Protein AF-A0A954Y742-F1 (afdb_monomer)

Solvent-accessible surface area (backbone atoms only — not comparable to full-atom values): 63182 Å² total; per-residue (Å²): 136,89,83,88,86,85,89,80,87,85,87,87,79,86,75,78,74,72,74,75,70,85,75,74,71,63,58,64,46,78,49,61,57,99,31,33,37,41,36,37,37,70,45,54,60,68,48,77,44,38,39,24,32,87,78,77,72,64,39,36,16,54,69,84,41,76,42,81,88,34,20,72,94,55,35,46,29,39,37,40,39,30,80,57,22,61,17,47,31,38,40,36,40,38,65,54,99,81,61,98,82,48,72,55,23,37,37,37,38,37,58,26,24,27,46,31,36,42,39,38,48,73,53,44,44,36,24,32,40,37,37,51,35,43,33,47,28,37,39,32,42,21,28,30,49,18,37,39,38,66,49,59,39,48,31,34,44,30,26,57,46,64,68,12,32,41,33,45,69,53,44,79,47,33,25,30,36,36,45,32,40,48,72,61,47,87,44,60,59,46,50,49,43,33,40,38,25,73,32,44,52,93,64,55,56,78,69,33,50,37,34,31,33,45,77,32,39,87,37,24,43,59,40,86,87,14,39,57,22,46,55,32,37,37,35,41,37,46,33,36,55,30,42,37,38,38,35,57,34,59,69,33,46,61,89,58,85,84,77,78,71,74,33,53,48,60,28,38,39,36,36,44,28,68,88,81,42,74,18,33,41,36,44,40,42,61,47,79,25,36,33,28,44,34,40,35,34,86,82,62,24,32,36,34,42,27,55,54,72,38,48,46,37,34,39,30,51,29,62,39,80,44,65,37,51,58,43,92,89,76,34,17,16,13,77,71,52,43,16,35,61,46,73,40,59,53,42,93,61,72,74,8,60,37,85,91,43,30,44,72,72,51,59,64,68,65,49,78,55,73,44,57,37,46,53,31,81,36,78,65,98,57,71,43,75,44,44,36,45,22,38,31,39,40,35,81,44,19,20,34,36,40,36,40,40,34,32,67,57,35,42,69,33,88,79,68,46,67,36,42,49,64,28,18,36,66,44,75,48,41,24,30,81,84,70,46,74,32,62,31,48,76,40,90,60,64,42,75,36,56,48,99,87,67,50,62,42,29,34,34,38,37,31,47,31,25,48,78,40,52,36,33,39,37,41,30,38,71,39,68,54,7,30,41,54,36,34,38,42,41,37,68,45,65,44,48,44,29,66,43,52,43,67,31,55,91,32,19,27,48,84,51,46,81,76,36,31,12,42,53,60,53,33,35,32,41,34,33,47,37,64,82,50,47,54,53,46,54,76,49,47,54,44,63,30,65,49,84,60,38,56,85,74,53,42,72,80,62,38,77,52,45,29,64,42,56,76,40,39,36,35,35,21,27,58,81,43,44,80,45,95,60,71,80,49,57,57,17,32,39,33,25,74,34,66,95,44,46,75,44,70,33,34,24,66,38,55,38,63,90,65,17,35,41,29,37,43,70,58,48,97,49,53,58,52,66,67,27,31,32,40,28,35,54,48,65,62,94,83,76,46,39,28,40,38,39,30,22,41,71,83,42,80,66,50,50,32,14,43,70,87,52,95,60,42,24,44,33,68,46,52,72,77,69,63,54,79,42,71,77,27,31,35,25,32,24,28,34,27,36,30,57,33,89,73,69,47,76,25,59,41,55,68,22,66,62,33,67,32,28,30,43,79,68,52,34,61,53,24,42,22,58,79,84,56,92,61,61,24,61,30,67,92,30,32,63,36,48,92,91,40,77,79,40,48,52,62,50,44,17,50,48,49,48,38,33,34,31,23,35,25,24,28,51,11,44,34,40,35,31,39,48,66,81,75,78,76,56,78,40,93,87,71,36,45,80,28,39,68,44,57,12,34,62,78,68,88,83,60,82,83,46,82,8,43,35,67,42,56,34,76,47,54,69,50,31,80,83,84,34,29,86,74,65,38,78,47,33,82,43,44,32,38,56,45,25,25,36,62,26,48,34,55,40,83,62,82,80,80,71,57,85,31,32,49,47,74,34,35,37,43,74,48,75,73,38,80,70,44,68,26,33,62,95,42,69,87,49,68,74,81,56,69,79,84,54,89,89,56,79,84,71,89,76,89,53,69,42,73,44,71,40,59,59,61,78,84,65,94,80,84,81,83,88,88,85,84,94,85,85,85,78,86,80,75,81,82,52,79,34,35,75,75,31,48,31,34,37,80,95,48,54,55,64,28,18,38,28,44,43,58,55,98,84,71,51,66,32,43,34,38,25,34,53,87,76,38,30,42,36,29,23,44,60,35,84,70,41,51,40,70,28,43,79,56,20,47,33,33,50,78,56,80,48,29,29,40,20,50,36,70,91,78,63,30,32,40,33,31,28,54,52,41,33,29,40,27,62,70,74,62,66,67,54,65,46,76,35,68,61,43,81,73,41,63,68,79,77,77,70,47,53,47,28,25,11,41,24,58,37,76,89,79,44,31,39,37,42,19,27,42,58,22,50,43,40,36,32,24,21,68,34,89,96,35,60,64,53,38,78,75,49,76,25,45,34,25,40,96,86,69,46,80,52,41,32,32,11,10,25,30,68,41,49,92,60,29,28,40,33,19,20,56,91,36,44,34,35,34,33,24,33,55,79,70,10,46,51,71,44,83,47,34,76,49,99,47,37,24,20,10,31,30,58,41,69,63,46,48,62,98,40,26,27,42,33,34,22,23,33,64,50,32,35,32,43,28,25,30,45,61,84,65,36,66,70,46,86,95,59,82,85,70,82,88,84,80,92,77,82,84,83,76,93,80,83,80,89,83,89,84,83,88,79,88,136

Structure (mmCIF, N/CA/C/O backbone):
data_AF-A0A954Y742-F1
#
_entry.id   AF-A0A954Y742-F1
#
loop_
_atom_site.group_PDB
_atom_site.id
_atom_site.type_symbol
_atom_site.label_atom_id
_atom_site.label_alt_id
_atom_site.label_comp_id
_atom_site.label_asym_id
_atom_site.label_entity_id
_atom_site.label_seq_id
_atom_site.pdbx_PDB_ins_code
_atom_site.Cartn_x
_atom_site.Cartn_y
_atom_site.Cartn_z
_atom_site.occupancy
_atom_site.B_iso_or_equiv
_atom_site.auth_seq_id
_atom_site.auth_comp_id
_atom_site.auth_asym_id
_atom_site.auth_atom_id
_atom_site.pdbx_PDB_model_num
ATOM 1 N N . MET A 1 1 ? 56.656 -51.797 -68.158 1.00 36.25 1 MET A N 1
ATOM 2 C CA . MET A 1 1 ? 57.609 -52.518 -69.026 1.00 36.25 1 MET A CA 1
ATOM 3 C C . MET A 1 1 ? 58.350 -51.485 -69.846 1.00 36.25 1 MET A C 1
ATOM 5 O O . MET A 1 1 ? 57.714 -50.601 -70.400 1.00 36.25 1 MET A O 1
ATOM 9 N N . ASP A 1 2 ? 59.673 -51.580 -69.785 1.00 36.31 2 ASP A N 1
ATOM 10 C CA . ASP A 1 2 ? 60.693 -50.651 -70.268 1.00 36.31 2 ASP A CA 1
ATOM 11 C C . ASP A 1 2 ? 60.679 -50.323 -71.766 1.00 36.31 2 ASP A C 1
ATOM 13 O O . ASP A 1 2 ? 60.267 -51.140 -72.586 1.00 36.31 2 ASP A O 1
ATOM 17 N N . ALA A 1 3 ? 61.329 -49.190 -72.066 1.00 37.84 3 ALA A N 1
ATOM 18 C CA . ALA A 1 3 ? 62.446 -49.031 -73.020 1.00 37.84 3 ALA A CA 1
ATOM 19 C C . ALA A 1 3 ? 62.192 -47.902 -74.035 1.00 37.84 3 ALA A C 1
ATOM 21 O O . ALA A 1 3 ? 61.256 -47.948 -74.820 1.00 37.84 3 ALA A O 1
ATOM 22 N N . LYS A 1 4 ? 62.896 -46.768 -73.925 1.00 37.91 4 LYS A N 1
ATOM 23 C CA . LYS A 1 4 ? 64.282 -46.493 -74.370 1.00 37.91 4 LYS A CA 1
ATOM 24 C C . LYS A 1 4 ? 64.467 -46.426 -75.896 1.00 37.91 4 LYS A C 1
ATOM 26 O O . LYS A 1 4 ? 64.320 -47.414 -76.598 1.00 37.91 4 LYS A O 1
ATOM 31 N N . MET A 1 5 ? 65.051 -45.286 -76.272 1.00 35.81 5 MET A N 1
ATOM 32 C CA . MET A 1 5 ? 66.155 -45.107 -77.226 1.00 35.81 5 MET A CA 1
ATOM 33 C C . MET A 1 5 ? 65.870 -44.845 -78.714 1.00 35.81 5 MET A C 1
ATOM 35 O O . MET A 1 5 ? 65.602 -45.731 -79.511 1.00 35.81 5 MET A O 1
ATOM 39 N N . GLU A 1 6 ? 66.188 -43.589 -79.038 1.00 38.59 6 GLU A N 1
ATOM 40 C CA . GLU A 1 6 ? 67.230 -43.151 -79.977 1.00 38.59 6 GLU A CA 1
ATOM 41 C C . GLU A 1 6 ? 66.893 -42.800 -81.431 1.00 38.59 6 GLU A C 1
ATOM 43 O O . GLU A 1 6 ? 66.374 -43.561 -82.241 1.00 38.59 6 GLU A O 1
ATOM 48 N N . MET A 1 7 ? 67.328 -41.573 -81.725 1.00 41.25 7 MET A N 1
ATOM 49 C CA . MET A 1 7 ? 67.304 -40.825 -82.967 1.00 41.25 7 MET A CA 1
ATOM 50 C C . MET A 1 7 ? 68.055 -41.488 -84.127 1.00 41.25 7 MET A C 1
ATOM 52 O O . MET A 1 7 ? 69.200 -41.908 -83.970 1.00 41.25 7 MET A O 1
ATOM 56 N N . LYS A 1 8 ? 67.516 -41.313 -85.344 1.00 38.91 8 LYS A N 1
ATOM 57 C CA . LYS A 1 8 ? 68.305 -41.052 -86.563 1.00 38.91 8 LYS A CA 1
ATOM 58 C C . LYS A 1 8 ? 67.616 -40.019 -87.481 1.00 38.91 8 LYS A C 1
ATOM 60 O O . LYS A 1 8 ? 66.556 -40.270 -88.035 1.00 38.91 8 LYS A O 1
ATOM 65 N N . ARG A 1 9 ? 68.286 -38.861 -87.610 1.00 41.81 9 ARG A N 1
ATOM 66 C CA . ARG A 1 9 ? 68.373 -37.878 -88.729 1.00 41.81 9 ARG A CA 1
ATOM 67 C C . ARG A 1 9 ? 68.053 -38.477 -90.126 1.00 41.81 9 ARG A C 1
ATOM 69 O O . ARG A 1 9 ? 68.442 -39.611 -90.358 1.00 41.81 9 ARG A O 1
ATOM 76 N N . GLN A 1 10 ? 67.507 -37.802 -91.152 1.00 39.53 10 GLN A N 1
ATOM 77 C CA . GLN A 1 10 ? 67.310 -36.378 -91.481 1.00 39.53 10 GLN A CA 1
ATOM 78 C C . GLN A 1 10 ? 66.534 -36.262 -92.831 1.00 39.53 10 GLN A C 1
ATOM 80 O O . GLN A 1 10 ? 66.590 -37.185 -93.638 1.00 39.53 10 GLN A O 1
ATOM 85 N N . TYR A 1 11 ? 65.981 -35.068 -93.096 1.00 39.25 11 TYR A N 1
ATOM 86 C CA . TYR A 1 11 ? 65.515 -34.480 -94.375 1.00 39.25 11 TYR A CA 1
ATOM 87 C C . TYR A 1 11 ? 64.070 -34.703 -94.873 1.00 39.25 11 TYR A C 1
ATOM 89 O O . TYR A 1 11 ? 63.781 -35.541 -95.717 1.00 39.25 11 TYR A O 1
ATOM 97 N N . ALA A 1 12 ? 63.233 -33.750 -94.444 1.00 42.88 12 ALA A N 1
ATOM 98 C CA . ALA A 1 12 ? 62.536 -32.785 -95.304 1.00 42.88 12 ALA A CA 1
ATOM 99 C C . ALA A 1 12 ? 61.368 -33.272 -96.182 1.00 42.88 12 ALA A C 1
ATOM 101 O O . ALA A 1 12 ? 61.459 -33.330 -97.404 1.00 42.88 12 ALA A O 1
ATOM 102 N N . THR A 1 13 ? 60.202 -33.374 -95.546 1.00 45.41 13 THR A N 1
ATOM 103 C CA . THR A 1 13 ? 58.928 -32.929 -96.130 1.00 45.41 13 THR A CA 1
ATOM 104 C C . THR A 1 13 ? 58.384 -31.813 -95.248 1.00 45.41 13 THR A C 1
ATOM 106 O O . THR A 1 13 ? 58.044 -32.029 -94.088 1.00 45.41 13 THR A O 1
ATOM 109 N N . ARG A 1 14 ? 58.386 -30.594 -95.791 1.00 44.66 14 ARG A N 1
ATOM 110 C CA . ARG A 1 14 ? 57.839 -29.382 -95.180 1.00 44.66 14 ARG A CA 1
ATOM 111 C C . ARG A 1 14 ? 56.316 -29.538 -95.106 1.00 44.66 14 ARG A C 1
ATOM 113 O O . ARG A 1 14 ? 55.631 -29.264 -96.082 1.00 44.66 14 ARG A O 1
ATOM 120 N N . LEU A 1 15 ? 55.801 -30.014 -93.975 1.00 45.12 15 LEU A N 1
ATOM 121 C CA . LEU A 1 15 ? 54.431 -29.716 -93.561 1.00 45.12 15 LEU A CA 1
ATOM 122 C C . LEU A 1 15 ? 54.449 -28.257 -93.105 1.00 45.12 15 LEU A C 1
ATOM 124 O O . LEU A 1 15 ? 54.962 -27.942 -92.034 1.00 45.12 15 LEU A O 1
ATOM 128 N N . SER A 1 16 ? 53.986 -27.356 -93.968 1.00 47.69 16 SER A N 1
ATOM 129 C CA . SER A 1 16 ? 53.565 -26.027 -93.543 1.00 47.69 16 SER A CA 1
ATOM 130 C C . SER A 1 16 ? 52.325 -26.209 -92.675 1.00 47.69 16 SER A C 1
ATOM 132 O O . SER A 1 16 ? 51.217 -26.350 -93.184 1.00 47.69 16 SER A O 1
ATOM 134 N N . VAL A 1 17 ? 52.524 -26.267 -91.363 1.00 52.78 17 VAL A N 1
ATOM 135 C CA . VAL A 1 17 ? 51.524 -25.722 -90.452 1.00 52.78 17 VAL A CA 1
ATOM 136 C C . VAL A 1 17 ? 51.646 -24.221 -90.664 1.00 52.78 17 VAL A C 1
ATOM 138 O O . VAL A 1 17 ? 52.678 -23.644 -90.319 1.00 52.78 17 VAL A O 1
ATOM 141 N N . GLU A 1 18 ? 50.684 -23.615 -91.356 1.00 42.62 18 GLU A N 1
ATOM 142 C CA . GLU A 1 18 ? 50.533 -22.171 -91.221 1.00 42.62 18 GLU A CA 1
ATOM 143 C C . GLU A 1 18 ? 50.268 -21.932 -89.732 1.00 42.62 18 GLU A C 1
ATOM 145 O O . GLU A 1 18 ? 49.374 -22.586 -89.179 1.00 42.62 18 GLU A O 1
ATOM 150 N N . PRO A 1 19 ? 51.062 -21.096 -89.036 1.00 50.94 19 PRO A N 1
ATOM 151 C CA . PRO A 1 19 ? 50.549 -20.527 -87.809 1.00 50.94 19 PRO A CA 1
ATOM 152 C C . PRO A 1 19 ? 49.225 -19.888 -88.215 1.00 50.94 19 PRO A C 1
ATOM 154 O O . PRO A 1 19 ? 49.193 -19.136 -89.192 1.00 50.94 19 PRO A O 1
ATOM 157 N N . LEU A 1 20 ? 48.139 -20.238 -87.525 1.00 51.38 20 LEU A N 1
ATOM 158 C CA . LEU A 1 20 ? 46.982 -19.353 -87.515 1.00 51.38 20 LEU A CA 1
ATOM 159 C C . LEU A 1 20 ? 47.546 -17.944 -87.304 1.00 51.38 20 LEU A C 1
ATOM 161 O O . LEU A 1 20 ? 48.404 -17.766 -86.436 1.00 51.38 20 LEU A O 1
ATOM 165 N N . GLU A 1 21 ? 47.155 -17.012 -88.170 1.00 43.91 21 GLU A N 1
ATOM 166 C CA . GLU A 1 21 ? 47.396 -15.585 -87.976 1.00 43.91 21 GLU A CA 1
ATOM 167 C C . GLU A 1 21 ? 47.219 -15.240 -86.496 1.00 43.91 21 GLU A C 1
ATOM 169 O O . GLU A 1 21 ? 46.316 -15.800 -85.863 1.00 43.91 21 GLU A O 1
ATOM 174 N N . ASP A 1 22 ? 48.111 -14.406 -85.937 1.00 38.97 22 ASP A N 1
ATOM 175 C CA . ASP A 1 22 ? 47.954 -13.915 -84.567 1.00 38.97 22 ASP A CA 1
ATOM 176 C C . ASP A 1 22 ? 46.506 -13.459 -84.442 1.00 38.97 22 ASP A C 1
ATOM 178 O O . ASP A 1 22 ? 46.085 -12.489 -85.079 1.00 38.97 22 ASP A O 1
ATOM 182 N N . ARG A 1 23 ? 45.713 -14.216 -83.679 1.00 39.44 23 ARG A N 1
ATOM 183 C CA . ARG A 1 23 ? 44.402 -13.747 -83.279 1.00 39.44 23 ARG A CA 1
ATOM 184 C C . ARG A 1 23 ? 44.722 -12.633 -82.309 1.00 39.44 23 ARG A C 1
ATOM 186 O O . ARG A 1 23 ? 44.974 -12.898 -81.138 1.00 39.44 23 ARG A O 1
ATOM 193 N N . HIS A 1 24 ? 44.786 -11.413 -82.830 1.00 40.44 24 HIS A N 1
ATOM 194 C CA . HIS A 1 24 ? 44.538 -10.231 -82.034 1.00 40.44 24 HIS A CA 1
ATOM 195 C C . HIS A 1 24 ? 43.210 -10.510 -81.331 1.00 40.44 24 HIS A C 1
ATOM 197 O O . HIS A 1 24 ? 42.152 -10.489 -81.962 1.00 40.44 24 HIS A O 1
ATOM 203 N N . MET A 1 25 ? 43.286 -10.901 -80.060 1.00 46.19 25 MET A N 1
ATOM 204 C CA . MET A 1 25 ? 42.155 -10.741 -79.166 1.00 46.19 25 MET A CA 1
ATOM 205 C C . MET A 1 25 ? 41.786 -9.268 -79.282 1.00 46.19 25 MET A C 1
ATOM 207 O O . MET A 1 25 ? 42.658 -8.400 -79.213 1.00 46.19 25 MET A O 1
ATOM 211 N N . LEU A 1 26 ? 40.529 -9.006 -79.624 1.00 55.56 26 LEU A N 1
ATOM 212 C CA . LEU A 1 26 ? 40.010 -7.653 -79.558 1.00 55.56 26 LEU A CA 1
ATOM 213 C C . LEU A 1 26 ? 40.180 -7.215 -78.098 1.00 55.56 26 LEU A C 1
ATOM 215 O O . LEU A 1 26 ? 39.845 -7.995 -77.205 1.00 55.56 26 LEU A O 1
ATOM 219 N N . ALA A 1 27 ? 40.750 -6.026 -77.886 1.00 72.88 27 ALA A N 1
ATOM 220 C CA . ALA A 1 27 ? 40.949 -5.453 -76.552 1.00 72.88 27 ALA A CA 1
ATOM 221 C C . ALA A 1 27 ? 39.634 -5.468 -75.755 1.00 72.88 27 ALA A C 1
ATOM 223 O O . ALA A 1 27 ? 39.618 -5.849 -74.594 1.00 72.88 27 ALA A O 1
ATOM 224 N N . ILE A 1 28 ? 38.518 -5.230 -76.458 1.00 85.19 28 ILE A N 1
ATOM 225 C CA . ILE A 1 28 ? 37.151 -5.313 -75.947 1.00 85.19 28 ILE A CA 1
ATOM 226 C C . ILE A 1 28 ? 36.379 -6.429 -76.657 1.00 85.19 28 ILE A C 1
ATOM 228 O O . ILE A 1 28 ? 36.361 -6.505 -77.892 1.00 85.19 28 ILE A O 1
ATOM 232 N N . THR A 1 29 ? 35.693 -7.274 -75.889 1.00 87.81 29 THR A N 1
ATOM 233 C CA . THR A 1 29 ? 34.741 -8.269 -76.409 1.00 87.81 29 THR A CA 1
ATOM 234 C C . THR A 1 29 ? 33.357 -8.064 -75.809 1.00 87.81 29 THR A C 1
ATOM 236 O O . THR A 1 29 ? 33.240 -7.592 -74.686 1.00 87.81 29 THR A O 1
ATOM 239 N N . SER A 1 30 ? 32.304 -8.405 -76.555 1.00 90.00 30 SER A N 1
ATOM 240 C CA . SER A 1 30 ? 30.921 -8.327 -76.083 1.00 90.00 30 SER A CA 1
ATOM 241 C C . SER A 1 30 ? 30.135 -9.590 -76.439 1.00 90.00 30 SER A C 1
ATOM 243 O O . SER A 1 30 ? 30.306 -10.175 -77.515 1.00 90.00 30 SER A O 1
ATOM 245 N N . ALA A 1 31 ? 29.275 -10.034 -75.525 1.00 91.62 31 ALA A N 1
ATOM 246 C CA . ALA A 1 31 ? 28.424 -11.206 -75.696 1.00 91.62 31 ALA A CA 1
ATOM 247 C C . ALA A 1 31 ? 27.054 -10.980 -75.051 1.00 91.62 31 ALA A C 1
ATOM 249 O O . ALA A 1 31 ? 26.963 -10.472 -73.941 1.00 91.62 31 ALA A O 1
ATOM 250 N N . PHE A 1 32 ? 25.988 -11.405 -75.730 1.00 94.12 32 PHE A N 1
ATOM 251 C CA . PHE A 1 32 ? 24.625 -11.320 -75.210 1.00 94.12 32 PHE A CA 1
ATOM 252 C C . PHE A 1 32 ? 24.009 -12.709 -75.056 1.00 94.12 32 PHE A C 1
ATOM 254 O O . PHE A 1 32 ? 23.917 -13.474 -76.024 1.00 94.12 32 PHE A O 1
ATOM 261 N N . ALA A 1 33 ? 23.581 -13.047 -73.841 1.00 94.06 33 ALA A N 1
ATOM 262 C CA . ALA A 1 33 ? 22.939 -14.321 -73.542 1.00 94.06 33 ALA A CA 1
ATOM 263 C C . ALA A 1 33 ? 21.939 -14.185 -72.390 1.00 94.06 33 ALA A C 1
ATOM 265 O O . ALA A 1 33 ? 22.241 -13.607 -71.355 1.00 94.06 33 ALA A O 1
ATOM 266 N N . ALA A 1 34 ? 20.747 -14.770 -72.559 1.00 91.19 34 ALA A N 1
ATOM 267 C CA . ALA A 1 34 ? 19.710 -14.837 -71.522 1.00 91.19 34 ALA A CA 1
ATOM 268 C C . ALA A 1 34 ? 19.354 -13.479 -70.873 1.00 91.19 34 ALA A C 1
ATOM 270 O O . ALA A 1 34 ? 19.041 -13.433 -69.689 1.00 91.19 34 ALA A O 1
ATOM 271 N N . GLY A 1 35 ? 19.386 -12.393 -71.654 1.00 88.88 35 GLY A N 1
ATOM 272 C CA . GLY A 1 35 ? 19.089 -11.040 -71.175 1.00 88.88 35 GLY A CA 1
ATOM 273 C C . GLY A 1 35 ? 20.273 -10.307 -70.542 1.00 88.88 35 GLY A C 1
ATOM 274 O O . GLY A 1 35 ? 20.119 -9.160 -70.143 1.00 88.88 35 GLY A O 1
ATOM 275 N N . VAL A 1 36 ? 21.456 -10.918 -70.480 1.00 92.88 36 VAL A N 1
ATOM 276 C CA . VAL A 1 36 ? 22.672 -10.282 -69.961 1.00 92.88 36 VAL A CA 1
ATOM 277 C C . VAL A 1 36 ? 23.609 -9.943 -71.116 1.00 92.88 36 VAL A C 1
ATOM 279 O O . VAL A 1 36 ? 23.953 -10.822 -71.914 1.00 92.88 36 VAL A O 1
ATOM 282 N N . LEU A 1 37 ? 24.008 -8.675 -71.212 1.00 92.81 37 LEU A N 1
ATOM 283 C CA . LEU A 1 37 ? 25.104 -8.213 -72.059 1.00 92.81 37 LEU A CA 1
ATOM 284 C C . LEU A 1 37 ? 26.383 -8.180 -71.220 1.00 92.81 37 LEU A C 1
ATOM 286 O O . LEU A 1 37 ? 26.486 -7.373 -70.307 1.00 92.81 37 LEU A O 1
ATOM 290 N N . THR A 1 38 ? 27.359 -9.023 -71.535 1.00 92.81 38 THR A N 1
ATOM 291 C CA . THR A 1 38 ? 28.685 -8.987 -70.906 1.00 92.81 38 THR A CA 1
ATOM 292 C C . THR A 1 38 ? 29.676 -8.325 -71.854 1.00 92.81 38 THR A C 1
ATOM 294 O O . THR A 1 38 ? 29.776 -8.728 -73.016 1.00 92.81 38 THR A O 1
ATOM 297 N N . VAL A 1 39 ? 30.396 -7.320 -71.364 1.00 91.38 39 VAL A N 1
ATOM 298 C CA . VAL A 1 39 ? 31.491 -6.632 -72.049 1.00 91.38 39 VAL A CA 1
ATOM 299 C C . VAL A 1 39 ? 32.764 -6.858 -71.240 1.00 91.38 39 VAL A C 1
ATOM 301 O O . VAL A 1 39 ? 32.796 -6.570 -70.051 1.00 91.38 39 VAL A O 1
ATOM 304 N N . GLU A 1 40 ? 33.808 -7.391 -71.866 1.00 88.69 40 GLU A N 1
ATOM 305 C CA . GLU A 1 40 ? 35.073 -7.695 -71.188 1.00 88.69 40 GLU A CA 1
ATOM 306 C C . GLU A 1 40 ? 36.217 -6.911 -71.834 1.00 88.69 40 GLU A C 1
ATOM 308 O O . GLU A 1 40 ? 36.399 -7.010 -73.058 1.00 88.69 40 GLU A O 1
ATOM 313 N N . SER A 1 41 ? 37.003 -6.201 -71.016 1.00 86.25 41 SER A N 1
ATOM 314 C CA . SER A 1 41 ? 38.371 -5.802 -71.374 1.00 86.25 41 SER A CA 1
ATOM 315 C C . SER A 1 41 ? 39.364 -6.856 -70.873 1.00 86.25 41 SER A C 1
ATOM 317 O O . SER A 1 41 ? 39.206 -7.427 -69.789 1.00 86.25 41 SER A O 1
ATOM 319 N N . ASN A 1 42 ? 40.362 -7.187 -71.698 1.00 76.81 42 ASN A N 1
ATOM 320 C CA . ASN A 1 42 ? 41.307 -8.280 -71.433 1.00 76.81 42 ASN A CA 1
ATOM 321 C C . ASN A 1 42 ? 42.787 -7.886 -71.515 1.00 76.81 42 ASN A C 1
ATOM 323 O O . ASN A 1 42 ? 43.653 -8.771 -71.462 1.00 76.81 42 ASN A O 1
ATOM 327 N N . ASP A 1 43 ? 43.090 -6.596 -71.641 1.00 78.88 43 ASP A N 1
ATOM 328 C CA . ASP A 1 43 ? 44.460 -6.097 -71.658 1.00 78.88 43 ASP A CA 1
ATOM 329 C C . ASP A 1 43 ? 44.692 -5.018 -70.586 1.00 78.88 43 ASP A C 1
ATOM 331 O O . ASP A 1 43 ? 43.843 -4.789 -69.740 1.00 78.88 43 ASP A O 1
ATOM 335 N N . ALA A 1 44 ? 45.907 -4.466 -70.528 1.00 80.00 44 ALA A N 1
ATOM 336 C CA . ALA A 1 44 ? 46.299 -3.446 -69.548 1.00 80.00 44 ALA A CA 1
ATOM 337 C C . ALA A 1 44 ? 46.500 -2.059 -70.180 1.00 80.00 44 ALA A C 1
ATOM 339 O O . ALA A 1 44 ? 47.224 -1.223 -69.629 1.00 80.00 44 ALA A O 1
ATOM 340 N N . ALA A 1 45 ? 45.976 -1.853 -71.389 1.00 83.56 45 ALA A N 1
ATOM 341 C CA . ALA A 1 45 ? 45.951 -0.553 -72.038 1.00 83.56 45 ALA A CA 1
ATOM 342 C C . ALA A 1 45 ? 44.825 0.311 -71.460 1.00 83.56 45 ALA A C 1
ATOM 344 O O . ALA A 1 45 ? 44.020 -0.152 -70.675 1.00 83.56 45 ALA A O 1
ATOM 345 N N . ILE A 1 46 ? 44.834 1.591 -71.835 1.00 86.50 46 ILE A N 1
ATOM 346 C CA . ILE A 1 46 ? 43.714 2.499 -71.586 1.00 86.50 46 ILE A CA 1
ATOM 347 C C . ILE A 1 46 ? 42.660 2.237 -72.659 1.00 86.50 46 ILE A C 1
ATOM 349 O O . ILE A 1 46 ? 42.938 2.459 -73.847 1.00 86.50 46 ILE A O 1
ATOM 353 N N . ASP A 1 47 ? 41.471 1.844 -72.234 1.00 86.69 47 ASP A N 1
ATOM 354 C CA . ASP A 1 47 ? 40.312 1.601 -73.074 1.00 86.69 47 ASP A CA 1
ATOM 355 C C . ASP A 1 47 ? 39.255 2.701 -72.931 1.00 86.69 47 ASP A C 1
ATOM 357 O O . ASP A 1 47 ? 39.070 3.320 -71.886 1.00 86.69 47 ASP A O 1
ATOM 361 N N . VAL A 1 48 ? 38.529 2.948 -74.022 1.00 88.81 48 VAL A N 1
ATOM 362 C CA . VAL A 1 48 ? 37.310 3.764 -74.013 1.00 88.81 48 VAL A CA 1
ATOM 363 C C . VAL A 1 48 ? 36.184 2.895 -74.550 1.00 88.81 48 VAL A C 1
ATOM 365 O O . VAL A 1 48 ? 36.250 2.424 -75.691 1.00 88.81 48 VAL A O 1
ATOM 368 N N . VAL A 1 49 ? 35.175 2.661 -73.719 1.00 88.75 49 VAL A N 1
ATOM 369 C CA . VAL A 1 49 ? 34.025 1.806 -73.995 1.00 88.75 49 VAL A CA 1
ATOM 370 C C . VAL A 1 49 ? 32.758 2.645 -73.939 1.00 88.75 49 VAL A C 1
ATOM 372 O O . VAL A 1 49 ? 32.451 3.264 -72.929 1.00 88.75 49 VAL A O 1
ATOM 375 N N . THR A 1 50 ? 31.998 2.668 -75.025 1.00 88.56 50 THR A N 1
ATOM 376 C CA . THR A 1 50 ? 30.676 3.295 -75.079 1.00 88.56 50 THR A CA 1
ATOM 377 C C . THR A 1 50 ? 29.640 2.233 -75.410 1.00 88.56 50 THR A C 1
ATOM 379 O O . THR A 1 50 ? 29.789 1.527 -76.410 1.00 88.56 50 THR A O 1
ATOM 382 N N . ILE A 1 51 ? 28.614 2.119 -74.570 1.00 87.88 51 ILE A N 1
ATOM 383 C CA . ILE A 1 51 ? 27.461 1.236 -74.751 1.00 87.88 51 ILE A CA 1
ATOM 384 C C . ILE A 1 51 ? 26.237 2.128 -74.984 1.00 87.88 51 ILE A C 1
ATOM 386 O O . ILE A 1 51 ? 25.820 2.830 -74.066 1.00 87.88 51 ILE A O 1
ATOM 390 N N . ASP A 1 52 ? 25.708 2.141 -76.208 1.00 83.19 52 ASP A N 1
ATOM 391 C CA . ASP A 1 52 ? 24.687 3.110 -76.655 1.00 83.19 52 ASP A CA 1
ATOM 392 C C . ASP A 1 52 ? 23.847 2.548 -77.826 1.00 83.19 52 ASP A C 1
ATOM 394 O O . ASP A 1 52 ? 24.232 1.555 -78.440 1.00 83.19 52 ASP A O 1
ATOM 398 N N . ASP A 1 53 ? 22.700 3.159 -78.136 1.00 78.56 53 ASP A N 1
ATOM 399 C CA . ASP A 1 53 ? 21.962 3.023 -79.407 1.00 78.56 53 ASP A CA 1
ATOM 400 C C . ASP A 1 53 ? 22.389 4.137 -80.384 1.00 78.56 53 ASP A C 1
ATOM 402 O O . ASP A 1 53 ? 21.607 5.013 -80.782 1.00 78.56 53 ASP A O 1
ATOM 406 N N . VAL A 1 54 ? 23.654 4.108 -80.814 1.00 72.12 54 VAL A N 1
ATOM 407 C CA . VAL A 1 54 ? 24.237 5.155 -81.679 1.00 72.12 54 VAL A CA 1
ATOM 408 C C . VAL A 1 54 ? 23.475 5.278 -83.008 1.00 72.12 54 VAL A C 1
ATOM 410 O O . VAL A 1 54 ? 23.448 6.339 -83.645 1.00 72.12 54 VAL A O 1
ATOM 413 N N . ASN A 1 55 ? 22.849 4.185 -83.450 1.00 68.44 55 ASN A N 1
ATOM 414 C CA . ASN A 1 55 ? 22.157 4.088 -84.729 1.00 68.44 55 ASN A CA 1
ATOM 415 C C . ASN A 1 55 ? 20.641 4.349 -84.649 1.00 68.44 55 ASN A C 1
ATOM 417 O O . ASN A 1 55 ? 19.986 4.349 -85.702 1.00 68.44 55 ASN A O 1
ATOM 421 N N . ALA A 1 56 ? 20.087 4.587 -83.452 1.00 69.31 56 ALA A N 1
ATOM 422 C CA . ALA A 1 56 ? 18.645 4.661 -83.185 1.00 69.31 56 ALA A CA 1
ATOM 423 C C . ALA A 1 56 ? 17.870 3.471 -83.795 1.00 69.31 56 ALA A C 1
ATOM 425 O O . ALA A 1 56 ? 16.767 3.627 -84.340 1.00 69.31 56 ALA A O 1
ATOM 426 N N . ASN A 1 57 ? 18.496 2.292 -83.807 1.00 70.44 57 ASN A N 1
ATOM 427 C CA . ASN A 1 57 ? 17.980 1.062 -84.406 1.00 70.44 57 ASN A CA 1
ATOM 428 C C . ASN A 1 57 ? 17.420 0.094 -83.343 1.00 70.44 57 ASN A C 1
ATOM 430 O O . ASN A 1 57 ? 16.959 -0.993 -83.713 1.00 70.44 57 ASN A O 1
ATOM 434 N N . ASN A 1 58 ? 17.395 0.511 -82.068 1.00 74.94 58 ASN A N 1
ATOM 435 C CA . ASN A 1 58 ? 17.009 -0.277 -80.897 1.00 74.94 58 ASN A CA 1
ATOM 436 C C . ASN A 1 58 ? 17.890 -1.524 -80.683 1.00 74.94 58 ASN A C 1
ATOM 438 O O . ASN A 1 58 ? 17.445 -2.516 -80.103 1.00 74.94 58 ASN A O 1
ATOM 442 N N . ILE A 1 59 ? 19.122 -1.506 -81.192 1.00 81.75 59 ILE A N 1
ATOM 443 C CA . ILE A 1 59 ? 20.154 -2.518 -80.958 1.00 81.75 59 ILE A CA 1
ATOM 444 C C . ILE A 1 59 ? 21.248 -1.849 -80.129 1.00 81.75 59 ILE A C 1
ATOM 446 O O . ILE A 1 59 ? 21.604 -0.704 -80.368 1.00 81.75 59 ILE A O 1
ATOM 450 N N . ILE A 1 60 ? 21.764 -2.565 -79.133 1.00 84.94 60 ILE A N 1
ATOM 451 C CA . ILE A 1 60 ? 22.861 -2.063 -78.310 1.00 84.94 60 ILE A CA 1
ATOM 452 C C . ILE A 1 60 ? 24.162 -2.182 -79.109 1.00 84.94 60 ILE A C 1
ATOM 454 O O . ILE A 1 60 ? 24.563 -3.288 -79.492 1.00 84.94 60 ILE A O 1
ATOM 458 N N . ASP A 1 61 ? 24.834 -1.057 -79.326 1.00 86.62 61 ASP A N 1
ATOM 459 C CA . ASP A 1 61 ? 26.184 -0.971 -79.869 1.00 86.62 61 ASP A CA 1
ATOM 460 C C . ASP A 1 61 ? 27.217 -0.964 -78.727 1.00 86.62 61 ASP A C 1
ATOM 462 O O . ASP A 1 61 ? 27.043 -0.275 -77.726 1.00 86.62 61 ASP A O 1
ATOM 466 N N . VAL A 1 62 ? 28.339 -1.673 -78.894 1.00 88.69 62 VAL A N 1
ATOM 467 C CA . VAL A 1 62 ? 29.541 -1.508 -78.051 1.00 88.69 62 VAL A CA 1
ATOM 468 C C . VAL A 1 62 ? 30.643 -0.909 -78.916 1.00 88.69 62 VAL A C 1
ATOM 470 O O . VAL A 1 62 ? 31.050 -1.510 -79.912 1.00 88.69 62 VAL A O 1
ATOM 473 N N . ASN A 1 63 ? 31.111 0.293 -78.577 1.00 87.94 63 ASN A N 1
ATOM 474 C CA . ASN A 1 63 ? 32.069 1.070 -79.376 1.00 87.94 63 ASN A CA 1
ATOM 475 C C . ASN A 1 63 ? 31.634 1.268 -80.843 1.00 87.94 63 ASN A C 1
ATOM 477 O O . ASN A 1 63 ? 32.459 1.269 -81.761 1.00 87.94 63 ASN A O 1
ATOM 481 N N . GLY A 1 64 ? 30.324 1.434 -81.064 1.00 84.00 64 GLY A N 1
ATOM 482 C CA . GLY A 1 64 ? 29.717 1.617 -82.388 1.00 84.00 64 GLY A CA 1
ATOM 483 C C . GLY A 1 64 ? 29.567 0.331 -83.213 1.00 84.00 64 GLY A C 1
ATOM 484 O O . GLY A 1 64 ? 29.427 0.413 -84.436 1.00 84.00 64 GLY A O 1
ATOM 485 N N . VAL A 1 65 ? 29.659 -0.844 -82.577 1.00 86.81 65 VAL A N 1
ATOM 486 C CA . VAL A 1 65 ? 29.425 -2.154 -83.200 1.00 86.81 65 VAL A CA 1
ATOM 487 C C . VAL A 1 65 ? 28.192 -2.823 -82.586 1.00 86.81 65 VAL A C 1
ATOM 489 O O . VAL A 1 65 ? 28.233 -3.204 -81.416 1.00 86.81 65 VAL A O 1
ATOM 492 N N . ASP A 1 66 ? 27.155 -3.038 -83.403 1.00 87.44 66 ASP A N 1
ATOM 493 C CA . ASP A 1 66 ? 25.919 -3.743 -83.028 1.00 87.44 66 ASP A CA 1
ATOM 494 C C . ASP A 1 66 ? 26.223 -5.107 -82.370 1.00 87.44 66 ASP A C 1
ATOM 496 O O . ASP A 1 66 ? 26.865 -5.984 -82.971 1.00 87.44 66 ASP A O 1
ATOM 500 N N . VAL A 1 67 ? 25.688 -5.347 -81.171 1.00 88.50 67 VAL A N 1
ATOM 501 C CA . VAL A 1 67 ? 25.765 -6.653 -80.504 1.00 88.50 67 VAL A CA 1
ATOM 502 C C . VAL A 1 67 ? 24.564 -7.510 -80.900 1.00 88.50 67 VAL A C 1
ATOM 504 O O . VAL A 1 67 ? 23.407 -7.206 -80.614 1.00 88.50 67 VAL A O 1
ATOM 507 N N . ALA A 1 68 ? 24.831 -8.633 -81.570 1.00 86.31 68 ALA A N 1
ATOM 508 C CA . ALA A 1 68 ? 23.786 -9.481 -82.137 1.00 86.31 68 ALA A CA 1
ATOM 509 C C . ALA A 1 68 ? 22.778 -9.975 -81.078 1.00 86.31 68 ALA A C 1
ATOM 511 O O . ALA A 1 68 ? 23.100 -10.803 -80.227 1.00 86.31 68 ALA A O 1
ATOM 512 N N . GLY A 1 69 ? 21.528 -9.520 -81.202 1.00 83.25 69 GLY A N 1
ATOM 513 C CA . GLY A 1 69 ? 20.414 -9.919 -80.338 1.00 83.25 69 GLY A CA 1
ATOM 514 C C . GLY A 1 69 ? 20.257 -9.092 -79.060 1.00 83.25 69 GLY A C 1
ATOM 515 O O . GLY A 1 69 ? 19.244 -9.273 -78.390 1.00 83.25 69 GLY A O 1
ATOM 516 N N . ALA A 1 70 ? 21.196 -8.192 -78.751 1.00 85.94 70 ALA A N 1
ATOM 517 C CA . ALA A 1 70 ? 21.091 -7.265 -77.631 1.00 85.94 70 ALA A CA 1
ATOM 518 C C . ALA A 1 70 ? 20.268 -6.041 -78.057 1.00 85.94 70 ALA A C 1
ATOM 520 O O . ALA A 1 70 ? 20.716 -5.224 -78.854 1.00 85.94 70 ALA A O 1
ATOM 521 N N . THR A 1 71 ? 19.052 -5.927 -77.540 1.00 84.00 71 THR A N 1
ATOM 522 C CA . THR A 1 71 ? 18.194 -4.736 -77.669 1.00 84.00 71 THR A CA 1
ATOM 523 C C . THR A 1 71 ? 17.875 -4.258 -76.262 1.00 84.00 71 THR A C 1
ATOM 525 O O . THR A 1 71 ? 17.714 -5.119 -75.396 1.00 84.00 71 THR A O 1
ATOM 528 N N . PHE A 1 72 ? 17.690 -2.961 -76.019 1.00 75.88 72 PHE A N 1
ATOM 529 C CA . PHE A 1 72 ? 17.370 -2.459 -74.672 1.00 75.88 72 PHE A CA 1
ATOM 530 C C . PHE A 1 72 ? 16.128 -3.142 -74.060 1.00 75.88 72 PHE A C 1
ATOM 532 O O . PHE A 1 72 ? 16.144 -3.512 -72.895 1.00 75.88 72 PHE A O 1
ATOM 539 N N . ALA A 1 73 ? 15.124 -3.494 -74.873 1.00 76.94 73 ALA A N 1
ATOM 540 C CA . ALA A 1 73 ? 13.946 -4.257 -74.430 1.00 76.94 73 ALA A CA 1
ATOM 541 C C . ALA A 1 73 ? 14.198 -5.747 -74.088 1.00 76.94 73 ALA A C 1
ATOM 543 O O . ALA A 1 73 ? 13.347 -6.400 -73.484 1.00 76.94 73 ALA A O 1
ATOM 544 N N . ALA A 1 74 ? 15.315 -6.327 -74.533 1.00 83.50 74 ALA A N 1
ATOM 545 C CA . ALA A 1 74 ? 15.672 -7.731 -74.295 1.00 83.50 74 ALA A CA 1
ATOM 546 C C . ALA A 1 74 ? 16.768 -7.886 -73.235 1.00 83.50 74 ALA A C 1
ATOM 548 O O . ALA A 1 74 ? 16.992 -9.001 -72.760 1.00 83.50 74 ALA A O 1
ATOM 549 N N . THR A 1 75 ? 17.447 -6.795 -72.891 1.00 85.94 75 THR A N 1
ATOM 550 C CA . THR A 1 75 ? 18.515 -6.752 -71.900 1.00 85.94 75 THR A CA 1
ATOM 551 C C . THR A 1 75 ? 17.916 -6.437 -70.538 1.00 85.94 75 THR A C 1
ATOM 553 O O . THR A 1 75 ? 17.214 -5.452 -70.374 1.00 85.94 75 THR A O 1
ATOM 556 N N . SER A 1 76 ? 18.187 -7.286 -69.556 1.00 87.75 76 SER A N 1
ATOM 557 C CA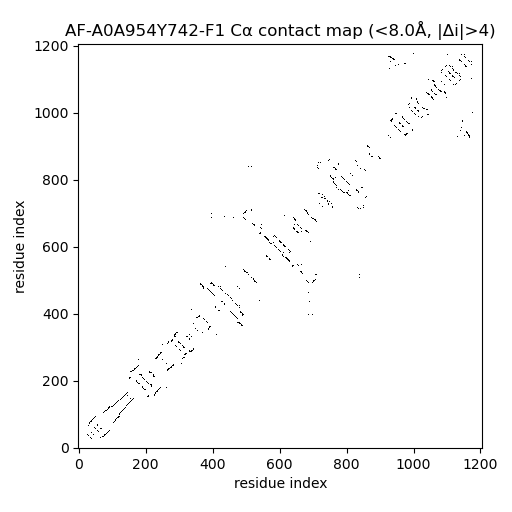 . SER A 1 76 ? 17.881 -7.053 -68.145 1.00 87.75 76 SER A CA 1
ATOM 558 C C . SER A 1 76 ? 19.121 -6.657 -67.348 1.00 87.75 76 SER A C 1
ATOM 560 O O . SER A 1 76 ? 18.993 -6.119 -66.255 1.00 87.75 76 SER A O 1
ATOM 562 N N . SER A 1 77 ? 20.324 -6.948 -67.856 1.00 90.12 77 SER A N 1
ATOM 563 C CA . SER A 1 77 ? 21.561 -6.554 -67.188 1.00 90.12 77 SER A CA 1
ATOM 564 C C . SER A 1 77 ? 22.715 -6.332 -68.158 1.00 90.12 77 SER A C 1
ATOM 566 O O . SER A 1 77 ? 22.842 -7.041 -69.160 1.00 90.12 77 SER A O 1
ATOM 568 N N . ILE A 1 78 ? 23.557 -5.355 -67.838 1.00 90.38 78 ILE A N 1
ATOM 569 C CA . ILE A 1 78 ? 24.846 -5.120 -68.483 1.00 90.38 78 ILE A CA 1
ATOM 570 C C . ILE A 1 78 ? 25.927 -5.406 -67.445 1.00 90.38 78 ILE A C 1
ATOM 572 O O . ILE A 1 78 ? 25.870 -4.879 -66.343 1.00 90.38 78 ILE A O 1
ATOM 576 N N . ILE A 1 79 ? 26.907 -6.233 -67.788 1.00 91.88 79 ILE A N 1
ATOM 577 C CA . ILE A 1 79 ? 28.067 -6.507 -66.945 1.00 91.88 79 ILE A CA 1
ATOM 578 C C . ILE A 1 79 ? 29.310 -6.069 -67.709 1.00 91.88 79 ILE A C 1
ATOM 580 O O . ILE A 1 79 ? 29.558 -6.573 -68.805 1.00 91.88 79 ILE A O 1
ATOM 584 N N . TYR A 1 80 ? 30.087 -5.157 -67.139 1.00 91.81 80 TYR A N 1
ATOM 585 C CA . TYR A 1 80 ? 31.432 -4.845 -67.600 1.00 91.81 80 TYR A CA 1
ATOM 586 C C . TYR A 1 80 ? 32.459 -5.461 -66.654 1.00 91.81 80 TYR A C 1
ATOM 588 O O . TYR A 1 80 ? 32.438 -5.194 -65.454 1.00 91.81 80 TYR A O 1
ATOM 596 N N . GLU A 1 81 ? 33.372 -6.249 -67.207 1.00 90.44 81 GLU A N 1
ATOM 597 C CA . GLU A 1 81 ? 34.450 -6.898 -66.465 1.00 90.44 81 GLU A CA 1
ATOM 598 C C . GLU A 1 81 ? 35.803 -6.476 -67.039 1.00 90.44 81 GLU A C 1
ATOM 600 O O . GLU A 1 81 ? 36.169 -6.876 -68.150 1.00 90.44 81 GLU A O 1
ATOM 605 N N . ASN A 1 82 ? 36.591 -5.724 -66.271 1.00 86.12 82 ASN A N 1
ATOM 606 C CA . ASN A 1 82 ? 38.009 -5.552 -66.563 1.00 86.12 82 ASN A CA 1
ATOM 607 C C . ASN A 1 82 ? 38.823 -6.676 -65.905 1.00 86.12 82 ASN A C 1
ATOM 609 O O . ASN A 1 82 ? 39.356 -6.549 -64.802 1.00 86.12 82 ASN A O 1
ATOM 613 N N . ALA A 1 83 ? 38.900 -7.827 -66.574 1.00 66.12 83 ALA A N 1
ATOM 614 C CA . ALA A 1 83 ? 39.450 -9.050 -65.986 1.00 66.12 83 ALA A CA 1
ATOM 615 C C . ALA A 1 83 ? 40.983 -9.024 -65.776 1.00 66.12 83 ALA A C 1
ATOM 617 O O . ALA A 1 83 ? 41.523 -9.941 -65.145 1.00 66.12 83 ALA A O 1
ATOM 618 N N . ALA A 1 84 ? 41.706 -8.037 -66.331 1.00 64.38 84 ALA A N 1
ATOM 619 C CA . ALA A 1 84 ? 43.175 -8.006 -66.314 1.00 64.38 84 ALA A CA 1
ATOM 620 C C . ALA A 1 84 ? 43.842 -6.611 -66.404 1.00 64.38 84 ALA A C 1
ATOM 622 O O . ALA A 1 84 ? 45.078 -6.558 -66.459 1.00 64.38 84 ALA A O 1
ATOM 623 N N . GLY A 1 85 ? 43.085 -5.512 -66.438 1.00 67.25 85 GLY A N 1
ATOM 624 C CA . GLY A 1 85 ? 43.616 -4.185 -66.742 1.00 67.25 85 GLY A CA 1
ATOM 625 C C . GLY A 1 85 ? 44.214 -3.437 -65.557 1.00 67.25 85 GLY A C 1
ATOM 626 O O . GLY A 1 85 ? 43.656 -3.404 -64.468 1.00 67.25 85 GLY A O 1
ATOM 627 N N . SER A 1 86 ? 45.395 -2.849 -65.781 1.00 79.69 86 SER A N 1
ATOM 628 C CA . SER A 1 86 ? 45.969 -1.788 -64.937 1.00 79.69 86 SER A CA 1
ATOM 629 C C . SER A 1 86 ? 45.850 -0.404 -65.606 1.00 79.69 86 SER A C 1
ATOM 631 O O . SER A 1 86 ? 46.645 0.494 -65.307 1.00 79.69 86 SER A O 1
ATOM 633 N N . GLY A 1 87 ? 45.030 -0.308 -66.655 1.00 86.00 87 GLY A N 1
ATOM 634 C CA . GLY A 1 87 ? 44.827 0.893 -67.458 1.00 86.00 87 GLY A CA 1
ATOM 635 C C . GLY A 1 87 ? 43.793 1.805 -66.812 1.00 86.00 87 GLY A C 1
ATOM 636 O O . GLY A 1 87 ? 42.966 1.339 -66.057 1.00 86.00 87 GLY A O 1
ATOM 637 N N . SER A 1 88 ? 43.881 3.107 -67.082 1.00 90.06 88 SER A N 1
ATOM 638 C CA . SER A 1 88 ? 42.841 4.075 -66.713 1.00 90.06 88 SER A CA 1
ATOM 639 C C . SER A 1 88 ? 41.762 4.083 -67.789 1.00 90.06 88 SER A C 1
ATOM 641 O O . SER A 1 88 ? 41.920 4.788 -68.791 1.00 90.06 88 SER A O 1
ATOM 643 N N . ASP A 1 89 ? 40.711 3.305 -67.601 1.00 89.81 89 ASP A N 1
ATOM 644 C CA . ASP A 1 89 ? 39.676 3.057 -68.594 1.00 89.81 89 ASP A CA 1
ATOM 645 C C . ASP A 1 89 ? 38.508 4.036 -68.452 1.00 89.81 89 ASP A C 1
ATOM 647 O O . ASP A 1 89 ? 38.263 4.634 -67.407 1.00 89.81 89 ASP A O 1
ATOM 651 N N . THR A 1 90 ? 37.774 4.261 -69.537 1.00 91.69 90 THR A N 1
ATOM 652 C CA . THR A 1 90 ? 36.558 5.084 -69.532 1.00 91.69 90 THR A CA 1
ATOM 653 C C . THR A 1 90 ? 35.401 4.279 -70.089 1.00 91.69 90 THR A C 1
ATOM 655 O O . THR A 1 90 ? 35.430 3.902 -71.258 1.00 91.69 90 THR A O 1
ATOM 658 N N . VAL A 1 91 ? 34.360 4.063 -69.289 1.00 90.75 91 VAL A N 1
ATOM 659 C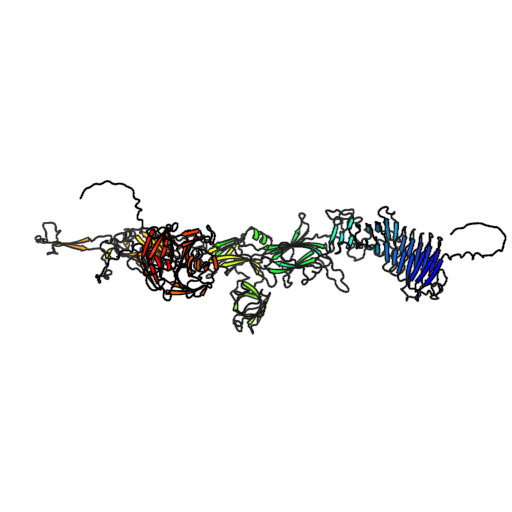 CA . VAL A 1 91 ? 33.136 3.381 -69.708 1.00 90.75 91 VAL A CA 1
ATOM 660 C C . VAL A 1 91 ? 31.951 4.334 -69.614 1.00 90.75 91 VAL A C 1
ATOM 662 O O . VAL A 1 91 ? 31.670 4.908 -68.566 1.00 90.75 91 VAL A O 1
ATOM 665 N N . THR A 1 92 ? 31.231 4.499 -70.717 1.00 90.19 92 THR A N 1
ATOM 666 C CA . THR A 1 92 ? 30.001 5.289 -70.780 1.00 90.19 92 THR A CA 1
ATOM 667 C C . THR A 1 92 ? 28.853 4.408 -71.233 1.00 90.19 92 THR A C 1
ATOM 669 O O . THR A 1 92 ? 28.949 3.750 -72.270 1.00 90.19 92 THR A O 1
ATOM 672 N N . ILE A 1 93 ? 27.763 4.423 -70.477 1.00 86.81 93 ILE A N 1
ATOM 673 C CA . ILE A 1 93 ? 26.500 3.797 -70.855 1.00 86.81 93 ILE A CA 1
ATOM 674 C C . ILE A 1 93 ? 25.493 4.920 -71.072 1.00 86.81 93 ILE A C 1
ATOM 676 O O . ILE A 1 93 ? 25.110 5.617 -70.134 1.00 86.81 93 ILE A O 1
ATOM 680 N N . ASP A 1 94 ? 25.090 5.103 -72.321 1.00 81.50 94 ASP A N 1
ATOM 681 C CA . ASP A 1 94 ? 24.088 6.086 -72.721 1.00 81.50 94 ASP A CA 1
ATOM 682 C C . ASP A 1 94 ? 23.073 5.367 -73.605 1.00 81.50 94 ASP A C 1
ATOM 684 O O . ASP A 1 94 ? 23.347 5.149 -74.770 1.00 81.50 94 ASP A O 1
ATOM 688 N N . PRO A 1 95 ? 21.922 4.925 -73.093 1.00 69.44 95 PRO A N 1
ATOM 689 C CA . PRO A 1 95 ? 20.940 4.199 -73.899 1.00 69.44 95 PRO A CA 1
ATOM 690 C C . PRO A 1 95 ? 20.135 5.098 -74.859 1.00 69.44 95 PRO A C 1
ATOM 692 O O . PRO A 1 95 ? 19.222 4.617 -75.533 1.00 69.44 95 PRO A O 1
ATOM 695 N N . GLY A 1 96 ? 20.450 6.396 -74.943 1.00 67.56 96 GLY A N 1
ATOM 696 C CA . GLY A 1 96 ? 19.781 7.334 -75.834 1.00 67.56 96 GLY A CA 1
ATOM 697 C C . GLY A 1 96 ? 18.448 7.866 -75.287 1.00 67.56 96 GLY A C 1
ATOM 698 O O . GLY A 1 96 ? 17.664 7.216 -74.604 1.00 67.56 96 GLY A O 1
ATOM 699 N N . ASN A 1 97 ? 18.150 9.117 -75.623 1.00 57.88 97 ASN A N 1
ATOM 700 C CA . ASN A 1 97 ? 17.138 9.965 -74.979 1.00 57.88 97 ASN A CA 1
ATOM 701 C C . ASN A 1 97 ? 15.660 9.744 -75.384 1.00 57.88 97 ASN A C 1
ATOM 703 O O . ASN A 1 97 ? 14.857 10.663 -75.209 1.00 57.88 97 ASN A O 1
ATOM 707 N N . ASN A 1 98 ? 15.267 8.587 -75.937 1.00 53.56 98 ASN A N 1
ATOM 708 C CA . ASN A 1 98 ? 13.950 8.453 -76.591 1.00 53.56 98 ASN A CA 1
ATOM 709 C C . ASN A 1 98 ? 13.045 7.285 -76.170 1.00 53.56 98 ASN A C 1
ATOM 711 O O . ASN A 1 98 ? 11.978 7.168 -76.776 1.00 53.56 98 ASN A O 1
ATOM 715 N N . ASP A 1 99 ? 13.361 6.486 -75.148 1.00 52.91 99 ASP A N 1
ATOM 716 C CA . ASP A 1 99 ? 12.425 5.439 -74.705 1.00 52.91 99 ASP A CA 1
ATOM 717 C C . ASP A 1 99 ? 12.204 5.437 -73.184 1.00 52.91 99 ASP A C 1
ATOM 719 O O . ASP A 1 99 ? 12.903 4.789 -72.415 1.00 52.91 99 ASP A O 1
ATOM 723 N N . LEU A 1 100 ? 11.193 6.196 -72.749 1.00 50.50 100 LEU A N 1
ATOM 724 C CA . LEU A 1 100 ? 10.733 6.324 -71.355 1.00 50.50 100 LEU A CA 1
ATOM 725 C C . LEU A 1 100 ? 10.067 5.039 -70.805 1.00 50.50 100 LEU A C 1
ATOM 727 O O . LEU A 1 100 ? 9.373 5.104 -69.792 1.00 50.50 100 LEU A O 1
ATOM 731 N N . GLU A 1 101 ? 10.193 3.897 -71.488 1.00 53.03 101 GLU A N 1
ATOM 732 C CA . GLU A 1 101 ? 9.397 2.688 -71.226 1.00 53.03 101 GLU A CA 1
ATOM 733 C C . GLU A 1 101 ? 10.201 1.506 -70.635 1.00 53.03 101 GLU A C 1
ATOM 735 O O . GLU A 1 101 ? 9.609 0.462 -70.362 1.00 53.03 101 GLU A O 1
ATOM 740 N N . PHE A 1 102 ? 11.513 1.656 -70.374 1.00 56.31 102 PHE A N 1
ATOM 741 C CA . PHE A 1 102 ? 12.399 0.538 -69.984 1.00 56.31 102 PHE A CA 1
ATOM 742 C C . PHE A 1 102 ? 13.342 0.823 -68.797 1.00 56.31 102 PHE A C 1
ATOM 744 O O . PHE A 1 102 ? 14.551 0.640 -68.892 1.00 56.31 102 PHE A O 1
ATOM 751 N N . ASP A 1 103 ? 12.783 1.215 -67.652 1.00 63.69 103 ASP A N 1
ATOM 752 C CA . ASP A 1 103 ? 13.493 1.377 -66.368 1.00 63.69 103 ASP A CA 1
ATOM 753 C C . ASP A 1 103 ? 13.812 0.014 -65.703 1.00 63.69 103 ASP A C 1
ATOM 755 O O . ASP A 1 103 ? 13.291 -0.328 -64.642 1.00 63.69 103 ASP A O 1
ATOM 759 N N . THR A 1 104 ? 14.544 -0.866 -66.404 1.00 71.69 104 THR A N 1
ATOM 760 C CA . THR A 1 104 ? 14.710 -2.282 -65.996 1.00 71.69 104 THR A CA 1
ATOM 761 C C . THR A 1 104 ? 16.122 -2.856 -66.118 1.00 71.69 104 THR A C 1
ATOM 763 O O . THR A 1 104 ? 16.310 -4.033 -65.807 1.00 71.69 104 THR A O 1
ATOM 766 N N . ILE A 1 105 ? 17.107 -2.096 -66.607 1.00 81.94 105 ILE A N 1
ATOM 767 C CA . ILE A 1 105 ? 18.463 -2.620 -66.836 1.00 81.94 105 ILE A CA 1
ATOM 768 C C . ILE A 1 105 ? 19.330 -2.380 -65.605 1.00 81.94 105 ILE A C 1
ATOM 770 O O . ILE A 1 105 ? 19.581 -1.234 -65.250 1.00 81.94 105 ILE A O 1
ATOM 774 N N . ALA A 1 106 ? 19.825 -3.458 -64.995 1.00 87.75 106 ALA A N 1
ATOM 775 C CA . ALA A 1 106 ? 20.821 -3.383 -63.928 1.00 87.75 106 ALA A CA 1
ATOM 776 C C . ALA A 1 106 ? 22.243 -3.448 -64.503 1.00 87.75 106 ALA A C 1
ATOM 778 O O . ALA A 1 106 ? 22.569 -4.364 -65.269 1.00 87.75 106 ALA A O 1
ATOM 779 N N . VAL A 1 107 ? 23.108 -2.520 -64.116 1.00 90.00 107 VAL A N 1
ATOM 780 C CA . VAL A 1 107 ? 24.511 -2.502 -64.536 1.00 90.00 107 VAL A CA 1
ATOM 781 C C . VAL A 1 107 ? 25.385 -3.063 -63.416 1.00 90.00 107 VAL A C 1
ATOM 783 O O . VAL A 1 107 ? 25.232 -2.703 -62.257 1.00 90.00 107 VAL A O 1
ATOM 786 N N . THR A 1 108 ? 26.318 -3.949 -63.745 1.00 92.50 108 THR A N 1
ATOM 787 C CA . THR A 1 108 ? 27.422 -4.341 -62.866 1.00 92.50 108 THR A CA 1
ATOM 788 C C . THR A 1 108 ? 28.736 -3.958 -63.526 1.00 92.50 108 THR A C 1
ATOM 790 O O . THR A 1 108 ? 28.976 -4.319 -64.675 1.00 92.50 108 THR A O 1
ATOM 793 N N . MET A 1 109 ? 29.577 -3.218 -62.817 1.00 91.12 109 MET A N 1
ATOM 794 C CA . MET A 1 109 ? 30.837 -2.686 -63.326 1.00 91.12 109 MET A CA 1
ATOM 795 C C . MET A 1 109 ? 31.983 -3.118 -62.420 1.00 91.12 109 MET A C 1
ATOM 797 O O . MET A 1 109 ? 31.977 -2.783 -61.240 1.00 91.12 109 MET A O 1
ATOM 801 N N . HIS A 1 110 ? 32.989 -3.795 -62.968 1.00 91.31 110 HIS A N 1
ATOM 802 C CA . HIS A 1 110 ? 34.278 -4.007 -62.306 1.00 91.31 110 HIS A CA 1
ATOM 803 C C . HIS A 1 110 ? 35.370 -3.301 -63.121 1.00 91.31 110 HIS A C 1
ATOM 805 O O . HIS A 1 110 ? 35.711 -3.758 -64.217 1.00 91.31 110 HIS A O 1
ATOM 811 N N . ALA A 1 111 ? 35.865 -2.164 -62.619 1.00 87.94 111 ALA A N 1
ATOM 812 C CA . ALA A 1 111 ? 36.711 -1.238 -63.378 1.00 87.94 111 ALA A CA 1
ATOM 813 C C . ALA A 1 111 ? 38.178 -1.689 -63.458 1.00 87.94 111 ALA A C 1
ATOM 815 O O . ALA A 1 111 ? 38.763 -1.599 -64.532 1.00 87.94 111 ALA A O 1
ATOM 816 N N . GLY A 1 112 ? 38.711 -2.329 -62.409 1.00 87.88 112 GLY A N 1
ATOM 817 C CA . GLY A 1 112 ? 40.015 -2.995 -62.437 1.00 87.88 112 GLY A CA 1
ATOM 818 C C . GLY A 1 112 ? 41.051 -2.305 -61.553 1.00 87.88 112 GLY A C 1
ATOM 819 O O . GLY A 1 112 ? 40.851 -2.118 -60.365 1.00 87.88 112 GLY A O 1
ATOM 820 N N . SER A 1 113 ? 42.255 -2.061 -62.052 1.00 89.19 113 SER A N 1
ATOM 821 C CA . SER A 1 113 ? 43.202 -1.153 -61.393 1.00 89.19 113 SER A CA 1
ATOM 822 C C . SER A 1 113 ? 43.561 -0.060 -62.384 1.00 89.19 113 SER A C 1
ATOM 824 O O . SER A 1 113 ? 43.665 -0.338 -63.570 1.00 89.19 113 SER A O 1
ATOM 826 N N . GLY A 1 114 ? 43.885 1.133 -61.914 1.00 89.81 114 GLY A N 1
ATOM 827 C CA . GLY A 1 114 ? 43.959 2.307 -62.777 1.00 89.81 114 GLY A CA 1
ATOM 828 C C . GLY A 1 114 ? 43.135 3.428 -62.167 1.00 89.81 114 GLY A C 1
ATOM 829 O O . GLY A 1 114 ? 42.517 3.233 -61.141 1.00 89.81 114 GLY A O 1
ATOM 830 N N . GLY A 1 115 ? 43.219 4.632 -62.729 1.00 91.69 115 GLY A N 1
ATOM 831 C CA . GLY A 1 115 ? 42.236 5.675 -62.420 1.00 91.69 115 GLY A CA 1
ATOM 832 C C . GLY A 1 115 ? 41.143 5.632 -63.472 1.00 91.69 115 GLY A C 1
ATOM 833 O O . GLY A 1 115 ? 41.356 6.180 -64.559 1.00 91.69 115 GLY A O 1
ATOM 834 N N . ASP A 1 116 ? 40.065 4.926 -63.180 1.00 92.75 116 ASP A N 1
ATOM 835 C CA . ASP A 1 116 ? 38.988 4.580 -64.096 1.00 92.75 116 ASP A CA 1
ATOM 836 C C . ASP A 1 116 ? 37.857 5.613 -64.051 1.00 92.75 116 ASP A C 1
ATOM 838 O O . ASP A 1 116 ? 37.683 6.375 -63.101 1.00 92.75 116 ASP A O 1
ATOM 842 N N . THR A 1 117 ? 37.076 5.704 -65.123 1.00 94.19 117 THR A N 1
ATOM 843 C CA . THR A 1 117 ? 35.913 6.593 -65.203 1.00 94.19 117 THR A CA 1
ATOM 844 C C . THR A 1 117 ? 34.699 5.823 -65.692 1.00 94.19 117 THR A C 1
ATOM 846 O O . THR A 1 117 ? 34.718 5.268 -66.789 1.00 94.19 117 THR A O 1
ATOM 849 N N . PHE A 1 118 ? 33.616 5.834 -64.919 1.00 93.12 118 PHE A N 1
ATOM 850 C CA . PHE A 1 118 ? 32.320 5.294 -65.318 1.00 93.12 118 PHE A CA 1
ATOM 851 C C . PHE A 1 118 ? 31.262 6.392 -65.358 1.00 93.12 118 PHE A C 1
ATOM 853 O O . PHE A 1 118 ? 31.160 7.216 -64.450 1.00 93.12 118 PHE A O 1
ATOM 860 N N . THR A 1 119 ? 30.435 6.386 -66.399 1.00 92.06 119 THR A N 1
ATOM 861 C CA . THR A 1 119 ? 29.299 7.300 -66.514 1.00 92.06 119 THR A CA 1
ATOM 862 C C . THR A 1 119 ? 28.081 6.578 -67.066 1.00 92.06 119 THR A C 1
ATOM 864 O O . THR A 1 119 ? 28.077 6.158 -68.224 1.00 92.06 119 THR A O 1
ATOM 867 N N . ALA A 1 120 ? 27.029 6.501 -66.262 1.00 87.94 120 ALA A N 1
ATOM 868 C CA . ALA A 1 120 ? 25.687 6.128 -66.681 1.00 87.94 120 ALA A CA 1
ATOM 869 C C . ALA A 1 120 ? 24.841 7.392 -66.923 1.00 87.94 120 ALA A C 1
ATOM 871 O O . ALA A 1 120 ? 24.760 8.286 -66.079 1.00 87.94 120 ALA A O 1
ATOM 872 N N . VAL A 1 121 ? 24.242 7.508 -68.112 1.00 80.12 121 VAL A N 1
ATOM 873 C CA . VAL A 1 121 ? 23.402 8.658 -68.490 1.00 80.12 121 VAL A CA 1
ATOM 874 C C . VAL A 1 121 ? 21.934 8.378 -68.133 1.00 80.12 121 VAL A C 1
ATOM 876 O O . VAL A 1 121 ? 21.423 7.282 -68.329 1.00 80.12 121 VAL A O 1
ATOM 879 N N . SER A 1 122 ? 21.266 9.406 -67.603 1.00 66.88 122 SER A N 1
ATOM 880 C CA . SER A 1 122 ? 20.087 9.413 -66.715 1.00 66.88 122 SER A CA 1
ATOM 881 C C . SER A 1 122 ? 18.736 8.849 -67.209 1.00 66.88 122 SER A C 1
ATOM 883 O O . SER A 1 122 ? 17.694 9.219 -66.664 1.00 66.88 122 SER A O 1
ATOM 885 N N . VAL A 1 123 ? 18.683 7.983 -68.223 1.00 59.44 123 VAL A N 1
ATOM 886 C CA . VAL A 1 123 ? 17.413 7.412 -68.717 1.00 59.44 123 VAL A CA 1
ATOM 887 C C . VAL A 1 123 ? 17.590 5.918 -68.990 1.00 59.44 123 VAL A C 1
ATOM 889 O O . VAL A 1 123 ? 18.431 5.583 -69.796 1.00 59.44 123 VAL A O 1
ATOM 892 N N . GLY A 1 124 ? 16.805 5.017 -68.382 1.00 62.16 124 GLY A N 1
ATOM 893 C CA . GLY A 1 124 ? 16.739 3.588 -68.768 1.00 62.16 124 GLY A CA 1
ATOM 894 C C . GLY A 1 124 ? 17.667 2.608 -68.026 1.00 62.16 124 GLY A C 1
ATOM 895 O O . GLY A 1 124 ? 17.679 1.419 -68.354 1.00 62.16 124 GLY A O 1
ATOM 896 N N . ILE A 1 125 ? 18.419 3.075 -67.028 1.00 75.81 125 ILE A N 1
ATOM 897 C CA . ILE A 1 125 ? 19.166 2.234 -66.081 1.00 75.81 125 ILE A CA 1
ATOM 898 C C . ILE A 1 125 ? 18.381 2.219 -64.769 1.00 75.81 125 ILE A C 1
ATOM 900 O O . ILE A 1 125 ? 17.984 3.273 -64.295 1.00 75.81 125 ILE A O 1
ATOM 904 N N . ALA A 1 126 ? 18.130 1.024 -64.231 1.00 81.19 126 ALA A N 1
ATOM 905 C CA . ALA A 1 126 ? 17.361 0.847 -62.999 1.00 81.19 126 ALA A CA 1
ATOM 906 C C . ALA A 1 126 ? 18.243 0.918 -61.741 1.00 81.19 126 ALA A C 1
ATOM 908 O O . ALA A 1 126 ? 17.770 1.322 -60.681 1.00 81.19 126 ALA A O 1
ATOM 909 N N . SER A 1 127 ? 19.490 0.452 -61.856 1.00 88.25 127 SER A N 1
ATOM 910 C CA . SER A 1 127 ? 20.520 0.530 -60.818 1.00 88.25 127 SER A CA 1
ATOM 911 C C . SER A 1 127 ? 21.900 0.161 -61.365 1.00 88.25 127 SER A C 1
ATOM 913 O O . SER A 1 127 ? 22.028 -0.613 -62.325 1.00 88.25 127 SER A O 1
ATOM 915 N N . VAL A 1 128 ? 22.941 0.661 -60.711 1.00 91.62 128 VAL A N 1
ATOM 916 C CA . VAL A 1 128 ? 24.353 0.369 -60.955 1.00 91.62 128 VAL A CA 1
ATOM 917 C C . VAL A 1 128 ? 24.963 -0.249 -59.697 1.00 91.62 128 VAL A C 1
ATOM 919 O O . VAL A 1 128 ? 24.876 0.312 -58.616 1.00 91.62 128 VAL A O 1
ATOM 922 N N . MET A 1 129 ? 25.637 -1.391 -59.831 1.00 93.12 129 MET A N 1
ATOM 923 C CA . MET A 1 129 ? 26.571 -1.916 -58.833 1.00 93.12 129 MET A CA 1
ATOM 924 C C . MET A 1 129 ? 27.989 -1.776 -59.379 1.00 93.12 129 MET A C 1
ATOM 926 O O . MET A 1 129 ? 28.322 -2.413 -60.381 1.00 93.12 129 MET A O 1
ATOM 930 N N . LEU A 1 130 ? 28.831 -0.969 -58.741 1.00 93.00 130 LEU A N 1
ATOM 931 C CA . LEU A 1 130 ? 30.160 -0.657 -59.258 1.00 93.00 130 LEU A CA 1
ATOM 932 C C . LEU A 1 130 ? 31.262 -0.964 -58.246 1.00 93.00 130 LEU A C 1
ATOM 934 O O . LEU A 1 130 ? 31.158 -0.594 -57.085 1.00 93.00 130 LEU A O 1
ATOM 938 N N . VAL A 1 131 ? 32.341 -1.589 -58.716 1.00 91.50 131 VAL A N 1
ATOM 939 C CA . VAL A 1 131 ? 33.602 -1.779 -57.991 1.00 91.50 131 VAL A CA 1
ATOM 940 C C . VAL A 1 131 ? 34.722 -1.140 -58.816 1.00 91.50 131 VAL A C 1
ATOM 942 O O . VAL A 1 131 ? 34.983 -1.594 -59.932 1.00 91.50 131 VAL A O 1
ATOM 945 N N . GLY A 1 132 ? 35.366 -0.100 -58.283 1.00 87.06 132 GLY A N 1
ATOM 946 C CA . GLY A 1 132 ? 36.465 0.611 -58.949 1.00 87.06 132 GLY A CA 1
ATOM 947 C C . GLY A 1 132 ? 37.737 -0.214 -58.999 1.00 87.06 132 GLY A C 1
ATOM 948 O O . GLY A 1 132 ? 38.163 -0.691 -60.047 1.00 87.06 132 GLY A O 1
ATOM 949 N N . GLY A 1 133 ? 38.232 -0.528 -57.808 1.00 88.06 133 GLY A N 1
ATOM 950 C CA . GLY A 1 133 ? 39.452 -1.279 -57.584 1.00 88.06 133 GLY A CA 1
ATOM 951 C C . GLY A 1 133 ? 40.588 -0.344 -57.178 1.00 88.06 133 GLY A C 1
ATOM 952 O O . GLY A 1 133 ? 40.399 0.501 -56.319 1.00 88.06 133 GLY A O 1
ATOM 953 N N . ALA A 1 134 ? 41.818 -0.566 -57.639 1.00 89.81 134 ALA A N 1
ATOM 954 C CA . ALA A 1 134 ? 42.952 0.209 -57.124 1.00 89.81 134 ALA A CA 1
ATOM 955 C C . ALA A 1 134 ? 43.293 1.408 -58.017 1.00 89.81 134 ALA A C 1
ATOM 957 O O . ALA A 1 134 ? 43.805 1.204 -59.116 1.00 89.81 134 ALA A O 1
ATOM 958 N N . GLY A 1 135 ? 43.198 2.626 -57.490 1.00 91.69 135 GLY A N 1
ATOM 959 C CA . GLY A 1 135 ? 43.562 3.872 -58.166 1.00 91.69 135 GLY A CA 1
ATOM 960 C C . GLY A 1 135 ? 42.566 4.984 -57.851 1.00 91.69 135 GLY A C 1
ATOM 961 O O . GLY A 1 135 ? 41.842 4.871 -56.886 1.00 91.69 135 GLY A O 1
ATOM 962 N N . ALA A 1 136 ? 42.645 6.122 -58.544 1.00 94.62 136 ALA A N 1
ATOM 963 C CA . ALA A 1 136 ? 41.761 7.259 -58.265 1.00 94.62 136 ALA A CA 1
ATOM 964 C C . ALA A 1 136 ? 40.671 7.311 -59.331 1.00 94.62 136 ALA A C 1
ATOM 966 O O . ALA A 1 136 ? 40.939 7.774 -60.450 1.00 94.62 136 ALA A O 1
ATOM 967 N N . ASP A 1 137 ? 39.490 6.828 -58.975 1.00 94.88 137 ASP A N 1
ATOM 968 C CA . ASP A 1 137 ? 38.408 6.560 -59.906 1.00 94.88 137 ASP A CA 1
ATOM 969 C C . ASP A 1 137 ? 37.309 7.635 -59.863 1.00 94.88 137 ASP A C 1
ATOM 971 O O . ASP A 1 137 ? 37.208 8.442 -58.937 1.00 94.88 137 ASP A O 1
ATOM 975 N N . SER A 1 138 ? 36.473 7.697 -60.900 1.00 95.06 138 SER A N 1
ATOM 976 C CA . SER A 1 138 ? 35.357 8.644 -60.992 1.00 95.06 138 SER A CA 1
ATOM 977 C C . SER A 1 138 ? 34.102 7.968 -61.527 1.00 95.06 138 SER A C 1
ATOM 979 O O . SER A 1 138 ? 34.077 7.494 -62.662 1.00 95.06 138 SER A O 1
ATOM 981 N N . PHE A 1 139 ? 33.039 7.959 -60.730 1.00 94.81 139 PHE A N 1
ATOM 982 C CA . PHE A 1 139 ? 31.816 7.221 -61.014 1.00 94.81 139 PHE A CA 1
ATOM 983 C C . PHE A 1 139 ? 30.585 8.119 -60.995 1.00 94.81 139 PHE A C 1
ATOM 985 O O . PHE A 1 139 ? 30.394 8.912 -60.076 1.00 94.81 139 PHE A O 1
ATOM 992 N N . THR A 1 140 ? 29.729 7.951 -62.000 1.00 93.38 140 THR A N 1
ATOM 993 C CA . THR A 1 140 ? 28.401 8.568 -62.076 1.00 93.38 140 THR A CA 1
ATOM 994 C C . THR A 1 140 ? 27.360 7.484 -62.337 1.00 93.38 140 THR A C 1
ATOM 996 O O . THR A 1 140 ? 27.408 6.852 -63.397 1.00 93.38 140 THR A O 1
ATOM 999 N N . GLY A 1 141 ? 26.462 7.260 -61.375 1.00 89.88 141 GLY A N 1
ATOM 1000 C CA . GLY A 1 141 ? 25.431 6.213 -61.386 1.00 89.88 141 GLY A CA 1
ATOM 1001 C C . GLY A 1 141 ? 24.177 6.586 -62.184 1.00 89.88 141 GLY A C 1
ATOM 1002 O O . GLY A 1 141 ? 23.666 5.784 -62.965 1.00 89.88 141 GLY A O 1
ATOM 1003 N N . GLY A 1 142 ? 23.799 7.865 -62.150 1.00 87.88 142 GLY A N 1
ATOM 1004 C CA . GLY A 1 142 ? 22.776 8.420 -63.027 1.00 87.88 142 GLY A CA 1
ATOM 1005 C C . GLY A 1 142 ? 21.410 8.483 -62.352 1.00 87.88 142 GLY A C 1
ATOM 1006 O O . GLY A 1 142 ? 21.161 9.394 -61.572 1.00 87.88 142 GLY A O 1
ATOM 1007 N N . ALA A 1 143 ? 20.471 7.637 -62.760 1.00 85.69 143 ALA A N 1
ATOM 1008 C CA . ALA A 1 143 ? 19.153 7.541 -62.134 1.00 85.69 143 ALA A CA 1
ATOM 1009 C C . ALA A 1 143 ? 18.926 6.095 -61.683 1.00 85.69 143 ALA A C 1
ATOM 1011 O O . ALA A 1 143 ? 19.441 5.185 -62.328 1.00 85.69 143 ALA A O 1
ATOM 1012 N N . GLY A 1 144 ? 18.103 5.901 -60.654 1.00 87.38 144 GLY A N 1
ATOM 1013 C CA . GLY A 1 144 ? 17.924 4.599 -60.010 1.00 87.38 144 GLY A CA 1
ATOM 1014 C C . GLY A 1 144 ? 18.654 4.541 -58.670 1.00 87.38 144 GLY A C 1
ATOM 1015 O O . GLY A 1 144 ? 19.295 5.504 -58.282 1.00 87.38 144 GLY A O 1
ATOM 1016 N N . ASP A 1 145 ? 18.504 3.433 -57.945 1.00 91.62 145 ASP A N 1
ATOM 1017 C CA . ASP A 1 145 ? 19.163 3.247 -56.645 1.00 91.62 145 ASP A CA 1
ATOM 1018 C C . ASP A 1 145 ? 20.517 2.551 -56.862 1.00 91.62 145 ASP A C 1
ATOM 1020 O O . ASP A 1 145 ? 20.572 1.329 -57.069 1.00 91.62 145 ASP A O 1
ATOM 1024 N N . ASP A 1 146 ? 21.608 3.316 -56.838 1.00 93.44 146 ASP A N 1
ATOM 1025 C CA . ASP A 1 146 ? 22.948 2.840 -57.177 1.00 93.44 146 ASP A CA 1
ATOM 1026 C C . ASP A 1 146 ? 23.753 2.398 -55.941 1.00 93.44 146 ASP A C 1
ATOM 1028 O O . ASP A 1 146 ? 23.544 2.829 -54.808 1.00 93.44 146 ASP A O 1
ATOM 1032 N N . THR A 1 147 ? 24.694 1.475 -56.133 1.00 96.12 147 THR A N 1
ATOM 1033 C CA . THR A 1 147 ? 25.604 0.968 -55.099 1.00 96.12 147 THR A CA 1
ATOM 1034 C C . THR A 1 147 ? 27.043 1.001 -55.598 1.00 96.12 147 THR A C 1
ATOM 1036 O O . THR A 1 147 ? 27.439 0.221 -56.467 1.00 96.12 147 THR A O 1
ATOM 1039 N N . PHE A 1 148 ? 27.856 1.856 -54.992 1.00 96.44 148 PHE A N 1
ATOM 1040 C CA . PHE A 1 148 ? 29.294 1.929 -55.230 1.00 96.44 148 PHE A CA 1
ATOM 1041 C C . PHE A 1 148 ? 30.020 1.185 -54.119 1.00 96.44 148 PHE A C 1
ATOM 1043 O O . PHE A 1 148 ? 29.774 1.442 -52.948 1.00 96.44 148 PHE A O 1
ATOM 1050 N N . VAL A 1 149 ? 30.895 0.251 -54.462 1.00 94.94 149 VAL A N 1
ATOM 1051 C CA . VAL A 1 149 ? 31.741 -0.451 -53.498 1.00 94.94 149 VAL A CA 1
ATOM 1052 C C . VAL A 1 149 ? 33.060 0.295 -53.401 1.00 94.94 149 VAL A C 1
ATOM 1054 O O . VAL A 1 149 ? 33.772 0.406 -54.398 1.00 94.94 149 VAL A O 1
ATOM 1057 N N . ASP A 1 150 ? 33.364 0.776 -52.200 1.00 93.75 150 ASP A N 1
ATOM 1058 C CA . ASP A 1 150 ? 34.614 1.457 -51.880 1.00 93.75 150 ASP A CA 1
ATOM 1059 C C . ASP A 1 150 ? 35.828 0.598 -52.223 1.00 93.75 150 ASP A C 1
ATOM 1061 O O . ASP A 1 150 ? 35.833 -0.633 -52.064 1.00 93.75 150 ASP A O 1
ATOM 1065 N N . SER A 1 151 ? 36.864 1.268 -52.716 1.00 90.50 151 SER A N 1
ATOM 1066 C CA . SER A 1 151 ? 38.053 0.615 -53.222 1.00 90.50 151 SER A CA 1
ATOM 1067 C C . SER A 1 151 ? 39.319 1.447 -52.990 1.00 90.50 151 SER A C 1
ATOM 1069 O O . SER A 1 151 ? 39.242 2.630 -52.683 1.00 90.50 151 SER A O 1
ATOM 1071 N N . PRO A 1 152 ? 40.524 0.843 -53.032 1.00 90.69 152 PRO A N 1
ATOM 1072 C CA . PRO A 1 152 ? 41.734 1.568 -52.659 1.00 90.69 152 PRO A CA 1
ATOM 1073 C C . PRO A 1 152 ? 42.108 2.717 -53.609 1.00 90.69 152 PRO A C 1
ATOM 1075 O O . PRO A 1 152 ? 42.724 2.497 -54.650 1.00 90.69 152 PRO A O 1
ATOM 1078 N N . GLY A 1 153 ? 41.947 3.947 -53.139 1.00 92.62 153 GLY A N 1
ATOM 1079 C CA . GLY A 1 153 ? 42.483 5.162 -53.745 1.00 92.62 153 GLY A CA 1
ATOM 1080 C C . GLY A 1 153 ? 41.577 6.343 -53.441 1.00 92.62 153 GLY A C 1
ATOM 1081 O O . GLY A 1 153 ? 40.824 6.265 -52.494 1.00 92.62 153 GLY A O 1
ATOM 1082 N N . ASN A 1 154 ? 41.735 7.473 -54.130 1.00 95.50 154 ASN A N 1
ATOM 1083 C CA . ASN A 1 154 ? 40.903 8.648 -53.849 1.00 95.50 154 ASN A CA 1
ATOM 1084 C C . ASN A 1 154 ? 39.845 8.760 -54.941 1.00 95.50 154 ASN A C 1
ATOM 1086 O O . ASN A 1 154 ? 40.152 9.307 -56.010 1.00 95.50 154 ASN A O 1
ATOM 1090 N N . ASP A 1 155 ? 38.643 8.272 -54.668 1.00 96.06 155 ASP A N 1
ATOM 1091 C CA . ASP A 1 155 ? 37.602 8.122 -55.674 1.00 96.06 155 ASP A CA 1
ATOM 1092 C C . ASP A 1 155 ? 36.589 9.272 -55.614 1.00 96.06 155 ASP A C 1
ATOM 1094 O O . ASP A 1 155 ? 36.489 10.036 -54.647 1.00 96.06 155 ASP A O 1
ATOM 1098 N N . THR A 1 156 ? 35.855 9.462 -56.708 1.00 95.81 156 THR A N 1
ATOM 1099 C CA . THR A 1 156 ? 34.784 10.455 -56.825 1.00 95.81 156 THR A CA 1
ATOM 1100 C C . THR A 1 156 ? 33.474 9.773 -57.183 1.00 95.81 156 THR A C 1
ATOM 1102 O O . THR A 1 156 ? 33.392 9.121 -58.219 1.00 95.81 156 THR A O 1
ATOM 1105 N N . TYR A 1 157 ? 32.440 9.982 -56.374 1.00 96.25 157 TYR A N 1
ATOM 1106 C CA . TYR A 1 157 ? 31.136 9.338 -56.498 1.00 96.25 157 TYR A CA 1
ATOM 1107 C C . TYR A 1 157 ? 30.043 10.369 -56.771 1.00 96.25 157 TYR A C 1
ATOM 1109 O O . TYR A 1 157 ? 29.908 11.353 -56.043 1.00 96.25 157 TYR A O 1
ATOM 1117 N N . ASP A 1 158 ? 29.243 10.123 -57.800 1.00 94.25 158 ASP A N 1
ATOM 1118 C CA . ASP A 1 158 ? 27.998 10.829 -58.081 1.00 94.25 158 ASP A CA 1
ATOM 1119 C C . ASP A 1 158 ? 26.874 9.801 -58.233 1.00 94.25 158 ASP A C 1
ATOM 1121 O O . ASP A 1 158 ? 26.802 9.129 -59.263 1.00 94.25 158 ASP A O 1
ATOM 1125 N N . GLY A 1 159 ? 26.036 9.632 -57.207 1.00 92.56 159 GLY A N 1
ATOM 1126 C CA . GLY A 1 159 ? 24.899 8.706 -57.279 1.00 92.56 159 GLY A CA 1
ATOM 1127 C C . GLY A 1 159 ? 23.868 9.189 -58.291 1.00 92.56 159 GLY A C 1
ATOM 1128 O O . GLY A 1 159 ? 23.599 8.537 -59.294 1.00 92.56 159 GLY A O 1
ATOM 1129 N N . GLY A 1 160 ? 23.465 10.447 -58.146 1.00 90.44 160 GLY A N 1
ATOM 1130 C CA . GLY A 1 160 ? 22.556 11.112 -59.059 1.00 90.44 160 GLY A CA 1
ATOM 1131 C C . GLY A 1 160 ? 21.153 11.154 -58.472 1.00 90.44 160 GLY A C 1
ATOM 1132 O O . GLY A 1 160 ? 20.929 11.858 -57.490 1.00 90.44 160 GLY A O 1
ATOM 1133 N N . ALA A 1 161 ? 20.177 10.538 -59.134 1.00 88.12 161 ALA A N 1
ATOM 1134 C CA . ALA A 1 161 ? 18.785 10.550 -58.698 1.00 88.12 161 ALA A CA 1
ATOM 1135 C C . ALA A 1 161 ? 18.328 9.160 -58.246 1.00 88.12 161 ALA A C 1
ATOM 1137 O O . ALA A 1 161 ? 18.053 8.311 -59.084 1.00 88.12 161 ALA A O 1
ATOM 1138 N N . GLY A 1 162 ? 18.086 8.997 -56.953 1.00 89.06 162 GLY A N 1
ATOM 1139 C CA . GLY A 1 162 ? 17.637 7.742 -56.356 1.00 89.06 162 GLY A CA 1
ATOM 1140 C C . GLY A 1 162 ? 17.991 7.722 -54.878 1.00 89.06 162 GLY A C 1
ATOM 1141 O O . GLY A 1 162 ? 18.166 8.786 -54.280 1.00 89.06 162 GLY A O 1
ATOM 1142 N N . LEU A 1 163 ? 18.028 6.534 -54.279 1.00 91.75 163 LEU A N 1
ATOM 1143 C CA . LEU A 1 163 ? 18.668 6.291 -52.988 1.00 91.75 163 LEU A CA 1
ATOM 1144 C C . LEU A 1 163 ? 19.995 5.570 -53.216 1.00 91.75 163 LEU A C 1
ATOM 1146 O O . LEU A 1 163 ? 20.036 4.342 -53.340 1.00 91.75 163 LEU A O 1
ATOM 1150 N N . ASP A 1 164 ? 21.078 6.334 -53.208 1.00 95.12 164 ASP A N 1
ATOM 1151 C CA . ASP A 1 164 ? 22.391 5.848 -53.601 1.00 95.12 164 ASP A CA 1
ATOM 1152 C C . ASP A 1 164 ? 23.236 5.468 -52.380 1.00 95.12 164 ASP A C 1
ATOM 1154 O O . ASP A 1 164 ? 23.209 6.105 -51.319 1.00 95.12 164 ASP A O 1
ATOM 1158 N N . THR A 1 165 ? 23.978 4.368 -52.506 1.00 97.31 165 THR A N 1
ATOM 1159 C CA . THR A 1 165 ? 24.735 3.750 -51.412 1.00 97.31 165 THR A CA 1
ATOM 1160 C C . THR A 1 165 ? 26.223 3.678 -51.731 1.00 97.31 165 THR A C 1
ATOM 1162 O O . THR A 1 165 ? 26.617 3.103 -52.744 1.00 97.31 165 THR A O 1
ATOM 1165 N N . LEU A 1 166 ? 27.063 4.166 -50.818 1.00 97.75 166 LEU A N 1
ATOM 1166 C CA . LEU A 1 166 ? 28.485 3.827 -50.775 1.00 97.75 166 LEU A CA 1
ATOM 1167 C C . LEU A 1 166 ? 28.692 2.666 -49.792 1.00 97.75 166 LEU A C 1
ATOM 1169 O O . LEU A 1 166 ? 28.479 2.808 -48.590 1.00 97.75 166 LEU A O 1
ATOM 1173 N N . LEU A 1 167 ? 29.078 1.506 -50.309 1.00 97.69 167 LEU A N 1
ATOM 1174 C CA . LEU A 1 167 ? 29.339 0.283 -49.563 1.00 97.69 167 LEU A CA 1
ATOM 1175 C C . LEU A 1 167 ? 30.831 0.165 -49.229 1.00 97.69 167 LEU A C 1
ATOM 1177 O O . LEU A 1 167 ? 31.649 -0.132 -50.097 1.00 97.69 167 LEU A O 1
ATOM 1181 N N . ILE A 1 168 ? 31.167 0.309 -47.952 1.00 97.06 168 ILE A N 1
ATOM 1182 C CA . ILE A 1 168 ? 32.480 -0.007 -47.391 1.00 97.06 168 ILE A CA 1
ATOM 1183 C C . ILE A 1 168 ? 32.467 -1.468 -46.948 1.00 97.06 168 ILE A C 1
ATOM 1185 O O . ILE A 1 168 ? 31.873 -1.822 -45.929 1.00 97.06 168 ILE A O 1
ATOM 1189 N N . ARG A 1 169 ? 33.106 -2.343 -47.723 1.00 94.38 169 ARG A N 1
ATOM 1190 C CA . ARG A 1 169 ? 33.141 -3.777 -47.419 1.00 94.38 169 ARG A CA 1
ATOM 1191 C C . ARG A 1 169 ? 34.503 -4.188 -46.863 1.00 94.38 169 ARG A C 1
ATOM 1193 O O . ARG A 1 169 ? 35.521 -3.997 -47.527 1.00 94.38 169 ARG A O 1
ATOM 1200 N N . GLY A 1 170 ? 34.495 -4.779 -45.672 1.00 92.19 170 GLY A N 1
ATOM 1201 C CA . GLY A 1 170 ? 35.645 -5.413 -45.036 1.00 92.19 170 GLY A CA 1
ATOM 1202 C C . GLY A 1 170 ? 35.932 -6.816 -45.582 1.00 92.19 170 GLY A C 1
ATOM 1203 O O . GLY A 1 170 ? 35.539 -7.201 -46.689 1.00 92.19 170 GLY A O 1
ATOM 1204 N N . THR A 1 171 ? 36.653 -7.605 -44.799 1.00 91.31 171 THR A N 1
ATOM 1205 C CA . THR A 1 171 ? 37.167 -8.931 -45.139 1.00 91.31 171 THR A CA 1
ATOM 1206 C C . THR A 1 171 ? 36.728 -9.973 -44.110 1.00 91.31 171 THR A C 1
ATOM 1208 O O . THR A 1 171 ? 36.032 -9.696 -43.158 1.00 91.31 171 THR A O 1
ATOM 1211 N N . ILE A 1 172 ? 37.120 -11.235 -44.293 1.00 89.75 172 ILE A N 1
ATOM 1212 C CA . ILE A 1 172 ? 36.861 -12.285 -43.287 1.00 89.75 172 ILE A CA 1
ATOM 1213 C C . ILE A 1 172 ? 37.936 -12.346 -42.180 1.00 89.75 172 ILE A C 1
ATOM 1215 O O . ILE A 1 172 ? 38.079 -13.375 -41.510 1.00 89.75 172 ILE A O 1
ATOM 1219 N N . ALA A 1 173 ? 38.776 -11.318 -42.070 1.00 90.94 173 ALA A N 1
ATOM 1220 C CA . ALA A 1 173 ? 39.761 -11.157 -41.008 1.00 90.94 173 ALA A CA 1
ATOM 1221 C C . ALA A 1 173 ? 39.342 -9.991 -40.107 1.00 90.94 173 ALA A C 1
ATOM 1223 O O . ALA A 1 173 ? 38.539 -9.178 -40.513 1.00 90.94 173 ALA A O 1
ATOM 1224 N N . ALA A 1 174 ? 39.943 -9.884 -38.919 1.00 93.06 174 ALA A N 1
ATOM 1225 C CA . ALA A 1 174 ? 39.773 -8.694 -38.088 1.00 93.06 174 ALA A CA 1
ATOM 1226 C C . ALA A 1 174 ? 40.233 -7.444 -38.854 1.00 93.06 174 ALA A C 1
ATOM 1228 O O . ALA A 1 174 ? 41.418 -7.356 -39.212 1.00 93.06 174 ALA A O 1
ATOM 1229 N N . ASP A 1 175 ? 39.330 -6.496 -39.057 1.00 94.25 175 ASP A N 1
ATOM 1230 C CA . ASP A 1 175 ? 39.516 -5.268 -39.816 1.00 94.25 175 ASP A CA 1
ATOM 1231 C C . ASP A 1 175 ? 39.475 -4.019 -38.920 1.00 94.25 175 ASP A C 1
ATOM 1233 O O . ASP A 1 175 ? 38.928 -3.996 -37.815 1.00 94.25 175 ASP A O 1
ATOM 1237 N N . ALA A 1 176 ? 40.130 -2.962 -39.391 1.00 95.94 176 ALA A N 1
ATOM 1238 C CA . ALA A 1 176 ? 39.961 -1.608 -38.892 1.00 95.94 176 ALA A CA 1
ATOM 1239 C C . ALA A 1 176 ? 39.253 -0.805 -39.982 1.00 95.94 176 ALA A C 1
ATOM 1241 O O . ALA A 1 176 ? 39.830 -0.582 -41.052 1.00 95.94 176 ALA A O 1
ATOM 1242 N N . VAL A 1 177 ? 38.025 -0.380 -39.693 1.00 97.25 177 VAL A N 1
ATOM 1243 C CA . VAL A 1 177 ? 37.211 0.416 -40.608 1.00 97.25 177 VAL A CA 1
ATOM 1244 C C . VAL A 1 177 ? 36.940 1.780 -39.988 1.00 97.25 177 VAL A C 1
ATOM 1246 O O . VAL A 1 177 ? 36.193 1.885 -39.020 1.00 97.25 177 VAL A O 1
ATOM 1249 N N . ASP A 1 178 ? 37.542 2.830 -40.540 1.00 97.31 178 ASP A N 1
ATOM 1250 C CA . ASP A 1 178 ? 37.318 4.207 -40.099 1.00 97.31 178 ASP A CA 1
ATOM 1251 C C . ASP A 1 178 ? 36.628 4.971 -41.221 1.00 97.31 178 ASP A C 1
ATOM 1253 O O . ASP A 1 178 ? 37.199 5.089 -42.301 1.00 97.31 178 ASP A O 1
ATOM 1257 N N . VAL A 1 179 ? 35.436 5.511 -40.972 1.00 97.56 179 VAL A N 1
ATOM 1258 C CA . VAL A 1 179 ? 34.705 6.323 -41.950 1.00 97.56 179 VAL A CA 1
ATOM 1259 C C . VAL A 1 179 ? 34.284 7.633 -41.304 1.00 97.56 179 VAL A C 1
ATOM 1261 O O . VAL A 1 179 ? 33.396 7.686 -40.455 1.00 97.56 179 VAL A O 1
ATOM 1264 N N . LEU A 1 180 ? 34.955 8.708 -41.695 1.00 95.88 180 LEU A N 1
ATOM 1265 C CA . LEU A 1 180 ? 34.736 10.037 -41.141 1.00 95.88 180 LEU A CA 1
ATOM 1266 C C . LEU A 1 180 ? 34.258 10.986 -42.234 1.00 95.88 180 LEU A C 1
ATOM 1268 O O . LEU A 1 180 ? 35.027 11.301 -43.144 1.00 95.88 180 LEU A O 1
ATOM 1272 N N . GLN A 1 181 ? 33.040 11.510 -42.101 1.00 94.00 181 GLN A N 1
ATOM 1273 C CA . GLN A 1 181 ? 32.607 12.654 -42.899 1.00 94.00 181 GLN A CA 1
ATOM 1274 C C . GLN A 1 181 ? 33.369 13.887 -42.413 1.00 94.00 181 GLN A C 1
ATOM 1276 O O . GLN A 1 181 ? 33.212 14.312 -41.270 1.00 94.00 181 GLN A O 1
ATOM 1281 N N . GLN A 1 182 ? 34.244 14.429 -43.255 1.00 92.38 182 GLN A N 1
ATOM 1282 C CA . GLN A 1 182 ? 35.134 15.524 -42.876 1.00 92.38 182 GLN A CA 1
ATOM 1283 C C . GLN A 1 182 ? 34.411 16.871 -42.901 1.00 92.38 182 GLN A C 1
ATOM 1285 O O . GLN A 1 182 ? 33.403 17.032 -43.588 1.00 92.38 182 GLN A O 1
ATOM 1290 N N . THR A 1 183 ? 34.973 17.860 -42.200 1.00 89.44 183 THR A N 1
ATOM 1291 C CA . THR A 1 183 ? 34.476 19.241 -42.195 1.00 89.44 183 THR A CA 1
ATOM 1292 C C . THR A 1 183 ? 34.193 19.736 -43.623 1.00 89.44 183 THR A C 1
ATOM 1294 O O . THR A 1 183 ? 35.094 19.674 -44.468 1.00 89.44 183 THR A O 1
ATOM 1297 N N . PRO A 1 184 ? 32.978 20.245 -43.906 1.00 84.50 184 PRO A N 1
ATOM 1298 C CA . PRO A 1 184 ? 32.622 20.785 -45.206 1.00 84.50 184 PRO A CA 1
ATOM 1299 C C . PRO A 1 184 ? 33.559 21.904 -45.630 1.00 84.50 184 PRO A C 1
ATOM 1301 O O . PRO A 1 184 ? 33.969 22.756 -44.836 1.00 84.50 184 PRO A O 1
ATOM 1304 N N . SER A 1 185 ? 33.824 21.959 -46.929 1.00 79.56 185 SER A N 1
ATOM 1305 C CA . SER A 1 185 ? 34.441 23.137 -47.513 1.00 79.56 185 SER A CA 1
ATOM 1306 C C . SER A 1 185 ? 33.429 24.279 -47.623 1.00 79.56 185 SER A C 1
ATOM 1308 O O . SER A 1 185 ? 32.307 24.102 -48.091 1.00 79.56 185 SER A O 1
ATOM 1310 N N . ALA A 1 186 ? 33.840 25.490 -47.247 1.00 79.19 186 ALA A N 1
ATOM 1311 C CA . ALA A 1 186 ? 33.002 26.685 -47.361 1.00 79.19 186 ALA A CA 1
ATOM 1312 C C . ALA A 1 186 ? 32.935 27.257 -48.793 1.00 79.19 186 ALA A C 1
ATOM 1314 O O . ALA A 1 186 ? 32.359 28.329 -49.003 1.00 79.19 186 ALA A O 1
ATOM 1315 N N . THR A 1 187 ? 33.566 26.609 -49.778 1.00 80.88 187 THR A N 1
ATOM 1316 C CA . THR A 1 187 ? 33.572 27.054 -51.174 1.00 80.88 187 THR A CA 1
ATOM 1317 C C . THR A 1 187 ? 32.473 26.389 -51.992 1.00 80.88 187 THR A C 1
ATOM 1319 O O . THR A 1 187 ? 32.218 25.193 -51.903 1.00 80.88 187 THR A O 1
ATOM 1322 N N . ASN A 1 188 ? 31.819 27.189 -52.835 1.00 74.12 188 ASN A N 1
ATOM 1323 C CA . ASN A 1 188 ? 30.882 26.674 -53.825 1.00 74.12 188 ASN A CA 1
ATOM 1324 C C . ASN A 1 188 ? 31.643 25.768 -54.810 1.00 74.12 188 ASN A C 1
ATOM 1326 O O . ASN A 1 188 ? 32.729 26.143 -55.257 1.00 74.12 188 ASN A O 1
ATOM 1330 N N . ALA A 1 189 ? 31.016 24.661 -55.201 1.00 78.12 189 ALA A N 1
ATOM 1331 C CA . ALA A 1 189 ? 31.494 23.618 -56.115 1.00 78.12 189 ALA A CA 1
ATOM 1332 C C . ALA A 1 189 ? 32.475 22.596 -55.530 1.00 78.12 189 ALA A C 1
ATOM 1334 O O . ALA A 1 189 ? 32.953 21.740 -56.274 1.00 78.12 189 ALA A O 1
ATOM 1335 N N . ASP A 1 190 ? 32.722 22.638 -54.222 1.00 82.88 190 ASP A N 1
ATOM 1336 C CA . ASP A 1 190 ?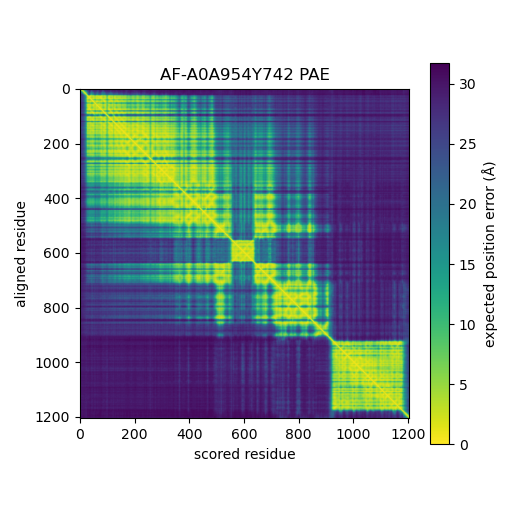 33.414 21.559 -53.523 1.00 82.88 190 ASP A CA 1
ATOM 1337 C C . ASP A 1 190 ? 32.452 20.395 -53.231 1.00 82.88 190 ASP A C 1
ATOM 1339 O O . ASP A 1 190 ? 31.241 20.578 -53.082 1.00 82.88 190 ASP A O 1
ATOM 1343 N N . ALA A 1 191 ? 33.014 19.190 -53.174 1.00 87.12 191 ALA A N 1
ATOM 1344 C CA . ALA A 1 191 ? 32.317 17.955 -52.842 1.00 87.12 191 ALA A CA 1
ATOM 1345 C C . ALA A 1 191 ? 32.205 17.756 -51.320 1.00 87.12 191 ALA A C 1
ATOM 1347 O O . ALA A 1 191 ? 32.946 18.366 -50.543 1.00 87.12 191 ALA A O 1
ATOM 1348 N N . TYR A 1 192 ? 31.310 16.861 -50.903 1.00 92.19 192 TYR A N 1
ATOM 1349 C CA . TYR A 1 192 ? 31.379 16.259 -49.571 1.00 92.19 192 TYR A CA 1
ATOM 1350 C C . TYR A 1 192 ? 32.574 15.305 -49.545 1.00 92.19 192 TYR A C 1
ATOM 1352 O O . TYR A 1 192 ? 32.784 14.578 -50.511 1.00 92.19 192 TYR A O 1
ATOM 1360 N N . THR A 1 193 ? 33.361 15.285 -48.470 1.00 93.62 193 THR A N 1
ATOM 1361 C CA . THR A 1 193 ? 34.527 14.395 -48.382 1.00 93.62 193 THR A CA 1
ATOM 1362 C C . THR A 1 193 ? 34.418 13.417 -47.221 1.00 93.62 193 THR A C 1
ATOM 1364 O O . THR A 1 193 ? 34.056 13.792 -46.102 1.00 93.62 193 THR A O 1
ATOM 1367 N N . LEU A 1 194 ? 34.766 12.158 -47.485 1.00 95.62 194 LEU A N 1
ATOM 1368 C CA . LEU A 1 194 ? 34.951 11.124 -46.472 1.00 95.62 194 LEU A CA 1
ATOM 1369 C C . LEU A 1 194 ? 36.437 10.787 -46.347 1.00 95.62 194 LEU A C 1
ATOM 1371 O O . LEU A 1 194 ? 37.153 10.700 -47.340 1.00 95.62 194 LEU A O 1
ATOM 1375 N N . SER A 1 195 ? 36.901 10.571 -45.121 1.00 96.50 195 SER A N 1
ATOM 1376 C CA . SER A 1 195 ? 38.160 9.880 -44.853 1.00 96.50 195 SER A CA 1
ATOM 1377 C C . SER A 1 195 ? 37.850 8.416 -44.593 1.00 96.50 195 SER A C 1
ATOM 1379 O O . SER A 1 195 ? 37.148 8.134 -43.621 1.00 96.50 195 SER A O 1
ATOM 1381 N N . VAL A 1 196 ? 38.400 7.513 -45.403 1.00 97.19 196 VAL A N 1
ATOM 1382 C CA . VAL A 1 196 ? 38.142 6.071 -45.286 1.00 97.19 196 VAL A CA 1
ATOM 1383 C C . VAL A 1 196 ? 39.433 5.321 -44.969 1.00 97.19 196 VAL A C 1
ATOM 1385 O O . VAL A 1 196 ? 40.459 5.509 -45.613 1.00 97.19 196 VAL A O 1
ATOM 1388 N N . VAL A 1 197 ? 39.408 4.475 -43.944 1.00 96.56 197 VAL A N 1
ATOM 1389 C CA . VAL A 1 197 ? 40.389 3.407 -43.715 1.00 96.56 197 VAL A CA 1
ATOM 1390 C C . VAL A 1 197 ? 39.607 2.109 -43.771 1.00 96.56 197 VAL A C 1
ATOM 1392 O O . VAL A 1 197 ? 38.647 1.972 -43.027 1.00 96.56 197 VAL A O 1
ATOM 1395 N N . ASN A 1 198 ? 40.005 1.164 -44.618 1.00 95.31 198 ASN A N 1
ATOM 1396 C CA . ASN A 1 198 ? 39.331 -0.127 -44.731 1.00 95.31 198 ASN A CA 1
ATOM 1397 C C . ASN A 1 198 ? 40.357 -1.242 -44.992 1.00 95.31 198 ASN A C 1
ATOM 1399 O O . ASN A 1 198 ? 40.982 -1.292 -46.054 1.00 95.31 198 ASN A O 1
ATOM 1403 N N . GLY A 1 199 ? 40.589 -2.113 -44.007 1.00 92.56 199 GLY A N 1
ATOM 1404 C CA . GLY A 1 199 ? 41.444 -3.291 -44.168 1.00 92.56 199 GLY A CA 1
ATOM 1405 C C . GLY A 1 199 ? 41.940 -3.903 -42.851 1.00 92.56 199 GLY A C 1
ATOM 1406 O O . GLY A 1 199 ? 41.546 -3.453 -41.776 1.00 92.56 199 GLY A O 1
ATOM 1407 N N . PRO A 1 200 ? 42.867 -4.883 -42.903 1.00 92.25 200 PRO A N 1
ATOM 1408 C CA . PRO A 1 200 ? 43.192 -5.722 -41.749 1.00 92.25 200 PRO A CA 1
ATOM 1409 C C . PRO A 1 200 ? 43.712 -4.948 -40.532 1.00 92.25 200 PRO A C 1
ATOM 1411 O O . PRO A 1 200 ? 44.724 -4.246 -40.613 1.00 92.25 200 PRO A O 1
ATOM 1414 N N . LEU A 1 201 ? 43.125 -5.194 -39.360 1.00 91.69 201 LEU A N 1
ATOM 1415 C CA . LEU A 1 201 ? 43.442 -4.550 -38.079 1.00 91.69 201 LEU A CA 1
ATOM 1416 C C . LEU A 1 201 ? 44.924 -4.671 -37.686 1.00 91.69 201 LEU A C 1
ATOM 1418 O O . LEU A 1 201 ? 45.492 -3.788 -37.044 1.00 91.69 201 LEU A O 1
ATOM 1422 N N . ALA A 1 202 ? 45.586 -5.765 -38.072 1.00 91.25 202 ALA A N 1
ATOM 1423 C CA . ALA A 1 202 ? 47.005 -5.983 -37.779 1.00 91.25 202 ALA A CA 1
ATOM 1424 C C . ALA A 1 202 ? 47.946 -5.029 -38.543 1.00 91.25 202 ALA A C 1
ATOM 1426 O O . ALA A 1 202 ? 49.095 -4.836 -38.130 1.00 91.25 202 ALA A O 1
ATOM 1427 N N . ALA A 1 203 ? 47.491 -4.479 -39.669 1.00 91.00 203 ALA A N 1
ATOM 1428 C CA . ALA A 1 203 ? 48.247 -3.583 -40.534 1.00 91.00 203 ALA A CA 1
ATOM 1429 C C . ALA A 1 203 ? 47.278 -2.694 -41.338 1.00 91.00 203 ALA A C 1
ATOM 1431 O O . ALA A 1 203 ? 47.172 -2.873 -42.555 1.00 91.00 203 ALA A O 1
ATOM 1432 N N . PRO A 1 204 ? 46.572 -1.759 -40.672 1.00 89.69 204 PRO A N 1
ATOM 1433 C CA . PRO A 1 204 ? 45.574 -0.934 -41.335 1.00 89.69 204 PRO A CA 1
ATOM 1434 C C . PRO A 1 204 ? 46.233 -0.092 -42.438 1.00 89.69 204 PRO A C 1
ATOM 1436 O O . PRO A 1 204 ? 47.355 0.403 -42.242 1.00 89.69 204 PRO A O 1
ATOM 1439 N N . PRO A 1 205 ? 45.583 0.058 -43.605 1.00 91.00 205 PRO A N 1
ATOM 1440 C CA . PRO A 1 205 ? 46.093 0.897 -44.681 1.00 91.00 205 PRO A CA 1
ATOM 1441 C C . PRO A 1 205 ? 46.101 2.383 -44.286 1.00 91.00 205 PRO A C 1
ATOM 1443 O O . PRO A 1 205 ? 45.571 2.789 -43.252 1.00 91.00 205 PRO A O 1
ATOM 1446 N N . ALA A 1 206 ? 46.752 3.212 -45.106 1.00 91.88 206 ALA A N 1
ATOM 1447 C CA . ALA A 1 206 ? 46.617 4.660 -44.970 1.00 91.88 206 ALA A CA 1
ATOM 1448 C C . ALA A 1 206 ? 45.195 5.082 -45.358 1.00 91.88 206 ALA A C 1
ATOM 1450 O O . ALA A 1 206 ? 44.610 4.467 -46.245 1.00 91.88 206 ALA A O 1
ATOM 1451 N N . ALA A 1 207 ? 44.684 6.139 -44.725 1.00 93.44 207 ALA A N 1
ATOM 1452 C CA . ALA A 1 207 ? 43.381 6.681 -45.078 1.00 93.44 207 ALA A CA 1
ATOM 1453 C C . ALA A 1 207 ? 43.367 7.207 -46.519 1.00 93.44 207 ALA A C 1
ATOM 1455 O O . ALA A 1 207 ? 44.308 7.897 -46.938 1.00 93.44 207 ALA A O 1
ATOM 1456 N N . THR A 1 208 ? 42.296 6.907 -47.236 1.00 95.50 208 THR A N 1
ATOM 1457 C CA . THR A 1 208 ? 41.945 7.490 -48.527 1.00 95.50 208 THR A CA 1
ATOM 1458 C C . THR A 1 208 ? 40.952 8.634 -48.346 1.00 95.50 208 THR A C 1
ATOM 1460 O O . THR A 1 208 ? 40.471 8.902 -47.238 1.00 95.50 208 THR A O 1
ATOM 1463 N N . THR A 1 209 ? 40.736 9.407 -49.407 1.00 95.81 209 THR A N 1
ATOM 1464 C CA . THR A 1 209 ? 39.785 10.523 -49.406 1.00 95.81 209 THR A CA 1
ATOM 1465 C C . THR A 1 209 ? 38.788 10.338 -50.531 1.00 95.81 209 THR A C 1
ATOM 1467 O O . THR A 1 209 ? 39.150 10.537 -51.690 1.00 95.81 209 THR A O 1
ATOM 1470 N N . GLU A 1 210 ? 37.545 10.058 -50.154 1.00 95.94 210 GLU A N 1
ATOM 1471 C CA . GLU A 1 210 ? 36.437 9.859 -51.082 1.00 95.94 210 GLU A CA 1
ATOM 1472 C C . GLU A 1 210 ? 35.655 11.156 -51.259 1.00 95.94 210 GLU A C 1
ATOM 1474 O O . GLU A 1 210 ? 35.296 11.822 -50.284 1.00 95.94 210 GLU A O 1
ATOM 1479 N N . SER A 1 211 ? 35.399 11.528 -52.508 1.00 95.00 211 SER A N 1
ATOM 1480 C CA . SER A 1 211 ? 34.726 12.767 -52.893 1.00 95.00 211 SER A CA 1
ATOM 1481 C C . SER A 1 211 ? 33.313 12.473 -53.388 1.00 95.00 211 SER A C 1
ATOM 1483 O O . SER A 1 211 ? 33.130 11.908 -54.458 1.00 95.00 211 SER A O 1
ATOM 1485 N N . ILE A 1 212 ? 32.298 12.912 -52.656 1.00 95.19 212 ILE A N 1
ATOM 1486 C CA . ILE A 1 212 ? 30.885 12.725 -52.992 1.00 95.19 212 ILE A CA 1
ATOM 1487 C C . ILE A 1 212 ? 30.332 14.013 -53.601 1.00 95.19 212 ILE A C 1
ATOM 1489 O O . ILE A 1 212 ? 30.354 15.086 -52.984 1.00 95.19 212 ILE A O 1
ATOM 1493 N N . ILE A 1 213 ? 29.837 13.911 -54.831 1.00 93.19 213 ILE A N 1
ATOM 1494 C CA . ILE A 1 213 ? 29.220 15.023 -55.549 1.00 93.19 213 ILE A CA 1
ATOM 1495 C C . ILE A 1 213 ? 27.944 15.469 -54.828 1.00 93.19 213 ILE A C 1
ATOM 1497 O O . ILE A 1 213 ? 27.333 14.754 -54.038 1.00 93.19 213 ILE A O 1
ATOM 1501 N N . SER A 1 214 ? 27.589 16.733 -55.034 1.00 90.44 214 SER A N 1
ATOM 1502 C CA . SER A 1 214 ? 26.436 17.351 -54.400 1.00 90.44 214 SER A CA 1
ATOM 1503 C C . SER A 1 214 ? 25.354 17.675 -55.423 1.00 90.44 214 SER A C 1
ATOM 1505 O O . SER A 1 214 ? 25.641 17.993 -56.577 1.00 90.44 214 SER A O 1
ATOM 1507 N N . THR A 1 215 ? 24.099 17.621 -54.989 1.00 89.31 215 THR A N 1
ATOM 1508 C CA . THR A 1 215 ? 22.906 17.893 -55.808 1.00 89.31 215 THR A CA 1
ATOM 1509 C C . THR A 1 215 ? 22.846 19.338 -56.314 1.00 89.31 215 THR A C 1
ATOM 1511 O O . THR A 1 215 ? 22.193 19.625 -57.321 1.00 89.31 215 THR A O 1
ATOM 1514 N N . ASN A 1 216 ? 23.532 20.270 -55.643 1.00 88.50 216 ASN A N 1
ATOM 1515 C CA . ASN A 1 216 ? 23.606 21.675 -56.022 1.00 88.50 216 ASN A CA 1
ATOM 1516 C C . ASN A 1 216 ? 25.018 22.248 -55.792 1.00 88.50 216 ASN A C 1
ATOM 1518 O O . ASN A 1 216 ? 25.228 23.070 -54.893 1.00 88.50 216 ASN A O 1
ATOM 1522 N N . PRO A 1 217 ? 25.988 21.924 -56.667 1.00 84.81 217 PRO A N 1
ATOM 1523 C CA . PRO A 1 217 ? 27.375 22.353 -56.509 1.00 84.81 217 PRO A CA 1
ATOM 1524 C C . PRO A 1 217 ? 27.544 23.872 -56.663 1.00 84.81 217 PRO A C 1
ATOM 1526 O O . PRO A 1 217 ? 28.619 24.409 -56.442 1.00 84.81 217 PRO A O 1
ATOM 1529 N N . ALA A 1 218 ? 26.506 24.628 -57.034 1.00 86.44 218 ALA A N 1
ATOM 1530 C CA . ALA A 1 218 ? 26.580 26.089 -57.039 1.00 86.44 218 ALA A CA 1
ATOM 1531 C C . ALA A 1 218 ? 26.579 26.701 -55.624 1.00 86.44 218 ALA A C 1
ATOM 1533 O O . ALA A 1 218 ? 26.832 27.904 -55.485 1.00 86.44 218 ALA A O 1
ATOM 1534 N N . VAL A 1 219 ? 26.300 25.895 -54.598 1.00 84.88 219 VAL A N 1
ATOM 1535 C CA . VAL A 1 219 ? 26.193 26.284 -53.192 1.00 84.88 219 VAL A CA 1
ATOM 1536 C C . VAL A 1 219 ? 27.171 25.439 -52.364 1.00 84.88 219 VAL A C 1
ATOM 1538 O O . VAL A 1 219 ? 27.513 24.326 -52.751 1.00 84.88 219 VAL A O 1
ATOM 1541 N N . ALA A 1 220 ? 27.690 25.980 -51.261 1.00 83.50 220 ALA A N 1
ATOM 1542 C CA . ALA A 1 220 ? 28.601 25.243 -50.386 1.00 83.50 220 ALA A CA 1
ATOM 1543 C C . ALA A 1 220 ? 27.906 24.010 -49.752 1.00 83.50 220 ALA A C 1
ATOM 1545 O O . ALA A 1 220 ? 26.723 24.107 -49.421 1.00 83.50 220 ALA A O 1
ATOM 1546 N N . PRO A 1 221 ? 28.611 22.882 -49.536 1.00 84.56 221 PRO A N 1
ATOM 1547 C CA . PRO A 1 221 ? 28.077 21.662 -48.901 1.00 84.56 221 PRO A CA 1
ATOM 1548 C C . PRO A 1 221 ? 27.399 21.842 -47.530 1.00 84.56 221 PRO A C 1
ATOM 1550 O O . PRO A 1 221 ? 26.541 21.054 -47.150 1.00 84.56 221 PRO A O 1
ATOM 1553 N N . GLN A 1 222 ? 27.765 22.887 -46.788 1.00 78.88 222 GLN A N 1
ATOM 1554 C CA . GLN A 1 222 ? 27.168 23.235 -45.489 1.00 78.88 222 GLN A CA 1
ATOM 1555 C C . GLN A 1 222 ? 25.818 23.979 -45.585 1.00 78.88 222 GLN A C 1
ATOM 1557 O O . GLN A 1 222 ? 25.205 24.289 -44.567 1.00 78.88 222 GLN A O 1
ATOM 1562 N N . ASP A 1 223 ? 25.374 24.358 -46.787 1.00 82.38 223 ASP A N 1
ATOM 1563 C CA . ASP A 1 223 ? 24.084 25.025 -46.996 1.00 82.38 223 ASP A CA 1
ATOM 1564 C C . ASP A 1 223 ? 22.966 23.991 -47.158 1.00 82.38 223 ASP A C 1
ATOM 1566 O O . ASP A 1 223 ? 23.129 22.963 -47.802 1.00 82.38 223 ASP A O 1
ATOM 1570 N N . ILE A 1 224 ? 21.795 24.272 -46.598 1.00 76.62 224 ILE A N 1
ATOM 1571 C CA . ILE A 1 224 ? 20.640 23.365 -46.572 1.00 76.62 224 ILE A CA 1
ATOM 1572 C C . ILE A 1 224 ? 19.998 23.128 -47.938 1.00 76.62 224 ILE A C 1
ATOM 1574 O O . ILE A 1 224 ? 19.316 22.126 -48.147 1.00 76.62 224 ILE A O 1
ATOM 1578 N N . GLY A 1 225 ? 20.254 24.026 -48.893 1.00 81.19 225 GLY A N 1
ATOM 1579 C CA . GLY A 1 225 ? 19.892 23.844 -50.297 1.00 81.19 225 GLY A CA 1
ATOM 1580 C C . GLY A 1 225 ? 20.861 22.961 -51.090 1.00 81.19 225 GLY A C 1
ATOM 1581 O O . GLY A 1 225 ? 20.677 22.843 -52.306 1.00 81.19 225 GLY A O 1
ATOM 1582 N N . ASN A 1 226 ? 21.890 22.399 -50.445 1.00 87.88 226 ASN A N 1
ATOM 1583 C CA . ASN A 1 226 ? 22.823 21.451 -51.037 1.00 87.88 226 ASN A CA 1
ATOM 1584 C C . ASN A 1 226 ? 22.823 20.139 -50.239 1.00 87.88 226 ASN A C 1
ATOM 1586 O O . ASN A 1 226 ? 22.928 20.149 -49.017 1.00 87.88 226 ASN A O 1
ATOM 1590 N N . ARG A 1 227 ? 22.666 19.011 -50.932 1.00 88.75 227 ARG A N 1
ATOM 1591 C CA . ARG A 1 227 ? 22.673 17.662 -50.344 1.00 88.75 227 ARG A CA 1
ATOM 1592 C C . ARG A 1 227 ? 23.699 16.785 -51.061 1.00 88.75 227 ARG A C 1
ATOM 1594 O O . ARG A 1 227 ? 23.897 17.016 -52.259 1.00 88.75 227 ARG A O 1
ATOM 1601 N N . PRO A 1 228 ? 24.331 15.811 -50.386 1.00 92.19 228 PRO A N 1
ATOM 1602 C CA . PRO A 1 228 ? 25.155 14.811 -51.065 1.00 92.19 228 PRO A CA 1
ATOM 1603 C C . PRO A 1 228 ? 24.294 14.006 -52.047 1.00 92.19 228 PRO A C 1
ATOM 1605 O O . PRO A 1 228 ? 23.093 13.893 -51.827 1.00 92.19 228 PRO A O 1
ATOM 1608 N N . THR A 1 229 ? 24.893 13.492 -53.124 1.00 93.31 229 THR A N 1
ATOM 1609 C CA . THR A 1 229 ? 24.239 12.538 -54.046 1.00 93.31 229 THR A CA 1
ATOM 1610 C C . THR A 1 229 ? 24.440 11.081 -53.629 1.00 93.31 229 THR A C 1
ATOM 1612 O O . THR A 1 229 ? 24.145 10.181 -54.397 1.00 93.31 229 THR A O 1
ATOM 1615 N N . ILE A 1 230 ? 25.007 10.850 -52.442 1.00 95.12 230 ILE A N 1
ATOM 1616 C CA . ILE A 1 230 ? 25.019 9.560 -51.753 1.00 95.12 230 ILE A CA 1
ATOM 1617 C C . ILE A 1 230 ? 24.287 9.774 -50.433 1.00 95.12 230 ILE A C 1
ATOM 1619 O O . ILE A 1 230 ? 24.718 10.584 -49.606 1.00 95.12 230 ILE A O 1
ATOM 1623 N N . GLU A 1 231 ? 23.198 9.046 -50.218 1.00 93.19 231 GLU A N 1
ATOM 1624 C CA . GLU A 1 231 ? 22.338 9.208 -49.041 1.00 93.19 231 GLU A CA 1
ATOM 1625 C C . GLU A 1 231 ? 22.673 8.209 -47.931 1.00 93.19 231 GLU A C 1
ATOM 1627 O O . GLU A 1 231 ? 22.343 8.449 -46.762 1.00 93.19 231 GLU A O 1
ATOM 1632 N N . ARG A 1 232 ? 23.358 7.110 -48.275 1.00 95.19 232 ARG A N 1
ATOM 1633 C CA . ARG A 1 232 ? 23.698 6.035 -47.340 1.00 95.19 232 ARG A CA 1
ATOM 1634 C C . ARG A 1 232 ? 25.141 5.561 -47.480 1.00 95.19 232 ARG A C 1
ATOM 1636 O O . ARG A 1 232 ? 25.600 5.236 -48.570 1.00 95.19 232 ARG A O 1
ATOM 1643 N N . ILE A 1 233 ? 25.816 5.414 -46.345 1.00 97.88 233 ILE A N 1
ATOM 1644 C CA . ILE A 1 233 ? 27.068 4.665 -46.222 1.00 97.88 233 ILE A CA 1
ATOM 1645 C C . ILE A 1 233 ? 26.749 3.342 -45.529 1.00 97.88 233 ILE A C 1
ATOM 1647 O O . ILE A 1 233 ? 26.336 3.336 -44.370 1.00 97.88 233 ILE A O 1
ATOM 1651 N N . LEU A 1 234 ? 26.934 2.232 -46.236 1.00 98.12 234 LEU A N 1
ATOM 1652 C CA . LEU A 1 234 ? 26.770 0.884 -45.697 1.00 98.12 234 LEU A CA 1
ATOM 1653 C C . LEU A 1 234 ? 28.152 0.307 -45.381 1.00 98.12 234 LEU A C 1
ATOM 1655 O O . LEU A 1 234 ? 29.006 0.261 -46.256 1.00 98.12 234 LEU A O 1
ATOM 1659 N N . ILE A 1 235 ? 28.381 -0.134 -44.150 1.00 98.25 235 ILE A N 1
ATOM 1660 C CA . ILE A 1 235 ? 29.630 -0.751 -43.703 1.00 98.25 235 ILE A CA 1
ATOM 1661 C C . ILE A 1 235 ? 29.350 -2.220 -43.395 1.00 98.25 235 ILE A C 1
ATOM 1663 O O . ILE A 1 235 ? 28.617 -2.514 -42.457 1.00 98.25 235 ILE A O 1
ATOM 1667 N N . GLU A 1 236 ? 29.942 -3.137 -44.159 1.00 96.12 236 GLU A N 1
ATOM 1668 C CA . GLU A 1 236 ? 29.829 -4.588 -43.951 1.00 96.12 236 GLU A CA 1
ATOM 1669 C C . GLU A 1 236 ? 31.211 -5.167 -43.630 1.00 96.12 236 GLU A C 1
ATOM 1671 O O . GLU A 1 236 ? 32.019 -5.356 -44.544 1.00 96.12 236 GLU A O 1
ATOM 1676 N N . THR A 1 237 ? 31.512 -5.475 -42.365 1.00 93.88 237 THR A N 1
ATOM 1677 C CA . THR A 1 237 ? 32.852 -5.982 -41.986 1.00 93.88 237 THR A CA 1
ATOM 1678 C C . THR A 1 237 ? 32.993 -7.501 -42.073 1.00 93.88 237 THR A C 1
ATOM 1680 O O . THR A 1 237 ? 34.096 -8.019 -42.061 1.00 93.88 237 THR A O 1
ATOM 1683 N N . LEU A 1 238 ? 31.894 -8.218 -42.319 1.00 92.00 238 LEU A N 1
ATOM 1684 C CA . LEU A 1 238 ? 31.842 -9.666 -42.537 1.00 92.00 238 LEU A CA 1
ATOM 1685 C C . LEU A 1 238 ? 32.203 -10.532 -41.325 1.00 92.00 238 LEU A C 1
ATOM 1687 O O . LEU A 1 238 ? 31.304 -11.027 -40.673 1.00 92.00 238 LEU A O 1
ATOM 1691 N N . SER A 1 239 ? 33.443 -10.953 -41.109 1.00 89.88 239 SER A N 1
ATOM 1692 C CA . SER A 1 239 ? 33.766 -11.872 -40.002 1.00 89.88 239 SER A CA 1
ATOM 1693 C C . SER A 1 239 ? 35.158 -11.576 -39.500 1.00 89.88 239 SER A C 1
ATOM 1695 O O . SER A 1 239 ? 36.070 -11.475 -40.301 1.00 89.88 239 SER A O 1
ATOM 1697 N N . GLY A 1 240 ? 35.364 -11.614 -38.193 1.00 90.00 240 GLY A N 1
ATOM 1698 C CA . GLY A 1 240 ? 36.622 -11.169 -37.596 1.00 90.00 240 GLY A CA 1
ATOM 1699 C C . GLY A 1 240 ? 36.288 -10.295 -36.403 1.00 90.00 240 GLY A C 1
ATOM 1700 O O . GLY A 1 240 ? 35.155 -9.884 -36.300 1.00 90.00 240 GLY A O 1
ATOM 1701 N N . ASP A 1 241 ? 37.225 -10.081 -35.477 1.00 92.00 241 ASP A N 1
ATOM 1702 C CA . ASP A 1 241 ? 36.998 -9.129 -34.383 1.00 92.00 241 ASP A CA 1
ATOM 1703 C C . ASP A 1 241 ? 37.319 -7.719 -34.898 1.00 92.00 241 ASP A C 1
ATOM 1705 O O . ASP A 1 241 ? 38.490 -7.314 -34.915 1.00 92.00 241 ASP A O 1
ATOM 1709 N N . ASP A 1 242 ? 36.297 -7.002 -35.343 1.00 94.38 242 ASP A N 1
ATOM 1710 C CA . ASP A 1 242 ? 36.441 -5.760 -36.092 1.00 94.38 242 ASP A CA 1
ATOM 1711 C C . ASP A 1 242 ? 36.368 -4.522 -35.192 1.00 94.38 242 ASP A C 1
ATOM 1713 O O . ASP A 1 242 ? 35.668 -4.473 -34.173 1.00 94.38 242 ASP A O 1
ATOM 1717 N N . ILE A 1 243 ? 37.111 -3.482 -35.575 1.00 95.62 243 ILE A N 1
ATOM 1718 C CA . ILE A 1 243 ? 37.019 -2.153 -34.963 1.00 95.62 243 ILE A CA 1
ATOM 1719 C C . ILE A 1 243 ? 36.493 -1.185 -36.011 1.00 95.62 243 ILE A C 1
ATOM 1721 O O . ILE A 1 243 ? 37.204 -0.845 -36.958 1.00 95.62 243 ILE A O 1
ATOM 1725 N N . ILE A 1 244 ? 35.278 -0.695 -35.788 1.00 97.62 244 ILE A N 1
ATOM 1726 C CA . ILE A 1 244 ? 34.615 0.279 -36.646 1.00 97.62 244 ILE A CA 1
ATOM 1727 C C . ILE A 1 244 ? 34.593 1.633 -35.934 1.00 97.62 244 ILE A C 1
ATOM 1729 O O . ILE A 1 244 ? 34.179 1.731 -34.779 1.00 97.62 244 ILE A O 1
ATOM 1733 N N . ARG A 1 245 ? 35.038 2.695 -36.603 1.00 97.69 245 ARG A N 1
ATOM 1734 C CA . ARG A 1 245 ? 34.982 4.078 -36.113 1.00 97.69 245 ARG A CA 1
ATOM 1735 C C . ARG A 1 245 ? 34.262 4.940 -37.129 1.00 97.69 245 ARG A C 1
ATOM 1737 O O . ARG A 1 245 ? 34.708 5.047 -38.266 1.00 97.69 245 ARG A O 1
ATOM 1744 N N . VAL A 1 246 ? 33.187 5.589 -36.707 1.00 97.81 246 VAL A N 1
ATOM 1745 C CA . VAL A 1 246 ? 32.428 6.500 -37.565 1.00 97.81 246 VAL A CA 1
ATOM 1746 C C . VAL A 1 246 ? 32.262 7.856 -36.910 1.00 97.81 246 VAL A C 1
ATOM 1748 O O . VAL A 1 246 ? 32.137 7.957 -35.686 1.00 97.81 246 VAL A O 1
ATOM 1751 N N . ALA A 1 247 ? 32.233 8.902 -37.727 1.00 95.56 247 ALA A N 1
ATOM 1752 C CA . ALA A 1 247 ? 31.779 10.202 -37.265 1.00 95.56 247 ALA A CA 1
ATOM 1753 C C . ALA A 1 247 ? 31.226 11.066 -38.391 1.00 95.56 247 ALA A C 1
ATOM 1755 O O . ALA A 1 247 ? 31.536 10.891 -39.577 1.00 95.56 247 ALA A O 1
ATOM 1756 N N . HIS A 1 248 ? 30.457 12.059 -37.971 1.00 93.56 248 HIS A N 1
ATOM 1757 C CA . HIS A 1 248 ? 30.080 13.196 -38.788 1.00 93.56 248 HIS A CA 1
ATOM 1758 C C . HIS A 1 248 ? 30.841 14.432 -38.327 1.00 93.56 248 HIS A C 1
ATOM 1760 O O . HIS A 1 248 ? 31.140 14.582 -37.144 1.00 93.56 248 HIS A O 1
ATOM 1766 N N . ALA A 1 249 ? 31.114 15.342 -39.254 1.00 90.00 249 ALA A N 1
ATOM 1767 C CA . ALA A 1 249 ? 31.554 16.679 -38.900 1.00 90.00 249 ALA A CA 1
ATOM 1768 C C . ALA A 1 249 ? 30.354 17.521 -38.439 1.00 90.00 249 ALA A C 1
ATOM 1770 O O . ALA A 1 249 ? 29.345 17.619 -39.145 1.00 90.00 249 ALA A O 1
ATOM 1771 N N . GLU A 1 250 ? 30.465 18.147 -37.266 1.00 85.56 250 GLU A N 1
ATOM 1772 C CA . GLU A 1 250 ? 29.397 18.958 -36.668 1.00 85.56 250 GLU A CA 1
ATOM 1773 C C . GLU A 1 250 ? 29.006 20.173 -37.524 1.00 85.56 250 GLU A C 1
ATOM 1775 O O . GLU A 1 250 ? 27.898 20.691 -37.398 1.00 85.56 250 GLU A O 1
ATOM 1780 N N . GLU A 1 251 ? 29.857 20.642 -38.440 1.00 85.12 251 GLU A N 1
ATOM 1781 C CA . GLU A 1 251 ? 29.520 21.784 -39.297 1.00 85.12 251 GLU A CA 1
ATOM 1782 C C . GLU A 1 251 ? 28.437 21.480 -40.351 1.00 85.12 251 GLU A C 1
ATOM 1784 O O . GLU A 1 251 ? 27.965 22.407 -41.011 1.00 85.12 251 GLU A O 1
ATOM 1789 N N . TYR A 1 252 ? 28.017 20.216 -40.489 1.00 84.81 252 TYR A N 1
ATOM 1790 C CA . TYR A 1 252 ? 26.815 19.816 -41.236 1.00 84.81 252 TYR A CA 1
ATOM 1791 C C . TYR A 1 252 ? 25.531 19.818 -40.385 1.00 84.81 252 TYR A C 1
ATOM 1793 O O . TYR A 1 252 ? 24.471 19.443 -40.884 1.00 84.81 252 TYR A O 1
ATOM 1801 N N . GLN A 1 253 ? 25.591 20.194 -39.101 1.00 76.75 253 GLN A N 1
ATOM 1802 C CA . GLN A 1 253 ? 24.392 20.325 -38.268 1.00 76.75 253 GLN A CA 1
ATOM 1803 C C . GLN A 1 253 ? 23.535 21.511 -38.715 1.00 76.75 253 GLN A C 1
ATOM 1805 O O . GLN A 1 253 ? 24.030 22.624 -38.919 1.00 76.75 253 GLN A O 1
ATOM 1810 N N . ASP A 1 254 ? 22.216 21.310 -38.745 1.00 67.62 254 ASP A N 1
ATOM 1811 C CA . ASP A 1 254 ? 21.287 22.433 -38.698 1.00 67.62 254 ASP A CA 1
ATOM 1812 C C . ASP A 1 254 ? 21.112 22.891 -37.243 1.00 67.62 254 ASP A C 1
ATOM 1814 O O . ASP A 1 254 ? 20.449 22.246 -36.427 1.00 67.62 254 ASP A O 1
ATOM 1818 N N . ASN A 1 255 ? 21.715 24.035 -36.922 1.00 57.38 255 ASN A N 1
ATOM 1819 C CA . ASN A 1 255 ? 21.624 24.668 -35.605 1.00 57.38 255 ASN A CA 1
ATOM 1820 C C . ASN A 1 255 ? 20.296 25.422 -35.376 1.00 57.38 255 ASN A C 1
ATOM 1822 O O . ASN A 1 255 ? 20.135 26.087 -34.347 1.00 57.38 255 ASN A O 1
ATOM 1826 N N . ASN A 1 256 ? 19.346 25.371 -36.318 1.00 57.78 256 ASN A N 1
ATOM 1827 C CA . ASN A 1 256 ? 18.020 25.972 -36.199 1.00 57.78 256 ASN A CA 1
ATOM 1828 C C . ASN A 1 256 ? 16.918 24.900 -36.091 1.00 57.78 256 ASN A C 1
ATOM 1830 O O . ASN A 1 256 ? 16.210 24.642 -37.058 1.00 57.78 256 ASN A O 1
ATOM 1834 N N . PRO A 1 257 ? 16.653 24.351 -34.896 1.00 50.88 257 PRO A N 1
ATOM 1835 C CA . PRO A 1 257 ? 15.715 23.237 -34.711 1.00 50.88 257 PRO A CA 1
ATOM 1836 C C . PRO A 1 257 ? 14.234 23.553 -35.026 1.00 50.88 257 PRO A C 1
ATOM 1838 O O . PRO A 1 257 ? 13.377 22.688 -34.880 1.00 50.88 257 PRO A O 1
ATOM 1841 N N . ILE A 1 258 ? 13.892 24.788 -35.421 1.00 51.81 258 ILE A N 1
ATOM 1842 C CA . ILE A 1 258 ? 12.508 25.247 -35.648 1.00 51.81 258 ILE A CA 1
ATOM 1843 C C . ILE A 1 258 ? 12.097 25.153 -37.129 1.00 51.81 258 ILE A C 1
ATOM 1845 O O . ILE A 1 258 ? 10.904 25.156 -37.436 1.00 51.81 258 ILE A O 1
ATOM 1849 N N . ASN A 1 259 ? 13.049 25.099 -38.063 1.00 55.91 259 ASN A N 1
ATOM 1850 C CA . ASN A 1 259 ? 12.746 25.098 -39.502 1.00 55.91 259 ASN A CA 1
ATOM 1851 C C . ASN A 1 259 ? 12.371 23.705 -40.053 1.00 55.91 259 ASN A C 1
ATOM 1853 O O . ASN A 1 259 ? 11.748 23.649 -41.110 1.00 55.91 259 ASN A O 1
ATOM 1857 N N . GLY A 1 260 ? 12.684 22.619 -39.332 1.00 56.75 260 GLY A N 1
ATOM 1858 C CA . GLY A 1 260 ? 12.365 21.243 -39.727 1.00 56.75 260 GLY A CA 1
ATOM 1859 C C . GLY A 1 260 ? 13.178 20.719 -40.912 1.00 56.75 260 GLY A C 1
ATOM 1860 O O . GLY A 1 260 ? 12.744 19.778 -41.574 1.00 56.75 260 GLY A O 1
ATOM 1861 N N . GLU A 1 261 ? 14.319 21.332 -41.206 1.00 65.06 261 GLU A N 1
ATOM 1862 C CA . GLU A 1 261 ? 15.189 20.900 -42.293 1.00 65.06 261 GLU A CA 1
ATOM 1863 C C . GLU A 1 261 ? 16.178 19.823 -41.802 1.00 65.06 261 GLU A C 1
ATOM 1865 O O . GLU A 1 261 ? 16.582 19.808 -40.640 1.00 65.06 261 GLU A O 1
ATOM 1870 N N . GLN A 1 262 ? 16.541 18.874 -42.672 1.00 66.25 262 GLN A N 1
ATOM 1871 C CA . GLN A 1 262 ? 17.484 17.804 -42.315 1.00 66.25 262 GLN A CA 1
ATOM 1872 C C . GLN A 1 262 ? 18.939 18.293 -42.424 1.00 66.25 262 GLN A C 1
ATOM 1874 O O . GLN A 1 262 ? 19.248 19.010 -43.381 1.00 66.25 262 GLN A O 1
ATOM 1879 N N . PRO A 1 263 ? 19.842 17.862 -41.523 1.00 71.81 263 PRO A N 1
ATOM 1880 C CA . PRO A 1 263 ? 21.273 18.108 -41.675 1.00 71.81 263 PRO A CA 1
ATOM 1881 C C . PRO A 1 263 ? 21.815 17.459 -42.950 1.00 71.81 263 PRO A C 1
ATOM 1883 O O . PRO A 1 263 ? 21.318 16.424 -43.398 1.00 71.81 263 PRO A O 1
ATOM 1886 N N . GLN A 1 264 ? 22.870 18.039 -43.519 1.00 85.56 264 GLN A N 1
ATOM 1887 C CA . GLN A 1 264 ? 23.480 17.590 -44.779 1.00 85.56 264 GLN A CA 1
ATOM 1888 C C . GLN A 1 264 ? 24.437 16.397 -44.584 1.00 85.56 264 GLN A C 1
ATOM 1890 O O . GLN A 1 264 ? 25.369 16.182 -45.360 1.00 85.56 264 GLN A O 1
ATOM 1895 N N . THR A 1 265 ? 24.226 15.628 -43.520 1.00 89.81 265 THR A N 1
ATOM 1896 C CA . THR A 1 265 ? 25.000 14.436 -43.182 1.00 89.81 265 THR A CA 1
ATOM 1897 C C . THR A 1 265 ? 24.464 13.188 -43.852 1.00 89.81 265 THR A C 1
ATOM 1899 O O . THR A 1 265 ? 23.254 13.016 -43.981 1.00 89.81 265 THR A O 1
ATOM 1902 N N . ILE A 1 266 ? 25.374 12.280 -44.188 1.00 91.69 266 ILE A N 1
ATOM 1903 C CA . ILE A 1 266 ? 25.055 10.986 -44.790 1.00 91.69 266 ILE A CA 1
ATOM 1904 C C . ILE A 1 266 ? 24.781 9.972 -43.673 1.00 91.69 266 ILE A C 1
ATOM 1906 O O . ILE A 1 266 ? 25.506 9.944 -42.677 1.00 91.69 266 ILE A O 1
ATOM 1910 N N . ALA A 1 267 ? 23.733 9.157 -43.800 1.00 93.44 267 ALA A N 1
ATOM 1911 C CA . ALA A 1 267 ? 23.414 8.149 -42.789 1.00 93.44 267 ALA A CA 1
ATOM 1912 C C . ALA A 1 267 ? 24.404 6.976 -42.848 1.00 93.44 267 ALA A C 1
ATOM 1914 O O . ALA A 1 267 ? 24.775 6.536 -43.938 1.00 93.44 267 ALA A O 1
ATOM 1915 N N . TYR A 1 268 ? 24.787 6.446 -41.684 1.00 97.19 268 TYR A N 1
ATOM 1916 C CA . TYR A 1 268 ? 25.606 5.236 -41.590 1.00 97.19 268 TYR A CA 1
ATOM 1917 C C . TYR A 1 268 ? 24.733 4.027 -41.231 1.00 97.19 268 TYR A C 1
ATOM 1919 O O . TYR A 1 268 ? 23.907 4.087 -40.316 1.00 97.19 268 TYR A O 1
ATOM 1927 N N . GLU A 1 269 ? 24.958 2.914 -41.917 1.00 98.06 269 GLU A N 1
ATOM 1928 C CA . GLU A 1 269 ? 24.414 1.593 -41.603 1.00 98.06 269 GLU A CA 1
ATOM 1929 C C . GLU A 1 269 ? 25.591 0.633 -41.417 1.00 98.06 269 GLU A C 1
ATOM 1931 O O . GLU A 1 269 ? 26.392 0.458 -42.328 1.00 98.06 269 GLU A O 1
ATOM 1936 N N . VAL A 1 270 ? 25.738 0.056 -40.226 1.00 98.00 270 VAL A N 1
ATOM 1937 C CA . VAL A 1 270 ? 26.846 -0.844 -39.878 1.00 98.00 270 VAL A CA 1
ATOM 1938 C C . VAL A 1 270 ? 26.312 -2.257 -39.667 1.00 98.00 270 VAL A C 1
ATOM 1940 O O . VAL A 1 270 ? 25.498 -2.497 -38.776 1.00 98.00 270 VAL A O 1
ATOM 1943 N N . ASP A 1 271 ? 26.801 -3.210 -40.448 1.00 96.00 271 ASP A N 1
ATOM 1944 C CA . ASP A 1 271 ? 26.676 -4.641 -40.185 1.00 96.00 271 ASP A CA 1
ATOM 1945 C C . ASP A 1 271 ? 28.059 -5.202 -39.843 1.00 96.00 271 ASP A C 1
ATOM 1947 O O . ASP A 1 271 ? 28.924 -5.368 -40.710 1.00 96.00 271 ASP A O 1
ATOM 1951 N N . ALA A 1 272 ? 28.262 -5.486 -38.556 1.00 93.50 272 ALA A N 1
ATOM 1952 C CA . ALA A 1 272 ? 29.509 -6.065 -38.062 1.00 93.50 272 ALA A CA 1
ATOM 1953 C C . ALA A 1 272 ? 29.642 -7.575 -38.372 1.00 93.50 272 ALA A C 1
ATOM 1955 O O . ALA A 1 272 ? 30.686 -8.173 -38.134 1.00 93.50 272 ALA A O 1
ATOM 1956 N N . GLY A 1 273 ? 28.609 -8.206 -38.949 1.00 88.56 273 GLY A N 1
ATOM 1957 C CA . GLY A 1 273 ? 28.645 -9.607 -39.366 1.00 88.56 273 GLY A CA 1
ATOM 1958 C C . GLY A 1 273 ? 28.330 -10.634 -38.260 1.00 88.56 273 GLY A C 1
ATOM 1959 O O . GLY A 1 273 ? 27.829 -10.283 -37.206 1.00 88.56 273 GLY A O 1
ATOM 1960 N N . PRO A 1 274 ? 28.479 -11.958 -38.480 1.00 82.56 274 PRO A N 1
ATOM 1961 C CA . PRO A 1 274 ? 27.859 -12.991 -37.645 1.00 82.56 274 PRO A CA 1
ATOM 1962 C C . PRO A 1 274 ? 28.223 -12.960 -36.144 1.00 82.56 274 PRO A C 1
ATOM 1964 O O . PRO A 1 274 ? 29.390 -12.802 -35.787 1.00 82.56 274 PRO A O 1
ATOM 1967 N N . PRO A 1 275 ? 27.267 -13.293 -35.249 1.00 59.88 275 PRO A N 1
ATOM 1968 C CA . PRO A 1 275 ? 27.462 -13.221 -33.802 1.00 59.88 275 PRO A CA 1
ATOM 1969 C C . PRO A 1 275 ? 28.508 -14.240 -33.334 1.00 59.88 275 PRO A C 1
ATOM 1971 O O . PRO A 1 275 ? 28.293 -15.439 -33.521 1.00 59.88 275 PRO A O 1
ATOM 1974 N N . ASN A 1 276 ? 29.615 -13.755 -32.748 1.00 60.09 276 ASN A N 1
ATOM 1975 C CA . ASN A 1 276 ? 30.676 -14.427 -31.954 1.00 60.09 276 ASN A CA 1
ATOM 1976 C C . ASN A 1 276 ? 32.048 -13.742 -32.127 1.00 60.09 276 ASN A C 1
ATOM 1978 O O . ASN A 1 276 ? 33.004 -14.137 -31.454 1.00 60.09 276 ASN A O 1
ATOM 1982 N N . ALA A 1 277 ? 32.151 -12.764 -33.021 1.00 64.50 277 ALA A N 1
ATOM 1983 C CA . ALA A 1 277 ? 33.238 -11.805 -33.029 1.00 64.50 277 ALA A CA 1
ATOM 1984 C C . ALA A 1 277 ? 32.997 -10.719 -31.961 1.00 64.50 277 ALA A C 1
ATOM 1986 O O . ALA A 1 277 ? 31.858 -10.390 -31.630 1.00 64.50 277 ALA A O 1
ATOM 1987 N N . SER A 1 278 ? 34.064 -10.233 -31.332 1.00 86.12 278 SER A N 1
ATOM 1988 C CA . SER A 1 278 ? 34.019 -9.169 -30.316 1.00 86.12 278 SER A CA 1
ATOM 1989 C C . SER A 1 278 ? 34.005 -7.782 -30.969 1.00 86.12 278 SER A C 1
ATOM 1991 O O . SER A 1 278 ? 34.822 -6.929 -30.610 1.00 86.12 278 SER A O 1
ATOM 1993 N N . ASP A 1 279 ? 33.116 -7.582 -31.942 1.00 93.06 279 ASP A N 1
ATOM 1994 C CA . ASP A 1 279 ? 33.085 -6.381 -32.778 1.00 93.06 279 ASP A CA 1
ATOM 1995 C C . ASP A 1 279 ? 32.750 -5.135 -31.978 1.00 93.06 279 ASP A C 1
ATOM 1997 O O . ASP A 1 279 ? 31.882 -5.141 -31.093 1.00 93.06 279 ASP A O 1
ATOM 2001 N N . ARG A 1 280 ? 33.442 -4.044 -32.306 1.00 95.31 280 ARG A N 1
ATOM 2002 C CA . ARG A 1 280 ? 33.327 -2.785 -31.580 1.00 95.31 280 ARG A CA 1
ATOM 2003 C C . ARG A 1 280 ? 33.108 -1.614 -32.524 1.00 95.31 280 ARG A C 1
ATOM 2005 O O . ARG A 1 280 ? 34.005 -1.251 -33.283 1.00 95.31 280 ARG A O 1
ATOM 2012 N N . LEU A 1 281 ? 31.954 -0.970 -32.390 1.00 97.12 281 LEU A N 1
ATOM 2013 C CA . LEU A 1 281 ? 31.624 0.290 -33.045 1.00 97.12 281 LEU A CA 1
ATOM 2014 C C . LEU A 1 281 ? 31.902 1.468 -32.107 1.00 97.12 281 LEU A C 1
ATOM 2016 O O . LEU A 1 281 ? 31.463 1.493 -30.960 1.00 97.12 281 LEU A O 1
ATOM 2020 N N . LEU A 1 282 ? 32.608 2.471 -32.609 1.00 97.81 282 LEU A N 1
ATOM 2021 C CA . LEU A 1 282 ? 32.844 3.736 -31.933 1.00 97.81 282 LEU A CA 1
ATOM 2022 C C . LEU A 1 282 ? 32.197 4.846 -32.761 1.00 97.81 282 LEU A C 1
ATOM 2024 O O . LEU A 1 282 ? 32.581 5.062 -33.911 1.00 97.81 282 LEU A O 1
ATOM 2028 N N . VAL A 1 283 ? 31.254 5.567 -32.164 1.00 97.88 283 VAL A N 1
ATOM 2029 C CA . VAL A 1 283 ? 30.615 6.741 -32.768 1.00 97.88 283 VAL A CA 1
ATOM 2030 C C . VAL A 1 283 ? 31.199 7.988 -32.128 1.00 97.88 283 VAL A C 1
ATOM 2032 O O . VAL A 1 283 ? 31.172 8.120 -30.901 1.00 97.88 283 VAL A O 1
ATOM 2035 N N . GLN A 1 284 ? 31.768 8.882 -32.937 1.00 95.56 284 GLN A N 1
ATOM 2036 C CA . GLN A 1 284 ? 32.459 10.053 -32.406 1.00 95.56 284 GLN A CA 1
ATOM 2037 C C . GLN A 1 284 ? 31.587 11.312 -32.400 1.00 95.56 284 GLN A C 1
ATOM 2039 O O . GLN A 1 284 ? 30.981 11.656 -33.412 1.00 95.56 284 GLN A O 1
ATOM 2044 N N . ASP A 1 285 ? 31.577 12.001 -31.260 1.00 94.50 285 ASP A N 1
ATOM 2045 C CA . ASP A 1 285 ? 31.016 13.344 -31.072 1.00 94.50 285 ASP A CA 1
ATOM 2046 C C . ASP A 1 285 ? 32.164 14.355 -31.241 1.00 94.50 285 ASP A C 1
ATOM 2048 O O . ASP A 1 285 ? 32.964 14.558 -30.323 1.00 94.50 285 ASP A O 1
ATOM 2052 N N . LEU A 1 286 ? 32.364 14.847 -32.467 1.00 89.88 286 LEU A N 1
ATOM 2053 C CA . LEU A 1 286 ? 33.553 15.615 -32.849 1.00 89.88 286 LEU A CA 1
ATOM 2054 C C . LEU A 1 286 ? 33.359 17.120 -32.683 1.00 89.88 286 LEU A C 1
ATOM 2056 O O . LEU A 1 286 ? 32.864 17.765 -33.599 1.00 89.88 286 LEU A O 1
ATOM 2060 N N . GLY A 1 287 ? 33.936 17.708 -31.639 1.00 89.44 287 GLY A N 1
ATOM 2061 C CA . GLY A 1 287 ? 33.882 19.153 -31.434 1.00 89.44 287 GLY A CA 1
ATOM 2062 C C . GLY A 1 287 ? 33.125 19.523 -30.168 1.00 89.44 287 GLY A C 1
ATOM 2063 O O . GLY A 1 287 ? 33.543 19.153 -29.072 1.00 89.44 287 GLY A O 1
ATOM 2064 N N . VAL A 1 288 ? 32.097 20.360 -30.283 1.00 91.06 288 VAL A N 1
ATOM 2065 C CA . VAL A 1 288 ? 31.353 20.884 -29.130 1.00 91.06 288 VAL A CA 1
ATOM 2066 C C . VAL A 1 288 ? 30.315 19.851 -28.702 1.00 91.06 288 VAL A C 1
ATOM 2068 O O . VAL A 1 288 ? 29.411 19.541 -29.460 1.00 91.06 288 VAL A O 1
ATOM 2071 N N . GLY A 1 289 ? 30.373 19.383 -27.454 1.00 93.75 289 GLY A N 1
ATOM 2072 C CA . GLY A 1 289 ? 29.575 18.241 -27.014 1.00 93.75 289 GLY A CA 1
ATOM 2073 C C . GLY A 1 289 ? 28.076 18.377 -27.242 1.00 93.75 289 GLY A C 1
ATOM 2074 O O . GLY A 1 289 ? 27.424 19.288 -26.719 1.00 93.75 289 GLY A O 1
ATOM 2075 N N . ASN A 1 290 ? 27.516 17.419 -27.972 1.00 93.62 290 ASN A N 1
ATOM 2076 C CA . ASN A 1 290 ? 26.096 17.341 -28.274 1.00 93.62 290 ASN A CA 1
ATOM 2077 C C . ASN A 1 290 ? 25.321 16.515 -27.230 1.00 93.62 290 ASN A C 1
ATOM 2079 O O . ASN A 1 290 ? 25.880 15.823 -26.380 1.00 93.62 290 ASN A O 1
ATOM 2083 N N . THR A 1 291 ? 23.989 16.549 -27.307 1.00 94.94 291 THR A N 1
ATOM 2084 C CA . THR A 1 291 ? 23.176 15.477 -26.717 1.00 94.94 291 THR A CA 1
ATOM 2085 C C . THR A 1 291 ? 23.294 14.259 -27.628 1.00 94.94 291 THR A C 1
ATOM 2087 O O . THR A 1 291 ? 22.920 14.339 -28.798 1.00 94.94 291 THR A O 1
ATOM 2090 N N . VAL A 1 292 ? 23.806 13.144 -27.117 1.00 96.38 292 VAL A N 1
ATOM 2091 C CA . VAL A 1 292 ? 23.951 11.884 -27.849 1.00 96.38 292 VAL A CA 1
ATOM 2092 C C . VAL A 1 292 ? 22.891 10.900 -27.369 1.00 96.38 292 VAL A C 1
ATOM 2094 O O . VAL A 1 292 ? 22.843 10.556 -26.189 1.00 96.38 292 VAL A O 1
ATOM 2097 N N . ILE A 1 293 ? 22.042 10.435 -28.284 1.00 95.62 293 ILE A N 1
ATOM 2098 C CA . ILE A 1 293 ? 20.994 9.446 -28.010 1.00 95.62 293 ILE A CA 1
ATOM 2099 C C . ILE A 1 293 ? 21.462 8.094 -28.540 1.00 95.62 293 ILE A C 1
ATOM 2101 O O . ILE A 1 293 ? 21.640 7.926 -29.747 1.00 95.62 293 ILE A O 1
ATOM 2105 N N . HIS A 1 294 ? 21.627 7.119 -27.650 1.00 96.62 294 HIS A N 1
ATOM 2106 C CA . HIS A 1 294 ? 21.945 5.736 -28.010 1.00 96.62 294 HIS A CA 1
ATOM 2107 C C . HIS A 1 294 ? 20.736 4.843 -27.751 1.00 96.62 294 HIS A C 1
ATOM 2109 O O . HIS A 1 294 ? 20.331 4.660 -26.609 1.00 96.62 294 HIS A O 1
ATOM 2115 N N . ARG A 1 295 ? 20.157 4.287 -28.813 1.00 94.81 295 ARG A N 1
ATOM 2116 C CA . ARG A 1 295 ? 19.063 3.314 -28.758 1.00 94.81 295 ARG A CA 1
ATOM 2117 C C . ARG A 1 295 ? 19.621 1.915 -28.911 1.00 94.81 295 ARG A C 1
ATOM 2119 O O . ARG A 1 295 ? 20.316 1.649 -29.890 1.00 94.81 295 ARG A O 1
ATOM 2126 N N . VAL A 1 296 ? 19.287 1.033 -27.980 1.00 94.00 296 VAL A N 1
ATOM 2127 C CA . VAL A 1 296 ? 19.743 -0.358 -27.965 1.00 94.00 296 VAL A CA 1
ATOM 2128 C C . VAL A 1 296 ? 18.558 -1.275 -28.252 1.00 94.00 296 VAL A C 1
ATOM 2130 O O . VAL A 1 296 ? 17.556 -1.253 -27.539 1.00 94.00 296 VAL A O 1
ATOM 2133 N N . GLY A 1 297 ? 18.675 -2.091 -29.297 1.00 90.94 297 GLY A N 1
ATOM 2134 C CA . GLY A 1 297 ? 17.680 -3.091 -29.668 1.00 90.94 297 GLY A CA 1
ATOM 2135 C C . GLY A 1 297 ? 17.551 -4.213 -28.634 1.00 90.94 297 GLY A C 1
ATOM 2136 O O . GLY A 1 297 ? 18.430 -4.433 -27.800 1.00 90.94 297 GLY A O 1
ATOM 2137 N N . ALA A 1 298 ? 16.451 -4.967 -28.702 1.00 90.31 298 ALA A N 1
ATOM 2138 C CA . ALA A 1 298 ? 16.155 -6.056 -27.763 1.00 90.31 298 ALA A CA 1
ATOM 2139 C C . ALA A 1 298 ? 17.197 -7.193 -27.779 1.00 90.31 298 ALA A C 1
ATOM 2141 O O . ALA A 1 298 ? 17.374 -7.896 -26.784 1.00 90.31 298 ALA A O 1
ATOM 2142 N N . ASP A 1 299 ? 17.898 -7.376 -28.899 1.00 90.50 299 ASP A N 1
ATOM 2143 C CA . ASP A 1 299 ? 18.991 -8.343 -29.040 1.00 90.50 299 ASP A CA 1
ATOM 2144 C C . ASP A 1 299 ? 20.324 -7.852 -28.449 1.00 90.50 299 ASP A C 1
ATOM 2146 O O . ASP A 1 299 ? 21.290 -8.614 -28.431 1.00 90.50 299 ASP A O 1
ATOM 2150 N N . GLN A 1 300 ? 20.369 -6.598 -27.978 1.00 90.06 300 GLN A N 1
ATOM 2151 C CA . GLN A 1 300 ? 21.546 -5.884 -27.469 1.00 90.06 300 GLN A CA 1
ATOM 2152 C C . GLN A 1 300 ? 22.698 -5.755 -28.476 1.00 90.06 300 GLN A C 1
ATOM 2154 O O . GLN A 1 300 ? 23.778 -5.298 -28.113 1.00 90.06 300 GLN A O 1
ATOM 2159 N N . ARG A 1 301 ? 22.464 -6.129 -29.738 1.00 91.94 301 ARG A N 1
ATOM 2160 C CA . ARG A 1 301 ? 23.457 -6.166 -30.823 1.00 91.94 301 ARG A CA 1
ATOM 2161 C C . ARG A 1 301 ? 23.066 -5.335 -32.034 1.00 91.94 301 ARG A C 1
ATOM 2163 O O . ARG A 1 301 ? 23.844 -5.181 -32.973 1.00 91.94 301 ARG A O 1
ATOM 2170 N N . SER A 1 302 ? 21.860 -4.796 -32.009 1.00 94.56 302 SER A N 1
ATOM 2171 C CA . SER A 1 302 ? 21.348 -3.828 -32.961 1.00 94.56 302 SER A CA 1
ATOM 2172 C C . SER A 1 302 ? 20.959 -2.541 -32.246 1.00 94.56 302 SER A C 1
ATOM 2174 O O . SER A 1 302 ? 20.818 -2.510 -31.019 1.00 94.56 302 SER A O 1
ATOM 2176 N N . GLY A 1 303 ? 20.814 -1.457 -32.999 1.00 95.81 303 GLY A N 1
ATOM 2177 C CA . GLY A 1 303 ? 20.409 -0.176 -32.442 1.00 95.81 303 GLY A CA 1
ATOM 2178 C C . GLY A 1 303 ? 20.809 1.006 -33.309 1.00 95.81 303 GLY A C 1
ATOM 2179 O O . GLY A 1 303 ? 21.079 0.872 -34.503 1.00 95.81 303 GLY A O 1
ATOM 2180 N N . SER A 1 304 ? 20.847 2.184 -32.693 1.00 96.69 304 SER A N 1
ATOM 2181 C CA . SER A 1 304 ? 21.293 3.406 -33.355 1.00 96.69 304 SER A CA 1
ATOM 2182 C C . SER A 1 304 ? 21.921 4.397 -32.386 1.00 96.69 304 SER A C 1
ATOM 2184 O O . SER A 1 304 ? 21.444 4.536 -31.262 1.00 96.69 304 SER A O 1
ATOM 2186 N N . VAL A 1 305 ? 22.907 5.165 -32.838 1.00 97.62 305 VAL A N 1
ATOM 2187 C CA . VAL A 1 305 ? 23.451 6.327 -32.123 1.00 97.62 305 VAL A CA 1
ATOM 2188 C C . VAL A 1 305 ? 23.179 7.582 -32.945 1.00 97.62 305 VAL A C 1
ATOM 2190 O O . VAL A 1 305 ? 23.434 7.608 -34.145 1.00 97.62 305 VAL A O 1
ATOM 2193 N N . THR A 1 306 ? 22.647 8.624 -32.313 1.00 94.62 306 THR A N 1
ATOM 2194 C CA . THR A 1 306 ? 22.415 9.938 -32.930 1.00 94.62 306 THR A CA 1
ATOM 2195 C C . THR A 1 306 ? 23.154 11.000 -32.131 1.00 94.62 306 THR A C 1
ATOM 2197 O O . THR A 1 306 ? 22.961 11.092 -30.920 1.00 94.62 306 THR A O 1
ATOM 2200 N N . VAL A 1 307 ? 23.993 11.794 -32.797 1.00 94.00 307 VAL A N 1
ATOM 2201 C CA . VAL A 1 307 ? 24.763 12.886 -32.187 1.00 94.00 307 VAL A CA 1
ATOM 2202 C C . VAL A 1 307 ? 24.082 14.212 -32.531 1.00 94.00 307 VAL A C 1
ATOM 2204 O O . VAL A 1 307 ? 24.085 14.644 -33.682 1.00 94.00 307 VAL A O 1
ATOM 2207 N N . GLY A 1 308 ? 23.444 14.852 -31.550 1.00 90.44 308 GLY A N 1
ATOM 2208 C CA . GLY A 1 308 ? 22.706 16.095 -31.768 1.00 90.44 308 GLY A CA 1
ATOM 2209 C C . GLY A 1 308 ? 21.581 15.920 -32.790 1.00 90.44 308 GLY A C 1
ATOM 2210 O O . GLY A 1 308 ? 20.693 15.089 -32.611 1.00 90.44 308 GLY A O 1
ATOM 2211 N N . THR A 1 309 ? 21.608 16.721 -33.857 1.00 85.88 309 THR A N 1
ATOM 2212 C CA . THR A 1 309 ? 20.641 16.637 -34.964 1.00 85.88 309 THR A CA 1
ATOM 2213 C C . THR A 1 309 ? 21.144 15.825 -36.157 1.00 85.88 309 THR A C 1
ATOM 2215 O O . THR A 1 309 ? 20.369 15.635 -37.089 1.00 85.88 309 THR A O 1
ATOM 2218 N N . LEU A 1 310 ? 22.398 15.350 -36.139 1.00 89.25 310 LEU A N 1
ATOM 2219 C CA . LEU A 1 310 ? 23.062 14.650 -37.247 1.00 89.25 310 LEU A CA 1
ATOM 2220 C C . LEU A 1 310 ? 22.319 13.366 -37.659 1.00 89.25 310 LEU A C 1
ATOM 2222 O O . LEU A 1 310 ? 21.546 12.797 -36.886 1.00 89.25 310 LEU A O 1
ATOM 2226 N N . ALA A 1 311 ? 22.573 12.888 -38.880 1.00 90.69 311 ALA A N 1
ATOM 2227 C CA . ALA A 1 311 ? 22.016 11.625 -39.358 1.00 90.69 311 ALA A CA 1
ATOM 2228 C C . ALA A 1 311 ? 22.406 10.456 -38.429 1.00 90.69 311 ALA A C 1
ATOM 2230 O O . ALA A 1 311 ? 23.534 10.407 -37.933 1.00 90.69 311 ALA A O 1
ATOM 2231 N N . PRO A 1 312 ? 21.499 9.495 -38.187 1.00 93.38 312 PRO A N 1
ATOM 2232 C CA . PRO A 1 312 ? 21.768 8.397 -37.271 1.00 93.38 312 PRO A CA 1
ATOM 2233 C C . PRO A 1 312 ? 22.843 7.448 -37.814 1.00 93.38 312 PRO A C 1
ATOM 2235 O O . PRO A 1 312 ? 22.917 7.171 -39.014 1.00 93.38 312 PRO A O 1
ATOM 2238 N N . VAL A 1 313 ? 23.629 6.892 -36.894 1.00 97.50 313 VAL A N 1
ATOM 2239 C CA . VAL A 1 313 ? 24.445 5.696 -37.111 1.00 97.50 313 VAL A CA 1
ATOM 2240 C C . VAL A 1 313 ? 23.619 4.499 -36.668 1.00 97.50 313 VAL A C 1
ATOM 2242 O O . VAL A 1 313 ? 23.434 4.289 -35.471 1.00 97.50 313 VAL A O 1
ATOM 2245 N N . THR A 1 314 ? 23.100 3.726 -37.613 1.00 98.00 314 THR A N 1
ATOM 2246 C CA . THR A 1 314 ? 22.395 2.467 -37.332 1.00 98.00 314 THR A CA 1
ATOM 2247 C C . THR A 1 314 ? 23.378 1.307 -37.343 1.00 98.00 314 THR A C 1
ATOM 2249 O O . THR A 1 314 ? 24.335 1.315 -38.116 1.00 98.00 314 THR A O 1
ATOM 2252 N N . TYR A 1 315 ? 23.174 0.324 -36.470 1.00 97.19 315 TYR A N 1
ATOM 2253 C CA . TYR A 1 315 ? 24.063 -0.827 -36.379 1.00 97.19 315 TYR A CA 1
ATOM 2254 C C . TYR A 1 315 ? 23.303 -2.131 -36.145 1.00 97.19 315 TYR A C 1
ATOM 2256 O O . TYR A 1 315 ? 22.218 -2.155 -35.555 1.00 97.19 315 TYR A O 1
ATOM 2264 N N . SER A 1 316 ? 23.907 -3.224 -36.595 1.00 95.44 316 SER A N 1
ATOM 2265 C CA . SER A 1 316 ? 23.459 -4.594 -36.392 1.00 95.44 316 SER A CA 1
ATOM 2266 C C . SER A 1 316 ? 24.654 -5.522 -36.183 1.00 95.44 316 SER A C 1
ATOM 2268 O O . SER A 1 316 ? 25.788 -5.210 -36.554 1.00 95.44 316 SER A O 1
ATOM 2270 N N . ASN A 1 317 ? 24.387 -6.641 -35.512 1.00 93.00 317 ASN A N 1
ATOM 2271 C CA . ASN A 1 317 ? 25.366 -7.651 -35.120 1.00 93.00 317 ASN A CA 1
ATOM 2272 C C . ASN A 1 317 ? 26.624 -7.130 -34.393 1.00 93.00 317 ASN A C 1
ATOM 2274 O O . ASN A 1 317 ? 27.640 -7.810 -34.348 1.00 93.00 317 ASN A O 1
ATOM 2278 N N . THR A 1 318 ? 26.561 -5.948 -33.783 1.00 92.75 318 THR A N 1
ATOM 2279 C CA . THR A 1 318 ? 27.693 -5.340 -33.076 1.00 92.75 318 THR A CA 1
ATOM 2280 C C . THR A 1 318 ? 27.681 -5.762 -31.610 1.00 92.75 318 THR A C 1
ATOM 2282 O O . THR A 1 318 ? 26.643 -5.667 -30.963 1.00 92.75 318 THR A O 1
ATOM 2285 N N . GLU A 1 319 ? 28.811 -6.199 -31.051 1.00 92.25 319 GLU A N 1
ATOM 2286 C CA . GLU A 1 319 ? 28.867 -6.631 -29.644 1.00 92.25 319 GLU A CA 1
ATOM 2287 C C . GLU A 1 319 ? 29.046 -5.450 -28.674 1.00 92.25 319 GLU A C 1
ATOM 2289 O O . GLU A 1 319 ? 28.446 -5.433 -27.599 1.00 92.25 319 GLU A O 1
ATOM 2294 N N . PHE A 1 320 ? 29.844 -4.446 -29.047 1.00 92.75 320 PHE A N 1
ATOM 2295 C CA . PHE A 1 320 ? 30.098 -3.264 -28.220 1.00 92.75 320 PHE A CA 1
ATOM 2296 C C . PHE A 1 320 ? 29.923 -1.971 -29.011 1.00 92.75 320 PHE A C 1
ATOM 2298 O O . PHE A 1 320 ? 30.479 -1.818 -30.096 1.00 92.75 320 PHE A O 1
ATOM 2305 N N . VAL A 1 321 ? 29.210 -1.009 -28.428 1.00 95.50 321 VAL A N 1
ATOM 2306 C CA . VAL A 1 321 ? 29.064 0.343 -28.978 1.00 95.50 321 VAL A CA 1
ATOM 2307 C C . VAL A 1 321 ? 29.544 1.354 -27.949 1.00 95.50 321 VAL A C 1
ATOM 2309 O O . VAL A 1 321 ? 29.079 1.341 -26.811 1.00 95.50 321 VAL A O 1
ATOM 2312 N N . ASP A 1 322 ? 30.453 2.236 -28.355 1.00 96.12 322 ASP A N 1
ATOM 2313 C CA . ASP A 1 322 ? 30.952 3.332 -27.529 1.00 96.12 322 ASP A CA 1
ATOM 2314 C C . ASP A 1 322 ? 30.743 4.683 -28.207 1.00 96.12 322 ASP A C 1
ATOM 2316 O O . ASP A 1 322 ? 30.929 4.836 -29.414 1.00 96.12 322 ASP A O 1
ATOM 2320 N N . VAL A 1 323 ? 30.443 5.689 -27.391 1.00 96.62 323 VAL A N 1
ATOM 2321 C CA . VAL A 1 323 ? 30.466 7.096 -27.792 1.00 96.62 323 VAL A CA 1
ATOM 2322 C C . VAL A 1 323 ? 31.789 7.701 -27.338 1.00 96.62 323 VAL A C 1
ATOM 2324 O O . VAL A 1 323 ? 32.213 7.468 -26.204 1.00 96.62 323 VAL A O 1
ATOM 2327 N N . VAL A 1 324 ? 32.476 8.437 -28.215 1.00 94.62 324 VAL A N 1
ATOM 2328 C CA . VAL A 1 324 ? 33.809 8.992 -27.919 1.00 94.62 324 VAL A CA 1
ATOM 2329 C C . VAL A 1 324 ? 33.932 10.436 -28.425 1.00 94.62 324 VAL A C 1
ATOM 2331 O O . VAL A 1 324 ? 33.604 10.688 -29.575 1.00 94.62 324 VAL A O 1
ATOM 2334 N N . PRO A 1 325 ? 34.488 11.377 -27.646 1.00 94.75 325 PRO A N 1
ATOM 2335 C CA . PRO A 1 325 ? 34.903 11.236 -26.253 1.00 94.75 325 PRO A CA 1
ATOM 2336 C C . PRO A 1 325 ? 33.702 11.121 -25.299 1.00 94.75 325 PRO A C 1
ATOM 2338 O O . PRO A 1 325 ? 32.619 11.624 -25.579 1.00 94.75 325 PRO A O 1
ATOM 2341 N N . LEU A 1 326 ? 33.909 10.435 -24.170 1.00 95.75 326 LEU A N 1
ATOM 2342 C CA . LEU A 1 326 ? 32.905 10.246 -23.122 1.00 95.75 326 LEU A CA 1
ATOM 2343 C C . LEU A 1 326 ? 33.568 10.300 -21.742 1.00 95.75 326 LEU A C 1
ATOM 2345 O O . LEU A 1 326 ? 34.483 9.524 -21.460 1.00 95.75 326 LEU A O 1
ATOM 2349 N N . GLU A 1 327 ? 33.069 11.166 -20.862 1.00 95.62 327 GLU A N 1
ATOM 2350 C CA . GLU A 1 327 ? 33.395 11.139 -19.435 1.00 95.62 327 GLU A CA 1
ATOM 2351 C C . GLU A 1 327 ? 32.477 10.140 -18.713 1.00 95.62 327 GLU A C 1
ATOM 2353 O O . GLU A 1 327 ? 31.286 10.407 -18.531 1.00 95.62 327 GLU A O 1
ATOM 2358 N N . PRO A 1 328 ? 32.997 8.991 -18.247 1.00 89.88 328 PRO A N 1
ATOM 2359 C CA . PRO A 1 328 ? 32.169 7.859 -17.827 1.00 89.88 328 PRO A CA 1
ATOM 2360 C C . PRO A 1 328 ? 31.372 8.096 -16.535 1.00 89.88 328 PRO A C 1
ATOM 2362 O O . PRO A 1 328 ? 30.491 7.305 -16.217 1.00 89.88 328 PRO A O 1
ATOM 2365 N N . LEU A 1 329 ? 31.685 9.144 -15.762 1.00 89.38 329 LEU A N 1
ATOM 2366 C CA . LEU A 1 329 ? 30.971 9.470 -14.519 1.00 89.38 329 LEU A CA 1
ATOM 2367 C C . LEU A 1 329 ? 29.802 10.431 -14.726 1.00 89.38 329 LEU A C 1
ATOM 2369 O O . LEU A 1 329 ? 28.836 10.381 -13.972 1.00 89.38 329 LEU A O 1
ATOM 2373 N N . THR A 1 330 ? 29.916 11.335 -15.694 1.00 89.00 330 THR A N 1
ATOM 2374 C CA . THR A 1 330 ? 28.924 12.390 -15.946 1.00 89.00 330 THR A CA 1
ATOM 2375 C C . THR A 1 330 ? 28.137 12.146 -17.227 1.00 89.00 330 THR A C 1
ATOM 2377 O O . THR A 1 330 ? 27.172 12.858 -17.488 1.00 89.00 330 THR A O 1
ATOM 2380 N N . GLY A 1 331 ? 28.571 11.188 -18.053 1.00 92.94 331 GLY A N 1
ATOM 2381 C CA . GLY A 1 331 ? 28.039 10.981 -19.392 1.00 92.94 331 GLY A CA 1
ATOM 2382 C C . GLY A 1 331 ? 28.294 12.177 -20.308 1.00 92.94 331 GLY A C 1
ATOM 2383 O O . GLY A 1 331 ? 27.516 12.397 -21.226 1.00 92.94 331 GLY A O 1
ATOM 2384 N N . ALA A 1 332 ? 29.295 13.017 -20.027 1.00 95.94 332 ALA A N 1
ATOM 2385 C CA . ALA A 1 332 ? 29.582 14.174 -20.868 1.00 95.94 332 ALA A CA 1
ATOM 2386 C C . ALA A 1 332 ? 30.286 13.752 -22.160 1.00 95.94 332 ALA A C 1
ATOM 2388 O O . ALA A 1 332 ? 31.182 12.912 -22.110 1.00 95.94 332 ALA A O 1
ATOM 2389 N N . THR A 1 333 ? 29.881 14.332 -23.287 1.00 96.00 333 THR A N 1
ATOM 2390 C CA . THR A 1 333 ? 30.408 14.031 -24.627 1.00 96.00 333 THR A CA 1
ATOM 2391 C C . THR A 1 333 ? 31.036 15.276 -25.265 1.00 96.00 333 THR A C 1
ATOM 2393 O O . THR A 1 333 ? 30.917 16.377 -24.711 1.00 96.00 333 THR A O 1
ATOM 2396 N N . GLY A 1 334 ? 31.731 15.087 -26.391 1.00 93.12 334 GLY A N 1
ATOM 2397 C CA . GLY A 1 334 ? 32.459 16.122 -27.134 1.00 93.12 334 GLY A CA 1
ATOM 2398 C C . GLY A 1 334 ? 33.770 16.581 -26.493 1.00 93.12 334 GLY A C 1
ATOM 2399 O O . GLY A 1 334 ? 34.096 16.251 -25.352 1.00 93.12 334 GLY A O 1
ATOM 2400 N N . ASP A 1 335 ? 34.546 17.370 -27.230 1.00 92.44 335 ASP A N 1
ATOM 2401 C CA . ASP A 1 335 ? 35.867 17.856 -26.812 1.00 92.44 335 ASP A CA 1
ATOM 2402 C C . ASP A 1 335 ? 35.794 18.839 -25.630 1.00 92.44 335 ASP A C 1
ATOM 2404 O O . ASP A 1 335 ? 36.744 18.955 -24.849 1.00 92.44 335 ASP A O 1
ATOM 2408 N N . ASP A 1 336 ? 34.679 19.564 -25.489 1.00 94.06 336 ASP A N 1
ATOM 2409 C CA . ASP A 1 336 ? 34.442 20.503 -24.387 1.00 94.06 336 ASP A CA 1
ATOM 2410 C C . ASP A 1 336 ? 33.882 19.838 -23.117 1.00 94.06 336 ASP A C 1
ATOM 2412 O O . ASP A 1 336 ? 33.840 20.484 -22.064 1.00 94.06 336 ASP A O 1
ATOM 2416 N N . MET A 1 337 ? 33.497 18.556 -23.194 1.00 93.88 337 MET A N 1
ATOM 2417 C CA . MET A 1 337 ? 32.847 17.792 -22.122 1.00 93.88 337 MET A CA 1
ATOM 2418 C C . MET A 1 337 ? 31.589 18.481 -21.570 1.00 93.88 337 MET A C 1
ATOM 2420 O O . MET A 1 337 ? 31.278 18.373 -20.378 1.00 93.88 337 MET A O 1
ATOM 2424 N N . MET A 1 338 ? 30.873 19.225 -22.418 1.00 95.25 338 MET A N 1
ATOM 2425 C CA . MET A 1 338 ? 29.603 19.876 -22.073 1.00 95.25 338 MET A CA 1
ATOM 2426 C C . MET A 1 338 ? 28.388 19.195 -22.719 1.00 95.25 338 MET A C 1
ATOM 2428 O O . MET A 1 338 ? 27.262 19.607 -22.437 1.00 95.25 338 MET A O 1
ATOM 2432 N N . GLY A 1 339 ? 28.605 18.143 -23.517 1.00 94.88 339 GLY A N 1
ATOM 2433 C CA . GLY A 1 339 ? 27.561 17.281 -24.069 1.00 94.88 339 GLY A CA 1
ATOM 2434 C C . GLY A 1 339 ? 26.914 16.350 -23.039 1.00 94.88 339 GLY A C 1
ATOM 2435 O O . GLY A 1 339 ? 27.242 16.387 -21.842 1.00 94.88 339 GLY A O 1
ATOM 2436 N N . ARG A 1 340 ? 26.004 15.483 -23.494 1.00 95.81 340 ARG A N 1
ATOM 2437 C CA . ARG A 1 340 ? 25.330 14.485 -22.645 1.00 95.81 340 ARG A CA 1
ATOM 2438 C C . ARG A 1 340 ? 24.922 13.233 -23.424 1.00 95.81 340 ARG A C 1
ATOM 2440 O O . ARG A 1 340 ? 24.172 13.329 -24.384 1.00 95.81 340 ARG A O 1
ATOM 2447 N N . LEU A 1 341 ? 25.331 12.058 -22.949 1.00 96.31 341 LEU A N 1
ATOM 2448 C CA . LEU A 1 341 ? 24.867 10.751 -23.418 1.00 96.31 341 LEU A CA 1
ATOM 2449 C C . LEU A 1 341 ? 23.590 10.319 -22.682 1.00 96.31 341 LEU A C 1
ATOM 2451 O O . LEU A 1 341 ? 23.557 10.324 -21.451 1.00 96.31 341 LEU A O 1
ATOM 2455 N N . VAL A 1 342 ? 22.585 9.866 -23.434 1.00 95.69 342 VAL A N 1
ATOM 2456 C CA . VAL A 1 342 ? 21.363 9.231 -22.919 1.00 95.69 342 VAL A CA 1
ATOM 2457 C C . VAL A 1 342 ? 21.149 7.900 -23.638 1.00 95.69 342 VAL A C 1
ATOM 2459 O O . VAL A 1 342 ? 21.099 7.852 -24.868 1.00 95.69 342 VAL A O 1
ATOM 2462 N N . VAL A 1 343 ? 21.039 6.810 -22.873 1.00 94.75 343 VAL A N 1
ATOM 2463 C CA . VAL A 1 343 ? 20.950 5.442 -23.411 1.00 94.75 343 VAL A CA 1
ATOM 2464 C C . VAL A 1 343 ? 19.540 4.887 -23.239 1.00 94.75 343 VAL A C 1
ATOM 2466 O O . VAL A 1 343 ? 19.171 4.472 -22.145 1.00 94.75 343 VAL A O 1
ATOM 2469 N N . PHE A 1 344 ? 18.787 4.824 -24.333 1.00 93.56 344 PHE A N 1
ATOM 2470 C CA . PHE A 1 344 ? 17.476 4.191 -24.423 1.00 93.56 344 PHE A CA 1
ATOM 2471 C C . PHE A 1 344 ? 17.662 2.691 -24.639 1.00 93.56 344 PHE A C 1
ATOM 2473 O O . PHE A 1 344 ? 17.950 2.227 -25.746 1.00 93.56 344 PHE A O 1
ATOM 2480 N N . LYS A 1 345 ? 17.546 1.926 -23.556 1.00 89.81 345 LYS A N 1
ATOM 2481 C CA . LYS A 1 345 ? 17.521 0.464 -23.631 1.00 89.81 345 LYS A CA 1
ATOM 2482 C C . LYS A 1 345 ? 16.183 0.007 -24.206 1.00 89.81 345 LYS A C 1
ATOM 2484 O O . LYS A 1 345 ? 15.225 0.769 -24.227 1.00 89.81 345 LYS A O 1
ATOM 2489 N N . ASN A 1 346 ? 16.113 -1.251 -24.631 1.00 87.81 346 ASN A N 1
ATOM 2490 C CA . ASN A 1 346 ? 14.827 -1.867 -24.922 1.00 87.81 346 ASN A CA 1
ATOM 2491 C C . ASN A 1 346 ? 13.937 -1.813 -23.674 1.00 87.81 346 ASN A C 1
ATOM 2493 O O . ASN A 1 346 ? 14.338 -2.331 -22.629 1.00 87.81 346 ASN A O 1
ATOM 2497 N N . ASP A 1 347 ? 12.753 -1.218 -23.804 1.00 87.19 347 ASP A N 1
ATOM 2498 C CA . ASP A 1 347 ? 11.737 -1.277 -22.766 1.00 87.19 347 ASP A CA 1
ATOM 2499 C C . ASP A 1 347 ? 11.178 -2.714 -22.672 1.00 87.19 347 ASP A C 1
ATOM 2501 O O . ASP A 1 347 ? 10.572 -3.215 -23.627 1.00 87.19 347 ASP A O 1
ATOM 2505 N N . PRO A 1 348 ? 11.372 -3.420 -21.539 1.00 84.31 348 PRO A N 1
ATOM 2506 C CA . PRO A 1 348 ? 10.829 -4.763 -21.357 1.00 84.31 348 PRO A CA 1
ATOM 2507 C C . PRO A 1 348 ? 9.294 -4.795 -21.268 1.00 84.31 348 PRO A C 1
ATOM 2509 O O . PRO A 1 348 ? 8.718 -5.889 -21.309 1.00 84.31 348 PRO A O 1
ATOM 2512 N N . PHE A 1 349 ? 8.634 -3.639 -21.125 1.00 86.94 349 PHE A N 1
ATOM 2513 C CA . PHE A 1 349 ? 7.193 -3.518 -20.908 1.00 86.94 349 PHE A CA 1
ATOM 2514 C C . PHE A 1 349 ? 6.410 -2.890 -22.064 1.00 86.94 349 PHE A C 1
ATOM 2516 O O . PHE A 1 349 ? 5.191 -2.838 -21.945 1.00 86.94 349 PHE A O 1
ATOM 2523 N N . GLU A 1 350 ? 7.061 -2.600 -23.193 1.00 84.56 350 GLU A N 1
ATOM 2524 C CA . GLU A 1 350 ? 6.590 -1.870 -24.391 1.00 84.56 350 GLU A CA 1
ATOM 2525 C C . GLU A 1 350 ? 5.113 -2.078 -24.803 1.00 84.56 350 GLU A C 1
ATOM 2527 O O . GLU A 1 350 ? 4.442 -1.211 -25.366 1.00 84.56 350 GLU A O 1
ATOM 2532 N N . ALA A 1 351 ? 4.552 -3.263 -24.551 1.00 85.75 351 ALA A N 1
ATOM 2533 C CA . ALA A 1 351 ? 3.152 -3.558 -24.846 1.00 85.75 351 ALA A CA 1
ATOM 2534 C C . ALA A 1 351 ? 2.140 -2.787 -23.966 1.00 85.75 351 ALA A C 1
ATOM 2536 O O . ALA A 1 351 ? 0.940 -2.814 -24.261 1.00 85.75 351 ALA A O 1
ATOM 2537 N N . ASN A 1 352 ? 2.573 -2.106 -22.906 1.00 91.38 352 ASN A N 1
ATOM 2538 C CA . ASN A 1 352 ? 1.746 -1.441 -21.889 1.00 91.38 352 ASN A CA 1
ATOM 2539 C C . ASN A 1 352 ? 1.231 -0.043 -22.276 1.00 91.38 352 ASN A C 1
ATOM 2541 O O . ASN A 1 352 ? 0.790 0.718 -21.417 1.00 91.38 352 ASN A O 1
ATOM 2545 N N . ASN A 1 353 ? 1.169 0.232 -23.576 1.00 90.06 353 ASN A N 1
ATOM 2546 C CA . ASN A 1 353 ? 0.744 1.498 -24.164 1.00 90.06 353 ASN A CA 1
ATOM 2547 C C . ASN A 1 353 ? -0.738 1.898 -23.953 1.00 90.06 353 ASN A C 1
ATOM 2549 O O . ASN A 1 353 ? -1.219 2.927 -24.438 1.00 90.06 353 ASN A O 1
ATOM 2553 N N . THR A 1 354 ? -1.524 1.061 -23.270 1.00 90.56 354 THR A N 1
ATOM 2554 C CA . THR A 1 354 ? -2.953 1.287 -23.031 1.00 90.56 354 THR A CA 1
ATOM 2555 C C . THR A 1 354 ? -3.356 0.848 -21.634 1.00 90.56 354 THR A C 1
ATOM 2557 O O . THR A 1 354 ? -2.774 -0.069 -21.063 1.00 90.56 354 THR A O 1
ATOM 2560 N N . PHE A 1 355 ? -4.445 1.421 -21.121 1.00 88.88 355 PHE A N 1
ATOM 2561 C CA . PHE A 1 355 ? -5.022 1.010 -19.840 1.00 88.88 355 PHE A CA 1
ATOM 2562 C C . PHE A 1 355 ? -5.316 -0.505 -19.778 1.00 88.88 355 PHE A C 1
ATOM 2564 O O . PHE A 1 355 ? -5.127 -1.134 -18.744 1.00 88.88 355 PHE A O 1
ATOM 2571 N N . GLN A 1 356 ? -5.743 -1.122 -20.890 1.00 89.69 356 GLN A N 1
ATOM 2572 C CA . GLN A 1 356 ? -6.055 -2.557 -20.964 1.00 89.69 356 GLN A CA 1
ATOM 2573 C C . GLN A 1 356 ? -4.822 -3.457 -21.070 1.00 89.69 356 GLN A C 1
ATOM 2575 O O . GLN A 1 356 ? -4.922 -4.652 -20.791 1.00 89.69 356 GLN A O 1
ATOM 2580 N N . SER A 1 357 ? -3.695 -2.913 -21.521 1.00 91.06 357 SER A N 1
ATOM 2581 C CA . SER A 1 357 ? -2.431 -3.637 -21.640 1.00 91.06 357 SER A CA 1
ATOM 2582 C C . SER A 1 357 ? -1.450 -3.297 -20.521 1.00 91.06 357 SER A C 1
ATOM 2584 O O . SER A 1 357 ? -0.301 -3.721 -20.595 1.00 91.06 357 SER A O 1
ATOM 2586 N N . ALA A 1 358 ? -1.907 -2.577 -19.490 1.00 92.88 358 ALA A N 1
ATOM 2587 C CA . ALA A 1 358 ? -1.095 -2.151 -18.363 1.00 92.88 358 ALA A CA 1
ATOM 2588 C C . ALA A 1 358 ? -0.271 -3.307 -17.781 1.00 92.88 358 ALA A C 1
ATOM 2590 O O . ALA A 1 358 ? -0.787 -4.397 -17.511 1.00 92.88 358 ALA A O 1
ATOM 2591 N N . THR A 1 359 ? 1.013 -3.051 -17.546 1.00 93.19 359 THR A N 1
ATOM 2592 C CA . THR A 1 359 ? 1.902 -4.035 -16.934 1.00 93.19 359 THR A CA 1
ATOM 2593 C C . THR A 1 359 ? 1.498 -4.229 -15.478 1.00 93.19 359 THR A C 1
ATOM 2595 O O . THR A 1 359 ? 1.555 -3.299 -14.672 1.00 93.19 359 THR A O 1
ATOM 2598 N N . PHE A 1 360 ? 1.096 -5.451 -15.125 1.00 90.19 360 PHE A N 1
ATOM 2599 C CA . PHE A 1 360 ? 0.793 -5.807 -13.744 1.00 90.19 360 PHE A CA 1
ATOM 2600 C C . PHE A 1 360 ? 2.085 -6.021 -12.961 1.00 90.19 360 PHE A C 1
ATOM 2602 O O . PHE A 1 360 ? 2.788 -7.012 -13.158 1.00 90.19 360 PHE A O 1
ATOM 2609 N N . LEU A 1 361 ? 2.374 -5.096 -12.051 1.00 83.06 361 LEU A N 1
ATOM 2610 C CA . LEU A 1 361 ? 3.586 -5.128 -11.237 1.00 83.06 361 LEU A CA 1
ATOM 2611 C C . LEU A 1 361 ? 3.413 -5.890 -9.917 1.00 83.06 361 LEU A C 1
ATOM 2613 O O . LEU A 1 361 ? 4.353 -6.001 -9.135 1.00 83.06 361 LEU A O 1
ATOM 2617 N N . GLY A 1 362 ? 2.228 -6.452 -9.673 1.00 74.69 362 GLY A N 1
ATOM 2618 C CA . GLY A 1 362 ? 1.955 -7.212 -8.463 1.00 74.69 362 GLY A CA 1
ATOM 2619 C C . GLY A 1 362 ? 1.599 -6.323 -7.278 1.00 74.69 362 GLY A C 1
ATOM 2620 O O . GLY A 1 362 ? 0.839 -5.357 -7.397 1.00 74.69 362 GLY A O 1
ATOM 2621 N N . SER A 1 363 ? 2.097 -6.722 -6.112 1.00 67.00 363 SER A N 1
ATOM 2622 C CA . SER A 1 363 ? 1.721 -6.141 -4.828 1.00 67.00 363 SER A CA 1
ATOM 2623 C C . SER A 1 363 ? 2.873 -6.076 -3.823 1.00 67.00 363 SER A C 1
ATOM 2625 O O . SER A 1 363 ? 2.643 -6.057 -2.614 1.00 67.00 363 SER A O 1
ATOM 2627 N N . ASP A 1 364 ? 4.109 -6.110 -4.315 1.00 67.62 364 ASP A N 1
ATOM 2628 C CA . ASP A 1 364 ? 5.295 -6.044 -3.468 1.00 67.62 364 ASP A CA 1
ATOM 2629 C C . ASP A 1 364 ? 5.440 -4.654 -2.826 1.00 67.62 364 ASP A C 1
ATOM 2631 O O . ASP A 1 364 ? 5.007 -3.641 -3.375 1.00 67.62 364 ASP A O 1
ATOM 2635 N N . LEU A 1 365 ? 6.071 -4.602 -1.647 1.00 58.91 365 LEU A N 1
ATOM 2636 C CA . LEU A 1 365 ? 6.257 -3.366 -0.867 1.00 58.91 365 LEU A CA 1
ATOM 2637 C C . LEU A 1 365 ? 7.162 -2.333 -1.557 1.00 58.91 365 LEU A C 1
ATOM 2639 O O . LEU A 1 365 ? 7.138 -1.156 -1.202 1.00 58.91 365 LEU A O 1
ATOM 2643 N N . SER A 1 366 ? 7.986 -2.786 -2.501 1.00 69.88 366 SER A N 1
ATOM 2644 C CA . SER A 1 366 ? 8.841 -1.953 -3.337 1.00 69.88 366 SER A CA 1
ATOM 2645 C C . SER A 1 366 ? 8.999 -2.629 -4.692 1.00 69.88 366 SER A C 1
ATOM 2647 O O . SER A 1 366 ? 9.398 -3.791 -4.769 1.00 69.88 366 SER A O 1
ATOM 2649 N N . ILE A 1 367 ? 8.682 -1.891 -5.750 1.00 73.44 367 ILE A N 1
ATOM 2650 C CA . ILE A 1 367 ? 8.826 -2.315 -7.141 1.00 73.44 367 ILE A CA 1
ATOM 2651 C C . ILE A 1 367 ? 9.746 -1.312 -7.830 1.00 73.44 367 ILE A C 1
ATOM 2653 O O . ILE A 1 367 ? 9.539 -0.112 -7.673 1.00 73.44 367 ILE A O 1
ATOM 2657 N N . ASN A 1 368 ? 10.729 -1.815 -8.584 1.00 75.81 368 ASN A N 1
ATOM 2658 C CA . ASN A 1 368 ? 11.658 -1.012 -9.377 1.00 75.81 368 ASN A CA 1
ATOM 2659 C C . ASN A 1 368 ? 11.628 -1.483 -10.835 1.00 75.81 368 ASN A C 1
ATOM 2661 O O . ASN A 1 368 ? 11.819 -2.673 -11.099 1.00 75.81 368 ASN A O 1
ATOM 2665 N N . VAL A 1 369 ? 11.433 -0.556 -11.768 1.00 79.06 369 VAL A N 1
ATOM 2666 C CA . VAL A 1 369 ? 11.489 -0.791 -13.222 1.00 79.06 369 VAL A CA 1
ATOM 2667 C C . VAL A 1 369 ? 12.327 0.302 -13.893 1.00 79.06 369 VAL A C 1
ATOM 2669 O O . VAL A 1 369 ? 12.472 1.370 -13.307 1.00 79.06 369 VAL A O 1
ATOM 2672 N N . ASP A 1 370 ? 12.885 0.037 -15.081 1.00 83.38 370 ASP A N 1
ATOM 2673 C CA . ASP A 1 370 ? 13.774 0.948 -15.845 1.00 83.38 370 ASP A CA 1
ATOM 2674 C C . ASP A 1 370 ? 13.299 1.065 -17.316 1.00 83.38 370 ASP A C 1
ATOM 2676 O O . ASP A 1 370 ? 13.940 0.482 -18.196 1.00 83.38 370 ASP A O 1
ATOM 2680 N N . PRO A 1 371 ? 12.131 1.688 -17.587 1.00 90.12 371 PRO A N 1
ATOM 2681 C CA . PRO A 1 371 ? 11.523 1.793 -18.914 1.00 90.12 371 PRO A CA 1
ATOM 2682 C C . PRO A 1 371 ? 11.996 3.055 -19.654 1.00 90.12 371 PRO A C 1
ATOM 2684 O O . PRO A 1 371 ? 12.777 3.871 -19.147 1.00 90.12 3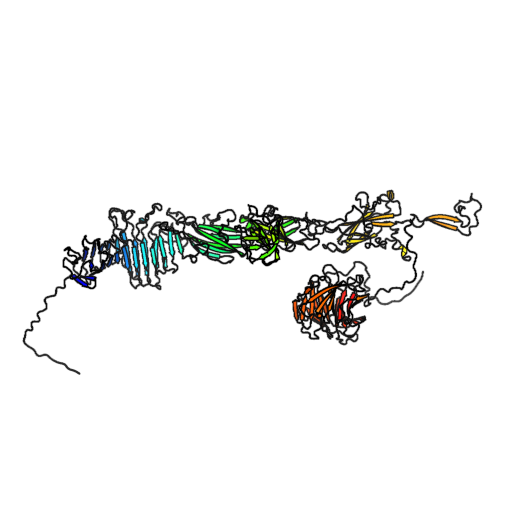71 PRO A O 1
ATOM 2687 N N . THR A 1 372 ? 11.491 3.247 -20.867 1.00 92.19 372 THR A N 1
ATOM 2688 C CA . THR A 1 372 ? 11.762 4.437 -21.676 1.00 92.19 372 THR A CA 1
ATOM 2689 C C . THR A 1 372 ? 10.467 5.018 -22.207 1.00 92.19 372 THR A C 1
ATOM 2691 O O . THR A 1 372 ? 9.588 4.249 -22.539 1.00 92.19 372 THR A O 1
ATOM 2694 N N . ILE A 1 373 ? 10.381 6.343 -22.337 1.00 91.94 373 ILE A N 1
ATOM 2695 C CA . ILE A 1 373 ? 9.321 7.018 -23.093 1.00 91.94 373 ILE A CA 1
ATOM 2696 C C . ILE A 1 373 ? 9.898 7.510 -24.411 1.00 91.94 373 ILE A C 1
ATOM 2698 O O . ILE A 1 373 ? 10.819 8.337 -24.420 1.00 91.94 373 ILE A O 1
ATOM 2702 N N . ASP A 1 374 ? 9.303 7.053 -25.507 1.00 87.88 374 ASP A N 1
ATOM 2703 C CA . ASP A 1 374 ? 9.627 7.473 -26.866 1.00 87.88 374 ASP A CA 1
ATOM 2704 C C . ASP A 1 374 ? 8.577 8.390 -27.529 1.00 87.88 374 ASP A C 1
ATOM 2706 O O . ASP A 1 374 ? 7.407 8.449 -27.138 1.00 87.88 374 ASP A O 1
ATOM 2710 N N . PRO A 1 375 ? 8.974 9.184 -28.541 1.00 79.25 375 PRO A N 1
ATOM 2711 C CA . PRO A 1 375 ? 8.117 10.224 -29.083 1.00 79.25 375 PRO A CA 1
ATOM 2712 C C . PRO A 1 375 ? 7.124 9.651 -30.097 1.00 79.25 375 PRO A C 1
ATOM 2714 O O . PRO A 1 375 ? 7.415 8.719 -30.847 1.00 79.25 375 PRO A O 1
ATOM 2717 N N . GLY A 1 376 ? 5.970 10.307 -30.216 1.00 69.19 376 GLY A N 1
ATOM 2718 C CA . GLY A 1 376 ? 5.026 10.057 -31.308 1.00 69.19 376 GLY A CA 1
ATOM 2719 C C . GLY A 1 376 ? 5.481 10.790 -32.560 1.00 69.19 376 GLY A C 1
ATOM 2720 O O . GLY A 1 376 ? 5.802 11.975 -32.500 1.00 69.19 376 GLY A O 1
ATOM 2721 N N . GLY A 1 377 ? 5.547 10.106 -33.701 1.00 60.00 377 GLY A N 1
ATOM 2722 C CA . GLY A 1 377 ? 6.363 10.614 -34.812 1.00 60.00 377 GLY A CA 1
ATOM 2723 C C . GLY A 1 377 ? 5.624 11.169 -36.026 1.00 60.00 377 GLY A C 1
ATOM 2724 O O . GLY A 1 377 ? 6.130 12.064 -36.697 1.00 60.00 377 GLY A O 1
ATOM 2725 N N . LEU A 1 378 ? 4.444 10.649 -36.367 1.00 62.56 378 LEU A N 1
ATOM 2726 C CA . LEU A 1 378 ? 3.835 10.925 -37.672 1.00 62.56 378 LEU A CA 1
ATOM 2727 C C . LEU A 1 378 ? 2.445 11.504 -37.490 1.00 62.56 378 LEU A C 1
ATOM 2729 O O . LEU A 1 378 ? 1.590 10.840 -36.934 1.00 62.56 378 LEU A O 1
ATOM 2733 N N . ALA A 1 379 ? 2.208 12.729 -37.964 1.00 65.81 379 ALA A N 1
ATOM 2734 C CA . ALA A 1 379 ? 0.885 13.364 -37.942 1.00 65.81 379 ALA A CA 1
ATOM 2735 C C . ALA A 1 379 ? 0.055 13.081 -39.214 1.00 65.81 379 ALA A C 1
ATOM 2737 O O . ALA A 1 379 ? -1.137 13.389 -39.258 1.00 65.81 379 ALA A O 1
ATOM 2738 N N . SER A 1 380 ? 0.675 12.525 -40.263 1.00 66.06 380 SER A N 1
ATOM 2739 C CA . SER A 1 380 ? 0.076 12.318 -41.587 1.00 66.06 380 SER A CA 1
ATOM 2740 C C . SER A 1 380 ? 0.662 11.080 -42.287 1.00 66.06 380 SER A C 1
ATOM 2742 O O . SER A 1 380 ? 1.866 10.856 -42.170 1.00 66.06 380 SER A O 1
ATOM 2744 N N . PRO A 1 381 ? -0.140 10.298 -43.045 1.00 74.00 381 PRO A N 1
ATOM 2745 C CA . PRO A 1 381 ? -1.594 10.427 -43.205 1.00 74.00 381 PRO A CA 1
ATOM 2746 C C . PRO A 1 381 ? -2.385 9.985 -41.963 1.00 74.00 381 PRO A C 1
ATOM 2748 O O . PRO A 1 381 ? -3.577 10.278 -41.873 1.00 74.00 381 PRO A O 1
ATOM 2751 N N . PHE A 1 382 ? -1.733 9.319 -41.006 1.00 70.31 382 PHE A N 1
ATOM 2752 C CA . PHE A 1 382 ? -2.332 8.870 -39.753 1.00 70.31 382 PHE A CA 1
ATOM 2753 C C . PHE A 1 382 ? -1.476 9.323 -38.566 1.00 70.31 382 PHE A C 1
ATOM 2755 O O . PHE A 1 382 ? -0.261 9.146 -38.627 1.00 70.31 382 PHE A O 1
ATOM 2762 N N . PRO A 1 383 ? -2.085 9.891 -37.509 1.00 75.19 383 PRO A N 1
ATOM 2763 C CA . PRO A 1 383 ? -1.381 10.219 -36.281 1.00 75.19 383 PRO A CA 1
ATOM 2764 C C . PRO A 1 383 ? -0.880 8.943 -35.588 1.00 75.19 383 PRO A C 1
ATOM 2766 O O . PRO A 1 383 ? -1.680 8.049 -35.312 1.00 75.19 383 PRO A O 1
ATOM 2769 N N . VAL A 1 384 ? 0.415 8.879 -35.288 1.00 73.25 384 VAL A N 1
ATOM 2770 C CA . VAL A 1 384 ? 1.027 7.879 -34.402 1.00 73.25 384 VAL A CA 1
ATOM 2771 C C . VAL A 1 384 ? 1.210 8.544 -33.035 1.00 73.25 384 VAL A C 1
ATOM 2773 O O . VAL A 1 384 ? 1.985 9.501 -32.944 1.00 73.25 384 VAL A O 1
ATOM 2776 N N . PRO A 1 385 ? 0.460 8.123 -32.001 1.00 73.62 385 PRO A N 1
ATOM 2777 C CA . PRO A 1 385 ? 0.648 8.617 -30.640 1.00 73.62 385 PRO A CA 1
ATOM 2778 C C . PRO A 1 385 ? 2.077 8.373 -30.148 1.00 73.62 385 PRO A C 1
ATOM 2780 O O . PRO A 1 385 ? 2.736 7.450 -30.621 1.00 73.62 385 PRO A O 1
ATOM 2783 N N . GLY A 1 386 ? 2.540 9.216 -29.225 1.00 78.19 386 GLY A N 1
ATOM 2784 C CA . GLY A 1 386 ? 3.767 8.927 -28.486 1.00 78.19 386 GLY A CA 1
ATOM 2785 C C . GLY A 1 386 ? 3.568 7.789 -27.509 1.00 78.19 386 GLY A C 1
ATOM 2786 O O . GLY A 1 386 ? 2.428 7.406 -27.235 1.00 78.19 386 GLY A O 1
ATOM 2787 N N . ASP A 1 387 ? 4.688 7.275 -27.030 1.00 87.50 387 ASP A N 1
ATOM 2788 C CA . ASP A 1 387 ? 4.730 6.192 -26.068 1.00 87.50 387 ASP A CA 1
ATOM 2789 C C . ASP A 1 387 ? 4.178 6.643 -24.710 1.00 87.50 387 ASP A C 1
ATOM 2791 O O . ASP A 1 387 ? 4.361 7.792 -24.275 1.00 87.50 387 ASP A O 1
ATOM 2795 N N . VAL A 1 388 ? 3.416 5.756 -24.083 1.00 91.19 388 VAL A N 1
ATOM 2796 C CA . VAL A 1 388 ? 2.687 6.012 -22.844 1.00 91.19 388 VAL A CA 1
ATOM 2797 C C . VAL A 1 388 ? 2.627 4.732 -22.031 1.00 91.19 388 VAL A C 1
ATOM 2799 O O . VAL A 1 388 ? 1.817 3.855 -22.299 1.00 91.19 388 VAL A O 1
ATOM 2802 N N . ASP A 1 389 ? 3.357 4.676 -20.934 1.00 92.94 389 ASP A N 1
ATOM 2803 C CA . ASP A 1 389 ? 3.380 3.497 -20.083 1.00 92.94 389 ASP A CA 1
ATOM 2804 C C . ASP A 1 389 ? 2.214 3.455 -19.097 1.00 92.94 389 ASP A C 1
ATOM 2806 O O . ASP A 1 389 ? 2.052 4.363 -18.278 1.00 92.94 389 ASP A O 1
ATOM 2810 N N . PHE A 1 390 ? 1.443 2.365 -19.091 1.00 94.44 390 PHE A N 1
ATOM 2811 C CA . PHE A 1 390 ? 0.507 2.054 -18.009 1.00 94.44 390 PHE A CA 1
ATOM 2812 C C . PHE A 1 390 ? 1.030 0.930 -17.112 1.00 94.44 390 PHE A C 1
ATOM 2814 O O . PHE A 1 390 ? 1.398 -0.152 -17.573 1.00 94.44 390 PHE A O 1
ATOM 2821 N N . TYR A 1 391 ? 0.960 1.144 -15.801 1.00 93.69 391 TYR A N 1
ATOM 2822 C CA . TYR A 1 391 ? 1.242 0.124 -14.792 1.00 93.69 391 TYR A CA 1
ATOM 2823 C C . TYR A 1 391 ? 0.048 -0.072 -13.872 1.00 93.69 391 TYR A C 1
ATOM 2825 O O . TYR A 1 391 ? -0.608 0.890 -13.478 1.00 93.69 391 TYR A O 1
ATOM 2833 N N . GLN A 1 392 ? -0.201 -1.326 -13.507 1.00 92.44 392 GLN A N 1
ATOM 2834 C CA . GLN A 1 392 ? -1.256 -1.737 -12.590 1.00 92.44 392 GLN A CA 1
ATOM 2835 C C . GLN A 1 392 ? -0.642 -2.258 -11.289 1.00 92.44 392 GLN A C 1
ATOM 2837 O O . GLN A 1 392 ? 0.254 -3.108 -11.312 1.00 92.44 392 GLN A O 1
ATOM 2842 N N . PHE A 1 393 ? -1.186 -1.818 -10.157 1.00 89.25 393 PHE A N 1
ATOM 2843 C CA . PHE A 1 393 ? -0.803 -2.287 -8.826 1.00 89.25 393 PHE A CA 1
ATOM 2844 C C . PHE A 1 393 ? -2.037 -2.555 -7.958 1.00 89.25 393 PHE A C 1
ATOM 2846 O O . PHE A 1 393 ? -3.094 -1.941 -8.129 1.00 89.25 393 PHE A O 1
ATOM 2853 N N . VAL A 1 394 ? -1.901 -3.498 -7.021 1.00 88.12 394 VAL A N 1
ATOM 2854 C CA . VAL A 1 394 ? -2.945 -3.841 -6.042 1.00 88.12 394 VAL A CA 1
ATOM 2855 C C . VAL A 1 394 ? -2.444 -3.499 -4.647 1.00 88.12 394 VAL A C 1
ATOM 2857 O O . VAL A 1 394 ? -1.472 -4.089 -4.167 1.00 88.12 394 VAL A O 1
ATOM 2860 N N . ALA A 1 395 ? -3.118 -2.564 -3.980 1.00 87.44 395 ALA A N 1
ATOM 2861 C CA . ALA A 1 395 ? -2.724 -2.128 -2.645 1.00 87.44 395 ALA A CA 1
ATOM 2862 C C . ALA A 1 395 ? -2.880 -3.271 -1.625 1.00 87.44 395 ALA A C 1
ATOM 2864 O O . ALA A 1 395 ? -3.953 -3.856 -1.491 1.00 87.44 395 ALA A O 1
ATOM 2865 N N . GLN A 1 396 ? -1.814 -3.594 -0.887 1.00 84.56 396 GLN A N 1
ATOM 2866 C CA . GLN A 1 396 ? -1.837 -4.634 0.159 1.00 84.56 396 GLN A CA 1
ATOM 2867 C C . GLN A 1 396 ? -2.389 -4.141 1.493 1.00 84.56 396 GLN A C 1
ATOM 2869 O O . GLN A 1 396 ? -2.849 -4.923 2.324 1.00 84.56 396 GLN A O 1
ATOM 2874 N N . GLU A 1 397 ? -2.355 -2.832 1.697 1.00 87.75 397 GLU A N 1
ATOM 2875 C CA . GLU A 1 397 ? -2.718 -2.188 2.944 1.00 87.75 397 GLU A CA 1
ATOM 2876 C C . GLU A 1 397 ? -3.576 -0.961 2.663 1.00 87.75 397 GLU A C 1
ATOM 2878 O O . GLU A 1 397 ? -3.457 -0.325 1.617 1.00 87.75 397 GLU A O 1
ATOM 2883 N N . THR A 1 398 ? -4.455 -0.640 3.609 1.00 88.38 398 THR A N 1
ATOM 2884 C CA . THR A 1 398 ? -5.150 0.647 3.619 1.00 88.38 398 THR A CA 1
ATOM 2885 C C . THR A 1 398 ? -4.178 1.694 4.154 1.00 88.38 398 THR A C 1
ATOM 2887 O O . THR A 1 398 ? -3.652 1.524 5.255 1.00 88.38 398 THR A O 1
ATOM 2890 N N . GLY A 1 399 ? -3.946 2.773 3.412 1.00 89.06 399 GLY A N 1
ATOM 2891 C CA . GLY A 1 399 ? -2.939 3.773 3.753 1.00 89.06 399 GLY A CA 1
ATOM 2892 C C . GLY A 1 399 ? -2.655 4.721 2.594 1.00 89.06 399 GLY A C 1
ATOM 2893 O O . GLY A 1 399 ? -3.577 5.238 1.971 1.00 89.06 399 GLY A O 1
ATOM 2894 N N . THR A 1 400 ? -1.382 4.941 2.284 1.00 88.38 400 THR A N 1
ATOM 2895 C CA . THR A 1 400 ? -0.959 5.718 1.112 1.00 88.38 400 THR A CA 1
ATOM 2896 C C . THR A 1 400 ? -0.048 4.906 0.207 1.00 88.38 400 THR A C 1
ATOM 2898 O O . THR A 1 400 ? 0.672 4.021 0.665 1.00 88.38 400 THR A O 1
ATOM 2901 N N . LEU A 1 401 ? -0.073 5.217 -1.085 1.00 88.31 401 LEU A N 1
ATOM 2902 C CA . LEU A 1 401 ? 0.951 4.811 -2.031 1.00 88.31 401 LEU A CA 1
ATOM 2903 C C . LEU A 1 401 ? 1.804 6.022 -2.381 1.00 88.31 401 LEU A C 1
ATOM 2905 O O . LEU A 1 401 ? 1.301 7.001 -2.927 1.00 88.31 401 LEU A O 1
ATOM 2909 N N . ASP A 1 402 ? 3.096 5.923 -2.109 1.00 87.44 402 ASP A N 1
ATOM 2910 C CA . ASP A 1 402 ? 4.108 6.892 -2.490 1.00 87.44 402 ASP A CA 1
ATOM 2911 C C . ASP A 1 402 ? 4.838 6.436 -3.755 1.00 87.44 402 ASP A C 1
ATOM 2913 O O . ASP A 1 402 ? 5.598 5.468 -3.731 1.00 87.44 402 ASP A O 1
ATOM 2917 N N . PHE A 1 403 ? 4.605 7.138 -4.857 1.00 88.69 403 PHE A N 1
ATOM 2918 C CA . PHE A 1 403 ? 5.215 6.888 -6.153 1.00 88.69 403 PHE A CA 1
ATOM 2919 C C . PHE A 1 403 ? 6.292 7.926 -6.436 1.00 88.69 403 PHE A C 1
ATOM 2921 O O . PHE A 1 403 ? 6.025 9.128 -6.478 1.00 88.69 403 PHE A O 1
ATOM 2928 N N . GLN A 1 404 ? 7.515 7.450 -6.624 1.00 90.75 404 GLN A N 1
ATOM 2929 C CA . GLN A 1 404 ? 8.704 8.254 -6.869 1.00 90.75 404 GLN A CA 1
ATOM 2930 C C . GLN A 1 404 ? 9.208 7.921 -8.267 1.00 90.75 404 GLN A C 1
ATOM 2932 O O . GLN A 1 404 ? 9.832 6.884 -8.464 1.00 90.75 404 GLN A O 1
ATOM 2937 N N . LEU A 1 405 ? 8.893 8.782 -9.226 1.00 92.44 405 LEU A N 1
ATOM 2938 C CA . LEU A 1 405 ? 9.346 8.713 -10.606 1.00 92.44 405 LEU A CA 1
ATOM 2939 C C . LEU A 1 405 ? 10.678 9.451 -10.725 1.00 92.44 405 LEU A C 1
ATOM 2941 O O . LEU A 1 405 ? 10.749 10.631 -10.407 1.00 92.44 405 LEU A O 1
ATOM 2945 N N . TYR A 1 406 ? 11.719 8.791 -11.207 1.00 93.50 406 TYR A N 1
ATOM 2946 C CA . TYR A 1 406 ? 13.049 9.357 -11.394 1.00 93.50 406 TYR A CA 1
ATOM 2947 C C . TYR A 1 406 ? 13.391 9.443 -12.876 1.00 93.50 406 TYR A C 1
ATOM 2949 O O . TYR A 1 406 ? 13.355 8.443 -13.588 1.00 93.50 406 TYR A O 1
ATOM 2957 N N . PHE A 1 407 ? 13.764 10.639 -13.317 1.00 93.31 407 PHE A N 1
ATOM 2958 C CA . PHE A 1 407 ? 14.268 10.935 -14.657 1.00 93.31 407 PHE A CA 1
ATOM 2959 C C . PHE A 1 407 ? 15.098 12.219 -14.593 1.00 93.31 407 PHE A C 1
ATOM 2961 O O . PHE A 1 407 ? 14.853 13.073 -13.741 1.00 93.31 407 PHE A O 1
ATOM 2968 N N . GLU A 1 408 ? 16.074 12.381 -15.483 1.00 92.25 408 GLU A N 1
ATOM 2969 C CA . GLU A 1 408 ? 16.860 13.617 -15.586 1.00 92.25 408 GLU A CA 1
ATOM 2970 C C . GLU A 1 408 ? 16.271 14.498 -16.699 1.00 92.25 408 GLU A C 1
ATOM 2972 O O . GLU A 1 408 ? 16.353 14.122 -17.871 1.00 92.25 408 GLU A O 1
ATOM 2977 N N . PRO A 1 409 ? 15.674 15.664 -16.392 1.00 93.44 409 PRO A N 1
ATOM 2978 C CA . PRO A 1 409 ? 15.302 16.623 -17.420 1.00 93.44 409 PRO A CA 1
ATOM 2979 C C . PRO A 1 409 ? 16.561 17.243 -18.029 1.00 93.44 409 PRO A C 1
ATOM 2981 O O . PRO A 1 409 ? 17.340 17.914 -17.348 1.00 93.44 409 PRO A O 1
ATOM 2984 N N . ILE A 1 410 ? 16.748 17.053 -19.332 1.00 93.06 410 ILE A N 1
ATOM 2985 C CA . ILE A 1 410 ? 17.891 17.580 -20.079 1.00 93.06 410 ILE A CA 1
ATOM 2986 C C . ILE A 1 410 ? 17.360 18.635 -21.047 1.00 93.06 410 ILE A C 1
ATOM 2988 O O . ILE A 1 410 ? 16.988 18.344 -22.182 1.00 93.06 410 ILE A O 1
ATOM 2992 N N . GLY A 1 411 ? 17.299 19.878 -20.569 1.00 91.69 411 GLY A N 1
ATOM 2993 C CA . GLY A 1 411 ? 17.039 21.059 -21.395 1.00 91.69 411 GLY A CA 1
ATOM 2994 C C . GLY A 1 411 ? 18.284 21.512 -22.167 1.00 91.69 411 GLY A C 1
ATOM 2995 O O . GLY A 1 411 ? 19.194 20.734 -22.423 1.00 91.69 411 GLY A O 1
ATOM 2996 N N . THR A 1 412 ? 18.359 22.795 -22.529 1.00 92.94 412 THR A N 1
ATOM 2997 C CA . THR A 1 412 ? 19.544 23.364 -23.198 1.00 92.94 412 THR A CA 1
ATOM 2998 C C . THR A 1 412 ? 20.835 23.075 -22.421 1.00 92.94 412 THR A C 1
ATOM 3000 O O . THR A 1 412 ? 20.927 23.378 -21.229 1.00 92.94 412 THR A O 1
ATOM 3003 N N . LEU A 1 413 ? 21.834 22.523 -23.111 1.00 93.19 413 LEU A N 1
ATOM 3004 C CA . LEU A 1 413 ? 23.131 22.148 -22.554 1.00 93.19 413 LEU A CA 1
ATOM 3005 C C . LEU A 1 413 ? 23.960 23.381 -22.140 1.00 93.19 413 LEU A C 1
ATOM 3007 O O . LEU A 1 413 ? 23.710 24.492 -22.622 1.00 93.19 413 LEU A O 1
ATOM 3011 N N . PRO A 1 414 ? 24.995 23.223 -21.289 1.00 93.69 414 PRO A N 1
ATOM 3012 C CA . PRO A 1 414 ? 25.849 24.331 -20.846 1.00 93.69 414 PRO A CA 1
ATOM 3013 C C . PRO A 1 414 ? 26.550 25.109 -21.970 1.00 93.69 414 PRO A C 1
ATOM 3015 O O . PRO A 1 414 ? 26.816 26.302 -21.809 1.00 93.69 414 PRO A O 1
ATOM 3018 N N . ASN A 1 415 ? 26.835 24.457 -23.099 1.00 92.31 415 ASN A N 1
ATOM 3019 C CA . ASN A 1 415 ? 27.420 25.077 -24.293 1.00 92.31 415 ASN A CA 1
ATOM 3020 C C . ASN A 1 415 ? 26.373 25.746 -25.214 1.00 92.31 415 ASN A C 1
ATOM 3022 O O . ASN A 1 415 ? 26.736 26.363 -26.213 1.00 92.31 415 ASN A O 1
ATOM 3026 N N . GLY A 1 416 ? 25.087 25.701 -24.848 1.00 90.69 416 GLY A N 1
ATOM 3027 C CA . GLY A 1 416 ? 23.983 26.348 -25.559 1.00 90.69 416 GLY A CA 1
ATOM 3028 C C . GLY A 1 416 ? 23.285 25.471 -26.598 1.00 90.69 416 GLY A C 1
ATOM 3029 O O . GLY A 1 416 ? 22.311 25.932 -27.196 1.00 90.69 416 GLY A O 1
ATOM 3030 N N . LEU A 1 417 ? 23.745 24.233 -26.805 1.00 89.25 417 LEU A N 1
ATOM 3031 C CA . LEU A 1 417 ? 23.118 23.293 -27.732 1.00 89.25 417 LEU A CA 1
ATOM 3032 C C . LEU A 1 417 ? 21.824 22.685 -27.154 1.00 89.25 417 LEU A C 1
ATOM 3034 O O . LEU A 1 417 ? 21.629 22.674 -25.933 1.00 89.25 417 LEU A O 1
ATOM 3038 N N . PRO A 1 418 ? 20.897 22.205 -28.005 1.00 89.88 418 PRO A N 1
ATOM 3039 C CA . PRO A 1 418 ? 19.673 21.554 -27.547 1.00 89.88 418 PRO A CA 1
ATOM 3040 C C . PRO A 1 418 ? 19.927 20.290 -26.708 1.00 89.88 418 PRO A C 1
ATOM 3042 O O . PRO A 1 418 ? 20.837 19.507 -26.986 1.00 89.88 418 PRO A O 1
ATOM 3045 N N . GLY A 1 419 ? 19.082 20.102 -25.694 1.00 92.06 419 GLY A N 1
ATOM 3046 C CA . GLY A 1 419 ? 18.996 18.882 -24.892 1.00 92.06 419 GLY A CA 1
ATOM 3047 C C . GLY A 1 419 ? 18.110 17.811 -25.520 1.00 92.06 419 GLY A C 1
ATOM 3048 O O . GLY A 1 419 ? 17.929 17.763 -26.738 1.00 92.06 419 GLY A O 1
ATOM 3049 N N . LEU A 1 420 ? 17.478 17.005 -24.667 1.00 92.50 420 LEU A N 1
ATOM 3050 C CA . LEU A 1 420 ? 16.427 16.089 -25.093 1.00 92.50 420 LEU A CA 1
ATOM 3051 C C . LEU A 1 420 ? 15.214 16.865 -25.648 1.00 92.50 420 LEU A C 1
ATOM 3053 O O . LEU A 1 420 ? 14.862 17.937 -25.138 1.00 92.50 420 LEU A O 1
ATOM 3057 N N . PRO A 1 421 ? 14.527 16.324 -26.671 1.00 89.88 421 PRO A N 1
ATOM 3058 C CA . PRO A 1 421 ? 13.213 16.797 -27.097 1.00 89.88 421 PRO A CA 1
ATOM 3059 C C . PRO A 1 421 ? 12.262 17.034 -25.912 1.00 89.88 421 PRO A C 1
ATOM 3061 O O . PRO A 1 421 ? 12.221 16.248 -24.967 1.00 89.88 421 PRO A O 1
ATOM 3064 N N . GLY A 1 422 ? 11.523 18.151 -25.922 1.00 88.25 422 GLY A N 1
ATOM 3065 C CA . GLY A 1 422 ? 10.638 18.537 -24.809 1.00 88.25 422 GLY A CA 1
ATOM 3066 C C . GLY A 1 422 ? 11.343 18.728 -23.454 1.00 88.25 422 GLY A C 1
ATOM 3067 O O . GLY A 1 422 ? 10.681 18.657 -22.423 1.00 88.25 422 GLY A O 1
ATOM 3068 N N . SER A 1 423 ? 12.668 18.929 -23.448 1.00 91.75 423 SER A N 1
ATOM 3069 C CA . SER A 1 423 ? 13.545 18.904 -22.262 1.00 91.75 423 SER A CA 1
ATOM 3070 C C . SER A 1 423 ? 13.582 17.557 -21.522 1.00 91.75 423 SER A C 1
ATOM 3072 O O . SER A 1 423 ? 14.089 17.493 -20.405 1.00 91.75 423 SER A O 1
ATOM 3074 N N . GLY A 1 424 ? 13.032 16.489 -22.109 1.00 92.31 424 GLY A N 1
ATOM 3075 C CA . GLY A 1 424 ? 12.873 15.188 -21.455 1.00 92.31 424 GLY A CA 1
ATOM 3076 C C . GLY A 1 424 ? 11.929 15.192 -20.248 1.00 92.31 424 GLY A C 1
ATOM 3077 O O . GLY A 1 424 ? 12.022 14.315 -19.395 1.00 92.31 424 GLY A O 1
ATOM 3078 N N . GLU A 1 425 ? 11.037 16.177 -20.132 1.00 92.75 425 GLU A N 1
ATOM 3079 C CA . GLU A 1 425 ? 10.089 16.236 -19.015 1.00 92.75 425 GLU A CA 1
ATOM 3080 C C . GLU A 1 425 ? 9.017 15.144 -19.137 1.00 92.75 425 GLU A C 1
ATOM 3082 O O . GLU A 1 425 ? 8.352 15.022 -20.172 1.00 92.75 425 GLU A O 1
ATOM 3087 N N . LEU A 1 426 ? 8.838 14.370 -18.064 1.00 92.81 426 LEU A N 1
ATOM 3088 C CA . LEU A 1 426 ? 7.805 13.344 -17.931 1.00 92.81 426 LEU A CA 1
ATOM 3089 C C . LEU A 1 426 ? 6.767 13.752 -16.881 1.00 92.81 426 LEU A C 1
ATOM 3091 O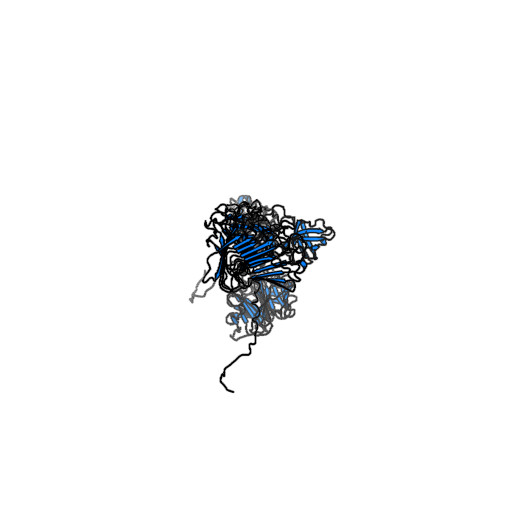 O . LEU A 1 426 ? 7.047 14.566 -16.004 1.00 92.81 426 LEU A O 1
ATOM 3095 N N . ASN A 1 427 ? 5.587 13.140 -16.958 1.00 88.94 427 ASN A N 1
ATOM 3096 C CA . ASN A 1 427 ? 4.481 13.322 -16.025 1.00 88.94 427 ASN A CA 1
ATOM 3097 C C . ASN A 1 427 ? 3.863 11.960 -15.675 1.00 88.94 427 ASN A C 1
ATOM 3099 O O . ASN A 1 427 ? 3.666 11.114 -16.554 1.00 88.94 427 ASN A O 1
ATOM 3103 N N . ALA A 1 428 ? 3.521 11.765 -14.400 1.00 90.12 428 ALA A N 1
ATOM 3104 C CA . ALA A 1 428 ? 2.760 10.616 -13.923 1.00 90.12 428 ALA A CA 1
ATOM 3105 C C . ALA A 1 428 ? 1.323 11.001 -13.524 1.00 90.12 428 ALA A C 1
ATOM 3107 O O . ALA A 1 428 ? 1.076 11.979 -12.823 1.00 90.12 428 ALA A O 1
ATOM 3108 N N . THR A 1 429 ? 0.337 10.207 -13.942 1.00 89.50 429 THR A N 1
ATOM 3109 C CA . THR A 1 429 ? -1.078 10.392 -13.570 1.00 89.50 429 THR A CA 1
ATOM 3110 C C . THR A 1 429 ? -1.654 9.097 -13.011 1.00 89.50 429 THR A C 1
ATOM 3112 O O . THR A 1 429 ? -1.495 8.046 -13.627 1.00 89.50 429 THR A O 1
ATOM 3115 N N . PHE A 1 430 ? -2.354 9.172 -11.879 1.00 91.19 430 PHE A N 1
ATOM 3116 C CA . PHE A 1 430 ? -3.004 8.021 -11.252 1.00 91.19 430 PHE A CA 1
ATOM 3117 C C . PHE A 1 430 ? -4.467 7.898 -11.655 1.00 91.19 430 PHE A C 1
ATOM 3119 O O . PHE A 1 430 ? -5.146 8.905 -11.850 1.00 91.19 430 PHE A O 1
ATOM 3126 N N . PHE A 1 431 ? -4.949 6.661 -11.736 1.00 90.94 431 PHE A N 1
ATOM 3127 C CA . PHE A 1 431 ? -6.323 6.325 -12.075 1.00 90.94 431 PHE A CA 1
ATOM 3128 C C . PHE A 1 431 ? -6.866 5.212 -11.176 1.00 90.94 431 PHE A C 1
ATOM 3130 O O . PHE A 1 431 ? -6.122 4.331 -10.734 1.00 90.94 431 PHE A O 1
ATOM 3137 N N . ASP A 1 432 ? -8.176 5.242 -10.947 1.00 88.94 432 ASP A N 1
ATOM 3138 C CA . ASP A 1 432 ? -8.911 4.128 -10.355 1.00 88.94 432 ASP A CA 1
ATOM 3139 C C . ASP A 1 432 ? -9.139 2.996 -11.375 1.00 88.94 432 ASP A C 1
ATOM 3141 O O . ASP A 1 432 ? -8.750 3.076 -12.545 1.00 88.94 432 ASP A O 1
ATOM 3145 N N . ASN A 1 433 ? -9.778 1.916 -10.926 1.00 86.19 433 ASN A N 1
ATOM 3146 C CA . ASN A 1 433 ? -10.076 0.752 -11.761 1.00 86.19 433 ASN A CA 1
ATOM 3147 C C . ASN A 1 433 ? -11.019 1.051 -12.946 1.00 86.19 433 ASN A C 1
ATOM 3149 O O . ASN A 1 433 ? -11.060 0.277 -13.903 1.00 86.19 433 ASN A O 1
ATOM 3153 N N . ASP A 1 434 ? -11.748 2.167 -12.907 1.00 84.94 434 ASP A N 1
ATOM 3154 C CA . ASP A 1 434 ? -12.669 2.606 -13.958 1.00 84.94 434 ASP A CA 1
ATOM 3155 C C . ASP A 1 434 ? -12.032 3.662 -14.887 1.00 84.94 434 ASP A C 1
ATOM 3157 O O . ASP A 1 434 ? -12.714 4.254 -15.728 1.00 84.94 434 ASP A O 1
ATOM 3161 N N . ALA A 1 435 ? -10.711 3.861 -14.775 1.00 87.44 435 ALA A N 1
ATOM 3162 C CA . ALA A 1 435 ? -9.916 4.845 -15.508 1.00 87.44 435 ALA A CA 1
ATOM 3163 C C . ALA A 1 435 ? -10.288 6.311 -15.214 1.00 87.44 435 ALA A C 1
ATOM 3165 O O . ALA A 1 435 ? -10.006 7.200 -16.028 1.00 87.44 435 ALA A O 1
ATOM 3166 N N . ASN A 1 436 ? -10.884 6.599 -14.052 1.00 86.44 436 ASN A N 1
ATOM 3167 C CA . ASN A 1 436 ? -11.048 7.976 -13.591 1.00 86.44 436 ASN A CA 1
ATOM 3168 C C . ASN A 1 436 ? -9.767 8.444 -12.894 1.00 86.44 436 ASN A C 1
ATOM 3170 O O . ASN A 1 436 ? -9.182 7.684 -12.124 1.00 86.44 436 ASN A O 1
ATOM 3174 N N . PRO A 1 437 ? -9.315 9.686 -13.133 1.00 86.75 437 PRO A N 1
ATOM 3175 C CA . PRO A 1 437 ? -8.099 10.191 -12.516 1.00 86.75 437 PRO A CA 1
ATOM 3176 C C . PRO A 1 437 ? -8.269 10.357 -11.002 1.00 86.75 437 PRO A C 1
ATOM 3178 O O . PRO A 1 437 ? -9.249 10.946 -10.544 1.00 86.75 437 PRO A O 1
ATOM 3181 N N . ILE A 1 438 ? -7.272 9.903 -10.247 1.00 85.75 438 ILE A N 1
ATOM 3182 C CA . ILE A 1 438 ? -7.146 10.121 -8.804 1.00 85.75 438 ILE A CA 1
ATOM 3183 C C . ILE A 1 438 ? -6.191 11.293 -8.595 1.00 85.75 438 ILE A C 1
ATOM 3185 O O . ILE A 1 438 ? -5.086 11.326 -9.142 1.00 85.75 438 ILE A O 1
ATOM 3189 N N . ALA A 1 439 ? -6.624 12.285 -7.821 1.00 75.69 439 ALA A N 1
ATOM 3190 C CA . ALA A 1 439 ? -5.777 13.421 -7.490 1.00 75.69 439 ALA A CA 1
ATOM 3191 C C . ALA A 1 439 ? -4.660 13.003 -6.521 1.00 75.69 439 ALA A C 1
ATOM 3193 O O . ALA A 1 439 ? -4.904 12.281 -5.556 1.00 75.69 439 ALA A O 1
ATOM 3194 N N . GLY A 1 440 ? -3.446 13.503 -6.759 1.00 70.88 440 GLY A N 1
ATOM 3195 C CA . GLY A 1 440 ? -2.363 13.417 -5.785 1.00 70.88 440 GLY A CA 1
ATOM 3196 C C . GLY A 1 440 ? -2.693 14.190 -4.505 1.00 70.88 440 GLY A C 1
ATOM 3197 O O . GLY A 1 440 ? -3.405 15.201 -4.522 1.00 70.88 440 GLY A O 1
ATOM 3198 N N . ILE A 1 441 ? -2.151 13.723 -3.386 1.00 64.19 441 ILE A N 1
ATOM 3199 C CA . ILE A 1 441 ? -2.267 14.404 -2.101 1.00 64.19 441 ILE A CA 1
ATOM 3200 C C . ILE A 1 441 ? -1.489 15.729 -2.180 1.00 64.19 441 ILE A C 1
ATOM 3202 O O . ILE A 1 441 ? -0.329 15.770 -2.592 1.00 64.19 441 ILE A O 1
ATOM 3206 N N . GLY A 1 442 ? -2.146 16.834 -1.811 1.00 54.53 442 GLY A N 1
ATOM 3207 C CA . GLY A 1 442 ? -1.599 18.193 -1.893 1.00 54.53 442 GLY A CA 1
ATOM 3208 C C . GLY A 1 442 ? -1.902 18.967 -3.183 1.00 54.53 442 GLY A C 1
ATOM 3209 O O . GLY A 1 442 ? -1.470 20.115 -3.311 1.00 54.53 442 GLY A O 1
ATOM 3210 N N . GLY A 1 443 ? -2.689 18.392 -4.098 1.00 54.31 443 GLY A N 1
ATOM 3211 C CA . GLY A 1 443 ? -3.169 19.043 -5.319 1.00 54.31 443 GLY A CA 1
ATOM 3212 C C . GLY A 1 443 ? -2.993 18.169 -6.559 1.00 54.31 443 GLY A C 1
ATOM 3213 O O . GLY A 1 443 ? -2.364 17.120 -6.527 1.00 54.31 443 GLY A O 1
ATOM 3214 N N . SER A 1 444 ? -3.529 18.610 -7.697 1.00 47.41 444 SER A N 1
ATOM 3215 C CA . SER A 1 444 ? -3.524 17.848 -8.957 1.00 47.41 444 SER A CA 1
ATOM 3216 C C . SER A 1 444 ? -2.150 17.733 -9.644 1.00 47.41 444 SER A C 1
ATOM 3218 O O . SER A 1 444 ? -2.111 17.536 -10.855 1.00 47.41 444 SER A O 1
ATOM 3220 N N . GLY A 1 445 ? -1.038 17.941 -8.934 1.00 59.72 445 GLY A N 1
ATOM 3221 C CA . GLY A 1 445 ? 0.299 18.009 -9.523 1.00 59.72 445 GLY A CA 1
ATOM 3222 C C . GLY A 1 445 ? 1.323 17.213 -8.729 1.00 59.72 445 GLY A C 1
ATOM 3223 O O . GLY A 1 445 ? 1.338 17.265 -7.501 1.00 59.72 445 GLY A O 1
ATOM 3224 N N . ALA A 1 446 ? 2.189 16.502 -9.447 1.00 73.12 446 ALA A N 1
ATOM 3225 C CA . ALA A 1 446 ? 3.352 15.859 -8.868 1.00 73.12 446 ALA A CA 1
ATOM 3226 C C . ALA A 1 446 ? 4.304 16.891 -8.249 1.00 73.12 446 ALA A C 1
ATOM 3228 O O . ALA A 1 446 ? 4.483 17.996 -8.771 1.00 73.12 446 ALA A O 1
ATOM 3229 N N . LEU A 1 447 ? 4.929 16.534 -7.130 1.00 83.38 447 LEU A N 1
ATOM 3230 C CA . LEU A 1 447 ? 5.955 17.361 -6.506 1.00 83.38 447 LEU A CA 1
ATOM 3231 C C . LEU A 1 447 ? 7.312 17.055 -7.148 1.00 83.38 447 LEU A C 1
ATOM 3233 O O . LEU A 1 447 ? 7.648 15.881 -7.290 1.00 83.38 447 LEU A O 1
ATOM 3237 N N . PRO A 1 448 ? 8.128 18.063 -7.503 1.00 87.75 448 PRO A N 1
ATOM 3238 C CA . PRO A 1 448 ? 9.453 17.803 -8.047 1.00 87.75 448 PRO A CA 1
ATOM 3239 C C . PRO A 1 448 ? 10.335 17.137 -6.985 1.00 87.75 448 PRO A C 1
ATOM 3241 O O . PRO A 1 448 ? 10.439 17.619 -5.852 1.00 87.75 448 PRO A O 1
ATOM 3244 N N . ILE A 1 449 ? 11.002 16.050 -7.364 1.00 90.06 449 ILE A N 1
ATOM 3245 C CA . ILE A 1 449 ? 12.120 15.502 -6.598 1.00 90.06 449 ILE A CA 1
ATOM 3246 C C . ILE A 1 449 ? 13.352 16.275 -7.047 1.00 90.06 449 ILE A C 1
ATOM 3248 O O . ILE A 1 449 ? 13.683 16.262 -8.228 1.00 90.06 449 ILE A O 1
ATOM 3252 N N . ASN A 1 450 ? 14.023 16.953 -6.116 1.00 92.38 450 ASN A N 1
ATOM 3253 C CA . ASN A 1 450 ? 15.248 17.687 -6.409 1.00 92.38 450 ASN A CA 1
ATOM 3254 C C . ASN A 1 450 ? 16.452 17.010 -5.756 1.00 92.38 450 ASN A C 1
ATOM 3256 O O . ASN A 1 450 ? 16.350 16.479 -4.647 1.00 92.38 450 ASN A O 1
ATOM 3260 N N . ASP A 1 451 ? 17.601 17.074 -6.417 1.00 90.06 451 ASP A N 1
ATOM 3261 C CA . ASP A 1 451 ? 18.873 16.692 -5.820 1.00 90.06 451 ASP A CA 1
ATOM 3262 C C . ASP A 1 451 ? 19.358 17.733 -4.786 1.00 90.06 451 ASP A C 1
ATOM 3264 O O . ASP A 1 451 ? 18.733 18.769 -4.539 1.00 90.06 451 ASP A O 1
ATOM 3268 N N . ALA A 1 452 ? 20.521 17.480 -4.178 1.00 91.06 452 ALA A N 1
ATOM 3269 C CA . ALA A 1 452 ? 21.114 18.385 -3.191 1.00 91.06 452 ALA A CA 1
ATOM 3270 C C . ALA A 1 452 ? 21.495 19.773 -3.755 1.00 91.06 452 ALA A C 1
ATOM 3272 O O . ALA A 1 452 ? 21.726 20.702 -2.978 1.00 91.06 452 ALA A O 1
ATOM 3273 N N . SER A 1 453 ? 21.588 19.918 -5.081 1.00 88.50 453 SER A N 1
ATOM 3274 C CA . SER A 1 453 ? 21.867 21.185 -5.765 1.00 88.50 453 SER A CA 1
ATOM 3275 C C . SER A 1 453 ? 20.596 21.979 -6.097 1.00 88.50 453 SER A C 1
ATOM 3277 O O . SER A 1 453 ? 20.686 23.165 -6.424 1.00 88.50 453 SER A O 1
ATOM 3279 N N . GLY A 1 454 ? 19.420 21.360 -5.946 1.00 88.38 454 GLY A N 1
ATOM 3280 C CA . GLY A 1 454 ? 18.123 21.927 -6.305 1.00 88.38 454 GLY A CA 1
ATOM 3281 C C . GLY A 1 454 ? 17.708 21.653 -7.753 1.00 88.38 454 GLY A C 1
ATOM 3282 O O . GLY A 1 454 ? 16.724 22.240 -8.201 1.00 88.38 454 GLY A O 1
ATOM 3283 N N . ALA A 1 455 ? 18.434 20.800 -8.482 1.00 88.25 455 ALA A N 1
ATOM 3284 C CA . ALA A 1 455 ? 18.056 20.363 -9.822 1.00 88.25 455 ALA A CA 1
ATOM 3285 C C . ALA A 1 455 ? 16.979 19.274 -9.738 1.00 88.25 455 ALA A C 1
ATOM 3287 O O . ALA A 1 455 ? 17.076 18.380 -8.898 1.00 88.25 455 ALA A O 1
ATOM 3288 N N . LYS A 1 456 ? 15.963 19.341 -10.607 1.00 91.44 456 LYS A N 1
ATOM 3289 C CA . LYS A 1 456 ? 14.910 18.320 -10.692 1.00 91.44 456 LYS A CA 1
ATOM 3290 C C . LYS A 1 456 ? 15.520 17.010 -11.202 1.00 91.44 456 LYS A C 1
ATOM 3292 O O . LYS A 1 456 ? 16.219 17.015 -12.206 1.00 91.44 456 LYS A O 1
ATOM 3297 N N . ILE A 1 457 ? 15.240 15.912 -10.512 1.00 92.19 457 ILE A N 1
ATOM 3298 C CA . ILE A 1 457 ? 15.666 14.540 -10.845 1.00 92.19 457 ILE A CA 1
ATOM 3299 C C . ILE A 1 457 ? 14.477 13.572 -10.904 1.00 92.19 457 ILE A C 1
ATOM 3301 O O . ILE A 1 457 ? 14.644 12.353 -10.845 1.00 92.19 457 ILE A O 1
ATOM 3305 N N . GLY A 1 458 ? 13.261 14.112 -10.939 1.00 91.88 458 GLY A N 1
ATOM 3306 C CA . GLY A 1 458 ? 12.053 13.315 -10.951 1.00 91.88 458 GLY A CA 1
ATOM 3307 C C . GLY A 1 458 ? 10.842 14.023 -10.373 1.00 91.88 458 GLY A C 1
ATOM 3308 O O . GLY A 1 458 ? 10.832 15.235 -10.133 1.00 91.88 458 GLY A O 1
ATOM 3309 N N . GLU A 1 459 ? 9.821 13.223 -10.114 1.00 90.62 459 GLU A N 1
ATOM 3310 C CA . GLU A 1 459 ? 8.522 13.619 -9.607 1.00 90.62 459 GLU A CA 1
ATOM 3311 C C . GLU A 1 459 ? 8.023 12.626 -8.561 1.00 90.62 459 GLU A C 1
ATOM 3313 O O . GLU A 1 459 ? 8.248 11.422 -8.643 1.00 90.62 459 GLU A O 1
ATOM 3318 N N . ARG A 1 460 ? 7.324 13.138 -7.555 1.00 88.00 460 ARG A N 1
ATOM 3319 C CA . ARG A 1 460 ? 6.721 12.347 -6.493 1.00 88.00 460 ARG A CA 1
ATOM 3320 C C . ARG A 1 460 ? 5.234 12.614 -6.446 1.00 88.00 460 ARG A C 1
ATOM 3322 O O . ARG A 1 460 ? 4.812 13.768 -6.351 1.00 88.00 460 ARG A O 1
ATOM 3329 N N . ILE A 1 461 ? 4.450 11.549 -6.446 1.00 87.44 461 ILE A N 1
ATOM 3330 C CA . ILE A 1 461 ? 3.010 11.607 -6.221 1.00 87.44 461 ILE A CA 1
ATOM 3331 C C . ILE A 1 461 ? 2.690 10.638 -5.099 1.00 87.44 461 ILE A C 1
ATOM 3333 O O . ILE A 1 461 ? 3.101 9.484 -5.125 1.00 87.44 461 ILE A O 1
ATOM 3337 N N . THR A 1 462 ? 1.940 11.104 -4.112 1.00 87.06 462 THR A N 1
ATOM 3338 C CA . THR A 1 462 ? 1.361 10.226 -3.100 1.00 87.06 462 THR A CA 1
ATOM 3339 C C . THR A 1 462 ? -0.148 10.226 -3.292 1.00 87.06 462 THR A C 1
ATOM 3341 O O . THR A 1 462 ? -0.728 11.296 -3.460 1.00 87.06 462 THR A O 1
ATOM 3344 N N . ILE A 1 463 ? -0.780 9.054 -3.290 1.00 86.88 463 ILE A N 1
ATOM 3345 C CA . ILE A 1 463 ? -2.243 8.908 -3.315 1.00 86.88 463 ILE A CA 1
ATOM 3346 C C . ILE A 1 463 ? -2.710 8.097 -2.103 1.00 86.88 463 ILE A C 1
ATOM 3348 O O . ILE A 1 463 ? -1.966 7.232 -1.629 1.00 86.88 463 ILE A O 1
ATOM 3352 N N . PRO A 1 464 ? -3.917 8.343 -1.575 1.00 87.56 464 PRO A N 1
ATOM 3353 C CA . PRO A 1 464 ? -4.525 7.426 -0.624 1.00 87.56 464 PRO A CA 1
ATOM 3354 C C . PRO A 1 464 ? -4.921 6.126 -1.338 1.00 87.56 464 PRO A C 1
ATOM 3356 O O . PRO A 1 464 ? -5.341 6.144 -2.492 1.00 87.56 464 PRO A O 1
ATOM 3359 N N . VAL A 1 465 ? -4.770 4.987 -0.663 1.00 88.75 465 VAL A N 1
ATOM 3360 C CA . VAL A 1 465 ? -5.100 3.666 -1.218 1.00 88.75 465 VAL A CA 1
ATOM 3361 C C . VAL A 1 465 ? -5.801 2.792 -0.188 1.00 88.75 465 VAL A C 1
ATOM 3363 O O . VAL A 1 465 ? -5.557 2.887 1.017 1.00 88.75 465 VAL A O 1
ATOM 3366 N N . VAL A 1 466 ? -6.664 1.902 -0.668 1.00 88.81 466 VAL A N 1
ATOM 3367 C CA . VAL A 1 466 ? -7.411 0.948 0.154 1.00 88.81 466 VAL A CA 1
ATOM 3368 C C . VAL A 1 466 ? -6.980 -0.473 -0.177 1.00 88.81 466 VAL A C 1
ATOM 3370 O O . VAL A 1 466 ? -6.856 -0.842 -1.345 1.00 88.81 466 VAL A O 1
ATOM 3373 N N . ARG A 1 467 ? -6.784 -1.298 0.861 1.00 85.38 467 ARG A N 1
ATOM 3374 C CA . ARG A 1 467 ? -6.408 -2.710 0.708 1.00 85.38 467 ARG A CA 1
ATOM 3375 C C . ARG A 1 467 ? -7.311 -3.421 -0.312 1.00 85.38 467 ARG A C 1
ATOM 3377 O O . ARG A 1 467 ? -8.536 -3.307 -0.263 1.00 85.38 467 ARG A O 1
ATOM 3384 N N . ASN A 1 468 ? -6.692 -4.216 -1.181 1.00 85.44 468 ASN A N 1
ATOM 3385 C CA . ASN A 1 468 ? -7.293 -4.985 -2.275 1.00 85.44 468 ASN A CA 1
ATOM 3386 C C . ASN A 1 468 ? -7.934 -4.155 -3.398 1.00 85.44 468 ASN A C 1
ATOM 3388 O O . ASN A 1 468 ? -8.558 -4.739 -4.285 1.00 85.44 468 ASN A O 1
ATOM 3392 N N . GLN A 1 469 ? -7.789 -2.828 -3.397 1.00 87.12 469 GLN A N 1
ATOM 3393 C CA . GLN A 1 469 ? -8.152 -2.023 -4.559 1.00 87.12 469 GLN A CA 1
ATOM 3394 C C . GLN A 1 469 ? -7.033 -2.030 -5.596 1.00 87.12 469 GLN A C 1
ATOM 3396 O O . GLN A 1 469 ? -5.844 -2.130 -5.276 1.00 87.12 469 GLN A O 1
ATOM 3401 N N . THR A 1 470 ? -7.457 -1.963 -6.855 1.00 89.38 470 THR A N 1
ATOM 3402 C CA . THR A 1 470 ? -6.575 -1.882 -8.016 1.00 89.38 470 THR A CA 1
ATOM 3403 C C . THR A 1 470 ? -6.520 -0.447 -8.487 1.00 89.38 470 THR A C 1
ATOM 3405 O O . THR A 1 470 ? -7.550 0.210 -8.630 1.00 89.38 470 THR A O 1
ATOM 3408 N N . TYR A 1 471 ? -5.314 -0.002 -8.780 1.00 90.94 471 TYR A N 1
ATOM 3409 C CA . TYR A 1 471 ? -5.041 1.340 -9.245 1.00 90.94 471 TYR A CA 1
ATOM 3410 C C . TYR A 1 471 ? -4.042 1.268 -10.392 1.00 90.94 471 TYR A C 1
ATOM 3412 O O . TYR A 1 471 ? -3.280 0.302 -10.530 1.00 90.94 471 TYR A O 1
ATOM 3420 N N . PHE A 1 472 ? -4.054 2.313 -11.206 1.00 93.19 472 PHE A N 1
ATOM 3421 C CA . PHE A 1 472 ? -3.220 2.414 -12.386 1.00 93.19 472 PHE A CA 1
ATOM 3422 C C . PHE A 1 472 ? -2.422 3.706 -12.337 1.00 93.19 472 PHE A C 1
ATOM 3424 O O . PHE A 1 472 ? -2.920 4.740 -11.893 1.00 93.19 472 PHE A O 1
ATOM 3431 N N . VAL A 1 473 ? -1.190 3.660 -12.823 1.00 92.81 473 VAL A N 1
ATOM 3432 C CA . VAL A 1 473 ? -0.385 4.851 -13.080 1.00 92.81 473 VAL A CA 1
ATOM 3433 C C . VAL A 1 473 ? -0.030 4.884 -14.552 1.00 92.81 473 VAL A C 1
ATOM 3435 O O . VAL A 1 473 ? 0.309 3.860 -15.142 1.00 92.81 473 VAL A O 1
ATOM 3438 N N . ARG A 1 474 ? -0.148 6.068 -15.139 1.00 93.12 474 ARG A N 1
ATOM 3439 C CA . ARG A 1 474 ? 0.289 6.363 -16.493 1.00 93.12 474 ARG A CA 1
ATOM 3440 C C . ARG A 1 474 ? 1.510 7.263 -16.431 1.00 93.12 474 ARG A C 1
ATOM 3442 O O . ARG A 1 474 ? 1.386 8.358 -15.880 1.00 93.12 474 ARG A O 1
ATOM 3449 N N . VAL A 1 475 ? 2.621 6.845 -17.021 1.00 93.06 475 VAL A N 1
ATOM 3450 C CA . VAL A 1 475 ? 3.810 7.677 -17.235 1.00 93.06 475 VAL A CA 1
ATOM 3451 C C . VAL A 1 475 ? 3.864 8.059 -18.711 1.00 93.06 475 VAL A C 1
ATOM 3453 O O . VAL A 1 475 ? 3.644 7.228 -19.583 1.00 93.06 475 VAL A O 1
ATOM 3456 N N . GLN A 1 476 ? 4.078 9.337 -19.004 1.00 91.62 476 GLN A N 1
ATOM 3457 C CA . GLN A 1 476 ? 4.180 9.835 -20.377 1.00 91.62 476 GLN A CA 1
ATOM 3458 C C . GLN A 1 476 ? 5.023 11.107 -20.433 1.00 91.62 476 GLN A C 1
ATOM 3460 O O . GLN A 1 476 ? 5.210 11.779 -19.418 1.00 91.62 476 GLN A O 1
ATOM 3465 N N . GLY A 1 477 ? 5.462 11.487 -21.632 1.00 90.31 477 GLY A N 1
ATOM 3466 C CA . GLY A 1 477 ? 6.042 12.807 -21.864 1.00 90.31 477 GLY A CA 1
ATOM 3467 C C . GLY A 1 477 ? 5.056 13.928 -21.509 1.00 90.31 477 GLY A C 1
ATOM 3468 O O . GLY A 1 477 ? 3.861 13.847 -21.820 1.00 90.31 477 GLY A O 1
ATOM 3469 N N . ASP A 1 478 ? 5.548 15.000 -20.880 1.00 88.75 478 ASP A N 1
ATOM 3470 C CA . ASP A 1 478 ? 4.741 16.200 -20.589 1.00 88.75 478 ASP A CA 1
ATOM 3471 C C . ASP A 1 478 ? 4.325 16.929 -21.886 1.00 88.75 478 ASP A C 1
ATOM 3473 O O . ASP A 1 478 ? 3.278 17.572 -21.974 1.00 88.75 478 ASP A O 1
ATOM 3477 N N . SER A 1 479 ? 5.113 16.744 -22.951 1.00 86.81 479 SER A N 1
ATOM 3478 C CA . SER A 1 479 ? 4.760 17.100 -24.327 1.00 86.81 479 SER A CA 1
ATOM 3479 C C . SER A 1 479 ? 4.824 15.873 -25.237 1.00 86.81 479 SER A C 1
ATOM 3481 O O . SER A 1 479 ? 5.587 14.949 -24.977 1.00 86.81 479 SER A O 1
ATOM 3483 N N . ASN A 1 480 ? 4.103 15.889 -26.363 1.00 82.62 480 ASN A N 1
ATOM 3484 C CA . ASN A 1 480 ? 4.086 14.770 -27.325 1.00 82.62 480 ASN A CA 1
ATOM 3485 C C . ASN A 1 480 ? 5.451 14.464 -27.973 1.00 82.62 480 ASN A C 1
ATOM 3487 O O . ASN A 1 480 ? 5.598 13.445 -28.642 1.00 82.62 480 ASN A O 1
ATOM 3491 N N . THR A 1 481 ? 6.412 15.378 -27.836 1.00 84.50 481 THR A N 1
ATOM 3492 C CA . THR A 1 481 ? 7.779 15.226 -28.342 1.00 84.50 481 THR A CA 1
ATOM 3493 C C . THR A 1 481 ? 8.767 14.843 -27.251 1.00 84.50 481 THR A C 1
ATOM 3495 O O . THR A 1 481 ? 9.918 14.602 -27.583 1.00 84.50 481 THR A O 1
ATOM 3498 N N . ALA A 1 482 ? 8.374 14.874 -25.973 1.00 90.44 482 ALA A N 1
ATOM 3499 C CA . ALA A 1 482 ? 9.284 14.580 -24.876 1.00 90.44 482 ALA A CA 1
ATOM 3500 C C . ALA A 1 482 ? 9.659 13.098 -24.873 1.00 90.44 482 ALA A C 1
ATOM 3502 O O . ALA A 1 482 ? 8.790 12.241 -25.003 1.00 90.44 482 ALA A O 1
ATOM 3503 N N . ILE A 1 483 ? 10.954 12.834 -24.722 1.00 92.19 483 ILE A N 1
ATOM 3504 C CA . ILE A 1 483 ? 11.523 11.489 -24.627 1.00 92.19 483 ILE A CA 1
ATOM 3505 C C . ILE A 1 483 ? 12.412 11.438 -23.399 1.00 92.19 483 ILE A C 1
ATOM 3507 O O . ILE A 1 483 ? 13.107 12.418 -23.119 1.00 92.19 483 ILE A O 1
ATOM 3511 N N . ASN A 1 484 ? 12.420 10.327 -22.674 1.00 94.50 484 ASN A N 1
ATOM 3512 C CA . ASN A 1 484 ? 13.385 10.133 -21.598 1.00 94.50 484 ASN A CA 1
ATOM 3513 C C . ASN A 1 484 ? 13.494 8.663 -21.195 1.00 94.50 484 ASN A C 1
ATOM 3515 O O . ASN A 1 484 ? 12.616 7.853 -21.483 1.00 94.50 484 ASN A O 1
ATOM 3519 N N . VAL A 1 485 ? 14.559 8.351 -20.473 1.00 93.50 485 VAL A N 1
ATOM 3520 C CA . VAL A 1 485 ? 14.684 7.125 -19.692 1.00 93.50 485 VAL A CA 1
ATOM 3521 C C . VAL A 1 485 ? 14.254 7.427 -18.267 1.00 93.50 485 VAL A C 1
ATOM 3523 O O . VAL A 1 485 ? 14.523 8.515 -17.746 1.00 93.50 485 VAL A O 1
ATOM 3526 N N . TYR A 1 486 ? 13.576 6.487 -17.628 1.00 93.31 486 TYR A N 1
ATOM 3527 C CA . TYR A 1 486 ? 13.129 6.697 -16.263 1.00 93.31 486 TYR A CA 1
ATOM 3528 C C . TYR A 1 486 ? 13.175 5.411 -15.462 1.00 93.31 486 TYR A C 1
ATOM 3530 O O . TYR A 1 486 ? 13.235 4.311 -15.990 1.00 93.31 486 TYR A O 1
ATOM 3538 N N . ASN A 1 487 ? 13.135 5.560 -14.151 1.00 92.38 487 ASN A N 1
ATOM 3539 C CA . ASN A 1 487 ? 12.812 4.471 -13.250 1.00 92.38 487 ASN A CA 1
ATOM 3540 C C . ASN A 1 487 ? 11.819 4.979 -12.217 1.00 92.38 487 ASN A C 1
ATOM 3542 O O . ASN A 1 487 ? 11.652 6.186 -12.051 1.00 92.38 487 ASN A O 1
ATOM 3546 N N . PHE A 1 488 ? 11.138 4.086 -11.515 1.00 90.50 488 PHE A N 1
ATOM 3547 C CA . PHE A 1 488 ? 10.340 4.511 -10.375 1.00 90.50 488 PHE A CA 1
ATOM 3548 C C . PHE A 1 488 ? 10.364 3.509 -9.242 1.00 90.50 488 PHE A C 1
ATOM 3550 O O . PHE A 1 488 ? 10.583 2.316 -9.452 1.00 90.50 488 PHE A O 1
ATOM 3557 N N . THR A 1 489 ? 10.054 4.030 -8.059 1.00 88.12 489 THR A N 1
ATOM 3558 C CA . THR A 1 489 ? 9.802 3.263 -6.846 1.00 88.12 489 THR A CA 1
ATOM 3559 C C . THR A 1 489 ? 8.382 3.535 -6.374 1.00 88.12 489 THR A C 1
ATOM 3561 O O . THR A 1 489 ? 7.976 4.689 -6.236 1.00 88.12 489 THR A O 1
ATOM 3564 N N . SER A 1 490 ? 7.630 2.480 -6.076 1.00 86.12 490 SER A N 1
ATOM 3565 C CA . SER A 1 490 ? 6.301 2.572 -5.465 1.00 86.12 490 SER A CA 1
ATOM 3566 C C . SER A 1 490 ? 6.317 1.966 -4.059 1.00 86.12 490 SER A C 1
ATOM 3568 O O . SER A 1 490 ? 6.714 0.810 -3.912 1.00 86.12 490 SER A O 1
ATOM 3570 N N . ILE A 1 491 ? 5.898 2.719 -3.037 1.00 86.31 491 ILE A N 1
ATOM 3571 C CA . ILE A 1 491 ? 5.953 2.310 -1.622 1.00 86.31 491 ILE A CA 1
ATOM 3572 C C . ILE A 1 491 ? 4.571 2.450 -0.989 1.00 86.31 491 ILE A C 1
ATOM 3574 O O . ILE A 1 491 ? 4.027 3.552 -0.928 1.00 86.31 491 ILE A O 1
ATOM 3578 N N . VAL A 1 492 ? 4.011 1.352 -0.484 1.00 85.19 492 VAL A N 1
ATOM 3579 C CA . VAL A 1 492 ? 2.760 1.390 0.289 1.00 85.19 492 VAL A CA 1
ATOM 3580 C C . VAL A 1 492 ? 3.082 1.620 1.765 1.00 85.19 492 VAL A C 1
ATOM 3582 O O . VAL A 1 492 ? 3.811 0.837 2.371 1.00 85.19 492 VAL A O 1
ATOM 3585 N N . VAL A 1 493 ? 2.503 2.666 2.351 1.00 85.94 493 VAL A N 1
ATOM 3586 C CA . VAL A 1 493 ? 2.597 2.982 3.782 1.00 85.94 493 VAL A CA 1
ATOM 3587 C C . VAL A 1 493 ? 1.225 2.780 4.412 1.00 85.94 493 VAL A C 1
ATOM 3589 O O . VAL A 1 493 ? 0.277 3.487 4.074 1.00 85.94 493 VAL A O 1
ATOM 3592 N N . SER A 1 494 ? 1.102 1.814 5.324 1.00 87.19 494 SER A N 1
ATOM 3593 C CA . SER A 1 494 ? -0.143 1.532 6.055 1.00 87.19 494 SER A CA 1
ATOM 3594 C C . SER A 1 494 ? -0.599 2.734 6.886 1.00 87.19 494 SER A C 1
ATOM 3596 O O . SER A 1 494 ? 0.238 3.419 7.475 1.00 87.19 494 SER A O 1
ATOM 3598 N N . ALA A 1 495 ? -1.911 2.942 7.013 1.00 87.19 495 ALA A N 1
ATOM 3599 C CA . ALA A 1 495 ? -2.462 3.960 7.905 1.00 87.19 495 ALA A CA 1
ATOM 3600 C C . ALA A 1 495 ? -2.007 3.746 9.367 1.00 87.19 495 ALA A C 1
ATOM 3602 O O . ALA A 1 495 ? -1.826 2.598 9.790 1.00 87.19 495 ALA A O 1
ATOM 3603 N N . PRO A 1 496 ? -1.823 4.811 10.167 1.00 87.56 496 PRO A N 1
ATOM 3604 C CA . PRO A 1 496 ? -1.475 4.665 11.578 1.00 87.56 496 PRO A CA 1
ATOM 3605 C C . PRO A 1 496 ? -2.532 3.841 12.330 1.00 87.56 496 PRO A C 1
ATOM 3607 O O . PRO A 1 496 ? -3.723 3.905 12.028 1.00 87.56 496 PRO A O 1
ATOM 3610 N N . VAL A 1 497 ? -2.098 3.045 13.308 1.00 87.69 497 VAL A N 1
ATOM 3611 C CA . VAL A 1 497 ? -3.009 2.405 14.271 1.00 87.69 497 VAL A CA 1
ATOM 3612 C C . VAL A 1 497 ? -3.118 3.350 15.466 1.00 87.69 497 VAL A C 1
ATOM 3614 O O . VAL A 1 497 ? -2.075 3.840 15.904 1.00 87.69 497 VAL A O 1
ATOM 3617 N N . PRO A 1 498 ? -4.320 3.647 15.989 1.00 90.88 498 PRO A N 1
ATOM 3618 C CA . PRO A 1 498 ? -4.416 4.430 17.212 1.00 90.88 498 PRO A CA 1
ATOM 3619 C C . PRO A 1 498 ? -3.710 3.701 18.359 1.00 90.88 498 PRO A C 1
ATOM 3621 O O . PRO A 1 498 ? -3.948 2.514 18.582 1.00 90.88 498 PRO A O 1
ATOM 3624 N N . GLU A 1 499 ? -2.818 4.406 19.047 1.00 90.31 499 GLU A N 1
ATOM 3625 C CA . GLU A 1 499 ? -2.019 3.850 20.141 1.00 90.31 499 GLU A CA 1
ATOM 3626 C C . GLU A 1 499 ? -2.839 3.785 21.431 1.00 90.31 499 GLU A C 1
ATOM 3628 O O . GLU A 1 499 ? -2.770 2.798 22.162 1.00 90.31 499 GLU A O 1
ATOM 3633 N N . LEU A 1 500 ? -3.644 4.823 21.680 1.00 89.88 500 LEU A N 1
ATOM 3634 C CA . LEU A 1 500 ? -4.406 4.979 22.911 1.00 89.88 500 LEU A CA 1
ATOM 3635 C C . LEU A 1 500 ? -5.830 5.458 22.625 1.00 89.88 500 LEU A C 1
ATOM 3637 O O . LEU A 1 500 ? -6.047 6.403 21.862 1.00 89.88 500 LEU A O 1
ATOM 3641 N N . VAL A 1 501 ? -6.781 4.825 23.303 1.00 94.06 501 VAL A N 1
ATOM 3642 C CA . VAL A 1 501 ? -8.133 5.334 23.537 1.00 94.06 501 VAL A CA 1
ATOM 3643 C C . VAL A 1 501 ? -8.254 5.547 25.042 1.00 94.06 501 VAL A C 1
ATOM 3645 O O . VAL A 1 501 ? -7.906 4.650 25.803 1.00 94.06 501 VAL A O 1
ATOM 3648 N N . ASP A 1 502 ? -8.705 6.725 25.457 1.00 93.75 502 ASP A N 1
ATOM 3649 C CA . ASP A 1 502 ? -8.748 7.142 26.862 1.00 93.75 502 ASP A CA 1
ATOM 3650 C C . ASP A 1 502 ? -10.066 7.865 27.166 1.00 93.75 502 ASP A C 1
ATOM 3652 O O . ASP A 1 502 ? -10.514 8.705 26.371 1.00 93.75 502 ASP A O 1
ATOM 3656 N N . LEU A 1 503 ? -10.704 7.545 28.295 1.00 95.06 503 LEU A N 1
ATOM 3657 C CA . LEU A 1 503 ? -11.903 8.247 28.744 1.00 95.06 503 LEU A CA 1
ATOM 3658 C C . LEU A 1 503 ? -11.487 9.617 29.286 1.00 95.06 503 LEU A C 1
ATOM 3660 O O . LEU A 1 503 ? -10.579 9.744 30.100 1.00 95.06 503 LEU A O 1
ATOM 3664 N N . GLN A 1 504 ? -12.128 10.689 28.820 1.00 94.56 504 GLN A N 1
ATOM 3665 C CA . GLN A 1 504 ? -11.769 12.018 29.305 1.00 94.56 504 GLN A CA 1
ATOM 3666 C C . GLN A 1 504 ? -12.117 12.147 30.788 1.00 94.56 504 GLN A C 1
ATOM 3668 O O . GLN A 1 504 ? -13.245 11.875 31.172 1.00 94.56 504 GLN A O 1
ATOM 3673 N N . ALA A 1 505 ? -11.220 12.730 31.584 1.00 92.31 505 ALA A N 1
ATOM 3674 C CA . ALA A 1 505 ? -11.426 12.970 33.018 1.00 92.31 505 ALA A CA 1
ATOM 3675 C C . ALA A 1 505 ? -12.684 13.794 33.390 1.00 92.31 505 ALA A C 1
ATOM 3677 O O . ALA A 1 505 ? -13.053 13.863 34.553 1.00 92.31 505 ALA A O 1
ATOM 3678 N N . ALA A 1 506 ? -13.313 14.494 32.438 1.00 90.69 506 ALA A N 1
ATOM 3679 C CA . ALA A 1 506 ? -14.593 15.182 32.659 1.00 90.69 506 ALA A CA 1
ATOM 3680 C C . ALA A 1 506 ? -15.819 14.285 32.398 1.00 90.69 506 ALA A C 1
ATOM 3682 O O . ALA A 1 506 ? -16.934 14.651 32.762 1.00 90.69 506 ALA A O 1
ATOM 3683 N N . SER A 1 507 ? -15.602 13.164 31.715 1.00 94.00 507 SER A N 1
ATOM 3684 C CA . SER A 1 507 ? -16.574 12.116 31.426 1.00 94.00 507 SER A CA 1
ATOM 3685 C C . SER A 1 507 ? -16.362 10.867 32.275 1.00 94.00 507 SER A C 1
ATOM 3687 O O . SER A 1 507 ? -17.261 10.042 32.280 1.00 94.00 507 SER A O 1
ATOM 3689 N N . ASP A 1 508 ? -15.234 10.727 32.968 1.00 92.12 508 ASP A N 1
ATOM 3690 C CA . ASP A 1 508 ? -14.993 9.713 33.999 1.00 92.12 508 ASP A CA 1
ATOM 3691 C C . ASP A 1 508 ? -15.515 10.256 35.337 1.00 92.12 508 ASP A C 1
ATOM 3693 O O . ASP A 1 508 ? -14.979 11.241 35.857 1.00 92.12 508 ASP A O 1
ATOM 3697 N N . SER A 1 509 ? -16.674 9.764 35.778 1.00 89.50 509 SER A N 1
ATOM 3698 C CA . SER A 1 509 ? -17.463 10.390 36.846 1.00 89.50 509 SER A CA 1
ATOM 3699 C C . SER A 1 509 ? -17.261 9.692 38.187 1.00 89.50 509 SER A C 1
ATOM 3701 O O . SER A 1 509 ? -16.547 8.711 38.306 1.00 89.50 509 SER A O 1
ATOM 3703 N N . GLY A 1 510 ? -17.889 10.218 39.237 1.00 85.12 510 GLY A N 1
ATOM 3704 C CA . GLY A 1 510 ? -17.757 9.636 40.565 1.00 85.12 510 GLY A CA 1
ATOM 3705 C C . GLY A 1 510 ? -16.456 10.035 41.248 1.00 85.12 510 GLY A C 1
ATOM 3706 O O . GLY A 1 510 ? -16.095 11.217 41.281 1.00 85.12 510 GLY A O 1
ATOM 3707 N N . ARG A 1 511 ? -15.814 9.080 41.921 1.00 78.50 511 ARG A N 1
ATOM 3708 C CA . ARG A 1 511 ? -14.777 9.378 42.932 1.00 78.50 511 ARG A CA 1
ATOM 3709 C C . ARG A 1 511 ? -13.380 9.518 42.361 1.00 78.50 511 ARG A C 1
ATOM 3711 O O . ARG A 1 511 ? -12.534 10.170 42.981 1.00 78.50 511 ARG A O 1
ATOM 3718 N N . ASN A 1 512 ? -13.141 8.905 41.215 1.00 84.19 512 ASN A N 1
ATOM 3719 C CA . ASN A 1 512 ? -11.898 8.984 40.480 1.00 84.19 512 ASN A CA 1
ATOM 3720 C C . ASN A 1 512 ? -12.232 9.362 39.032 1.00 84.19 512 ASN A C 1
ATOM 3722 O O . ASN A 1 512 ? -13.350 9.213 38.571 1.00 84.19 512 ASN A O 1
ATOM 3726 N N . ASN A 1 513 ? -11.284 10.012 38.373 1.00 88.62 513 ASN A N 1
ATOM 3727 C CA . ASN A 1 513 ? -11.436 10.519 37.016 1.00 88.62 513 ASN A CA 1
ATOM 3728 C C . ASN A 1 513 ? -10.426 9.873 36.059 1.00 88.62 513 ASN A C 1
ATOM 3730 O O . ASN A 1 513 ? -10.018 10.503 35.076 1.00 88.62 513 ASN A O 1
ATOM 3734 N N . THR A 1 514 ? -9.947 8.683 36.436 1.00 87.75 514 THR A N 1
ATOM 3735 C CA . THR A 1 514 ? -8.986 7.869 35.677 1.00 87.75 514 THR A CA 1
ATOM 3736 C C . THR A 1 514 ? -9.229 6.356 35.793 1.00 87.75 514 THR A C 1
ATOM 3738 O O . THR A 1 514 ? -8.379 5.567 35.375 1.00 87.75 514 THR A O 1
ATOM 3741 N N . ASP A 1 515 ? -10.326 5.928 36.412 1.00 86.50 515 ASP A N 1
ATOM 3742 C CA . ASP A 1 515 ? -10.698 4.522 36.610 1.00 86.50 515 ASP A CA 1
ATOM 3743 C C . ASP A 1 515 ? -11.637 3.975 35.526 1.00 86.50 515 ASP A C 1
ATOM 3745 O O . ASP A 1 515 ? -11.864 2.767 35.488 1.00 86.50 515 ASP A O 1
ATOM 3749 N N . ASN A 1 516 ? -12.073 4.813 34.582 1.00 92.12 516 ASN A N 1
ATOM 3750 C CA . ASN A 1 516 ? -12.968 4.460 33.477 1.00 92.12 516 ASN A CA 1
ATOM 3751 C C . ASN A 1 516 ? -14.353 3.970 33.929 1.00 92.12 516 ASN A C 1
ATOM 3753 O O . ASN A 1 516 ? -14.981 3.166 33.228 1.00 92.12 516 ASN A O 1
ATOM 3757 N N . ILE A 1 517 ? -14.825 4.454 35.078 1.00 90.69 517 ILE A N 1
ATOM 3758 C CA . ILE A 1 517 ? -16.146 4.161 35.632 1.00 90.69 517 ILE A CA 1
ATOM 3759 C C . ILE A 1 517 ? -16.974 5.436 35.541 1.00 90.69 517 ILE A C 1
ATOM 3761 O O . ILE A 1 517 ? -16.621 6.483 36.078 1.00 90.69 517 ILE A O 1
ATOM 3765 N N . THR A 1 518 ? -18.098 5.376 34.835 1.00 92.56 518 THR A N 1
ATOM 3766 C CA . THR A 1 518 ? -18.889 6.577 34.591 1.00 92.56 518 THR A CA 1
ATOM 3767 C C . THR A 1 518 ? -20.383 6.334 34.602 1.00 92.56 518 THR A C 1
ATOM 3769 O O . THR A 1 518 ? -20.857 5.331 34.090 1.00 92.56 518 THR A O 1
ATOM 3772 N N . ASN A 1 519 ? -21.135 7.313 35.095 1.00 91.69 519 ASN A N 1
ATOM 3773 C CA . ASN A 1 519 ? -22.578 7.431 34.931 1.00 91.69 519 ASN A CA 1
ATOM 3774 C C . ASN A 1 519 ? -22.982 8.354 33.780 1.00 91.69 519 ASN A C 1
ATOM 3776 O O . ASN A 1 519 ? -24.167 8.570 33.495 1.00 91.69 519 ASN A O 1
ATOM 3780 N N . ASN A 1 520 ? -22.000 8.925 33.083 1.00 93.50 520 ASN A N 1
ATOM 3781 C CA . ASN A 1 520 ? -22.256 9.735 31.914 1.00 93.50 520 ASN A CA 1
ATOM 3782 C C . ASN A 1 520 ? -22.665 8.829 30.749 1.00 93.50 520 ASN A C 1
ATOM 3784 O O . ASN A 1 520 ? -21.838 8.147 30.156 1.00 93.50 520 ASN A O 1
ATOM 3788 N N . THR A 1 521 ? -23.938 8.892 30.357 1.00 91.12 521 THR A N 1
ATOM 3789 C CA . THR A 1 521 ? -24.480 8.148 29.204 1.00 91.12 521 THR A CA 1
ATOM 3790 C C . THR A 1 521 ? -23.964 8.628 27.844 1.00 91.12 521 THR A C 1
ATOM 3792 O O . THR A 1 521 ? -24.127 7.925 26.847 1.00 91.12 521 THR A O 1
ATOM 3795 N N . ALA A 1 522 ? -23.339 9.805 27.772 1.00 91.88 522 ALA A N 1
ATOM 3796 C CA . ALA A 1 522 ? -22.709 10.346 26.568 1.00 91.88 522 ALA A CA 1
ATOM 3797 C C . ALA A 1 522 ? -21.237 10.719 26.841 1.00 91.88 522 ALA A C 1
ATOM 3799 O O . ALA A 1 522 ? -20.872 11.903 26.783 1.00 91.88 522 ALA A O 1
ATOM 3800 N N . PRO A 1 523 ? -20.382 9.730 27.170 1.00 94.56 523 PRO A N 1
ATOM 3801 C CA . PRO A 1 523 ? -19.003 9.988 27.545 1.00 94.56 523 PRO A CA 1
ATOM 3802 C C . PRO A 1 523 ? -18.171 10.458 26.351 1.00 94.56 523 PRO A C 1
ATOM 3804 O O . PRO A 1 523 ? -18.445 10.155 25.183 1.00 94.56 523 PRO A O 1
ATOM 3807 N N . THR A 1 524 ? -17.127 11.218 26.656 1.00 94.44 524 THR A N 1
ATOM 3808 C CA . THR A 1 524 ? -16.160 11.730 25.688 1.00 94.44 524 THR A CA 1
ATOM 3809 C C . THR A 1 524 ? -14.812 11.041 25.830 1.00 94.44 524 THR A C 1
ATOM 3811 O O . THR A 1 524 ? -14.327 10.830 26.936 1.00 94.44 524 THR A O 1
ATOM 3814 N N . PHE A 1 525 ? -14.185 10.741 24.697 1.00 94.62 525 PHE A N 1
ATOM 3815 C CA . PHE A 1 525 ? -12.934 10.000 24.601 1.00 94.62 525 PHE A CA 1
ATOM 3816 C C . PHE A 1 525 ? -11.866 10.816 23.883 1.00 94.62 525 PHE A C 1
ATOM 3818 O O . PHE A 1 525 ? -12.151 11.496 22.889 1.00 94.62 525 PHE A O 1
ATOM 3825 N N . ASN A 1 526 ? -10.638 10.696 24.375 1.00 93.00 526 ASN A N 1
ATOM 3826 C CA . ASN A 1 526 ? -9.426 11.088 23.675 1.00 93.00 526 ASN A CA 1
ATOM 3827 C C . ASN A 1 526 ? -8.896 9.882 22.905 1.00 93.00 526 ASN A C 1
ATOM 3829 O O . ASN A 1 526 ? -8.792 8.782 23.444 1.00 93.00 526 ASN A O 1
ATOM 3833 N N . ILE A 1 527 ? -8.534 10.093 21.647 1.00 92.25 527 ILE A N 1
ATOM 3834 C CA . ILE A 1 527 ? -7.885 9.081 20.821 1.00 92.25 527 ILE A CA 1
ATOM 3835 C C . ILE A 1 527 ? -6.577 9.667 20.314 1.00 92.25 527 ILE A C 1
ATOM 3837 O O . ILE A 1 527 ? -6.556 10.752 19.725 1.00 92.25 527 ILE A O 1
ATOM 3841 N N . ILE A 1 528 ? -5.490 8.945 20.561 1.00 88.50 528 ILE A N 1
ATOM 3842 C CA . ILE A 1 528 ? -4.140 9.342 20.175 1.00 88.50 528 ILE A CA 1
ATOM 3843 C C . ILE A 1 528 ? -3.653 8.372 19.107 1.00 88.50 528 ILE A C 1
ATOM 3845 O O . ILE A 1 528 ? -3.684 7.151 19.281 1.00 88.50 528 ILE A O 1
ATOM 3849 N N . LEU A 1 529 ? -3.242 8.928 17.971 1.00 85.12 529 LEU A N 1
ATOM 3850 C CA . LEU A 1 529 ? -2.590 8.166 16.912 1.00 85.12 529 LEU A CA 1
ATOM 3851 C C . LEU A 1 529 ? -1.090 8.071 17.192 1.00 85.12 529 LEU A C 1
ATOM 3853 O O . LEU A 1 529 ? -0.526 9.009 17.741 1.00 85.12 529 LEU A O 1
ATOM 3857 N N . ASP A 1 530 ? -0.472 6.962 16.779 1.00 75.81 530 ASP A N 1
ATOM 3858 C CA . ASP A 1 530 ? 0.984 6.767 16.821 1.00 75.81 530 ASP A CA 1
ATOM 3859 C C . ASP A 1 530 ? 1.715 7.961 16.164 1.00 75.81 530 ASP A C 1
ATOM 3861 O O . ASP A 1 530 ? 1.577 8.186 14.952 1.00 75.81 530 ASP A O 1
ATOM 3865 N N . ASP A 1 531 ? 2.439 8.724 16.994 1.00 61.81 531 ASP A N 1
ATOM 3866 C CA . ASP A 1 531 ? 3.086 10.018 16.706 1.00 61.81 531 ASP A CA 1
ATOM 3867 C C . ASP A 1 531 ? 4.013 9.931 15.474 1.00 61.81 531 ASP A C 1
ATOM 3869 O O . ASP A 1 531 ? 3.893 10.709 14.522 1.00 61.81 531 ASP A O 1
ATOM 3873 N N . ASP A 1 532 ? 4.827 8.875 15.392 1.00 65.38 532 ASP A N 1
ATOM 3874 C CA . ASP A 1 532 ? 5.826 8.724 14.328 1.00 65.38 532 ASP A CA 1
ATOM 3875 C C . ASP A 1 532 ? 5.187 8.537 12.937 1.00 65.38 532 ASP A C 1
ATOM 3877 O O . ASP A 1 532 ? 5.766 8.915 11.912 1.00 65.38 532 ASP A O 1
ATOM 3881 N N . ARG A 1 533 ? 3.979 7.960 12.874 1.00 67.75 533 ARG A N 1
ATOM 3882 C CA . ARG A 1 533 ? 3.286 7.658 11.608 1.00 67.75 533 ARG A CA 1
ATOM 3883 C C . ARG A 1 533 ? 2.323 8.749 11.169 1.00 67.75 533 ARG A C 1
ATOM 3885 O O . ARG A 1 533 ? 2.109 8.927 9.972 1.00 67.75 533 ARG A O 1
ATOM 3892 N N . ILE A 1 534 ? 1.736 9.499 12.092 1.00 67.94 534 ILE A N 1
ATOM 3893 C CA . ILE A 1 534 ? 0.862 10.618 11.724 1.00 67.94 534 ILE A CA 1
ATOM 3894 C C . ILE A 1 534 ? 1.659 11.827 11.231 1.00 67.94 534 ILE A C 1
ATOM 3896 O O . ILE A 1 534 ? 1.200 12.499 10.308 1.00 67.94 534 ILE A O 1
ATOM 3900 N N . ASP A 1 535 ? 2.863 12.062 11.757 1.00 67.25 535 ASP A N 1
ATOM 3901 C CA . ASP A 1 535 ? 3.767 13.086 11.231 1.00 67.25 535 ASP A CA 1
ATOM 3902 C C . ASP A 1 535 ? 4.151 12.781 9.778 1.00 67.25 535 ASP A C 1
ATOM 3904 O O . ASP A 1 535 ? 4.223 13.689 8.946 1.00 67.25 535 ASP A O 1
ATOM 3908 N N . GLU A 1 536 ? 4.307 11.503 9.420 1.00 68.19 536 GLU A N 1
ATOM 3909 C CA . GLU A 1 536 ? 4.450 11.098 8.023 1.00 68.19 536 GLU A CA 1
ATOM 3910 C C . GLU A 1 536 ? 3.214 11.503 7.206 1.00 68.19 536 GLU A C 1
ATOM 3912 O O . GLU A 1 536 ? 3.361 12.172 6.189 1.00 68.19 536 GLU A O 1
ATOM 3917 N N . PHE A 1 537 ? 1.997 11.204 7.665 1.00 68.06 537 PHE A N 1
ATOM 3918 C CA . PHE A 1 537 ? 0.750 11.500 6.941 1.00 68.06 537 PHE A CA 1
ATOM 3919 C C . PHE A 1 537 ? 0.465 13.010 6.827 1.00 68.06 537 PHE A C 1
ATOM 3921 O O . PHE A 1 537 ? 0.035 13.489 5.773 1.00 68.06 537 PHE A O 1
ATOM 3928 N N . ALA A 1 538 ? 0.773 13.785 7.867 1.00 62.53 538 ALA A N 1
ATOM 3929 C CA . ALA A 1 538 ? 0.666 15.241 7.867 1.00 62.53 538 ALA A CA 1
ATOM 3930 C C . ALA A 1 538 ? 1.686 15.882 6.910 1.00 62.53 538 ALA A C 1
ATOM 3932 O O . ALA A 1 538 ? 1.336 16.779 6.140 1.00 62.53 538 ALA A O 1
ATOM 3933 N N . ASN A 1 539 ? 2.925 15.372 6.873 1.00 63.19 539 ASN A N 1
ATOM 3934 C CA . ASN A 1 539 ? 3.948 15.803 5.912 1.00 63.19 539 ASN A CA 1
ATOM 3935 C C . ASN A 1 539 ? 3.587 15.459 4.456 1.00 63.19 539 ASN A C 1
ATOM 3937 O O . ASN A 1 539 ? 4.130 16.065 3.529 1.00 63.19 539 ASN A O 1
ATOM 3941 N N . ARG A 1 540 ? 2.655 14.521 4.239 1.00 67.88 540 ARG A N 1
ATOM 3942 C CA . ARG A 1 540 ? 2.096 14.191 2.919 1.00 67.88 540 ARG A CA 1
ATOM 3943 C C . ARG A 1 540 ? 0.956 15.107 2.490 1.00 67.88 540 ARG A C 1
ATOM 3945 O O . ARG A 1 540 ? 0.539 14.984 1.350 1.00 67.88 540 ARG A O 1
ATOM 3952 N N . ASN A 1 541 ? 0.510 16.043 3.336 1.00 66.38 541 ASN A N 1
ATOM 3953 C CA . ASN A 1 541 ? -0.589 16.983 3.073 1.00 66.38 541 ASN A CA 1
ATOM 3954 C C . ASN A 1 541 ? -1.974 16.316 2.928 1.00 66.38 541 ASN A C 1
ATOM 3956 O O . ASN A 1 541 ? -2.831 16.829 2.207 1.00 66.38 541 ASN A O 1
ATOM 3960 N N . LEU A 1 542 ? -2.184 15.173 3.595 1.00 73.88 542 LEU A N 1
ATOM 3961 C CA . LEU A 1 542 ? -3.505 14.553 3.734 1.00 73.88 542 LEU A CA 1
ATOM 3962 C C . LEU A 1 542 ? -4.404 15.441 4.600 1.00 73.88 542 LEU A C 1
ATOM 3964 O O . LEU A 1 542 ? -3.993 15.884 5.674 1.00 73.88 542 LEU A O 1
ATOM 3968 N N . ALA A 1 543 ? -5.638 15.674 4.165 1.00 76.88 543 ALA A N 1
ATOM 3969 C CA . ALA A 1 543 ? -6.618 16.435 4.929 1.00 76.88 543 ALA A CA 1
ATOM 3970 C C . ALA A 1 543 ? -7.310 15.538 5.979 1.00 76.88 543 ALA A C 1
ATOM 3972 O O . ALA A 1 543 ? -8.052 14.633 5.587 1.00 76.88 543 ALA A O 1
ATOM 3973 N N . PRO A 1 544 ? -7.123 15.771 7.296 1.00 79.19 544 PRO A N 1
ATOM 3974 C CA . PRO A 1 544 ? -7.855 15.037 8.326 1.00 79.19 544 PRO A CA 1
ATOM 3975 C C . PRO A 1 544 ? -9.332 15.427 8.360 1.00 79.19 544 PRO A C 1
ATOM 3977 O O . PRO A 1 544 ? -9.700 16.569 8.060 1.00 79.19 544 PRO A O 1
ATOM 3980 N N . ASP A 1 545 ? -10.177 14.510 8.827 1.00 76.62 545 ASP A N 1
ATOM 3981 C CA . ASP A 1 545 ? -11.549 14.838 9.204 1.00 76.62 545 ASP A CA 1
ATOM 3982 C C . ASP A 1 545 ? -11.552 15.754 10.437 1.00 76.62 545 ASP A C 1
ATOM 3984 O O . ASP A 1 545 ? -11.210 15.364 11.554 1.00 76.62 545 ASP A O 1
ATOM 3988 N N . THR A 1 546 ? -11.912 17.016 10.218 1.00 75.12 546 THR A N 1
ATOM 3989 C CA . THR A 1 546 ? -11.925 18.073 11.244 1.00 75.12 546 THR A CA 1
ATOM 3990 C C . THR A 1 546 ? -13.316 18.322 11.813 1.00 75.12 546 THR A C 1
ATOM 3992 O O . THR A 1 546 ? -13.504 19.226 12.630 1.00 75.12 546 THR A O 1
ATOM 3995 N N . THR A 1 547 ? -14.316 17.561 11.374 1.00 62.84 547 THR A N 1
ATOM 3996 C CA . THR A 1 547 ? -15.716 17.848 11.665 1.00 62.84 547 THR A CA 1
ATOM 3997 C C . THR A 1 547 ? -16.377 16.678 12.390 1.00 62.84 547 THR A C 1
ATOM 3999 O O . THR A 1 547 ? -16.353 15.547 11.930 1.00 62.84 547 THR A O 1
ATOM 4002 N N . ASN A 1 548 ? -17.034 16.952 13.525 1.00 59.50 548 ASN A N 1
ATOM 4003 C CA . ASN A 1 548 ? -17.830 15.963 14.278 1.00 59.50 548 ASN A CA 1
ATOM 4004 C C . ASN A 1 548 ? -19.170 15.620 13.591 1.00 59.50 548 ASN A C 1
ATOM 4006 O O . ASN A 1 548 ? -20.153 15.245 14.223 1.00 59.50 548 ASN A O 1
ATOM 4010 N N . ASP A 1 549 ? -19.265 15.861 12.292 1.00 50.44 549 ASP A N 1
ATOM 4011 C CA . ASP A 1 549 ? -20.446 15.595 11.487 1.00 50.44 549 ASP A CA 1
ATOM 4012 C C . ASP A 1 549 ? -20.236 14.356 10.619 1.00 50.44 549 ASP A C 1
ATOM 4014 O O . ASP A 1 549 ? -21.020 14.159 9.704 1.00 50.44 549 ASP A O 1
ATOM 4018 N N . GLY A 1 550 ? -19.193 13.553 10.886 1.00 50.19 550 GLY A N 1
ATOM 4019 C CA . GLY A 1 550 ? -18.827 12.298 10.225 1.00 50.19 550 GLY A CA 1
ATOM 4020 C C . GLY A 1 550 ? -19.340 12.172 8.797 1.00 50.19 550 GLY A C 1
ATOM 4021 O O . GLY A 1 550 ? -20.068 11.243 8.487 1.00 50.19 550 GLY A O 1
ATOM 4022 N N . LYS A 1 551 ? -18.991 13.109 7.919 1.00 47.69 551 LYS A N 1
ATOM 4023 C CA . LYS A 1 551 ? -19.566 13.278 6.571 1.00 47.69 551 LYS A CA 1
ATOM 4024 C C . LYS A 1 551 ? -19.619 12.030 5.680 1.00 47.69 551 LYS A C 1
ATOM 4026 O O . LYS A 1 551 ? -20.391 12.016 4.727 1.00 47.69 551 LYS A O 1
ATOM 4031 N N . PHE A 1 552 ? -18.837 10.993 5.972 1.00 46.59 552 PHE A N 1
ATOM 4032 C CA . PHE A 1 552 ? -18.888 9.698 5.278 1.00 46.59 552 PHE A CA 1
ATOM 4033 C C . PHE A 1 552 ? -19.981 8.748 5.774 1.00 46.59 552 PHE A C 1
ATOM 4035 O O . PHE A 1 552 ? -20.374 7.837 5.050 1.00 46.59 552 PHE A O 1
ATOM 4042 N N . PHE A 1 553 ? -20.470 8.937 6.999 1.00 43.72 553 PHE A N 1
ATOM 4043 C CA . PHE A 1 553 ? -21.278 7.946 7.711 1.00 43.72 553 PHE A CA 1
ATOM 4044 C C . PHE A 1 553 ? -22.340 8.533 8.647 1.00 43.72 553 PHE A C 1
ATOM 4046 O O . PHE A 1 553 ? -23.263 7.819 9.039 1.00 43.72 553 PHE A O 1
ATOM 4053 N N . THR A 1 554 ? -22.277 9.820 8.994 1.00 41.84 554 THR A N 1
ATOM 4054 C CA . THR A 1 554 ? -23.455 10.504 9.499 1.00 41.84 554 THR A CA 1
ATOM 4055 C C . THR A 1 554 ? -24.350 10.736 8.303 1.00 41.84 554 THR A C 1
ATOM 4057 O O . THR A 1 554 ? -24.019 11.356 7.294 1.00 41.84 554 THR A O 1
ATOM 4060 N N . ASN A 1 555 ? -25.500 10.111 8.379 1.00 39.25 555 ASN A N 1
ATOM 4061 C CA . ASN A 1 555 ? -26.758 10.824 8.413 1.00 39.25 555 ASN A CA 1
ATOM 4062 C C . ASN A 1 555 ? -27.783 9.712 8.512 1.00 39.25 555 ASN A C 1
ATOM 4064 O O . ASN A 1 555 ? -27.860 8.911 7.585 1.00 39.25 555 ASN A O 1
ATOM 4068 N N . ALA A 1 556 ? -28.458 9.648 9.668 1.00 49.34 556 ALA A N 1
ATOM 4069 C CA . ALA A 1 556 ? -29.642 8.849 9.988 1.00 49.34 556 ALA A CA 1
ATOM 4070 C C . ALA A 1 556 ? -29.909 7.687 9.024 1.00 49.34 556 ALA A C 1
ATOM 4072 O O . ALA A 1 556 ? -30.308 7.963 7.897 1.00 49.34 556 ALA A O 1
ATOM 4073 N N . ILE A 1 557 ? -29.757 6.430 9.474 1.00 57.59 557 ILE A N 1
ATOM 4074 C CA . ILE A 1 557 ? -30.153 5.229 8.711 1.00 57.59 557 ILE A CA 1
ATOM 4075 C C . ILE A 1 557 ? -31.448 5.538 7.950 1.00 57.59 557 ILE A C 1
ATOM 4077 O O . ILE A 1 557 ? -32.518 5.675 8.545 1.00 57.59 557 ILE A O 1
ATOM 4081 N N . LEU A 1 558 ? -31.324 5.737 6.637 1.00 69.44 558 LEU A N 1
ATOM 4082 C CA . LEU A 1 558 ? -32.434 6.182 5.798 1.00 69.44 558 LEU A CA 1
ATOM 4083 C C . LEU A 1 558 ? -33.333 4.990 5.501 1.00 69.44 558 LEU A C 1
ATOM 4085 O O . LEU A 1 558 ? -34.554 5.118 5.416 1.00 69.44 558 LEU A O 1
ATOM 4089 N N . VAL A 1 559 ? -32.700 3.826 5.353 1.00 80.44 559 VAL A N 1
ATOM 4090 C CA . VAL A 1 559 ? -33.331 2.541 5.090 1.00 80.44 559 VAL A CA 1
ATOM 4091 C C . VAL A 1 559 ? -32.551 1.462 5.837 1.00 80.44 559 VAL A C 1
ATOM 4093 O O . VAL A 1 559 ? -31.324 1.433 5.778 1.00 80.44 559 VAL A O 1
ATOM 4096 N N . ASN A 1 560 ? -33.268 0.568 6.512 1.00 87.06 560 ASN A N 1
ATOM 4097 C CA . ASN A 1 560 ? -32.757 -0.720 6.969 1.00 87.06 560 ASN A CA 1
ATOM 4098 C C . ASN A 1 560 ? -33.539 -1.800 6.220 1.00 87.06 560 ASN A C 1
ATOM 4100 O O . ASN A 1 560 ? -34.763 -1.688 6.098 1.00 87.06 560 ASN A O 1
ATOM 4104 N N . GLY A 1 561 ? -32.846 -2.793 5.681 1.00 88.19 561 GLY A N 1
ATOM 4105 C CA . GLY A 1 561 ? -33.454 -3.763 4.786 1.00 88.19 561 GLY A CA 1
ATOM 4106 C C . GLY A 1 561 ? -32.713 -5.086 4.749 1.00 88.19 561 GLY A C 1
ATOM 4107 O O . GLY A 1 561 ? -31.676 -5.272 5.387 1.00 88.19 561 GLY A O 1
ATOM 4108 N N . ALA A 1 562 ? -33.275 -6.020 3.992 1.00 92.25 562 ALA A N 1
ATOM 4109 C CA . ALA A 1 562 ? -32.680 -7.329 3.778 1.00 92.25 562 ALA A CA 1
ATOM 4110 C C . ALA A 1 562 ? -32.829 -7.745 2.318 1.00 92.25 562 ALA A C 1
ATOM 4112 O O . ALA A 1 562 ? -33.829 -7.462 1.655 1.00 92.25 562 ALA A O 1
ATOM 4113 N N . VAL A 1 563 ? -31.827 -8.446 1.799 1.00 94.44 563 VAL A N 1
ATOM 4114 C CA . VAL A 1 563 ? -31.845 -8.916 0.415 1.00 94.44 563 VAL A CA 1
ATOM 4115 C C . VAL A 1 563 ? -32.933 -9.974 0.252 1.00 94.44 563 VAL A C 1
ATOM 4117 O O . VAL A 1 563 ? -32.927 -11.017 0.901 1.00 94.44 563 VAL A O 1
ATOM 4120 N N . THR A 1 564 ? -33.867 -9.727 -0.660 1.00 94.38 564 THR A N 1
ATOM 4121 C CA . THR A 1 564 ? -34.944 -10.673 -1.003 1.00 94.38 564 THR A CA 1
ATOM 4122 C C . THR A 1 564 ? -34.622 -11.499 -2.243 1.00 94.38 564 THR A C 1
ATOM 4124 O O . THR A 1 564 ? -35.047 -12.646 -2.351 1.00 94.38 564 THR A O 1
ATOM 4127 N N . THR A 1 565 ? -33.851 -10.940 -3.179 1.00 90.56 565 THR A N 1
ATOM 4128 C CA . THR A 1 565 ? -33.288 -11.671 -4.321 1.00 90.56 565 THR A CA 1
ATOM 4129 C C . THR A 1 565 ? -31.894 -11.150 -4.636 1.00 90.56 565 THR A C 1
ATOM 4131 O O . THR A 1 565 ? -31.662 -9.944 -4.691 1.00 90.56 565 THR A O 1
ATOM 4134 N N . ALA A 1 566 ? -30.975 -12.082 -4.851 1.00 80.00 566 ALA A N 1
ATOM 4135 C CA . ALA A 1 566 ? -29.593 -11.822 -5.209 1.00 80.00 566 ALA A CA 1
ATOM 4136 C C . ALA A 1 566 ? -29.404 -12.077 -6.704 1.00 80.00 566 ALA A C 1
ATOM 4138 O O . ALA A 1 566 ? -29.560 -13.219 -7.142 1.00 80.00 566 ALA A O 1
ATOM 4139 N N . ASN A 1 567 ? -29.107 -11.041 -7.491 1.00 80.06 567 ASN A N 1
ATOM 4140 C CA . ASN A 1 567 ? -28.924 -11.215 -8.933 1.00 80.06 567 ASN A CA 1
ATOM 4141 C C . ASN A 1 567 ? -27.441 -11.407 -9.271 1.00 80.06 567 ASN A C 1
ATOM 4143 O O . ASN A 1 567 ? -27.092 -12.363 -9.962 1.00 80.06 567 ASN A O 1
ATOM 4147 N N . ASN A 1 568 ? -26.572 -10.515 -8.786 1.00 90.12 568 ASN A N 1
ATOM 4148 C CA . ASN A 1 568 ? -25.117 -10.562 -8.968 1.00 90.12 568 ASN A CA 1
ATOM 4149 C C . ASN A 1 568 ? -24.414 -9.673 -7.903 1.00 90.12 568 ASN A C 1
ATOM 4151 O O . ASN A 1 568 ? -25.019 -9.308 -6.898 1.00 90.12 568 ASN A O 1
ATOM 4155 N N . THR A 1 569 ? -23.131 -9.347 -8.092 1.00 88.88 569 THR A N 1
ATOM 4156 C CA . THR A 1 569 ? -22.329 -8.512 -7.172 1.00 88.88 569 THR A CA 1
ATOM 4157 C C . THR A 1 569 ? -22.671 -7.019 -7.203 1.00 88.88 569 THR A C 1
ATOM 4159 O O . THR A 1 569 ? -22.316 -6.302 -6.270 1.00 88.88 569 THR A O 1
ATOM 4162 N N . THR A 1 570 ? -23.341 -6.533 -8.247 1.00 90.62 570 THR A N 1
ATOM 4163 C CA . THR A 1 570 ? -23.730 -5.125 -8.431 1.00 90.62 570 THR A CA 1
ATOM 4164 C C . THR A 1 570 ? -25.225 -4.890 -8.246 1.00 90.62 570 THR A C 1
ATOM 4166 O O . THR A 1 570 ? -25.615 -3.774 -7.940 1.00 90.62 570 THR A O 1
ATOM 4169 N N . ASP A 1 571 ? -26.059 -5.917 -8.408 1.00 92.44 571 ASP A N 1
ATOM 4170 C CA . ASP A 1 571 ? -27.515 -5.830 -8.440 1.00 92.44 571 ASP A CA 1
ATOM 4171 C C . ASP A 1 571 ? -28.161 -6.840 -7.490 1.00 92.44 571 ASP A C 1
ATOM 4173 O O . ASP A 1 571 ? -27.965 -8.058 -7.583 1.00 92.44 571 ASP A O 1
ATOM 4177 N N . PHE A 1 572 ? -29.040 -6.340 -6.635 1.00 94.62 572 PHE A N 1
ATOM 4178 C CA . PHE A 1 572 ? -29.876 -7.146 -5.751 1.00 94.62 572 PHE A CA 1
ATOM 4179 C C . PHE A 1 572 ? -31.197 -6.429 -5.504 1.00 94.62 572 PHE A C 1
ATOM 4181 O O . PHE A 1 572 ? -31.384 -5.275 -5.883 1.00 94.62 572 PHE A O 1
ATOM 4188 N N . THR A 1 573 ? -32.151 -7.127 -4.908 1.00 94.75 573 THR A N 1
ATOM 4189 C CA . THR A 1 573 ? -33.498 -6.595 -4.720 1.00 94.75 573 THR A CA 1
ATOM 4190 C C . THR A 1 573 ? -33.911 -6.728 -3.272 1.00 94.75 573 THR A C 1
ATOM 4192 O O . THR A 1 573 ? -33.786 -7.806 -2.683 1.00 94.75 573 THR A O 1
ATOM 4195 N N . ASP A 1 574 ? -34.513 -5.677 -2.738 1.00 94.12 574 ASP A N 1
ATOM 4196 C CA . ASP A 1 574 ? -35.289 -5.729 -1.508 1.00 94.12 574 ASP A CA 1
ATOM 4197 C C . ASP A 1 574 ? -36.764 -5.466 -1.838 1.00 94.12 574 ASP A C 1
ATOM 4199 O O . ASP A 1 574 ? -37.198 -4.342 -2.096 1.00 94.12 574 ASP A O 1
ATOM 4203 N N . GLY A 1 575 ? -37.546 -6.545 -1.862 1.00 87.38 575 GLY A N 1
ATOM 4204 C CA . GLY A 1 575 ? -38.972 -6.506 -2.143 1.00 87.38 575 GLY A CA 1
ATOM 4205 C C . GLY A 1 575 ? -39.779 -5.734 -1.096 1.00 87.38 575 GLY A C 1
ATOM 4206 O O . GLY A 1 575 ? -40.873 -5.273 -1.422 1.00 87.38 575 GLY A O 1
ATOM 4207 N N . ALA A 1 576 ? -39.255 -5.541 0.122 1.00 87.50 576 ALA A N 1
ATOM 4208 C CA . ALA A 1 576 ? -39.907 -4.728 1.149 1.00 87.50 576 ALA A CA 1
ATOM 4209 C C . ALA A 1 576 ? -39.878 -3.227 0.809 1.00 87.50 576 ALA A C 1
ATOM 4211 O O . ALA A 1 576 ? -40.697 -2.465 1.322 1.00 87.50 576 ALA A O 1
ATOM 4212 N N . LEU A 1 577 ? -38.998 -2.803 -0.108 1.00 89.31 577 LEU A N 1
ATOM 4213 C CA . LEU A 1 577 ? -38.923 -1.419 -0.579 1.00 89.31 577 LEU A CA 1
ATOM 4214 C C . LEU A 1 577 ? -39.939 -1.083 -1.679 1.00 89.31 577 LEU A C 1
ATOM 4216 O O . LEU A 1 577 ? -40.102 0.090 -2.030 1.00 89.31 577 LEU A O 1
ATOM 4220 N N . VAL A 1 578 ? -40.653 -2.074 -2.226 1.00 88.94 578 VAL A N 1
ATOM 4221 C CA . VAL A 1 578 ? -41.688 -1.839 -3.242 1.00 88.94 578 VAL A CA 1
ATOM 4222 C C . VAL A 1 578 ? -42.882 -1.129 -2.600 1.00 88.94 578 VAL A C 1
ATOM 4224 O O . VAL A 1 578 ? -43.690 -1.731 -1.897 1.00 88.94 578 VAL A O 1
ATOM 4227 N N . GLY A 1 579 ? -43.008 0.174 -2.867 1.00 81.75 579 GLY A N 1
ATOM 4228 C CA . GLY A 1 579 ? -44.057 1.021 -2.291 1.00 81.75 579 GLY A CA 1
ATOM 4229 C C . GLY A 1 579 ? -43.755 1.557 -0.886 1.00 81.75 579 GLY A C 1
ATOM 4230 O O . GLY A 1 579 ? -44.662 2.099 -0.251 1.00 81.75 579 GLY A O 1
ATOM 4231 N N . ALA A 1 580 ? -42.514 1.435 -0.404 1.00 83.62 580 ALA A N 1
ATOM 4232 C CA . ALA A 1 580 ? -42.086 2.033 0.858 1.00 83.62 580 ALA A CA 1
ATOM 4233 C C . ALA A 1 580 ? -42.077 3.574 0.788 1.00 83.62 580 ALA A C 1
ATOM 4235 O O . ALA A 1 580 ? -41.834 4.168 -0.263 1.00 83.62 580 ALA A O 1
ATOM 4236 N N . GLY A 1 581 ? -42.357 4.231 1.921 1.00 75.94 581 GLY A N 1
ATOM 4237 C CA . GLY A 1 581 ? -42.393 5.698 2.021 1.00 75.94 581 GLY A CA 1
ATOM 4238 C C . GLY A 1 581 ? -41.013 6.365 1.974 1.00 75.94 581 GLY A C 1
ATOM 4239 O O . GLY A 1 581 ? -40.905 7.502 1.520 1.00 75.94 581 GLY A O 1
ATOM 4240 N N . THR A 1 582 ? -39.972 5.639 2.386 1.00 80.75 582 THR A N 1
ATOM 4241 C CA . THR A 1 582 ? -38.561 6.036 2.299 1.00 80.75 582 THR A CA 1
ATOM 4242 C C . THR A 1 582 ? -37.831 4.962 1.505 1.00 80.75 582 THR A C 1
ATOM 4244 O O . THR A 1 582 ? -37.975 3.778 1.808 1.00 80.75 582 THR A O 1
ATOM 4247 N N . VAL A 1 583 ? -37.093 5.359 0.470 1.00 86.81 583 VAL A N 1
ATOM 4248 C CA . VAL A 1 583 ? -36.405 4.434 -0.440 1.00 86.81 583 VAL A CA 1
ATOM 4249 C C . VAL A 1 583 ? -34.968 4.883 -0.707 1.00 86.81 583 VAL A C 1
ATOM 4251 O O . VAL A 1 583 ? -34.690 6.083 -0.606 1.00 86.81 583 VAL A O 1
ATOM 4254 N N . PRO A 1 584 ? -34.069 3.956 -1.080 1.00 87.88 584 PRO A N 1
ATOM 4255 C CA . PRO A 1 584 ? -32.715 4.292 -1.487 1.00 87.88 584 PRO A CA 1
ATOM 4256 C C . PRO A 1 584 ? -32.694 5.127 -2.775 1.00 87.88 584 PRO A C 1
ATOM 4258 O O . PRO A 1 584 ? -33.584 5.025 -3.623 1.00 87.88 584 PRO A O 1
ATOM 4261 N N . ALA A 1 585 ? -31.656 5.939 -2.947 1.00 82.06 585 ALA A N 1
ATOM 4262 C CA . ALA A 1 585 ? -31.450 6.798 -4.108 1.00 82.06 585 ALA A CA 1
ATOM 4263 C C . ALA A 1 585 ? -30.004 6.723 -4.613 1.00 82.06 585 ALA A C 1
ATOM 4265 O O . ALA A 1 585 ? -29.081 6.424 -3.860 1.00 82.06 585 ALA A O 1
ATOM 4266 N N . ALA A 1 586 ? -29.800 7.032 -5.896 1.00 78.69 586 ALA A N 1
ATOM 4267 C CA . ALA A 1 586 ? -28.461 7.106 -6.471 1.00 78.69 586 ALA A CA 1
ATOM 4268 C C . ALA A 1 586 ? -27.601 8.163 -5.748 1.00 78.69 586 ALA A C 1
ATOM 4270 O O . ALA A 1 586 ? -28.079 9.263 -5.460 1.00 78.69 586 ALA A O 1
ATOM 4271 N N . GLY A 1 587 ? -26.343 7.823 -5.467 1.00 61.44 587 GLY A N 1
ATOM 4272 C CA . GLY A 1 587 ? -25.391 8.631 -4.703 1.00 61.44 587 GLY A CA 1
ATOM 4273 C C . GLY A 1 587 ? -25.359 8.329 -3.201 1.00 61.44 587 GLY A C 1
ATOM 4274 O O . GLY A 1 587 ? -24.444 8.787 -2.531 1.00 61.44 587 GLY A O 1
ATOM 4275 N N . GLN A 1 588 ? -26.320 7.567 -2.667 1.00 75.31 588 GLN A N 1
ATOM 4276 C CA . GLN A 1 588 ? -26.315 7.091 -1.276 1.00 75.31 588 GLN A CA 1
ATOM 4277 C C . GLN A 1 588 ? -25.391 5.887 -1.100 1.00 75.31 588 GLN A C 1
ATOM 4279 O O . GLN A 1 588 ? -25.019 5.254 -2.084 1.00 75.31 588 GLN A O 1
ATOM 4284 N N . PHE A 1 589 ? -25.052 5.538 0.138 1.00 74.00 589 PHE A N 1
ATOM 4285 C CA . PHE A 1 589 ? -24.211 4.377 0.425 1.00 74.00 589 PHE A CA 1
ATOM 4286 C C . PHE A 1 589 ? -25.011 3.262 1.078 1.00 74.00 589 PHE A C 1
ATOM 4288 O O . PHE A 1 589 ? -25.923 3.521 1.854 1.00 74.00 589 PHE A O 1
ATOM 4295 N N . ILE A 1 590 ? -24.663 2.022 0.754 1.00 85.00 590 ILE A N 1
ATOM 4296 C CA . ILE A 1 590 ? -25.235 0.814 1.334 1.00 85.00 590 ILE A CA 1
ATOM 4297 C C . ILE A 1 590 ? -24.138 -0.012 1.995 1.00 85.00 590 ILE A C 1
ATOM 4299 O O . ILE A 1 590 ? -23.120 -0.300 1.364 1.00 85.00 590 ILE A O 1
ATOM 4303 N N . THR A 1 591 ? -24.355 -0.393 3.251 1.00 80.94 591 THR A N 1
ATOM 4304 C CA . THR A 1 591 ? -23.437 -1.213 4.048 1.00 80.94 591 THR A CA 1
ATOM 4305 C C . THR A 1 591 ? -24.138 -2.489 4.476 1.00 80.94 591 THR A C 1
ATOM 4307 O O . THR A 1 591 ? -25.197 -2.429 5.101 1.00 80.94 591 THR A O 1
ATOM 4310 N N . PHE A 1 592 ? -23.548 -3.643 4.171 1.00 85.00 592 PHE A N 1
ATOM 4311 C CA . PHE A 1 592 ? -24.054 -4.924 4.661 1.00 85.00 592 PHE A CA 1
ATOM 4312 C C . PHE A 1 592 ? -23.687 -5.124 6.133 1.00 85.00 592 PHE A C 1
ATOM 4314 O O . PHE A 1 592 ? -22.550 -4.890 6.534 1.00 85.00 592 PHE A O 1
ATOM 4321 N N . LEU A 1 593 ? -24.650 -5.559 6.939 1.00 76.06 593 LEU A N 1
ATOM 4322 C CA . LEU A 1 593 ? -24.486 -5.860 8.362 1.00 76.06 593 LEU A CA 1
ATOM 4323 C C . LEU A 1 593 ? -24.282 -7.361 8.619 1.00 76.06 593 LEU A C 1
ATOM 4325 O O . LEU A 1 593 ? -23.867 -7.746 9.707 1.00 76.06 593 LEU A O 1
ATOM 4329 N N . SER A 1 594 ? -24.552 -8.209 7.625 1.00 76.81 594 SER A N 1
ATOM 4330 C CA . SER A 1 594 ? -24.399 -9.661 7.722 1.00 76.81 594 SER A CA 1
ATOM 4331 C C . SER A 1 594 ? -23.954 -10.283 6.394 1.00 76.81 594 SER A C 1
ATOM 4333 O O . SER A 1 594 ? -23.924 -9.622 5.355 1.00 76.81 594 SER A O 1
ATOM 4335 N N . GLY A 1 595 ? -23.625 -11.576 6.435 1.00 82.62 595 GLY A N 1
ATOM 4336 C CA . GLY A 1 595 ? -23.275 -12.363 5.252 1.00 82.62 595 GLY A CA 1
ATOM 4337 C C . GLY A 1 595 ? -21.838 -12.166 4.766 1.00 82.62 595 GLY A C 1
ATOM 4338 O O . GLY A 1 595 ? -21.003 -11.559 5.434 1.00 82.62 595 GLY A O 1
ATOM 4339 N N . GLY A 1 596 ? -21.536 -12.684 3.572 1.00 69.56 596 GLY A N 1
ATOM 4340 C CA . GLY A 1 596 ? -20.184 -12.649 2.986 1.00 69.56 596 GLY A CA 1
ATOM 4341 C C . GLY A 1 596 ? -19.680 -11.249 2.612 1.00 69.56 596 GLY A C 1
ATOM 4342 O O . GLY A 1 596 ? -18.500 -11.083 2.313 1.00 69.56 596 GLY A O 1
ATOM 4343 N N . ASN A 1 597 ? -20.563 -10.249 2.650 1.00 81.50 597 ASN A N 1
ATOM 4344 C CA . ASN A 1 597 ? -20.245 -8.843 2.416 1.00 81.50 597 ASN A CA 1
ATOM 4345 C C . ASN A 1 597 ? -20.331 -7.993 3.693 1.00 81.50 597 ASN A C 1
ATOM 4347 O O . ASN A 1 597 ? -20.332 -6.769 3.583 1.00 81.50 597 ASN A O 1
ATOM 4351 N N . ALA A 1 598 ? -20.421 -8.598 4.883 1.00 71.19 598 ALA A N 1
ATOM 4352 C CA . ALA A 1 598 ? -20.527 -7.855 6.136 1.00 71.19 598 ALA A CA 1
ATOM 4353 C C . ALA A 1 598 ? -19.447 -6.759 6.238 1.00 71.19 598 ALA A C 1
ATOM 4355 O O . ALA A 1 598 ? -18.270 -6.984 5.951 1.00 71.19 598 ALA A O 1
ATOM 4356 N N . PHE A 1 599 ? -19.884 -5.559 6.621 1.00 60.69 599 PHE A N 1
ATOM 4357 C CA . PHE A 1 599 ? -19.105 -4.324 6.743 1.00 60.69 599 PHE A CA 1
ATOM 4358 C C . PHE A 1 599 ? -18.556 -3.743 5.434 1.00 60.69 599 PHE A C 1
ATOM 4360 O O . PHE A 1 599 ? -17.860 -2.727 5.465 1.00 60.69 599 PHE A O 1
ATOM 4367 N N . GLN A 1 600 ? -18.886 -4.323 4.277 1.00 70.25 600 GLN A N 1
ATOM 4368 C CA . GLN A 1 600 ? -18.589 -3.697 2.994 1.00 70.25 600 GLN A CA 1
ATOM 4369 C C . GLN A 1 600 ? -19.606 -2.598 2.695 1.00 70.25 600 GLN A C 1
ATOM 4371 O O . GLN A 1 600 ? -20.814 -2.830 2.743 1.00 70.25 600 GLN A O 1
ATOM 4376 N N . THR A 1 601 ? -19.103 -1.426 2.313 1.00 72.62 601 THR A N 1
ATOM 4377 C CA . THR A 1 601 ? -19.907 -0.281 1.875 1.00 72.62 601 THR A CA 1
ATOM 4378 C C . THR A 1 601 ? -19.750 -0.079 0.370 1.00 72.62 601 THR A C 1
ATOM 4380 O O . THR A 1 601 ? -18.635 -0.182 -0.149 1.00 72.62 601 THR A O 1
ATOM 4383 N N . ARG A 1 602 ? -20.844 0.203 -0.346 1.00 78.06 602 ARG A N 1
ATOM 4384 C CA . ARG A 1 602 ? -20.831 0.598 -1.767 1.00 78.06 602 ARG A CA 1
ATOM 4385 C C . ARG A 1 602 ? -21.773 1.758 -2.026 1.00 78.06 602 ARG A C 1
ATOM 4387 O O . ARG A 1 602 ? -22.758 1.925 -1.314 1.00 78.06 602 ARG A O 1
ATOM 4394 N N . MET A 1 603 ? -21.493 2.539 -3.064 1.00 75.94 603 MET A N 1
ATOM 4395 C CA . MET A 1 603 ? -22.406 3.586 -3.502 1.00 75.94 603 MET A CA 1
ATOM 4396 C C . MET A 1 603 ? -23.532 2.974 -4.335 1.00 75.94 603 MET A C 1
ATOM 4398 O O . MET A 1 603 ? -23.290 2.201 -5.261 1.00 75.94 603 MET A O 1
ATOM 4402 N N . ILE A 1 604 ? -24.766 3.355 -4.037 1.00 84.56 604 ILE A N 1
ATOM 4403 C CA . ILE A 1 604 ? -25.944 3.063 -4.842 1.00 84.56 604 ILE A CA 1
ATOM 4404 C C . ILE A 1 604 ? -25.866 3.915 -6.107 1.00 84.56 604 ILE A C 1
ATOM 4406 O O . ILE A 1 604 ? -25.854 5.142 -6.046 1.00 84.56 604 ILE A O 1
ATOM 4410 N N . THR A 1 605 ? -25.837 3.279 -7.270 1.00 81.94 605 THR A N 1
ATOM 4411 C CA . THR A 1 605 ? -25.854 3.953 -8.575 1.00 81.94 605 THR A CA 1
ATOM 4412 C C . THR A 1 605 ? -27.258 4.039 -9.159 1.00 81.94 605 THR A C 1
ATOM 4414 O O . THR A 1 605 ? -27.541 4.962 -9.924 1.00 81.94 605 THR A O 1
ATOM 4417 N N . ALA A 1 606 ? -28.168 3.138 -8.774 1.00 88.69 606 ALA A N 1
ATOM 4418 C CA . ALA A 1 606 ? -29.575 3.202 -9.162 1.00 88.69 606 ALA A CA 1
ATOM 4419 C C . ALA A 1 606 ? -30.500 2.479 -8.170 1.00 88.69 606 ALA A C 1
ATOM 4421 O O . ALA A 1 606 ? -30.111 1.511 -7.522 1.00 88.69 606 ALA A O 1
ATOM 4422 N N . PHE A 1 607 ? -31.760 2.922 -8.104 1.00 93.19 607 PHE A N 1
ATOM 4423 C CA . PHE A 1 607 ? -32.850 2.222 -7.420 1.00 93.19 607 PHE A CA 1
ATOM 4424 C C . PHE A 1 607 ? -34.104 2.182 -8.306 1.00 93.19 607 PHE A C 1
ATOM 4426 O O . PHE A 1 607 ? -34.505 3.201 -8.876 1.00 93.19 607 PHE A O 1
ATOM 4433 N N . ASN A 1 608 ? -34.749 1.018 -8.416 1.00 91.88 608 ASN A N 1
ATOM 4434 C CA . ASN A 1 608 ? -36.002 0.832 -9.145 1.00 91.88 608 ASN A CA 1
ATOM 4435 C C . ASN A 1 608 ? -37.171 0.618 -8.177 1.00 91.88 608 ASN A C 1
ATOM 4437 O O . ASN A 1 608 ? -37.395 -0.485 -7.683 1.00 91.88 608 ASN A O 1
ATOM 4441 N N . ALA A 1 609 ? -37.984 1.656 -7.992 1.00 88.12 609 ALA A N 1
ATOM 4442 C CA . ALA A 1 609 ? -39.123 1.637 -7.073 1.00 88.12 609 ALA A CA 1
ATOM 4443 C C . ALA A 1 609 ? -40.239 0.636 -7.436 1.00 88.12 609 ALA A C 1
ATOM 4445 O O . ALA A 1 609 ? -41.028 0.266 -6.569 1.00 88.12 609 ALA A O 1
ATOM 4446 N N . ALA A 1 610 ? -40.338 0.197 -8.698 1.00 88.12 610 ALA A N 1
ATOM 4447 C CA . ALA A 1 610 ? -41.360 -0.764 -9.121 1.00 88.12 610 ALA A CA 1
ATOM 4448 C C . ALA A 1 610 ? -40.986 -2.213 -8.781 1.00 88.12 610 ALA A C 1
ATOM 4450 O O . ALA A 1 610 ? -41.871 -3.059 -8.663 1.00 88.12 610 ALA A O 1
ATOM 4451 N N . THR A 1 611 ? -39.689 -2.499 -8.650 1.00 90.56 611 THR A N 1
ATOM 4452 C CA . THR A 1 611 ? -39.178 -3.853 -8.401 1.00 90.56 611 THR A CA 1
ATOM 4453 C C . THR A 1 611 ? -38.436 -3.986 -7.076 1.00 90.56 611 THR A C 1
ATOM 4455 O O . THR A 1 611 ? -38.242 -5.110 -6.640 1.00 90.56 611 THR A O 1
ATOM 4458 N N . GLY A 1 612 ? -38.035 -2.880 -6.439 1.00 90.19 612 GLY A N 1
ATOM 4459 C CA . GLY A 1 612 ? -37.176 -2.870 -5.250 1.00 90.19 612 GLY A CA 1
ATOM 4460 C C . GLY A 1 612 ? -35.700 -3.131 -5.569 1.00 90.19 612 GLY A C 1
ATOM 4461 O O . GLY A 1 612 ? -34.935 -3.475 -4.673 1.00 90.19 612 GLY A O 1
ATOM 4462 N N . ALA A 1 613 ? -35.302 -3.036 -6.845 1.00 93.62 613 ALA A N 1
ATOM 4463 C CA . ALA A 1 613 ? -33.939 -3.359 -7.269 1.00 93.62 613 ALA A CA 1
ATOM 4464 C C . ALA A 1 613 ? -32.982 -2.218 -6.921 1.00 93.62 613 ALA A C 1
ATOM 4466 O O . ALA A 1 613 ? -33.281 -1.058 -7.208 1.00 93.62 613 ALA A O 1
ATOM 4467 N N . ILE A 1 614 ? -31.848 -2.568 -6.330 1.00 93.56 614 ILE A N 1
ATOM 4468 C CA . ILE A 1 614 ? -30.753 -1.688 -5.939 1.00 93.56 614 ILE A CA 1
ATOM 4469 C C . ILE A 1 614 ? -29.538 -2.088 -6.779 1.00 93.56 614 ILE A C 1
ATOM 4471 O O . ILE A 1 614 ? -29.171 -3.264 -6.815 1.00 93.56 614 ILE A O 1
ATOM 4475 N N . THR A 1 615 ? -28.925 -1.106 -7.434 1.00 93.62 615 THR A N 1
ATOM 4476 C CA . THR A 1 615 ? -27.671 -1.262 -8.178 1.00 93.62 615 THR A CA 1
ATOM 4477 C C . THR A 1 615 ? -26.579 -0.460 -7.487 1.00 93.62 615 THR A C 1
ATOM 4479 O O . THR A 1 615 ? -26.818 0.683 -7.089 1.00 93.62 615 THR A O 1
ATOM 4482 N N . VAL A 1 616 ? -25.386 -1.036 -7.360 1.00 85.50 616 VAL A N 1
ATOM 4483 C CA . VAL A 1 616 ? -24.210 -0.415 -6.742 1.00 85.50 616 VAL A CA 1
ATOM 4484 C C . VAL A 1 616 ? -23.001 -0.409 -7.674 1.00 85.50 616 VAL A C 1
ATOM 4486 O O . VAL A 1 616 ? -22.904 -1.236 -8.582 1.00 85.50 616 VAL A O 1
ATOM 4489 N N . ALA A 1 617 ? -22.065 0.507 -7.429 1.00 74.38 617 ALA A N 1
ATOM 4490 C CA . ALA A 1 617 ? -20.731 0.476 -8.025 1.00 74.38 617 ALA A CA 1
ATOM 4491 C C . ALA A 1 617 ? -19.659 0.962 -7.021 1.00 74.38 617 ALA A C 1
ATOM 4493 O O . ALA A 1 617 ? -19.940 1.887 -6.251 1.00 74.38 617 ALA A O 1
ATOM 4494 N N . PRO A 1 618 ? -18.449 0.368 -7.029 1.00 73.06 618 PRO A N 1
ATOM 4495 C CA . PRO A 1 618 ? -18.128 -0.913 -7.671 1.00 73.06 618 PRO A CA 1
ATOM 4496 C C . PRO A 1 618 ? -18.946 -2.077 -7.071 1.00 73.06 618 PRO A C 1
ATOM 4498 O O . PRO A 1 618 ? -19.658 -1.914 -6.081 1.00 73.06 618 PRO A O 1
ATOM 4501 N N . GLY A 1 619 ? -18.889 -3.263 -7.681 1.00 80.62 619 GLY A N 1
ATOM 4502 C CA . GLY A 1 619 ? -19.572 -4.446 -7.146 1.00 80.62 619 GLY A CA 1
ATOM 4503 C C . GLY A 1 619 ? -19.029 -4.889 -5.781 1.00 80.62 619 GLY A C 1
ATOM 4504 O O . GLY A 1 619 ? -17.902 -4.570 -5.386 1.00 80.62 619 GLY A O 1
ATOM 4505 N N . PHE A 1 620 ? -19.832 -5.644 -5.039 1.00 81.81 620 PHE A N 1
ATOM 4506 C CA . PHE A 1 620 ? -19.384 -6.353 -3.841 1.00 81.81 620 PHE A CA 1
ATOM 4507 C C . PHE A 1 620 ? -18.452 -7.524 -4.188 1.00 81.81 620 PHE A C 1
ATOM 4509 O O . PHE A 1 620 ? -18.454 -8.019 -5.317 1.00 81.81 620 PHE A O 1
ATOM 4516 N N . THR A 1 621 ? -17.644 -7.972 -3.222 1.00 75.81 621 THR A N 1
ATOM 4517 C CA . THR A 1 621 ? -16.674 -9.065 -3.440 1.00 75.81 621 THR A CA 1
ATOM 4518 C C . THR A 1 621 ? -17.362 -10.391 -3.761 1.00 75.81 621 THR A C 1
ATOM 4520 O O . THR A 1 621 ? -16.867 -11.170 -4.573 1.00 75.81 621 THR A O 1
ATOM 4523 N N . VAL A 1 622 ? -18.525 -10.635 -3.158 1.00 84.62 622 VAL A N 1
ATOM 4524 C CA . VAL A 1 622 ? -19.409 -11.760 -3.475 1.00 84.62 622 VAL A CA 1
ATOM 4525 C C . VAL A 1 622 ? -20.825 -11.247 -3.716 1.00 84.62 622 VAL A C 1
ATOM 4527 O O . VAL A 1 622 ? -21.197 -10.174 -3.243 1.00 84.62 622 VAL A O 1
ATOM 4530 N N . ALA A 1 623 ? -21.632 -11.975 -4.490 1.00 88.81 623 ALA A N 1
ATOM 4531 C CA . ALA A 1 623 ? -23.041 -11.617 -4.634 1.00 88.81 623 ALA A CA 1
ATOM 4532 C C . ALA A 1 623 ? -23.715 -11.715 -3.250 1.00 88.81 623 ALA A C 1
ATOM 4534 O O . ALA A 1 623 ? -23.529 -12.742 -2.591 1.00 88.81 623 ALA A O 1
ATOM 4535 N N . PRO A 1 624 ? -24.457 -10.689 -2.791 1.00 91.50 624 PRO A N 1
ATOM 4536 C CA . PRO A 1 624 ? -25.167 -10.753 -1.514 1.00 91.50 624 PRO A CA 1
ATOM 4537 C C . PRO A 1 624 ? -26.085 -11.975 -1.457 1.00 91.50 624 PRO A C 1
ATOM 4539 O O . PRO A 1 624 ? -26.684 -12.321 -2.470 1.00 91.50 624 PRO A O 1
ATOM 4542 N N . ALA A 1 625 ? -26.219 -12.638 -0.314 1.00 90.69 625 ALA A N 1
ATOM 4543 C CA . ALA A 1 625 ? -27.145 -13.754 -0.155 1.00 90.69 625 ALA A CA 1
ATOM 4544 C C . ALA A 1 625 ? -28.553 -13.254 0.197 1.00 90.69 625 ALA A C 1
ATOM 4546 O O . ALA A 1 625 ? -28.737 -12.181 0.766 1.00 90.69 625 ALA A O 1
ATOM 4547 N N . VAL A 1 626 ? -29.581 -14.048 -0.124 1.00 91.88 626 VAL A N 1
ATOM 4548 C CA . VAL A 1 626 ? -30.941 -13.786 0.376 1.00 91.88 626 VAL A CA 1
ATOM 4549 C C . VAL A 1 626 ? -30.894 -13.805 1.905 1.00 91.88 626 VAL A C 1
ATOM 4551 O O . VAL A 1 626 ? -30.272 -14.700 2.466 1.00 91.88 626 VAL A O 1
ATOM 4554 N N . THR A 1 627 ? -31.582 -12.864 2.553 1.00 87.31 627 THR A N 1
ATOM 4555 C CA . THR A 1 627 ? -31.578 -12.556 4.000 1.00 87.31 627 THR A CA 1
ATOM 4556 C C . THR A 1 627 ? -30.405 -11.735 4.532 1.00 87.31 627 THR A C 1
ATOM 4558 O O . THR A 1 627 ? -30.497 -11.288 5.673 1.00 87.31 627 THR A O 1
ATOM 4561 N N . ASP A 1 628 ? -29.375 -11.442 3.728 1.00 89.75 628 ASP A N 1
ATOM 4562 C CA . ASP A 1 628 ? -28.315 -10.530 4.168 1.00 89.75 628 ASP A CA 1
ATOM 4563 C C . ASP A 1 628 ? -28.908 -9.153 4.497 1.00 89.75 628 ASP A C 1
ATOM 4565 O O . ASP A 1 628 ? -29.617 -8.559 3.675 1.00 89.75 628 ASP A O 1
ATOM 4569 N N . THR A 1 629 ? -28.641 -8.662 5.707 1.00 86.81 629 THR A N 1
ATOM 4570 C CA . THR A 1 629 ? -29.154 -7.383 6.203 1.00 86.81 629 THR A CA 1
ATOM 4571 C C . THR A 1 629 ? -28.215 -6.249 5.827 1.00 86.81 629 THR A C 1
ATOM 4573 O O . THR A 1 629 ? -26.999 -6.425 5.735 1.00 86.81 629 THR A O 1
ATOM 4576 N N . TYR A 1 630 ? -28.773 -5.067 5.586 1.00 89.19 630 TYR A N 1
ATOM 4577 C CA . TYR A 1 630 ? -28.012 -3.891 5.185 1.00 89.19 630 TYR A CA 1
ATOM 4578 C C . TYR A 1 630 ? -28.651 -2.602 5.700 1.00 89.19 630 TYR A C 1
ATOM 4580 O O . TYR A 1 630 ? -29.851 -2.533 5.968 1.00 89.19 630 TYR A O 1
ATOM 4588 N N . VAL A 1 631 ? -27.850 -1.544 5.745 1.00 83.81 631 VAL A N 1
ATOM 4589 C CA . VAL A 1 631 ? -28.301 -0.174 6.006 1.00 83.81 631 VAL A CA 1
ATOM 4590 C C . VAL A 1 631 ? -27.929 0.741 4.849 1.00 83.81 631 VAL A C 1
ATOM 4592 O O . VAL A 1 631 ? -26.895 0.547 4.212 1.00 83.81 631 VAL A O 1
ATOM 4595 N N . VAL A 1 632 ? -28.773 1.738 4.580 1.00 80.19 632 VAL A N 1
ATOM 4596 C CA . VAL A 1 632 ? -28.507 2.813 3.616 1.00 80.19 632 VAL A CA 1
ATOM 4597 C C . VAL A 1 632 ? -28.337 4.132 4.350 1.00 80.19 632 VAL A C 1
ATOM 4599 O O . VAL A 1 632 ? -29.188 4.524 5.153 1.00 80.19 632 VAL A O 1
ATOM 4602 N N . THR A 1 633 ? -27.261 4.836 4.033 1.00 70.56 633 THR A N 1
ATOM 4603 C CA . THR A 1 633 ? -26.910 6.149 4.579 1.00 70.56 633 THR A CA 1
ATOM 4604 C C . THR A 1 633 ? -26.939 7.214 3.481 1.00 70.56 633 THR A C 1
ATOM 4606 O O . THR A 1 633 ? -26.993 6.908 2.287 1.00 70.56 633 THR A O 1
ATOM 4609 N N . ALA A 1 634 ? -26.983 8.493 3.865 1.00 60.66 634 ALA A N 1
ATOM 4610 C CA . ALA A 1 634 ? -27.034 9.589 2.896 1.00 60.66 634 ALA A CA 1
ATOM 4611 C C . ALA A 1 634 ? -25.785 9.646 1.992 1.00 60.66 634 ALA A C 1
ATOM 4613 O O . ALA A 1 634 ? -24.751 9.055 2.283 1.00 60.66 634 ALA A O 1
ATOM 4614 N N . ALA A 1 635 ? -25.894 10.381 0.881 1.00 52.81 635 ALA A N 1
ATOM 4615 C CA . ALA A 1 635 ? -24.776 10.621 -0.026 1.00 52.81 635 ALA A CA 1
ATOM 4616 C C . ALA A 1 635 ? -23.637 11.391 0.659 1.00 52.81 635 ALA A C 1
ATOM 4618 O O . ALA A 1 635 ? -23.901 12.298 1.453 1.00 52.81 635 ALA A O 1
ATOM 4619 N N . ALA A 1 636 ? -22.389 11.073 0.300 1.00 46.31 636 ALA A N 1
ATOM 4620 C CA . ALA A 1 636 ? -21.220 11.798 0.787 1.00 46.31 636 ALA A CA 1
ATOM 4621 C C . ALA A 1 636 ? -21.285 13.262 0.311 1.00 46.31 636 ALA A C 1
ATOM 4623 O O . ALA A 1 636 ? -21.595 13.527 -0.857 1.00 46.31 636 ALA A O 1
ATOM 4624 N N . PRO A 1 637 ? -21.005 14.239 1.181 1.00 42.50 637 PRO A N 1
ATOM 4625 C CA . PRO A 1 637 ? -20.911 15.628 0.779 1.00 42.50 637 PRO A CA 1
ATOM 4626 C C . PRO A 1 637 ? -19.642 15.874 -0.046 1.00 42.50 637 PRO A C 1
ATOM 4628 O O . PRO A 1 637 ? -18.612 15.225 0.109 1.00 42.50 637 PRO A O 1
ATOM 4631 N N . THR A 1 638 ? -19.709 16.876 -0.917 1.00 39.75 638 THR A N 1
ATOM 4632 C CA . THR A 1 638 ? -18.560 17.403 -1.661 1.00 39.75 638 THR A CA 1
ATOM 4633 C C . THR A 1 638 ? -17.548 18.052 -0.706 1.00 39.75 638 THR A C 1
ATOM 4635 O O . THR A 1 638 ? -17.924 18.978 0.015 1.00 39.75 638 THR A O 1
ATOM 4638 N N . GLY A 1 639 ? -16.280 17.619 -0.736 1.00 52.12 639 GLY A N 1
ATOM 4639 C CA . GLY A 1 639 ? -15.190 18.152 0.106 1.00 52.12 639 GLY A CA 1
ATOM 4640 C C . GLY A 1 639 ? -14.668 17.142 1.131 1.00 52.12 639 GLY A C 1
ATOM 4641 O O . GLY A 1 639 ? -14.681 17.412 2.327 1.00 52.12 639 GLY A O 1
ATOM 4642 N N . ILE A 1 640 ? -14.287 15.969 0.636 1.00 58.03 640 ILE A N 1
ATOM 4643 C CA . ILE A 1 640 ? -13.926 14.775 1.398 1.00 58.03 640 ILE A CA 1
ATOM 4644 C C . ILE A 1 640 ? -12.593 14.974 2.140 1.00 58.03 640 ILE A C 1
ATOM 4646 O O . ILE A 1 640 ? -11.631 15.434 1.536 1.00 58.03 640 ILE A O 1
ATOM 4650 N N . ALA A 1 641 ? -12.550 14.629 3.431 1.00 69.38 641 ALA A N 1
ATOM 4651 C CA . ALA A 1 641 ? -11.297 14.441 4.161 1.00 69.38 641 ALA A CA 1
ATOM 4652 C C . ALA A 1 641 ? -10.621 13.139 3.710 1.00 69.38 641 ALA A C 1
ATOM 4654 O O . ALA A 1 641 ? -11.289 12.119 3.551 1.00 69.38 641 ALA A O 1
ATOM 4655 N N . ASP A 1 642 ? -9.307 13.155 3.525 1.00 77.19 642 ASP A N 1
ATOM 4656 C CA . ASP A 1 642 ? -8.575 12.001 3.000 1.00 77.19 642 ASP A CA 1
ATOM 4657 C C . ASP A 1 642 ? -8.500 10.852 4.022 1.00 77.19 642 ASP A C 1
ATOM 4659 O O . ASP A 1 642 ? -8.393 9.682 3.647 1.00 77.19 642 ASP A O 1
ATOM 4663 N N . TYR A 1 643 ? -8.588 11.173 5.319 1.00 83.25 643 TYR A N 1
ATOM 4664 C CA . TYR A 1 643 ? -8.566 10.199 6.408 1.00 83.25 643 TYR A CA 1
ATOM 4665 C C . TYR A 1 643 ? -9.299 10.677 7.665 1.00 83.25 643 TYR A C 1
ATOM 4667 O O . TYR A 1 643 ? -9.498 11.875 7.884 1.00 83.25 643 TYR A O 1
ATOM 4675 N N . GLY A 1 644 ? -9.630 9.734 8.544 1.00 84.12 644 GLY A N 1
ATOM 4676 C CA . GLY A 1 644 ? -10.161 10.027 9.872 1.00 84.12 644 GLY A CA 1
ATOM 4677 C C . GLY A 1 644 ? -10.143 8.812 10.791 1.00 84.12 644 GLY A C 1
ATOM 4678 O O . GLY A 1 644 ? -9.534 7.790 10.476 1.00 84.12 644 GLY A O 1
ATOM 4679 N N . VAL A 1 645 ? -10.817 8.916 11.936 1.00 86.94 645 VAL A N 1
ATOM 4680 C CA . VAL A 1 645 ? -10.838 7.866 12.964 1.00 86.94 645 VAL A CA 1
ATOM 4681 C C . VAL A 1 645 ? -12.269 7.396 13.206 1.00 86.94 645 VAL A C 1
ATOM 4683 O O . VAL A 1 645 ? -13.161 8.200 13.466 1.00 86.94 645 VAL A O 1
ATOM 4686 N N . GLN A 1 646 ? -12.496 6.087 13.122 1.00 87.00 646 GLN A N 1
ATOM 4687 C CA . GLN A 1 646 ? -13.757 5.442 13.485 1.00 87.00 646 GLN A CA 1
ATOM 4688 C C . GLN A 1 646 ? -13.624 4.781 14.854 1.00 87.00 646 GLN A C 1
ATOM 4690 O O . GLN A 1 646 ? -12.586 4.191 15.143 1.00 87.00 646 GLN A O 1
ATOM 4695 N N . VAL A 1 647 ? -14.676 4.852 15.665 1.00 88.12 647 VAL A N 1
ATOM 4696 C CA . VAL A 1 647 ? -14.724 4.320 17.031 1.00 88.12 647 VAL A CA 1
ATOM 4697 C C . VAL A 1 647 ? -15.726 3.175 17.114 1.00 88.12 647 VAL A C 1
ATOM 4699 O O . VAL A 1 647 ? -16.772 3.194 16.455 1.00 88.12 647 VAL A O 1
ATOM 4702 N N . PHE A 1 648 ? -15.396 2.176 17.923 1.00 87.75 648 PHE A N 1
ATOM 4703 C CA . PHE A 1 648 ? -16.109 0.917 18.066 1.00 87.75 648 PHE A CA 1
ATOM 4704 C C . PHE A 1 648 ? -16.327 0.596 19.540 1.00 87.75 648 PHE A C 1
ATOM 4706 O O . PHE A 1 648 ? -15.452 0.869 20.350 1.00 87.75 648 PHE A O 1
ATOM 4713 N N . ASN A 1 649 ? -17.451 -0.042 19.854 1.00 92.00 649 ASN A N 1
ATOM 4714 C CA . ASN A 1 649 ? -17.704 -0.716 21.123 1.00 92.00 649 ASN A CA 1
ATOM 4715 C C . ASN A 1 649 ? -17.883 -2.210 20.835 1.00 92.00 649 ASN A C 1
ATOM 4717 O O . ASN A 1 649 ? -18.720 -2.573 20.004 1.00 92.00 649 ASN A O 1
ATOM 4721 N N . ASN A 1 650 ? -17.078 -3.073 21.456 1.00 86.06 650 ASN A N 1
ATOM 4722 C CA . ASN A 1 650 ? -17.122 -4.528 21.245 1.00 86.06 650 ASN A CA 1
ATOM 4723 C C . ASN A 1 650 ? -17.025 -4.923 19.757 1.00 86.06 650 ASN A C 1
ATOM 4725 O O . ASN A 1 650 ? -17.742 -5.794 19.266 1.00 86.06 650 ASN A O 1
ATOM 4729 N N . GLY A 1 651 ? -16.186 -4.210 18.999 1.00 79.00 651 GLY A N 1
ATOM 4730 C CA . GLY A 1 651 ? -16.010 -4.403 17.553 1.00 79.00 651 GLY A CA 1
ATOM 4731 C C . GLY A 1 651 ? -17.141 -3.852 16.672 1.00 79.00 651 GLY A C 1
ATOM 4732 O O . GLY A 1 651 ? -16.985 -3.798 15.450 1.00 79.00 651 GLY A O 1
ATOM 4733 N N . SER A 1 652 ? -18.248 -3.384 17.256 1.00 80.44 652 SER A N 1
ATOM 4734 C CA . SER A 1 652 ? -19.343 -2.733 16.531 1.00 80.44 652 SER A CA 1
ATOM 4735 C C . SER A 1 652 ? -19.101 -1.225 16.418 1.00 80.44 652 SER A C 1
ATOM 4737 O O . SER A 1 652 ? -18.782 -0.589 17.419 1.00 80.44 652 SER A O 1
ATOM 4739 N N . PRO A 1 653 ? -19.233 -0.610 15.229 1.00 77.62 653 PRO A N 1
ATOM 4740 C CA . PRO A 1 653 ? -18.970 0.816 15.056 1.00 77.62 653 PRO A CA 1
ATOM 4741 C C . PRO A 1 653 ? -20.016 1.674 15.780 1.00 77.62 653 PRO A C 1
ATOM 4743 O O . PRO A 1 653 ? -21.214 1.493 15.570 1.00 77.62 653 PRO A O 1
ATOM 4746 N N . ILE A 1 654 ? -19.557 2.643 16.576 1.00 76.00 654 ILE A N 1
ATOM 4747 C CA . ILE A 1 654 ? -20.409 3.556 17.362 1.00 76.00 654 ILE A CA 1
ATOM 4748 C C . ILE A 1 654 ? -20.271 5.031 16.961 1.00 76.00 654 ILE A C 1
ATOM 4750 O O . ILE A 1 654 ? -21.081 5.856 17.378 1.00 76.00 654 ILE A O 1
ATOM 4754 N N . GLY A 1 655 ? -19.290 5.382 16.125 1.00 75.25 655 GLY A N 1
ATOM 4755 C CA . GLY A 1 655 ? -19.188 6.726 15.554 1.00 75.25 655 GLY A CA 1
ATOM 4756 C C . GLY A 1 655 ? -17.800 7.074 15.030 1.00 75.25 655 GLY A C 1
ATOM 4757 O O . GLY A 1 655 ? -16.996 6.187 14.753 1.00 75.25 655 GLY A O 1
ATOM 4758 N N . PHE A 1 656 ? -17.537 8.371 14.859 1.00 82.12 656 PHE A N 1
ATOM 4759 C CA . PHE A 1 656 ? -16.297 8.901 14.286 1.00 82.12 656 PHE A CA 1
ATOM 4760 C C . PHE A 1 656 ? -15.726 9.987 15.180 1.00 82.12 656 PHE A C 1
ATOM 4762 O O . PHE A 1 656 ? -16.465 10.845 15.662 1.00 82.12 656 PHE A O 1
ATOM 4769 N N . ALA A 1 657 ? -14.416 9.945 15.385 1.00 84.81 657 ALA A N 1
ATOM 4770 C CA . ALA A 1 657 ? -13.707 10.998 16.084 1.00 84.81 657 ALA A CA 1
ATOM 4771 C C . ALA A 1 657 ? -13.335 12.112 15.102 1.00 84.81 657 ALA A C 1
ATOM 4773 O O . ALA A 1 657 ? -13.108 11.855 13.918 1.00 84.81 657 ALA A O 1
ATOM 4774 N N . PHE A 1 658 ? -13.218 13.337 15.603 1.00 84.75 658 PHE A N 1
ATOM 4775 C CA . PHE A 1 658 ? -12.798 14.490 14.813 1.00 84.75 658 PHE A CA 1
ATOM 4776 C C . PHE A 1 658 ? -11.462 15.036 15.309 1.00 84.75 658 PHE A C 1
ATOM 4778 O O . PHE A 1 658 ? -11.155 15.018 16.507 1.00 84.75 658 PHE A O 1
ATOM 4785 N N . TYR A 1 659 ? -10.672 15.548 14.372 1.00 84.44 659 TYR A N 1
ATOM 4786 C CA . TYR A 1 659 ? -9.373 16.123 14.665 1.00 84.44 659 TYR A CA 1
ATOM 4787 C C . TYR A 1 659 ? -9.517 17.484 15.352 1.00 84.44 659 TYR A C 1
ATOM 4789 O O . TYR A 1 659 ? -10.203 18.382 14.861 1.00 84.44 659 TYR A O 1
ATOM 4797 N N . THR A 1 660 ? -8.845 17.659 16.491 1.00 79.44 660 THR A N 1
ATOM 4798 C CA . THR A 1 660 ? -8.985 18.865 17.329 1.00 79.44 660 THR A CA 1
ATOM 4799 C C . THR A 1 660 ? -8.102 20.039 16.887 1.00 79.44 660 THR A C 1
ATOM 4801 O O . THR A 1 660 ? -8.232 21.144 17.415 1.00 79.44 660 THR A O 1
ATOM 4804 N N . GLY A 1 661 ? -7.203 19.827 15.918 1.00 70.06 661 GLY A N 1
ATOM 4805 C CA . GLY A 1 661 ? -6.240 20.835 15.462 1.00 70.06 661 GLY A CA 1
ATOM 4806 C C . GLY A 1 661 ? -5.024 21.015 16.380 1.00 70.06 661 GLY A C 1
ATOM 4807 O O . GLY A 1 661 ? -4.215 21.911 16.136 1.00 70.06 661 GLY A O 1
ATOM 4808 N N . ALA A 1 662 ? -4.888 20.192 17.426 1.00 67.25 662 ALA A N 1
ATOM 4809 C CA . ALA A 1 662 ? -3.758 20.196 18.350 1.00 67.25 662 ALA A CA 1
ATOM 4810 C C . ALA A 1 662 ? -3.059 18.823 18.364 1.00 67.25 662 ALA A C 1
ATOM 4812 O O . ALA A 1 662 ? -3.648 17.833 18.792 1.00 67.25 662 ALA A O 1
ATOM 4813 N N . ALA A 1 663 ? -1.790 18.785 17.935 1.00 65.94 663 ALA A N 1
ATOM 4814 C CA . ALA A 1 663 ? -0.940 17.584 17.921 1.00 65.94 663 ALA A CA 1
ATOM 4815 C C . ALA A 1 663 ? -1.625 16.375 17.246 1.00 65.94 663 ALA A C 1
ATOM 4817 O O . ALA A 1 663 ? -2.136 16.520 16.136 1.00 65.94 663 ALA A O 1
ATOM 4818 N N . HIS A 1 664 ? -1.657 15.209 17.898 1.00 77.88 664 HIS A N 1
ATOM 4819 C CA . HIS A 1 664 ? -2.214 13.947 17.379 1.00 77.88 664 HIS A CA 1
ATOM 4820 C C . HIS A 1 664 ? -3.531 13.546 18.058 1.00 77.88 664 HIS A C 1
ATOM 4822 O O . HIS A 1 664 ? -3.910 12.376 18.044 1.00 77.88 664 HIS A O 1
ATOM 4828 N N . LEU A 1 665 ? -4.221 14.520 18.665 1.00 86.31 665 LEU A N 1
ATOM 4829 C CA . LEU A 1 665 ? -5.407 14.299 19.488 1.00 86.31 665 LEU A CA 1
ATOM 4830 C C . LEU A 1 665 ? -6.708 14.376 18.681 1.00 86.31 665 LEU A C 1
ATOM 4832 O O . LEU A 1 665 ? -7.049 15.408 18.081 1.00 86.31 665 LEU A O 1
ATOM 4836 N N . TRP A 1 666 ? -7.475 13.297 18.764 1.00 90.62 666 TRP A N 1
ATOM 4837 C CA . TRP A 1 666 ? -8.818 13.164 18.219 1.00 90.62 666 TRP A CA 1
ATOM 4838 C C . TRP A 1 666 ? -9.828 13.052 19.353 1.00 90.62 666 TRP A C 1
ATOM 4840 O O . TRP A 1 666 ? -9.584 12.359 20.338 1.00 90.62 666 TRP A O 1
ATOM 4850 N N . ASN A 1 667 ? -10.976 13.707 19.193 1.00 90.81 667 ASN A N 1
ATOM 4851 C CA . ASN A 1 667 ? -12.051 13.657 20.177 1.00 90.81 667 ASN A CA 1
ATOM 4852 C C . ASN A 1 667 ? -13.247 12.897 19.623 1.00 90.81 667 ASN A C 1
ATOM 4854 O O . ASN A 1 667 ? -13.673 13.127 18.489 1.00 90.81 667 ASN A O 1
ATOM 4858 N N . PHE A 1 668 ? -13.829 12.046 20.457 1.00 91.81 668 PHE A N 1
ATOM 4859 C CA . PHE A 1 668 ? -15.077 11.356 20.168 1.00 91.81 668 PHE A CA 1
ATOM 4860 C C . PHE A 1 668 ? -16.067 11.554 21.316 1.00 91.81 668 PHE A C 1
ATOM 4862 O O . PHE A 1 668 ? -15.682 11.524 22.479 1.00 91.81 668 PHE A O 1
ATOM 4869 N N . THR A 1 669 ? -17.343 11.759 20.998 1.00 90.81 669 THR A N 1
ATOM 4870 C CA . THR A 1 669 ? -18.434 11.792 21.979 1.00 90.81 669 THR A CA 1
ATOM 4871 C C . THR A 1 669 ? -19.395 10.671 21.637 1.00 90.81 669 THR A C 1
ATOM 4873 O O . THR A 1 669 ? -19.998 10.686 20.561 1.00 90.81 669 THR A O 1
ATOM 4876 N N . ALA A 1 670 ? -19.535 9.703 22.537 1.00 89.44 670 ALA A N 1
ATOM 4877 C CA . ALA A 1 670 ? -20.515 8.645 22.376 1.00 89.44 670 ALA A CA 1
ATOM 4878 C C . ALA A 1 670 ? -21.939 9.212 22.484 1.00 89.44 670 ALA A C 1
ATOM 4880 O O . ALA A 1 670 ? -22.198 10.186 23.193 1.00 89.44 670 ALA A O 1
ATOM 4881 N N . THR A 1 671 ? -22.871 8.616 21.744 1.00 87.31 671 THR A N 1
ATOM 4882 C CA . THR A 1 671 ? -24.286 9.001 21.810 1.00 87.31 671 THR A CA 1
ATOM 4883 C C . THR A 1 671 ? -24.967 8.183 22.901 1.00 87.31 671 THR A C 1
ATOM 4885 O O . THR A 1 671 ? -24.699 6.992 23.029 1.00 87.31 671 THR A O 1
ATOM 4888 N N . ALA A 1 672 ? -25.879 8.788 23.663 1.00 83.62 672 ALA A N 1
ATOM 4889 C CA . ALA A 1 672 ? -26.638 8.060 24.677 1.00 83.62 672 ALA A CA 1
ATOM 4890 C C . ALA A 1 672 ? -27.280 6.784 24.098 1.00 83.62 672 ALA A C 1
ATOM 4892 O O . ALA A 1 672 ? -27.972 6.837 23.077 1.00 83.62 672 ALA A O 1
ATOM 4893 N N . GLY A 1 673 ? -27.017 5.646 24.748 1.00 80.44 673 GLY A N 1
ATOM 4894 C CA . GLY A 1 673 ? -27.460 4.315 24.320 1.00 80.44 673 GLY A CA 1
ATOM 4895 C C . GLY A 1 673 ? -26.496 3.548 23.402 1.00 80.44 673 GLY A C 1
ATOM 4896 O O . GLY A 1 673 ? -26.849 2.456 22.969 1.00 80.44 673 GLY A O 1
ATOM 4897 N N . THR A 1 674 ? -25.304 4.076 23.080 1.00 83.50 674 THR A N 1
ATOM 4898 C CA . THR A 1 674 ? -24.265 3.308 22.348 1.00 83.50 674 THR A CA 1
ATOM 4899 C C . THR A 1 674 ? -23.340 2.493 23.256 1.00 83.50 674 THR A C 1
ATOM 4901 O O . THR A 1 674 ? -22.621 1.618 22.768 1.00 83.50 674 THR A O 1
ATOM 4904 N N . LEU A 1 675 ? -23.322 2.803 24.553 1.00 90.00 675 LEU A N 1
ATOM 4905 C CA . LEU A 1 675 ? -22.686 1.988 25.585 1.00 90.00 675 LEU A CA 1
ATOM 4906 C C . LEU A 1 675 ? -23.769 1.176 26.303 1.00 90.00 675 LEU A C 1
ATOM 4908 O O . LEU A 1 675 ? -24.901 1.642 26.443 1.00 90.00 675 LEU A O 1
ATOM 4912 N N . ASN A 1 676 ? -23.409 -0.033 26.714 1.00 89.38 676 ASN A N 1
ATOM 4913 C CA . ASN A 1 676 ? -24.239 -0.911 27.528 1.00 89.38 676 ASN A CA 1
ATOM 4914 C C . ASN A 1 676 ? -23.981 -0.613 29.006 1.00 89.38 676 ASN A C 1
ATOM 4916 O O . ASN A 1 676 ? -22.848 -0.303 29.360 1.00 89.38 676 ASN A O 1
ATOM 4920 N N . GLU A 1 677 ? -25.002 -0.743 29.848 1.00 87.75 677 GLU A N 1
ATOM 4921 C CA . GLU A 1 677 ? -24.829 -0.741 31.306 1.00 87.75 677 GLU A CA 1
ATOM 4922 C C . GLU A 1 677 ? -23.866 -1.870 31.730 1.00 87.75 677 GLU A C 1
ATOM 4924 O O . GLU A 1 677 ? -23.896 -2.956 31.141 1.00 87.75 677 GLU A O 1
ATOM 4929 N N . GLY A 1 678 ? -23.023 -1.614 32.729 1.00 84.56 678 GLY A N 1
ATOM 4930 C CA . GLY A 1 678 ? -21.994 -2.518 33.238 1.00 84.56 678 GLY A CA 1
ATOM 4931 C C . GLY A 1 678 ? -20.623 -2.366 32.567 1.00 84.56 678 GLY A C 1
ATOM 4932 O O . GLY A 1 678 ? -20.341 -1.412 31.835 1.00 84.56 678 GLY A O 1
ATOM 4933 N N . ASP A 1 679 ? -19.751 -3.341 32.821 1.00 81.88 679 ASP A N 1
ATOM 4934 C CA . ASP A 1 679 ? -18.325 -3.365 32.457 1.00 81.88 679 ASP A CA 1
ATOM 4935 C C . ASP A 1 679 ? -18.046 -3.929 31.048 1.00 81.88 679 ASP A C 1
ATOM 4937 O O . ASP A 1 679 ? -16.902 -4.178 30.660 1.00 81.88 679 ASP A O 1
ATOM 4941 N N . PHE A 1 680 ? -19.095 -4.110 30.244 1.00 83.19 680 PHE A N 1
ATOM 4942 C CA . PHE A 1 680 ? -19.036 -4.798 28.956 1.00 83.19 680 PHE A CA 1
ATOM 4943 C C . PHE A 1 680 ? -18.522 -3.937 27.799 1.00 83.19 680 PHE A C 1
ATOM 4945 O O . PHE A 1 680 ? -18.517 -4.416 26.665 1.00 83.19 680 PHE A O 1
ATOM 4952 N N . ASN A 1 681 ? -18.149 -2.672 28.011 1.00 90.75 681 ASN A N 1
ATOM 4953 C CA . ASN A 1 681 ? -17.822 -1.769 26.907 1.00 90.75 681 ASN A CA 1
ATOM 4954 C C . ASN A 1 681 ? -16.327 -1.772 26.596 1.00 90.75 681 ASN A C 1
ATOM 4956 O O . ASN A 1 681 ? -15.532 -1.213 27.343 1.00 90.75 681 ASN A O 1
ATOM 4960 N N . HIS A 1 682 ? -15.952 -2.343 25.452 1.00 93.88 682 HIS A N 1
ATOM 4961 C CA . HIS A 1 682 ? -14.576 -2.341 24.958 1.00 93.88 682 HIS A CA 1
ATOM 4962 C C . HIS A 1 682 ? -14.444 -1.338 23.815 1.00 93.88 682 HIS A C 1
ATOM 4964 O O . HIS A 1 682 ? -14.729 -1.649 22.648 1.00 93.88 682 HIS A O 1
ATOM 4970 N N . ILE A 1 683 ? -14.024 -0.121 24.156 1.00 95.94 683 ILE A N 1
ATOM 4971 C CA . ILE A 1 683 ? -13.902 0.988 23.217 1.00 95.94 683 ILE A CA 1
ATOM 4972 C C . ILE A 1 683 ? -12.573 0.893 22.475 1.00 95.94 683 ILE A C 1
ATOM 4974 O O . ILE A 1 683 ? -11.501 0.951 23.066 1.00 95.94 683 ILE A O 1
ATOM 4978 N N . SER A 1 684 ? -12.635 0.769 21.156 1.00 94.69 684 SER A N 1
ATOM 4979 C CA . SER A 1 684 ? -11.458 0.757 20.280 1.00 94.69 684 SER A CA 1
ATOM 4980 C C . SER A 1 684 ? -11.649 1.723 19.120 1.00 94.69 684 SER A C 1
ATOM 4982 O O . SER A 1 684 ? -12.764 2.154 18.825 1.00 94.69 684 SER A O 1
ATOM 4984 N N . ALA A 1 685 ? -10.562 2.079 18.446 1.00 92.50 685 ALA A N 1
ATOM 4985 C CA . ALA A 1 685 ? -10.596 2.977 17.303 1.00 92.50 685 ALA A CA 1
ATOM 4986 C C . ALA A 1 685 ? -9.753 2.440 16.142 1.00 92.50 685 ALA A C 1
ATOM 4988 O O . ALA A 1 685 ? -8.785 1.718 16.350 1.00 92.50 685 ALA A O 1
ATOM 4989 N N . ALA A 1 686 ? -10.089 2.811 14.909 1.00 88.81 686 ALA A N 1
ATOM 4990 C CA . ALA A 1 686 ? -9.270 2.534 13.730 1.00 88.81 686 ALA A CA 1
ATOM 4991 C C . ALA A 1 686 ? -9.221 3.748 12.806 1.00 88.81 686 ALA A C 1
ATOM 4993 O O . ALA A 1 686 ? -10.216 4.458 12.638 1.00 88.81 686 ALA A O 1
ATOM 4994 N N . VAL A 1 687 ? -8.076 3.945 12.157 1.00 88.31 687 VAL A N 1
ATOM 4995 C CA . VAL A 1 687 ? -7.938 4.947 11.098 1.00 88.31 687 VAL A CA 1
ATOM 4996 C C . VAL A 1 687 ? -8.562 4.405 9.815 1.00 88.31 687 VAL A C 1
ATOM 4998 O O . VAL A 1 687 ? -8.289 3.272 9.395 1.00 88.31 687 VAL A O 1
ATOM 5001 N N . TRP A 1 688 ? -9.413 5.218 9.197 1.00 85.94 688 TRP A N 1
ATOM 5002 C CA . TRP A 1 688 ? -9.967 4.977 7.871 1.00 85.94 688 TRP A CA 1
ATOM 5003 C C . TRP A 1 688 ? -9.316 5.905 6.845 1.00 85.94 688 TRP A C 1
ATOM 5005 O O . TRP A 1 688 ? -8.929 7.026 7.171 1.00 85.94 688 TRP A O 1
ATOM 5015 N N . ILE A 1 689 ? -9.206 5.425 5.608 1.00 85.06 689 ILE A N 1
ATOM 5016 C CA . ILE A 1 689 ? -8.673 6.168 4.460 1.00 85.06 689 ILE A CA 1
ATOM 5017 C C . ILE A 1 689 ? -9.722 6.180 3.359 1.00 85.06 689 ILE A C 1
ATOM 5019 O O . ILE A 1 689 ? -10.320 5.139 3.074 1.00 85.06 689 ILE A O 1
ATOM 5023 N N . ASN A 1 690 ? -9.905 7.339 2.736 1.00 83.44 690 ASN A N 1
ATOM 5024 C CA . ASN A 1 690 ? -10.642 7.486 1.493 1.00 83.44 690 ASN A CA 1
ATOM 5025 C C . ASN A 1 690 ? -9.667 7.516 0.307 1.00 83.44 690 ASN A C 1
ATOM 5027 O O . ASN A 1 690 ? -8.852 8.429 0.223 1.00 83.44 690 ASN A O 1
ATOM 5031 N N . ASP A 1 691 ? -9.772 6.572 -0.628 1.00 81.81 691 ASP A N 1
ATOM 5032 C CA . ASP A 1 691 ? -8.821 6.453 -1.747 1.00 81.81 691 ASP A CA 1
ATOM 5033 C C . ASP A 1 691 ? -8.972 7.495 -2.865 1.00 81.81 691 ASP A C 1
ATOM 5035 O O . ASP A 1 691 ? -8.188 7.515 -3.812 1.00 81.81 691 ASP A O 1
ATOM 5039 N N . GLY A 1 692 ? -9.977 8.368 -2.778 1.00 78.50 692 GLY A N 1
ATOM 5040 C CA . GLY A 1 692 ? -10.198 9.417 -3.771 1.00 78.50 692 GLY A CA 1
ATOM 5041 C C . GLY A 1 692 ? -10.646 8.907 -5.147 1.00 78.50 692 GLY A C 1
ATOM 5042 O O . GLY A 1 692 ? -10.716 9.712 -6.078 1.00 78.50 692 GLY A O 1
ATOM 5043 N N . ALA A 1 693 ? -10.977 7.616 -5.283 1.00 78.44 693 ALA A N 1
ATOM 5044 C CA . ALA A 1 693 ? -11.571 7.058 -6.494 1.00 78.44 693 ALA A CA 1
ATOM 5045 C C . ALA A 1 693 ? -12.968 7.648 -6.756 1.00 78.44 693 ALA A C 1
ATOM 5047 O O . ALA A 1 693 ? -13.577 8.291 -5.893 1.00 78.44 693 ALA A O 1
ATOM 5048 N N . THR A 1 694 ? -13.503 7.450 -7.964 1.00 73.19 694 THR A N 1
ATOM 5049 C CA . THR A 1 694 ? -14.866 7.882 -8.304 1.00 73.19 694 THR A CA 1
ATOM 5050 C C . THR A 1 694 ? -15.687 6.692 -8.814 1.00 73.19 694 THR A C 1
ATOM 5052 O O . THR A 1 694 ? -15.614 6.370 -9.996 1.00 73.19 694 THR A O 1
ATOM 5055 N N . PRO A 1 695 ? -16.547 6.079 -7.973 1.00 66.81 695 PRO A N 1
ATOM 5056 C CA . PRO A 1 695 ? -16.928 6.505 -6.624 1.00 66.81 695 PRO A CA 1
ATOM 5057 C C . PRO A 1 695 ? -15.867 6.198 -5.547 1.00 66.81 695 PRO A C 1
ATOM 5059 O O . PRO A 1 695 ? -15.114 5.242 -5.712 1.00 66.81 695 PRO A O 1
ATOM 5062 N N . PRO A 1 696 ? -15.838 6.957 -4.432 1.00 71.12 696 PRO A N 1
ATOM 5063 C CA . PRO A 1 696 ? -14.808 6.786 -3.410 1.00 71.12 696 PRO A CA 1
ATOM 5064 C C . PRO A 1 696 ? -14.914 5.440 -2.686 1.00 71.12 696 PRO A C 1
ATOM 5066 O O . PRO A 1 696 ? -16.020 5.001 -2.343 1.00 71.12 696 PRO A O 1
ATOM 5069 N N . VAL A 1 697 ? -13.770 4.808 -2.413 1.00 75.56 697 VAL A N 1
ATOM 5070 C CA . VAL A 1 697 ? -13.672 3.587 -1.607 1.00 75.56 697 VAL A CA 1
ATOM 5071 C C . VAL A 1 697 ? -13.019 3.917 -0.269 1.00 75.56 697 VAL A C 1
ATOM 5073 O O . VAL A 1 697 ? -11.995 4.593 -0.197 1.00 75.56 697 VAL A O 1
ATOM 5076 N N . ILE A 1 698 ? -13.613 3.402 0.810 1.00 76.00 698 ILE A N 1
ATOM 5077 C CA . ILE A 1 698 ? -13.107 3.586 2.170 1.00 76.00 698 ILE A CA 1
ATOM 5078 C C . ILE A 1 698 ? -12.570 2.262 2.693 1.00 76.00 698 ILE A C 1
ATOM 5080 O O . ILE A 1 698 ? -13.271 1.247 2.707 1.00 76.00 698 ILE A O 1
ATOM 5084 N N . GLY A 1 699 ? -11.327 2.291 3.153 1.00 79.69 699 GLY A N 1
ATOM 5085 C CA . GLY A 1 699 ? -10.668 1.184 3.832 1.00 79.69 699 GLY A CA 1
ATOM 5086 C C . GLY A 1 699 ? -10.358 1.541 5.271 1.00 79.69 699 GLY A C 1
ATOM 5087 O O . GLY A 1 699 ? -10.301 2.714 5.635 1.00 79.69 699 GLY A O 1
ATOM 5088 N N . ARG A 1 700 ? -10.101 0.522 6.091 1.00 84.56 700 ARG A N 1
ATOM 5089 C CA . ARG A 1 700 ? -9.605 0.689 7.462 1.00 84.56 700 ARG A CA 1
ATOM 5090 C C . ARG A 1 700 ? -8.341 -0.120 7.673 1.00 84.56 700 ARG A C 1
ATOM 5092 O O . ARG A 1 700 ? -8.143 -1.140 7.005 1.00 84.56 700 ARG A O 1
ATOM 5099 N N . HIS A 1 701 ? -7.514 0.344 8.597 1.00 84.94 701 HIS A N 1
ATOM 5100 C CA . HIS A 1 701 ? -6.410 -0.441 9.131 1.00 84.94 701 HIS A CA 1
ATOM 5101 C C . HIS A 1 701 ? -6.834 -1.165 10.427 1.00 84.94 701 HIS A C 1
ATOM 5103 O O . HIS A 1 701 ? -8.031 -1.362 10.656 1.00 84.94 701 HIS A O 1
ATOM 5109 N N . ALA A 1 702 ? -5.879 -1.641 11.228 1.00 87.44 702 ALA A N 1
ATOM 5110 C CA . ALA A 1 702 ? -6.158 -2.384 12.455 1.00 87.44 702 ALA A CA 1
ATOM 5111 C C . ALA A 1 702 ? -6.816 -1.507 13.539 1.00 87.44 702 ALA A C 1
ATOM 5113 O O . ALA A 1 702 ? -6.622 -0.290 13.574 1.00 87.44 702 ALA A O 1
ATOM 5114 N N . LEU A 1 703 ? -7.589 -2.153 14.418 1.00 88.00 703 LEU A N 1
ATOM 5115 C CA . LEU A 1 703 ? -8.128 -1.536 15.630 1.00 88.00 703 LEU A CA 1
ATOM 5116 C C . LEU A 1 703 ? -7.004 -1.288 16.644 1.00 88.00 703 LEU A C 1
ATOM 5118 O O . LEU A 1 703 ? -6.042 -2.054 16.716 1.00 88.00 703 LEU A O 1
ATOM 5122 N N . SER A 1 704 ? -7.164 -0.241 17.444 1.00 92.94 704 SER A N 1
ATOM 5123 C CA . SER A 1 704 ? -6.379 0.009 18.649 1.00 92.94 704 SER A CA 1
ATOM 5124 C C . SER A 1 704 ? -6.590 -1.099 19.685 1.00 92.94 704 SER A C 1
ATOM 5126 O O . SER A 1 704 ? -7.598 -1.816 19.627 1.00 92.94 704 SER A O 1
ATOM 5128 N N . PRO A 1 705 ? -5.713 -1.198 20.700 1.00 92.94 705 PRO A N 1
ATOM 5129 C CA . PRO A 1 705 ? -6.084 -1.834 21.957 1.00 92.94 705 PRO A CA 1
ATOM 5130 C C . PRO A 1 705 ? -7.413 -1.259 22.463 1.00 92.94 705 PRO A C 1
ATOM 5132 O O . PRO A 1 705 ? -7.684 -0.064 22.291 1.00 92.94 705 PRO A O 1
ATOM 5135 N N . ALA A 1 706 ? -8.258 -2.116 23.030 1.00 92.00 706 ALA A N 1
ATOM 5136 C CA . ALA A 1 706 ? -9.536 -1.680 23.565 1.00 92.00 706 ALA A CA 1
ATOM 5137 C C . ALA A 1 706 ? -9.367 -1.120 24.984 1.00 92.00 706 ALA A C 1
ATOM 5139 O O . ALA A 1 706 ? -8.704 -1.738 25.815 1.00 92.00 706 ALA A O 1
ATOM 5140 N N . LEU A 1 707 ? -9.998 0.022 25.247 1.00 95.00 707 LEU A N 1
ATOM 5141 C CA . LEU A 1 707 ? -10.228 0.559 26.582 1.00 95.00 707 LEU A CA 1
ATOM 5142 C C . LEU A 1 707 ? -11.510 -0.060 27.137 1.00 95.00 707 LEU A C 1
ATOM 5144 O O . LEU A 1 707 ? -12.569 0.086 26.523 1.00 95.00 707 LEU A O 1
ATOM 5148 N N . GLN A 1 708 ? -11.424 -0.732 28.281 1.00 93.88 708 GLN A N 1
ATOM 5149 C CA . GLN A 1 708 ? -12.619 -1.152 29.006 1.00 93.88 708 GLN A CA 1
ATOM 5150 C C . GLN A 1 708 ? -13.217 0.055 29.738 1.00 93.88 708 GLN A C 1
ATOM 5152 O O . GLN A 1 708 ? -12.490 0.798 30.395 1.00 93.88 708 GLN A O 1
ATOM 5157 N N . VAL A 1 709 ? -14.526 0.250 29.597 1.00 92.81 709 VAL A N 1
ATOM 5158 C CA . VAL A 1 709 ? -15.288 1.317 30.254 1.00 92.81 709 VAL A CA 1
ATOM 5159 C C . VAL A 1 709 ? -16.502 0.705 30.935 1.00 92.81 709 VAL A C 1
ATOM 5161 O O . VAL A 1 709 ? -17.285 -0.007 30.297 1.00 92.81 709 VAL A O 1
ATOM 5164 N N . THR A 1 710 ? -16.687 1.035 32.206 1.00 91.38 710 THR A N 1
ATOM 5165 C CA . THR A 1 710 ? -17.883 0.667 32.960 1.00 91.38 710 THR A CA 1
ATOM 5166 C C . THR A 1 710 ? -18.870 1.825 32.897 1.00 91.38 710 THR A C 1
ATOM 5168 O O . THR A 1 710 ? -18.557 2.928 33.345 1.00 91.38 710 THR A O 1
ATOM 5171 N N . LEU A 1 711 ? -20.041 1.593 32.297 1.00 92.12 711 LEU A N 1
ATOM 5172 C CA . LEU A 1 711 ? -21.158 2.536 32.361 1.00 92.12 711 LEU A CA 1
ATOM 5173 C C . LEU A 1 711 ? -22.096 2.080 33.475 1.00 92.12 711 LEU A C 1
ATOM 5175 O O . LEU A 1 711 ? -22.709 1.028 33.349 1.00 92.12 711 LEU A O 1
ATOM 5179 N N . ASP A 1 712 ? -22.227 2.877 34.520 1.00 90.44 712 ASP A N 1
ATOM 5180 C CA . ASP A 1 712 ? -23.133 2.614 35.630 1.00 90.44 712 ASP A CA 1
ATOM 5181 C C . ASP A 1 712 ? -24.006 3.846 35.862 1.00 90.44 712 ASP A C 1
ATOM 5183 O O . ASP A 1 712 ? -23.545 4.893 36.309 1.00 90.44 712 ASP A O 1
ATOM 5187 N N . THR A 1 713 ? -25.275 3.732 35.494 1.00 89.38 713 THR A N 1
ATOM 5188 C CA . THR A 1 713 ? -26.287 4.787 35.609 1.00 89.38 713 THR A CA 1
ATOM 5189 C C . THR A 1 713 ? -27.286 4.530 36.731 1.00 89.38 713 THR A C 1
ATOM 5191 O O . THR A 1 713 ? -28.223 5.319 36.913 1.00 89.38 713 THR A O 1
ATOM 5194 N N . THR A 1 714 ? -27.122 3.427 37.458 1.00 86.31 714 THR A N 1
ATOM 5195 C CA . THR A 1 714 ? -28.078 2.954 38.453 1.00 86.31 714 THR A CA 1
ATOM 5196 C C . THR A 1 714 ? -27.622 3.408 39.833 1.00 86.31 714 THR A C 1
ATOM 5198 O O . THR A 1 714 ? -26.464 3.288 40.177 1.00 86.31 714 THR A O 1
ATOM 5201 N N . ALA A 1 715 ? -28.524 3.969 40.639 1.00 83.75 715 ALA A N 1
ATOM 5202 C CA . ALA A 1 715 ? -28.164 4.339 42.006 1.00 83.75 715 ALA A CA 1
ATOM 5203 C C . ALA A 1 715 ? -28.001 3.089 42.892 1.00 83.75 715 ALA A C 1
ATOM 5205 O O . ALA A 1 715 ? -28.820 2.169 42.758 1.00 83.75 715 ALA A O 1
ATOM 5206 N N . PRO A 1 716 ? -27.042 3.077 43.837 1.00 85.31 716 PRO A N 1
ATOM 5207 C CA . PRO A 1 716 ? -26.814 1.921 44.690 1.00 85.31 716 PRO A CA 1
ATOM 5208 C C . PRO A 1 716 ? -27.991 1.734 45.654 1.00 85.31 716 PRO A C 1
ATOM 5210 O O . PRO A 1 716 ? -28.447 2.716 46.257 1.00 85.31 716 PRO A O 1
ATOM 5213 N N . PRO A 1 717 ? -28.487 0.503 45.866 1.00 83.50 717 PRO A N 1
ATOM 5214 C CA . PRO A 1 717 ? -29.394 0.236 46.972 1.00 83.50 717 PRO A CA 1
ATOM 5215 C C . PRO A 1 717 ? -28.672 0.465 48.306 1.00 83.50 717 PRO A C 1
ATOM 5217 O O . PRO A 1 717 ? -27.463 0.260 48.421 1.00 83.50 717 PRO A O 1
ATOM 5220 N N . VAL A 1 718 ? -29.417 0.873 49.330 1.00 86.62 718 VAL A N 1
ATOM 5221 C CA . VAL A 1 718 ? -28.943 0.955 50.715 1.00 86.62 718 VAL A CA 1
ATOM 5222 C C . VAL A 1 718 ? -30.092 0.621 51.651 1.00 86.62 718 VAL A C 1
ATOM 5224 O O . VAL A 1 718 ? -31.239 0.913 51.342 1.00 86.62 718 VAL A O 1
ATOM 5227 N N . SER A 1 719 ? -29.804 -0.024 52.774 1.00 88.19 719 SER A N 1
ATOM 5228 C CA . SER A 1 719 ? -30.812 -0.415 53.752 1.00 88.19 719 SER A CA 1
ATOM 5229 C C . SER A 1 719 ? -30.213 -0.526 55.143 1.00 88.19 719 SER A C 1
ATOM 5231 O O . SER A 1 719 ? -29.052 -0.905 55.275 1.00 88.19 719 SER A O 1
ATOM 5233 N N . PHE A 1 720 ? -31.006 -0.234 56.172 1.00 88.50 720 PHE A N 1
ATOM 5234 C CA . PHE A 1 720 ? -30.700 -0.646 57.540 1.00 88.50 720 PHE A CA 1
ATOM 5235 C C . PHE A 1 720 ? -31.020 -2.128 57.720 1.00 88.50 720 PHE A C 1
ATOM 5237 O O . PHE A 1 720 ? -32.115 -2.555 57.362 1.00 88.50 720 PHE A O 1
ATOM 5244 N N . GLY A 1 721 ? -30.097 -2.883 58.318 1.00 88.00 721 GLY A N 1
ATOM 5245 C CA . GLY A 1 721 ? -30.245 -4.333 58.446 1.00 88.00 721 GLY A CA 1
ATOM 5246 C C . GLY A 1 721 ? -30.408 -5.021 57.089 1.00 88.00 721 GLY A C 1
ATOM 5247 O O . GLY A 1 721 ? -29.973 -4.494 56.068 1.00 88.00 721 GLY A O 1
ATOM 5248 N N . GLU A 1 722 ? -31.022 -6.199 57.089 1.00 86.25 722 GLU A N 1
ATOM 5249 C CA . GLU A 1 722 ? -31.425 -6.933 55.892 1.00 86.25 722 GLU A CA 1
ATOM 5250 C C . GLU A 1 722 ? -32.728 -6.353 55.317 1.00 86.25 722 GLU A C 1
ATOM 5252 O O . GLU A 1 722 ? -33.719 -6.135 56.023 1.00 86.25 722 GLU A O 1
ATOM 5257 N N . ALA A 1 723 ? -32.770 -6.134 54.002 1.00 77.12 723 ALA A N 1
ATOM 5258 C CA . ALA A 1 723 ? -33.906 -5.481 53.364 1.00 77.12 723 ALA A CA 1
ATOM 5259 C C . ALA A 1 723 ? -35.230 -6.245 53.600 1.00 77.12 723 ALA A C 1
ATOM 5261 O O . ALA A 1 723 ? -35.415 -7.387 53.180 1.00 77.12 723 ALA A O 1
ATOM 5262 N N . GLY A 1 724 ? -36.202 -5.579 54.232 1.00 69.19 724 GLY A N 1
ATOM 5263 C CA . GLY A 1 724 ? -37.534 -6.136 54.501 1.00 69.19 724 GLY A CA 1
ATOM 5264 C C . GLY A 1 724 ? -37.685 -6.846 55.850 1.00 69.19 724 GLY A C 1
ATOM 5265 O O . GLY A 1 724 ? -38.796 -7.285 56.170 1.00 69.19 724 GLY A O 1
ATOM 5266 N N . VAL A 1 725 ? -36.627 -6.914 56.661 1.00 77.69 725 VAL A N 1
ATOM 5267 C CA . VAL A 1 725 ? -36.700 -7.349 58.059 1.00 77.69 725 VAL A CA 1
ATOM 5268 C C . VAL A 1 725 ? -37.098 -6.149 58.930 1.00 77.69 725 VAL A C 1
ATOM 5270 O O . VAL A 1 725 ? -36.539 -5.062 58.849 1.00 77.69 725 VAL A O 1
ATOM 5273 N N . MET A 1 726 ? -38.173 -6.294 59.712 1.00 68.06 726 MET A N 1
ATOM 5274 C CA . MET A 1 726 ? -38.761 -5.167 60.456 1.00 68.06 726 MET A CA 1
ATOM 5275 C C . MET A 1 726 ? -38.111 -4.903 61.818 1.00 68.06 726 MET A C 1
ATOM 5277 O O . MET A 1 726 ? -38.435 -3.881 62.410 1.00 68.06 726 MET A O 1
ATOM 5281 N N . ASP A 1 727 ? -37.209 -5.769 62.288 1.00 73.31 727 ASP A N 1
ATOM 5282 C CA . ASP A 1 727 ? -36.698 -5.764 63.669 1.00 73.31 727 ASP A CA 1
ATOM 5283 C C . ASP A 1 727 ? -35.155 -5.743 63.754 1.00 73.31 727 ASP A C 1
ATOM 5285 O O . ASP A 1 727 ? -34.578 -6.103 64.776 1.00 73.31 727 ASP A O 1
ATOM 5289 N N . ASP A 1 728 ? -34.460 -5.316 62.697 1.00 82.25 728 ASP A N 1
ATOM 5290 C CA . ASP A 1 728 ? -32.991 -5.280 62.624 1.00 82.25 728 ASP A CA 1
ATOM 5291 C C . ASP A 1 728 ? -32.438 -3.889 62.237 1.00 82.25 728 ASP A C 1
ATOM 5293 O O . ASP A 1 728 ? -33.166 -2.893 62.281 1.00 82.25 728 ASP A O 1
ATOM 5297 N N . GLY A 1 729 ? -31.132 -3.782 61.964 1.00 87.38 729 GLY A N 1
ATOM 5298 C CA . GLY A 1 729 ? -30.450 -2.528 61.600 1.00 87.38 729 GLY A CA 1
ATOM 5299 C C . GLY A 1 729 ? -29.860 -1.718 62.763 1.00 87.38 729 GLY A C 1
ATOM 5300 O O . GLY A 1 729 ? -28.994 -0.869 62.543 1.00 87.38 729 GLY A O 1
ATOM 5301 N N . LEU A 1 730 ? -30.244 -2.012 64.009 1.00 91.25 730 LEU A N 1
ATOM 5302 C CA . LEU A 1 730 ? -29.520 -1.580 65.212 1.00 91.25 730 LEU A CA 1
ATOM 5303 C C . LEU A 1 730 ? -28.518 -2.675 65.608 1.00 91.25 730 LEU A C 1
ATOM 5305 O O . LEU A 1 730 ? -28.899 -3.836 65.729 1.00 91.25 730 LEU A O 1
ATOM 5309 N N . HIS A 1 731 ? -27.240 -2.332 65.791 1.00 91.19 731 HIS A N 1
ATOM 5310 C CA . HIS A 1 731 ? -26.220 -3.321 66.149 1.00 91.19 731 HIS A CA 1
ATOM 5311 C C . HIS A 1 731 ? -26.495 -3.911 67.538 1.00 91.19 731 HIS A C 1
ATOM 5313 O O . HIS A 1 731 ? -26.857 -3.179 68.457 1.00 91.19 731 HIS A O 1
ATOM 5319 N N . ALA A 1 732 ? -26.257 -5.212 67.723 1.00 85.12 732 ALA A N 1
ATOM 5320 C CA . ALA A 1 732 ? -26.584 -5.919 68.965 1.00 85.12 732 ALA A CA 1
ATOM 5321 C C . ALA A 1 732 ? -25.873 -5.349 70.210 1.00 85.12 732 ALA A C 1
ATOM 5323 O O . ALA A 1 732 ? -26.432 -5.377 71.299 1.00 85.12 732 ALA A O 1
ATOM 5324 N N . ASP A 1 733 ? -24.667 -4.786 70.065 1.00 85.19 733 ASP A N 1
ATOM 5325 C CA . ASP A 1 733 ? -23.978 -4.108 71.181 1.00 85.19 733 ASP A CA 1
ATOM 5326 C C . ASP A 1 733 ? -24.607 -2.753 71.552 1.00 85.19 733 ASP A C 1
ATOM 5328 O O . ASP A 1 733 ? -24.390 -2.250 72.658 1.00 85.19 733 ASP A O 1
ATOM 5332 N N . SER A 1 734 ? -25.367 -2.159 70.630 1.00 89.44 734 SER A N 1
ATOM 5333 C CA . SER A 1 734 ? -26.127 -0.927 70.842 1.00 89.44 734 SER A CA 1
ATOM 5334 C C . SER A 1 734 ? -27.606 -1.196 71.126 1.00 89.44 734 SER A C 1
ATOM 5336 O O . SER A 1 734 ? -28.292 -0.266 71.533 1.00 89.44 734 SER A O 1
ATOM 5338 N N . ASP A 1 735 ? -28.110 -2.424 70.990 1.00 86.50 735 ASP A N 1
ATOM 5339 C CA . ASP A 1 735 ? -29.407 -2.827 71.538 1.00 86.50 735 ASP A CA 1
ATOM 5340 C C . ASP A 1 735 ? -29.217 -3.209 73.018 1.00 86.50 735 ASP A C 1
ATOM 5342 O O . ASP A 1 735 ? -28.642 -4.238 73.374 1.00 86.50 735 ASP A O 1
ATOM 5346 N N . THR A 1 736 ? -29.639 -2.327 73.927 1.00 86.12 736 THR A N 1
ATOM 5347 C CA . THR A 1 736 ? -29.338 -2.457 75.367 1.00 86.12 736 THR A CA 1
ATOM 5348 C C . THR A 1 736 ? -30.257 -3.436 76.113 1.00 86.12 736 THR A C 1
ATOM 5350 O O . THR A 1 736 ? -30.389 -3.352 77.341 1.00 86.12 736 THR A O 1
ATOM 5353 N N . GLY A 1 737 ? -30.899 -4.345 75.380 1.00 77.06 737 GLY A N 1
ATOM 5354 C CA . GLY A 1 737 ? -31.762 -5.409 75.870 1.00 77.06 737 GLY A CA 1
ATOM 5355 C C . GLY A 1 737 ? -31.156 -6.371 76.893 1.00 77.06 737 GLY A C 1
ATOM 5356 O O . GLY A 1 737 ? -29.956 -6.403 77.181 1.00 77.06 737 GLY A O 1
ATOM 5357 N N . VAL A 1 738 ? -32.005 -7.227 77.463 1.00 77.69 738 VAL A N 1
ATOM 5358 C CA . VAL A 1 738 ? -31.600 -8.245 78.439 1.00 77.69 738 VAL A CA 1
ATOM 5359 C C . VAL A 1 738 ? -31.378 -9.579 77.727 1.00 77.69 738 VAL A C 1
ATOM 5361 O O . VAL A 1 738 ? -32.332 -10.236 77.348 1.00 77.69 738 VAL A O 1
ATOM 5364 N N . LEU A 1 739 ? -30.134 -10.073 77.662 1.00 71.00 739 LEU A N 1
ATOM 5365 C CA . LEU A 1 739 ? -29.763 -11.346 76.995 1.00 71.00 739 LEU A CA 1
ATOM 5366 C C . LEU A 1 739 ? -30.580 -12.593 77.401 1.00 71.00 739 LEU A C 1
ATOM 5368 O O . LEU A 1 739 ? -30.582 -13.595 76.693 1.00 71.00 739 LEU A O 1
ATOM 5372 N N . ALA A 1 740 ? -31.217 -12.574 78.575 1.00 71.50 740 ALA A N 1
ATOM 5373 C CA . ALA A 1 740 ? -32.068 -13.664 79.057 1.00 71.50 740 ALA A CA 1
ATOM 5374 C C . ALA A 1 740 ? -33.517 -13.593 78.536 1.00 71.50 740 ALA A C 1
ATOM 5376 O O . ALA A 1 740 ? -34.273 -14.543 78.749 1.00 71.50 740 ALA A O 1
ATOM 5377 N N . ASP A 1 741 ? -33.893 -12.484 77.902 1.00 72.44 741 ASP A N 1
ATOM 5378 C CA . ASP A 1 741 ? -35.209 -12.203 77.345 1.00 72.44 741 ASP A CA 1
ATOM 5379 C C . ASP A 1 741 ? -35.060 -11.826 75.866 1.00 72.44 741 ASP A C 1
ATOM 5381 O O . ASP A 1 741 ? -34.704 -10.701 75.512 1.00 72.44 741 ASP A O 1
ATOM 5385 N N . VAL A 1 742 ? -35.294 -12.820 75.007 1.00 66.06 742 VAL A N 1
ATOM 5386 C CA . VAL A 1 742 ? -35.109 -12.717 73.553 1.00 66.06 742 VAL A CA 1
ATOM 5387 C C . VAL A 1 742 ? -35.981 -11.635 72.915 1.00 66.06 742 VAL A C 1
ATOM 5389 O O . VAL A 1 742 ? -35.610 -11.123 71.866 1.00 66.06 742 VAL A O 1
ATOM 5392 N N . ASP A 1 743 ? -37.081 -11.251 73.569 1.00 71.56 743 ASP A N 1
ATOM 5393 C CA . ASP A 1 743 ? -37.997 -10.214 73.089 1.00 71.56 743 ASP A CA 1
ATOM 5394 C C . ASP A 1 743 ? -37.451 -8.792 73.332 1.00 71.56 743 ASP A C 1
ATOM 5396 O O . ASP A 1 743 ? -38.026 -7.832 72.834 1.00 71.56 743 ASP A O 1
ATOM 5400 N N . THR A 1 744 ? -36.367 -8.641 74.109 1.00 74.56 744 THR A N 1
ATOM 5401 C CA . THR A 1 744 ? -35.795 -7.328 74.477 1.00 74.56 744 THR A CA 1
ATOM 5402 C C . THR A 1 744 ? -34.482 -6.994 73.784 1.00 74.56 744 THR A C 1
ATOM 5404 O O . THR A 1 744 ? -34.009 -5.887 73.958 1.00 74.56 744 THR A O 1
ATOM 5407 N N . ILE A 1 745 ? -33.867 -7.943 73.071 1.00 72.38 745 ILE A N 1
ATOM 5408 C CA . ILE A 1 745 ? -32.540 -7.792 72.436 1.00 72.38 745 ILE A CA 1
ATOM 5409 C C . ILE A 1 745 ? -32.612 -7.579 70.916 1.00 72.38 745 ILE A C 1
ATOM 5411 O O . ILE A 1 745 ? -31.578 -7.627 70.262 1.00 72.38 745 ILE A O 1
ATOM 5415 N N . ASN A 1 746 ? -33.827 -7.430 70.381 1.00 74.69 746 ASN A N 1
ATOM 5416 C CA . ASN A 1 746 ? -34.143 -7.072 68.995 1.00 74.69 746 ASN A CA 1
ATOM 5417 C C . ASN A 1 746 ? -35.455 -6.261 68.988 1.00 74.69 746 ASN A C 1
ATOM 5419 O O . ASN A 1 746 ? -36.417 -6.618 68.307 1.00 74.69 746 ASN A O 1
ATOM 5423 N N . ASP A 1 747 ? -35.553 -5.235 69.838 1.00 77.06 747 ASP A N 1
ATOM 5424 C CA . ASP A 1 747 ? -36.767 -4.407 69.971 1.00 77.06 747 ASP A CA 1
ATOM 5425 C C . ASP A 1 747 ? -36.563 -2.955 69.499 1.00 77.06 747 ASP A C 1
ATOM 5427 O O . ASP A 1 747 ? -37.498 -2.148 69.543 1.00 77.06 747 ASP A O 1
ATOM 5431 N N . ARG A 1 748 ? -35.350 -2.632 69.013 1.00 86.94 748 ARG A N 1
ATOM 5432 C CA . ARG A 1 748 ? -34.912 -1.288 68.584 1.00 86.94 748 ARG A CA 1
ATOM 5433 C C . ARG A 1 748 ? -35.015 -0.237 69.699 1.00 86.94 748 ARG A C 1
ATOM 5435 O O . ARG A 1 748 ? -35.074 0.969 69.424 1.00 86.94 748 ARG A O 1
ATOM 5442 N N . ILE A 1 749 ? -35.018 -0.668 70.960 1.00 87.19 749 ILE A N 1
ATOM 5443 C CA . ILE A 1 749 ? -34.994 0.198 72.136 1.00 87.19 749 ILE A CA 1
ATOM 5444 C C . ILE A 1 749 ? -33.582 0.196 72.715 1.00 87.19 749 ILE A C 1
ATOM 5446 O O . ILE A 1 749 ? -33.019 -0.830 73.080 1.00 87.19 749 ILE A O 1
ATOM 5450 N N . THR A 1 750 ? -32.995 1.381 72.848 1.00 89.25 750 THR A N 1
ATOM 5451 C CA . THR A 1 750 ? -31.604 1.506 73.281 1.00 89.25 750 THR A CA 1
ATOM 5452 C C . THR A 1 750 ? -31.401 2.595 74.317 1.00 89.25 750 THR A C 1
ATOM 5454 O O . THR A 1 750 ? -31.960 3.677 74.210 1.00 89.25 750 THR A O 1
ATOM 5457 N N . GLY A 1 751 ? -30.569 2.329 75.321 1.00 88.94 751 GLY A N 1
ATOM 5458 C CA . GLY A 1 751 ? -30.001 3.329 76.222 1.00 88.94 751 GLY A CA 1
ATOM 5459 C C . GLY A 1 751 ? -28.633 3.851 75.775 1.00 88.94 751 GLY A C 1
ATOM 5460 O O . GLY A 1 751 ? -28.035 4.664 76.485 1.00 88.94 751 GLY A O 1
ATOM 5461 N N . ASP A 1 752 ? -28.118 3.391 74.635 1.00 93.00 752 ASP A N 1
ATOM 5462 C CA . ASP A 1 752 ? -26.900 3.898 74.010 1.00 93.00 752 ASP A CA 1
ATOM 5463 C C . ASP A 1 752 ? -27.218 5.185 73.239 1.00 93.00 752 ASP A C 1
ATOM 5465 O O . ASP A 1 752 ? -27.937 5.181 72.241 1.00 93.00 752 ASP A O 1
ATOM 5469 N N . SER A 1 753 ? -26.695 6.319 73.713 1.00 91.44 753 SER A N 1
ATOM 5470 C CA . SER A 1 753 ? -26.949 7.615 73.081 1.00 91.44 753 SER A CA 1
ATOM 5471 C C . SER A 1 753 ? -26.056 7.898 71.871 1.00 91.44 753 SER A C 1
ATOM 5473 O O . SER A 1 753 ? -26.261 8.901 71.190 1.00 91.44 753 SER A O 1
ATOM 5475 N N . THR A 1 754 ? -25.110 7.011 71.554 1.00 94.62 754 THR A N 1
ATOM 5476 C CA . THR A 1 754 ? -24.306 7.036 70.322 1.00 94.62 754 THR A CA 1
ATOM 5477 C C . THR A 1 754 ? -24.381 5.673 69.629 1.00 94.62 754 THR A C 1
ATOM 5479 O O . THR A 1 754 ? -23.356 5.001 69.510 1.00 94.62 754 THR A O 1
ATOM 5482 N N . PRO A 1 755 ? -25.581 5.241 69.200 1.00 94.56 755 PRO A N 1
ATOM 5483 C CA . PRO A 1 755 ? -25.785 3.875 68.748 1.00 94.56 755 PRO A CA 1
ATOM 5484 C C . PRO A 1 755 ? -24.974 3.576 67.484 1.00 94.56 755 PRO A C 1
ATOM 5486 O O . PRO A 1 755 ? -24.752 4.453 66.639 1.00 94.56 755 PRO A O 1
ATOM 5489 N N . THR A 1 756 ? -24.561 2.319 67.358 1.00 95.12 756 THR A N 1
ATOM 5490 C CA . THR A 1 756 ? -24.059 1.732 66.118 1.00 95.12 756 THR A CA 1
ATOM 5491 C C . THR A 1 756 ? -25.222 1.109 65.367 1.00 95.12 756 THR A C 1
ATOM 5493 O O . THR A 1 756 ? -25.977 0.304 65.911 1.00 95.12 756 THR A O 1
ATOM 5496 N N . VAL A 1 757 ? -25.362 1.498 64.108 1.00 94.19 757 VAL A N 1
ATOM 5497 C CA . VAL A 1 757 ? -26.296 0.892 63.159 1.00 94.19 757 VAL A CA 1
ATOM 5498 C C . VAL A 1 757 ? -25.508 0.132 62.110 1.00 94.19 757 VAL A C 1
ATOM 5500 O O . VAL A 1 757 ? -24.374 0.506 61.791 1.00 94.19 757 VAL A O 1
ATOM 5503 N N . TYR A 1 758 ? -26.126 -0.904 61.564 1.00 94.25 758 TYR A N 1
ATOM 5504 C CA . TYR A 1 758 ? -25.566 -1.679 60.469 1.00 94.25 758 TYR A CA 1
ATOM 5505 C C . TYR A 1 758 ? -26.592 -1.839 59.353 1.00 94.25 758 TYR A C 1
ATOM 5507 O O . TYR A 1 758 ? -27.791 -1.615 59.545 1.00 94.25 758 TYR A O 1
ATOM 5515 N N . GLY A 1 759 ? -26.117 -2.236 58.185 1.00 92.81 759 GLY A N 1
ATOM 5516 C CA . GLY A 1 759 ? -26.975 -2.539 57.056 1.00 92.81 759 GLY A CA 1
ATOM 5517 C C . GLY A 1 759 ? -26.180 -2.919 55.825 1.00 92.81 759 GLY A C 1
ATOM 5518 O O . GLY A 1 759 ? -24.973 -3.162 55.914 1.00 92.81 759 GLY A O 1
ATOM 5519 N N . TYR A 1 760 ? -26.858 -2.943 54.684 1.00 91.06 760 TYR A N 1
ATOM 5520 C CA . TYR A 1 760 ? -26.252 -3.276 53.402 1.00 91.06 760 TYR A CA 1
ATOM 5521 C C . TYR A 1 760 ? -26.397 -2.131 52.411 1.00 91.06 760 TYR A C 1
ATOM 5523 O O . TYR A 1 760 ? -27.427 -1.461 52.364 1.00 91.06 760 TYR A O 1
ATOM 5531 N N . ALA A 1 761 ? -25.357 -1.915 51.619 1.00 89.56 761 ALA A N 1
ATOM 5532 C CA . ALA A 1 761 ? -25.363 -1.056 50.446 1.00 89.56 761 ALA A CA 1
ATOM 5533 C C . ALA A 1 761 ? -24.590 -1.752 49.326 1.00 89.56 761 ALA A C 1
ATOM 5535 O O . ALA A 1 761 ? -24.013 -2.810 49.544 1.00 89.56 761 ALA A O 1
ATOM 5536 N N . GLU A 1 762 ? -24.529 -1.180 48.134 1.00 88.56 762 GLU A N 1
ATOM 5537 C CA . GLU A 1 762 ? -23.566 -1.664 47.144 1.00 88.56 762 GLU A CA 1
ATOM 5538 C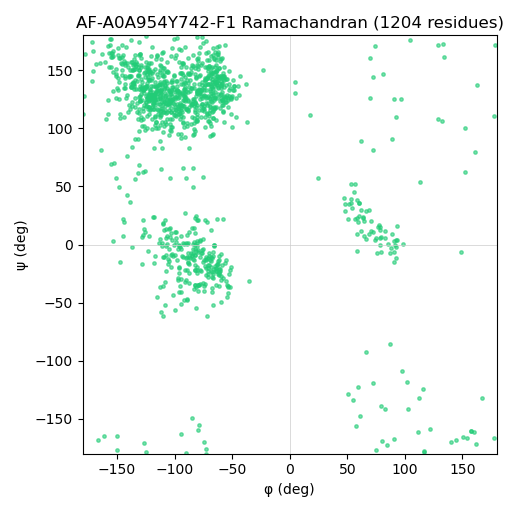 C . GLU A 1 762 ? -22.125 -1.528 47.675 1.00 88.56 762 GLU A C 1
ATOM 5540 O O . GLU A 1 762 ? -21.784 -0.522 48.302 1.00 88.56 762 GLU A O 1
ATOM 5545 N N . ALA A 1 763 ? -21.291 -2.543 47.458 1.00 87.31 763 ALA A N 1
ATOM 5546 C CA . ALA A 1 763 ? -19.884 -2.579 47.827 1.00 87.31 763 ALA A CA 1
ATOM 5547 C C . ALA A 1 763 ? -19.151 -1.348 47.291 1.00 87.31 763 ALA A C 1
ATOM 5549 O O . ALA A 1 763 ? -19.560 -0.710 46.322 1.00 87.31 763 ALA A O 1
ATOM 5550 N N . ASP A 1 764 ? -18.127 -0.925 48.023 1.00 86.19 764 ASP A N 1
ATOM 5551 C CA . ASP A 1 764 ? -17.453 0.344 47.798 1.00 86.19 764 ASP A CA 1
ATOM 5552 C C . ASP A 1 764 ? -18.348 1.590 47.896 1.00 86.19 764 ASP A C 1
ATOM 5554 O O . ASP A 1 764 ? -17.787 2.677 47.896 1.00 86.19 764 ASP A O 1
ATOM 5558 N N . SER A 1 765 ? -19.676 1.544 48.066 1.00 89.81 765 SER A N 1
ATOM 5559 C CA . SER A 1 765 ? -20.517 2.751 48.181 1.00 89.81 765 SER A CA 1
ATOM 5560 C C . SER A 1 765 ? -20.198 3.586 49.422 1.00 89.81 765 SER A C 1
ATOM 5562 O O . SER A 1 765 ? -20.010 3.056 50.516 1.00 89.81 765 SER A O 1
ATOM 5564 N N . ILE A 1 766 ? -20.167 4.915 49.280 1.00 91.12 766 ILE A N 1
ATOM 5565 C CA . ILE A 1 766 ? -20.101 5.834 50.421 1.00 91.12 766 ILE A CA 1
ATOM 5566 C C . ILE A 1 766 ? -21.490 5.875 51.036 1.00 91.12 766 ILE A C 1
ATOM 5568 O O . ILE A 1 766 ? -22.421 6.362 50.400 1.00 91.12 766 ILE A O 1
ATOM 5572 N N . VAL A 1 767 ? -21.604 5.410 52.275 1.00 92.56 767 VAL A N 1
ATOM 5573 C CA . VAL A 1 767 ? -22.852 5.396 53.041 1.00 92.56 767 VAL A CA 1
ATOM 5574 C C . VAL A 1 767 ? -22.831 6.531 54.056 1.00 92.56 767 VAL A C 1
ATOM 5576 O O . VAL A 1 767 ? -21.844 6.715 54.775 1.00 92.56 767 VAL A O 1
ATOM 5579 N N . GLN A 1 768 ? -23.913 7.303 54.128 1.00 92.06 768 GLN A N 1
ATOM 5580 C CA . GLN A 1 768 ? -24.054 8.435 55.045 1.00 92.06 768 GLN A CA 1
ATOM 5581 C C . GLN A 1 768 ? -25.330 8.300 55.877 1.00 92.06 768 GLN A C 1
ATOM 5583 O O . GLN A 1 768 ? -26.402 8.020 55.344 1.00 92.06 768 GLN A O 1
ATOM 5588 N N . LEU A 1 769 ? -25.200 8.524 57.186 1.00 93.56 769 LEU A N 1
ATOM 5589 C CA . LEU A 1 769 ? -26.270 8.395 58.173 1.00 93.56 769 LEU A CA 1
ATOM 5590 C C . LEU A 1 769 ? -26.704 9.771 58.681 1.00 93.56 769 LEU A C 1
ATOM 5592 O O . LEU A 1 769 ? -25.865 10.549 59.142 1.00 93.56 769 LEU A O 1
ATOM 5596 N N . TYR A 1 770 ? -28.006 10.031 58.684 1.00 92.75 770 TYR A N 1
ATOM 5597 C CA . TYR A 1 770 ? -28.615 11.278 59.139 1.00 92.75 770 TYR A CA 1
ATOM 5598 C C . TYR A 1 770 ? -29.647 11.034 60.245 1.00 92.75 770 TYR A C 1
ATOM 5600 O O . TYR A 1 770 ? -30.309 10.001 60.278 1.00 92.75 770 TYR A O 1
ATOM 5608 N N . LEU A 1 771 ? -29.789 12.002 61.150 1.00 94.00 771 LEU A N 1
ATOM 5609 C CA . LEU A 1 771 ? -30.932 12.118 62.054 1.00 94.00 771 LEU A CA 1
ATOM 5610 C C . LEU A 1 771 ? -31.965 13.044 61.418 1.00 94.00 771 LEU A C 1
ATOM 5612 O O . LEU A 1 771 ? -31.651 14.220 61.207 1.00 94.00 771 LEU A O 1
ATOM 5616 N N . ASP A 1 772 ? -33.169 12.521 61.193 1.00 91.31 772 ASP A N 1
ATOM 5617 C CA . ASP A 1 772 ? -34.325 13.288 60.730 1.00 91.31 772 ASP A CA 1
ATOM 5618 C C . ASP A 1 772 ? -34.815 14.199 61.864 1.00 91.31 772 ASP A C 1
ATOM 5620 O O . ASP A 1 772 ? -35.361 13.753 62.884 1.00 91.31 772 ASP A O 1
ATOM 5624 N N . MET A 1 773 ? -34.543 15.493 61.723 1.00 90.75 773 MET A N 1
ATOM 5625 C CA . MET A 1 773 ? -34.801 16.479 62.772 1.00 90.75 773 MET A CA 1
ATOM 5626 C C . MET A 1 773 ? -36.202 17.080 62.698 1.00 90.75 773 MET A C 1
ATOM 5628 O O . MET A 1 773 ? -36.683 17.613 63.708 1.00 90.75 773 MET A O 1
ATOM 5632 N N . ASP A 1 774 ? -36.850 17.042 61.536 1.00 86.44 774 ASP A N 1
ATOM 5633 C CA . ASP A 1 774 ? -38.179 17.618 61.320 1.00 86.44 774 ASP A CA 1
ATOM 5634 C C . ASP A 1 774 ? -39.285 16.566 61.100 1.00 86.44 774 ASP A C 1
ATOM 5636 O O . ASP A 1 774 ? -40.469 16.928 61.058 1.00 86.44 774 ASP A O 1
ATOM 5640 N N . ALA A 1 775 ? -38.907 15.284 61.110 1.00 84.50 775 ALA A N 1
ATOM 5641 C CA . ALA A 1 775 ? -39.752 14.102 60.976 1.00 84.50 775 ALA A CA 1
ATOM 5642 C C . ALA A 1 775 ? -40.516 14.061 59.644 1.00 84.50 775 ALA A C 1
ATOM 5644 O O . ALA A 1 775 ? -41.689 13.658 59.604 1.00 84.50 775 ALA A O 1
ATOM 5645 N N . ASN A 1 776 ? -39.891 14.543 58.568 1.00 83.12 776 ASN A N 1
ATOM 5646 C CA . ASN A 1 776 ? -40.483 14.558 57.234 1.00 83.12 776 ASN A CA 1
ATOM 5647 C C . ASN A 1 776 ? -40.132 13.307 56.400 1.00 83.12 776 ASN A C 1
ATOM 5649 O O . ASN A 1 776 ? -40.788 13.082 55.377 1.00 83.12 776 ASN A O 1
ATOM 5653 N N . GLY A 1 777 ? -39.185 12.475 56.859 1.00 80.12 777 GLY A N 1
ATOM 5654 C CA . GLY A 1 777 ? -38.722 11.275 56.161 1.00 80.12 777 GLY A CA 1
ATOM 5655 C C . GLY A 1 777 ? -37.927 11.571 54.886 1.00 80.12 777 GLY A C 1
ATOM 5656 O O . GLY A 1 777 ? -38.008 10.802 53.931 1.00 80.12 777 GLY A O 1
ATOM 5657 N N . VAL A 1 778 ? -37.226 12.702 54.823 1.00 82.75 778 VAL A N 1
ATOM 5658 C CA . VAL A 1 778 ? -36.450 13.192 53.675 1.00 82.75 778 VAL A CA 1
ATOM 5659 C C . VAL A 1 778 ? -35.128 13.752 54.198 1.00 82.75 778 VAL A C 1
ATOM 5661 O O . VAL A 1 778 ? -35.116 14.432 55.211 1.00 82.75 778 VAL A O 1
ATOM 5664 N N . ILE A 1 779 ? -34.007 13.485 53.516 1.00 84.06 779 ILE A N 1
ATOM 5665 C CA . ILE A 1 779 ? -32.698 14.015 53.934 1.00 84.06 779 ILE A CA 1
ATOM 5666 C C . ILE A 1 779 ? -32.547 15.471 53.473 1.00 84.06 779 ILE A C 1
ATOM 5668 O O . ILE A 1 779 ? -32.257 15.754 52.306 1.00 84.06 779 ILE A O 1
ATOM 5672 N N . ASP A 1 780 ? -32.643 16.406 54.413 1.00 86.12 780 ASP A N 1
ATOM 5673 C CA . ASP A 1 780 ? -32.443 17.836 54.203 1.00 86.12 780 ASP A CA 1
ATOM 5674 C C . ASP A 1 780 ? -31.059 18.280 54.711 1.00 86.12 780 ASP A C 1
ATOM 5676 O O . ASP A 1 780 ? -30.869 18.570 55.892 1.00 86.12 780 ASP A O 1
ATOM 5680 N N . ILE A 1 781 ? -30.083 18.460 53.807 1.00 80.81 781 ILE A N 1
ATOM 5681 C CA . ILE A 1 781 ? -28.665 18.799 54.118 1.00 80.81 781 ILE A CA 1
ATOM 5682 C C . ILE A 1 781 ? -28.494 20.076 54.992 1.00 80.81 781 ILE A C 1
ATOM 5684 O O . ILE A 1 781 ? -27.415 20.338 55.529 1.00 80.81 781 ILE A O 1
ATOM 5688 N N . GLY A 1 782 ? -29.542 20.895 55.151 1.00 79.38 782 GLY A N 1
ATOM 5689 C CA . GLY A 1 782 ? -29.559 22.076 56.025 1.00 79.38 782 GLY A CA 1
ATOM 5690 C C . GLY A 1 782 ? -30.441 21.991 57.281 1.00 79.38 782 GLY A C 1
ATOM 5691 O O . GLY A 1 782 ? -30.346 22.903 58.107 1.00 79.38 782 GLY A O 1
ATOM 5692 N N . ALA A 1 783 ? -31.296 20.973 57.414 1.00 85.38 783 ALA A N 1
ATOM 5693 C CA . ALA A 1 783 ? -32.200 20.781 58.554 1.00 85.38 783 ALA A CA 1
ATOM 5694 C C . ALA A 1 783 ? -31.823 19.546 59.388 1.00 85.38 783 ALA A C 1
ATOM 5696 O O . ALA A 1 783 ? -31.860 19.625 60.619 1.00 85.38 783 ALA A O 1
ATOM 5697 N N . ASP A 1 784 ? -31.371 18.478 58.731 1.00 90.38 784 ASP A N 1
ATOM 5698 C CA . ASP A 1 784 ? -30.965 17.226 59.360 1.00 90.38 784 ASP A CA 1
ATOM 5699 C C . ASP A 1 784 ? -29.500 17.217 59.774 1.00 90.38 784 ASP A C 1
ATOM 5701 O O . ASP A 1 784 ? -28.663 18.000 59.307 1.00 90.38 784 ASP A O 1
ATOM 5705 N N . ILE A 1 785 ? -29.179 16.303 60.686 1.00 92.69 785 ILE A N 1
ATOM 5706 C CA . ILE A 1 785 ? -27.845 16.198 61.271 1.00 92.69 785 ILE A CA 1
ATOM 5707 C C . ILE A 1 785 ? -27.163 14.943 60.737 1.00 92.69 785 ILE A C 1
ATOM 5709 O O . ILE A 1 785 ? -27.620 13.837 60.997 1.00 92.69 785 ILE A O 1
ATOM 5713 N N . LEU A 1 786 ? -26.026 15.109 60.053 1.00 93.19 786 LEU A N 1
ATOM 5714 C CA . LEU A 1 786 ? -25.146 13.995 59.694 1.00 93.19 786 LEU A CA 1
ATOM 5715 C C . LEU A 1 786 ? -24.564 13.373 60.973 1.00 93.19 786 LEU A C 1
ATOM 5717 O O . LEU A 1 786 ? -23.830 14.031 61.715 1.00 93.19 786 LEU A O 1
ATOM 5721 N N . LEU A 1 787 ? -24.876 12.105 61.208 1.00 94.00 787 LEU A N 1
ATOM 5722 C CA . LEU A 1 787 ? -24.413 11.327 62.354 1.00 94.00 787 LEU A CA 1
ATOM 5723 C C . LEU A 1 787 ? -23.096 10.604 62.066 1.00 94.00 787 LEU A C 1
ATOM 5725 O O . LEU A 1 787 ? -22.282 10.430 62.974 1.00 94.00 787 LEU A O 1
ATOM 5729 N N . GLY A 1 788 ? -22.849 10.219 60.814 1.00 93.75 788 GLY A N 1
ATOM 5730 C CA . GLY A 1 788 ? -21.621 9.534 60.419 1.00 93.75 788 GLY A CA 1
ATOM 5731 C C . GLY A 1 788 ? -21.600 9.156 58.943 1.00 93.75 788 GLY A C 1
ATOM 5732 O O . GLY A 1 788 ? -22.596 9.294 58.237 1.00 93.75 788 GLY A O 1
ATOM 5733 N N . GLN A 1 789 ? -20.443 8.693 58.478 1.00 94.50 789 GLN A N 1
ATOM 5734 C CA . GLN A 1 789 ? -20.265 8.159 57.131 1.00 94.50 789 GLN A CA 1
ATOM 5735 C C . GLN A 1 789 ? -19.249 7.018 57.151 1.00 94.50 789 GLN A C 1
ATOM 5737 O O . GLN A 1 789 ? -18.317 7.039 57.961 1.00 94.50 789 GLN A O 1
ATOM 5742 N N . THR A 1 790 ? -19.400 6.070 56.236 1.00 95.00 790 THR A N 1
ATOM 5743 C CA . THR A 1 790 ? -18.470 4.955 56.034 1.00 95.00 790 THR A CA 1
ATOM 5744 C C . THR A 1 790 ? -18.481 4.517 54.566 1.00 95.00 790 THR A C 1
ATOM 5746 O O . THR A 1 790 ? -19.134 5.149 53.736 1.00 95.00 790 THR A O 1
ATOM 5749 N N . VAL A 1 791 ? -17.736 3.464 54.241 1.00 92.06 791 VAL A N 1
ATOM 5750 C CA . VAL A 1 791 ? -17.783 2.785 52.942 1.00 92.06 791 VAL A CA 1
ATOM 5751 C C . VAL A 1 791 ? -18.269 1.356 53.165 1.00 92.06 791 VAL A C 1
ATOM 5753 O O . VAL A 1 791 ? -17.828 0.719 54.123 1.00 92.06 791 VAL A O 1
ATOM 5756 N N . ALA A 1 792 ? -19.180 0.875 52.322 1.00 91.19 792 ALA A N 1
ATOM 5757 C CA . ALA A 1 792 ? -19.661 -0.501 52.383 1.00 91.19 792 ALA A CA 1
ATOM 5758 C C . ALA A 1 792 ? -18.549 -1.494 51.998 1.00 91.19 792 ALA A C 1
ATOM 5760 O O . ALA A 1 792 ? -17.795 -1.260 51.053 1.00 91.19 792 ALA A O 1
ATOM 5761 N N . GLN A 1 793 ? -18.428 -2.577 52.762 1.00 90.56 793 GLN A N 1
ATOM 5762 C CA . GLN A 1 793 ? -17.411 -3.622 52.634 1.00 90.56 793 GLN A CA 1
ATOM 5763 C C . GLN A 1 793 ? -18.049 -4.944 52.180 1.00 90.56 793 GLN A C 1
ATOM 5765 O O . GLN A 1 793 ? -19.202 -5.161 52.500 1.00 90.56 793 GLN A O 1
ATOM 5770 N N . PRO A 1 794 ? -17.352 -5.866 51.500 1.00 85.62 794 PRO A N 1
ATOM 5771 C CA . PRO A 1 794 ? -15.956 -5.779 51.097 1.00 85.62 794 PRO A CA 1
ATOM 5772 C C . PRO A 1 794 ? -15.723 -4.667 50.070 1.00 85.62 794 PRO A C 1
ATOM 5774 O O . PRO A 1 794 ? -16.655 -4.183 49.442 1.00 85.62 794 PRO A O 1
ATOM 5777 N N . TYR A 1 795 ? -14.464 -4.245 49.940 1.00 79.62 795 TYR A N 1
ATOM 5778 C CA . TYR A 1 795 ? -14.047 -3.449 48.789 1.00 79.62 795 TYR A CA 1
ATOM 5779 C C . TYR A 1 795 ? -13.885 -4.413 47.609 1.00 79.62 795 TYR A C 1
ATOM 5781 O O . TYR A 1 795 ? -13.069 -5.337 47.694 1.00 79.62 795 TYR A O 1
ATOM 5789 N N . ASP A 1 796 ? -14.644 -4.219 46.540 1.00 68.31 796 ASP A N 1
ATOM 5790 C CA . ASP A 1 796 ? -14.576 -4.992 45.298 1.00 68.31 796 ASP A CA 1
ATOM 5791 C C . ASP A 1 796 ? -13.880 -4.221 44.154 1.00 68.31 796 ASP A C 1
ATOM 5793 O O . ASP A 1 796 ? -13.564 -4.783 43.101 1.00 68.31 796 ASP A O 1
ATOM 5797 N N . GLY A 1 797 ? -13.512 -2.962 44.408 1.00 71.25 797 GLY A N 1
ATOM 5798 C CA . GLY A 1 797 ? -12.683 -2.123 43.561 1.00 71.25 797 GLY A CA 1
ATOM 5799 C C . GLY A 1 797 ? -13.489 -1.374 42.508 1.00 71.25 797 GLY A C 1
ATOM 5800 O O . GLY A 1 797 ? -13.766 -0.189 42.675 1.00 71.25 797 GLY A O 1
ATOM 5801 N N . ASN A 1 798 ? -13.737 -2.028 41.371 1.00 63.31 798 ASN A N 1
ATOM 5802 C CA . ASN A 1 798 ? -14.366 -1.432 40.185 1.00 63.31 798 ASN A CA 1
ATOM 5803 C C . ASN A 1 798 ? -15.608 -2.194 39.694 1.00 63.31 798 ASN A C 1
ATOM 5805 O O . ASN A 1 798 ? -16.065 -1.937 38.576 1.00 63.31 798 ASN A O 1
ATOM 5809 N N . LEU A 1 799 ? -16.110 -3.151 40.478 1.00 63.75 799 LEU A N 1
ATOM 5810 C CA . LEU A 1 799 ? -17.303 -3.916 40.137 1.00 63.75 799 LEU A CA 1
ATOM 5811 C C . LEU A 1 799 ? -18.527 -3.157 40.650 1.00 63.75 799 LEU A C 1
ATOM 5813 O O . LEU A 1 799 ? -18.667 -2.920 41.838 1.00 63.75 799 LEU A O 1
ATOM 5817 N N . ALA A 1 800 ? -19.409 -2.756 39.740 1.00 56.03 800 ALA A N 1
ATOM 5818 C CA . ALA A 1 800 ? -20.695 -2.193 40.127 1.00 56.03 800 ALA A CA 1
ATOM 5819 C C . ALA A 1 800 ? -21.651 -3.330 40.537 1.00 56.03 800 ALA A C 1
ATOM 5821 O O . ALA A 1 800 ? -21.643 -4.407 39.930 1.00 56.03 800 ALA A O 1
ATOM 5822 N N . PHE A 1 801 ? -22.511 -3.056 41.515 1.00 65.19 801 PHE A N 1
ATOM 5823 C CA . PHE A 1 801 ? -23.681 -3.837 41.947 1.00 65.19 801 PHE A CA 1
ATOM 5824 C C . PHE A 1 801 ? -23.466 -5.015 42.913 1.00 65.19 801 PHE A C 1
ATOM 5826 O O . PHE A 1 801 ? -24.438 -5.707 43.237 1.00 65.19 801 PHE A O 1
ATOM 5833 N N . THR A 1 802 ? -22.261 -5.255 43.434 1.00 76.25 802 THR A N 1
ATOM 5834 C CA . THR A 1 802 ? -22.073 -6.259 44.503 1.00 76.25 802 THR A CA 1
ATOM 5835 C C . THR A 1 802 ? -22.658 -5.743 45.817 1.00 76.25 802 THR A C 1
ATOM 5837 O O . THR A 1 802 ? -22.554 -4.562 46.114 1.00 76.25 802 THR A O 1
ATOM 5840 N N . THR A 1 803 ? -23.263 -6.595 46.650 1.00 81.69 803 THR A N 1
ATOM 5841 C CA . THR A 1 803 ? -23.735 -6.166 47.981 1.00 81.69 803 THR A CA 1
ATOM 5842 C C . THR A 1 803 ? -22.581 -6.138 48.982 1.00 81.69 803 THR A C 1
ATOM 5844 O O . THR A 1 803 ? -21.856 -7.120 49.125 1.00 81.69 803 THR A O 1
ATOM 5847 N N . GLY A 1 804 ? -22.442 -5.030 49.702 1.00 87.81 804 GLY A N 1
ATOM 5848 C CA . GLY A 1 804 ? -21.555 -4.862 50.841 1.00 87.81 804 GLY A CA 1
ATOM 5849 C C . GLY A 1 804 ? -22.307 -4.492 52.124 1.00 87.81 804 GLY A C 1
ATOM 5850 O O . GLY A 1 804 ? -23.406 -3.947 52.099 1.00 87.81 804 GLY A O 1
ATOM 5851 N N . ASN A 1 805 ? -21.715 -4.780 53.275 1.00 92.75 805 ASN A N 1
ATOM 5852 C CA . ASN A 1 805 ? -22.183 -4.386 54.592 1.00 92.75 805 ASN A CA 1
ATOM 5853 C C . ASN A 1 805 ? -21.533 -3.075 55.048 1.00 92.75 805 ASN A C 1
ATOM 5855 O O . ASN A 1 805 ? -20.369 -2.791 54.764 1.00 92.75 805 ASN A O 1
ATOM 5859 N N . TYR A 1 806 ? -22.265 -2.281 55.819 1.00 94.25 806 TYR A N 1
ATOM 5860 C CA . TYR A 1 806 ? -21.737 -1.085 56.457 1.00 94.25 806 TYR A CA 1
ATOM 5861 C C . TYR A 1 806 ? -22.100 -1.055 57.938 1.00 94.25 806 TYR A C 1
ATOM 5863 O O . TYR A 1 806 ? -23.153 -1.534 58.351 1.00 94.25 806 TYR A O 1
ATOM 5871 N N . GLU A 1 807 ? -21.236 -0.426 58.728 1.00 95.00 807 GLU A N 1
ATOM 5872 C CA . GLU A 1 807 ? -21.508 -0.052 60.112 1.00 95.00 807 GLU A CA 1
ATOM 5873 C C . GLU A 1 807 ? -21.169 1.416 60.331 1.00 95.00 807 GLU A C 1
ATOM 5875 O O . GLU A 1 807 ? -20.115 1.904 59.908 1.00 95.00 807 GLU A O 1
ATOM 5880 N N . ILE A 1 808 ? -22.063 2.128 61.013 1.00 96.38 808 ILE A N 1
ATOM 5881 C CA . ILE A 1 808 ? -21.859 3.524 61.389 1.00 96.38 808 ILE A CA 1
ATOM 5882 C C . ILE A 1 808 ? -22.214 3.684 62.865 1.00 96.38 808 ILE A C 1
ATOM 5884 O O . ILE A 1 808 ? -23.374 3.593 63.258 1.00 96.38 808 ILE A O 1
ATOM 5888 N N . THR A 1 809 ? -21.212 3.992 63.685 1.00 95.69 809 THR A N 1
ATOM 5889 C CA . THR A 1 809 ? -21.427 4.510 65.041 1.00 95.69 809 THR A CA 1
ATOM 5890 C C . THR A 1 809 ? -21.708 6.004 64.970 1.00 95.69 809 THR A C 1
ATOM 5892 O O . THR A 1 809 ? -20.924 6.759 64.382 1.00 95.69 809 THR A O 1
ATOM 5895 N N . SER A 1 810 ? -22.805 6.453 65.586 1.00 95.31 810 SER A N 1
ATOM 5896 C CA . SER A 1 810 ? -23.131 7.879 65.629 1.00 95.31 810 SER A CA 1
ATOM 5897 C C . SER A 1 810 ? -22.008 8.683 66.292 1.00 95.31 810 SER A C 1
ATOM 5899 O O . SER A 1 810 ? -21.630 8.450 67.440 1.00 95.31 810 SER A O 1
ATOM 5901 N N . THR A 1 811 ? -21.492 9.684 65.582 1.00 93.12 811 THR A N 1
ATOM 5902 C CA . THR A 1 811 ? -20.500 10.634 66.114 1.00 93.12 811 THR A CA 1
ATOM 5903 C C . THR A 1 811 ? -21.135 11.761 66.930 1.00 93.12 811 THR A C 1
ATOM 5905 O O . THR A 1 811 ? -20.425 12.534 67.582 1.00 93.12 811 THR A O 1
ATOM 5908 N N . VAL A 1 812 ? -22.467 11.851 66.909 1.00 93.19 812 VAL A N 1
ATOM 5909 C CA . VAL A 1 812 ? -23.266 12.827 67.648 1.00 93.19 812 VAL A CA 1
ATOM 5910 C C . VAL A 1 812 ? -24.062 12.094 68.724 1.00 93.19 812 VAL A C 1
ATOM 5912 O O . VAL A 1 812 ? -24.749 11.114 68.444 1.00 93.19 812 VAL A O 1
ATOM 5915 N N . ASP A 1 813 ? -23.984 12.584 69.959 1.00 94.12 813 ASP A N 1
ATOM 5916 C CA . ASP A 1 813 ? -24.841 12.116 71.048 1.00 94.12 813 ASP A CA 1
ATOM 5917 C C . ASP A 1 813 ? -26.297 12.468 70.713 1.00 94.12 813 ASP A C 1
ATOM 5919 O O . ASP A 1 813 ? -26.627 13.648 70.588 1.00 94.12 813 ASP A O 1
ATOM 5923 N N . LEU A 1 814 ? -27.173 11.470 70.583 1.00 93.75 814 LEU A N 1
ATOM 5924 C CA . LEU A 1 814 ? -28.594 11.636 70.253 1.00 93.75 814 LEU A CA 1
ATOM 5925 C C . LEU A 1 814 ? -29.400 12.358 71.349 1.00 93.75 814 LEU A C 1
ATOM 5927 O O . LEU A 1 814 ? -30.590 12.632 71.169 1.00 93.75 814 LEU A O 1
ATOM 5931 N N . ASN A 1 815 ? -28.737 12.710 72.455 1.00 92.31 815 ASN A N 1
ATOM 5932 C CA . ASN A 1 815 ? -29.209 13.587 73.520 1.00 92.31 815 ASN A CA 1
ATOM 5933 C C . ASN A 1 815 ? -28.362 14.856 73.692 1.00 92.31 815 ASN A C 1
ATOM 5935 O O . ASN A 1 815 ? -28.383 15.483 74.762 1.00 92.31 815 ASN A O 1
ATOM 5939 N N . ASP A 1 816 ? -27.647 15.277 72.643 1.00 93.25 816 ASP A N 1
ATOM 5940 C CA . ASP A 1 816 ? -26.833 16.487 72.667 1.00 93.25 816 ASP A CA 1
ATOM 5941 C C . ASP A 1 816 ? -27.688 17.711 73.060 1.00 93.25 816 ASP A C 1
ATOM 5943 O O . ASP A 1 816 ? -28.685 18.040 72.396 1.00 93.25 816 ASP A O 1
ATOM 5947 N N . PRO A 1 817 ? -27.307 18.433 74.133 1.00 87.69 817 PRO A N 1
ATOM 5948 C CA . PRO A 1 817 ? -28.111 19.511 74.700 1.00 87.69 817 PRO A CA 1
ATOM 5949 C C . PRO A 1 817 ? -28.195 20.767 73.834 1.00 87.69 817 PRO A C 1
ATOM 5951 O O . PRO A 1 817 ? -28.965 21.675 74.159 1.00 87.69 817 PRO A O 1
ATOM 5954 N N . THR A 1 818 ? -27.393 20.850 72.776 1.00 87.75 818 THR A N 1
ATOM 5955 C CA . THR A 1 818 ? -27.301 22.006 71.885 1.00 87.75 818 THR A CA 1
ATOM 5956 C C . THR A 1 818 ? -27.888 21.741 70.505 1.00 87.75 818 THR A C 1
ATOM 5958 O O . THR A 1 818 ? -28.499 22.654 69.950 1.00 87.75 818 THR A O 1
ATOM 5961 N N . LEU A 1 819 ? -27.737 20.522 69.982 1.00 85.94 819 LEU A N 1
ATOM 5962 C CA . LEU A 1 819 ? -28.144 20.148 68.629 1.00 85.94 819 LEU A CA 1
ATOM 5963 C C . LEU A 1 819 ? -29.530 19.489 68.585 1.00 85.94 819 LEU A C 1
ATOM 5965 O O . LEU A 1 819 ? -30.316 19.825 67.706 1.00 85.94 819 LEU A O 1
ATOM 5969 N N . ILE A 1 820 ? -29.852 18.604 69.541 1.00 88.31 820 ILE A N 1
ATOM 5970 C CA . ILE A 1 820 ? -31.002 17.684 69.420 1.00 88.31 820 ILE A CA 1
ATOM 5971 C C . ILE A 1 820 ? -32.087 17.948 70.470 1.00 88.31 820 ILE A C 1
ATOM 5973 O O . ILE A 1 820 ? -33.268 18.065 70.126 1.00 88.31 820 ILE A O 1
ATOM 5977 N N . LEU A 1 821 ? -31.709 18.136 71.745 1.00 87.56 821 LEU A N 1
ATOM 5978 C CA . LEU A 1 821 ? -32.678 18.365 72.833 1.00 87.56 821 LEU A CA 1
ATOM 5979 C C . LEU A 1 821 ? -33.679 19.512 72.590 1.00 87.56 821 LEU A C 1
ATOM 5981 O O . LEU A 1 821 ? -34.826 19.367 73.021 1.00 87.56 821 LEU A O 1
ATOM 5985 N N . PRO A 1 822 ? -33.309 20.646 71.953 1.00 88.81 822 PRO A N 1
ATOM 5986 C CA . PRO A 1 822 ? -34.256 21.730 71.687 1.00 88.81 822 PRO A CA 1
ATOM 5987 C C . PRO A 1 822 ? -35.439 21.334 70.794 1.00 88.81 822 PRO A C 1
ATOM 5989 O O . PRO A 1 822 ? -36.478 21.994 70.868 1.00 88.81 822 PRO A O 1
ATOM 5992 N N . THR A 1 823 ? -35.280 20.290 69.975 1.00 87.00 823 THR A N 1
ATOM 5993 C CA . THR A 1 823 ? -36.259 19.867 68.966 1.00 87.00 823 THR A CA 1
ATOM 5994 C C . THR A 1 823 ? -36.949 18.562 69.361 1.00 87.00 823 THR A C 1
ATOM 5996 O O . THR A 1 823 ? -38.175 18.531 69.423 1.00 87.00 823 THR A O 1
ATOM 5999 N N . LEU A 1 824 ? -36.183 17.514 69.694 1.00 86.56 824 LEU A N 1
ATOM 6000 C CA . LEU A 1 824 ? -36.713 16.158 69.919 1.00 86.56 824 LEU A CA 1
ATOM 6001 C C . LEU A 1 824 ? -36.836 15.769 71.406 1.00 86.56 824 LEU A C 1
ATOM 6003 O O . LEU A 1 824 ? -37.433 14.747 71.737 1.00 86.56 824 LEU A O 1
ATOM 6007 N N . GLY A 1 825 ? -36.323 16.590 72.330 1.00 85.25 825 GLY A N 1
ATOM 6008 C CA . GLY A 1 825 ? -36.312 16.274 73.763 1.00 85.25 825 GLY A CA 1
ATOM 6009 C C . GLY A 1 825 ? -35.257 15.231 74.158 1.00 85.25 825 GLY A C 1
ATOM 6010 O O . GLY A 1 825 ? -34.425 14.834 73.352 1.00 85.25 825 GLY A O 1
ATOM 6011 N N . ARG A 1 826 ? -35.238 14.844 75.443 1.00 84.38 826 ARG A N 1
ATOM 6012 C CA . ARG A 1 826 ? -34.144 14.065 76.064 1.00 84.38 826 ARG A CA 1
ATOM 6013 C C . ARG A 1 826 ? -34.165 12.568 75.821 1.00 84.38 826 ARG A C 1
ATOM 6015 O O . ARG A 1 826 ? -33.140 11.966 76.006 1.00 84.38 826 ARG A O 1
ATOM 6022 N N . ASP A 1 827 ? -35.270 11.972 75.437 1.00 86.25 827 ASP A N 1
ATOM 6023 C CA . ASP A 1 827 ? -35.367 10.541 75.143 1.00 86.25 827 ASP A CA 1
ATOM 6024 C C . ASP A 1 827 ? -36.563 10.393 74.177 1.00 86.25 827 ASP A C 1
ATOM 6026 O O . ASP A 1 827 ? -37.226 11.393 73.859 1.00 86.25 827 ASP A O 1
ATOM 6030 N N . GLY A 1 828 ? -36.849 9.192 73.687 1.00 86.31 828 GLY A N 1
ATOM 6031 C CA . GLY A 1 828 ? -37.975 8.895 72.798 1.00 86.31 828 GLY A CA 1
ATOM 6032 C C . GLY A 1 828 ? -37.552 8.516 71.383 1.00 86.31 828 GLY A C 1
ATOM 6033 O O . GLY A 1 828 ? -36.406 8.148 71.143 1.00 86.31 828 GLY A O 1
ATOM 6034 N N . LEU A 1 829 ? -38.497 8.605 70.444 1.00 88.44 829 LEU A N 1
ATOM 6035 C CA . LEU A 1 829 ? -38.284 8.211 69.051 1.00 88.44 829 LEU A CA 1
ATOM 6036 C C . LEU A 1 829 ? -37.152 9.031 68.408 1.00 88.44 829 LEU A C 1
ATOM 6038 O O . LEU A 1 829 ? -37.090 10.257 68.569 1.00 88.44 829 LEU A O 1
ATOM 6042 N N . ARG A 1 830 ? -36.262 8.347 67.694 1.00 91.38 830 ARG A N 1
ATOM 6043 C CA . ARG A 1 830 ? -35.240 8.916 66.816 1.00 91.38 830 ARG A CA 1
ATOM 6044 C C . ARG A 1 830 ? -35.395 8.242 65.458 1.00 91.38 830 ARG A C 1
ATOM 6046 O O . ARG A 1 830 ? -35.241 7.028 65.368 1.00 91.38 830 ARG A O 1
ATOM 6053 N N . SER A 1 831 ? -35.714 9.033 64.443 1.00 90.69 831 SER A N 1
ATOM 6054 C CA . SER A 1 831 ? -35.830 8.564 63.066 1.00 90.69 831 SER A CA 1
ATOM 6055 C C . SER A 1 831 ? -34.504 8.808 62.361 1.00 90.69 831 SER A C 1
ATOM 6057 O O . SER A 1 831 ? -34.041 9.944 62.253 1.00 90.69 831 SER A O 1
ATOM 6059 N N . LEU A 1 832 ? -33.848 7.726 61.964 1.00 92.19 832 LEU A N 1
ATOM 6060 C CA . LEU A 1 832 ? -32.567 7.744 61.274 1.00 92.19 832 LEU A CA 1
ATOM 6061 C C . LEU A 1 832 ? -32.799 7.498 59.789 1.00 92.19 832 LEU A C 1
ATOM 6063 O O . LEU A 1 832 ? -33.606 6.645 59.433 1.00 92.19 832 LEU A O 1
ATOM 6067 N N . LEU A 1 833 ? -32.074 8.214 58.938 1.00 90.19 833 LEU A N 1
ATOM 6068 C CA . LEU A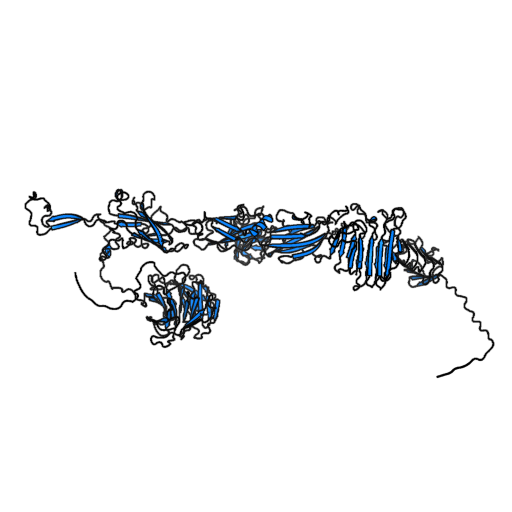 1 833 ? -32.131 8.080 57.484 1.00 90.19 833 LEU A CA 1
ATOM 6069 C C . LEU A 1 833 ? -30.755 7.692 56.955 1.00 90.19 833 LEU A C 1
ATOM 6071 O O . LEU A 1 833 ? -29.739 8.185 57.456 1.00 90.19 833 LEU A O 1
ATOM 6075 N N . VAL A 1 834 ? -30.710 6.849 55.928 1.00 90.00 834 VAL A N 1
ATOM 6076 C CA . VAL A 1 834 ? -29.460 6.465 55.266 1.00 90.00 834 VAL A CA 1
ATOM 6077 C C . VAL A 1 834 ? -29.514 6.755 53.767 1.00 90.00 834 VAL A C 1
ATOM 6079 O O . VAL A 1 834 ? -30.560 6.684 53.131 1.00 90.00 834 VAL A O 1
ATOM 6082 N N . THR A 1 835 ? -28.369 7.116 53.198 1.00 89.50 835 THR A N 1
ATOM 6083 C CA . THR A 1 835 ? -28.173 7.295 51.755 1.00 89.50 835 THR A CA 1
ATOM 6084 C C . THR A 1 835 ? -26.831 6.703 51.339 1.00 89.50 835 THR A C 1
ATOM 6086 O O . THR A 1 835 ? -25.922 6.584 52.168 1.00 89.50 835 THR A O 1
ATOM 6089 N N . ALA A 1 836 ? -26.702 6.349 50.062 1.00 89.88 836 ALA A N 1
ATOM 6090 C CA . ALA A 1 836 ? -25.475 5.826 49.485 1.00 89.88 836 ALA A CA 1
ATOM 6091 C C . ALA A 1 836 ? -25.145 6.494 48.142 1.00 89.88 836 ALA A C 1
ATOM 6093 O O . ALA A 1 836 ? -26.038 6.941 47.418 1.00 89.88 836 ALA A O 1
ATOM 6094 N N . GLN A 1 837 ? -23.853 6.562 47.821 1.00 89.38 837 GLN A N 1
ATOM 6095 C CA . GLN A 1 837 ? -23.342 6.927 46.501 1.00 89.38 837 GLN A CA 1
ATOM 6096 C C . GLN A 1 837 ? -22.302 5.899 46.053 1.00 89.38 837 GLN A C 1
ATOM 6098 O O . GLN A 1 837 ? -21.333 5.660 46.778 1.00 89.38 837 GLN A O 1
ATOM 6103 N N . ASP A 1 838 ? -22.475 5.338 44.861 1.00 88.56 838 ASP A N 1
ATOM 6104 C CA . ASP A 1 838 ? -21.602 4.300 44.301 1.00 88.56 838 ASP A CA 1
ATOM 6105 C C . ASP A 1 838 ? -20.248 4.867 43.824 1.00 88.56 838 ASP A C 1
ATOM 6107 O O . ASP A 1 838 ? -19.849 5.999 44.152 1.00 88.56 838 ASP A O 1
ATOM 6111 N N . VAL A 1 839 ? -19.478 4.042 43.114 1.00 87.38 839 VAL A N 1
ATOM 6112 C CA . VAL A 1 839 ? -18.183 4.417 42.532 1.00 87.38 839 VAL A CA 1
ATOM 6113 C C . VAL A 1 839 ? -18.326 5.315 41.299 1.00 87.38 839 VAL A C 1
ATOM 6115 O O . VAL A 1 839 ? -17.541 6.259 41.171 1.00 87.38 839 VAL A O 1
ATOM 6118 N N . ALA A 1 840 ? -19.359 5.108 40.471 1.00 88.94 840 ALA A N 1
ATOM 6119 C CA . ALA A 1 840 ? -19.671 5.910 39.281 1.00 88.94 840 ALA A CA 1
ATOM 6120 C C . ALA A 1 840 ? -20.226 7.308 39.614 1.00 88.94 840 ALA A C 1
ATOM 6122 O O . ALA A 1 840 ? -20.262 8.211 38.768 1.00 88.94 840 ALA A O 1
ATOM 6123 N N . GLY A 1 841 ? -20.611 7.520 40.871 1.00 87.69 841 GLY A N 1
ATOM 6124 C CA . GLY A 1 841 ? -21.106 8.773 41.409 1.00 87.69 841 GLY A CA 1
ATOM 6125 C C . GLY A 1 841 ? -22.622 8.921 41.379 1.00 87.69 841 GLY A C 1
ATOM 6126 O O . GLY A 1 841 ? -23.078 10.058 41.545 1.00 87.69 841 GLY A O 1
ATOM 6127 N N . ASN A 1 842 ? -23.405 7.854 41.197 1.00 87.69 842 ASN A N 1
ATOM 6128 C CA . ASN A 1 842 ? -24.861 7.926 41.315 1.00 87.69 842 ASN A CA 1
ATOM 6129 C C . ASN A 1 842 ? -25.250 8.009 42.798 1.00 87.69 842 ASN A C 1
ATOM 6131 O O . ASN A 1 842 ? -24.958 7.094 43.566 1.00 87.69 842 ASN A O 1
ATOM 6135 N N . PRO A 1 843 ? -25.886 9.103 43.254 1.00 84.19 843 PRO A N 1
ATOM 6136 C CA . PRO A 1 843 ? -26.464 9.139 44.587 1.00 84.19 843 PRO A CA 1
ATOM 6137 C C . PRO A 1 843 ? -27.831 8.447 44.582 1.00 84.19 843 PRO A C 1
ATOM 6139 O O . PRO A 1 843 ? -28.615 8.628 43.642 1.00 84.19 843 PRO A O 1
ATOM 6142 N N . LEU A 1 844 ? -28.170 7.746 45.664 1.00 78.88 844 LEU A N 1
ATOM 6143 C CA . LEU A 1 844 ? -29.556 7.362 45.919 1.00 78.88 844 LEU A CA 1
ATOM 6144 C C . LEU A 1 844 ? -30.432 8.636 45.944 1.00 78.88 844 LEU A C 1
ATOM 6146 O O . LEU A 1 844 ? -30.106 9.580 46.674 1.00 78.88 844 LEU A O 1
ATOM 6150 N N . PRO A 1 845 ? -31.521 8.713 45.153 1.00 66.12 845 PRO A N 1
ATOM 6151 C CA . PRO A 1 845 ? -32.386 9.888 45.114 1.00 66.12 845 PRO A CA 1
ATOM 6152 C C . PRO A 1 845 ? -32.957 10.230 46.496 1.00 66.12 845 PRO A C 1
ATOM 6154 O O . PRO A 1 845 ? -33.586 9.399 47.139 1.00 66.12 845 PRO A O 1
ATOM 6157 N N . MET A 1 846 ? -32.777 11.479 46.926 1.00 64.88 846 MET A N 1
ATOM 6158 C CA . MET A 1 846 ? -33.145 11.956 48.268 1.00 64.88 846 MET A CA 1
ATOM 6159 C C . MET A 1 846 ? -34.545 12.606 48.345 1.00 64.88 846 MET A C 1
ATOM 6161 O O . MET A 1 846 ? -34.845 13.204 49.366 1.00 64.88 846 MET A O 1
ATOM 6165 N N . ASP A 1 847 ? -35.380 12.564 47.291 1.00 57.16 847 ASP A N 1
ATOM 6166 C CA . ASP A 1 847 ? -36.524 13.497 47.111 1.00 57.16 847 ASP A CA 1
ATOM 6167 C C . ASP A 1 847 ? -37.814 12.878 46.517 1.00 57.16 847 ASP A C 1
ATOM 6169 O O . ASP A 1 847 ? -38.416 13.469 45.635 1.00 57.16 847 ASP A O 1
ATOM 6173 N N . ASP A 1 848 ? -38.258 11.681 46.918 1.00 50.41 848 ASP A N 1
ATOM 6174 C CA . ASP A 1 848 ? -39.710 11.375 46.973 1.00 50.41 848 ASP A CA 1
ATOM 6175 C C . ASP A 1 848 ? -39.947 9.916 47.399 1.00 50.41 848 ASP A C 1
ATOM 6177 O O . ASP A 1 848 ? -39.745 8.976 46.629 1.00 50.41 848 ASP A O 1
ATOM 6181 N N . THR A 1 849 ? -40.474 9.747 48.617 1.00 49.16 849 THR A N 1
ATOM 6182 C CA . THR A 1 849 ? -40.874 8.481 49.268 1.00 49.16 849 THR A CA 1
ATOM 6183 C C . THR A 1 849 ? -39.748 7.470 49.505 1.00 49.16 849 THR A C 1
ATOM 6185 O O . THR A 1 849 ? -39.549 6.564 48.700 1.00 49.16 849 THR A O 1
ATOM 6188 N N . LEU A 1 850 ? -39.090 7.572 50.670 1.00 52.41 850 LEU A N 1
ATOM 6189 C CA . LEU A 1 850 ? -38.258 6.492 51.208 1.00 52.41 850 LEU A CA 1
ATOM 6190 C C . LEU A 1 850 ? -39.059 5.188 51.260 1.00 52.41 850 LEU A C 1
ATOM 6192 O O . LEU A 1 850 ? -40.240 5.164 51.639 1.00 52.41 850 LEU A O 1
ATOM 6196 N N . THR A 1 851 ? -38.408 4.097 50.879 1.00 58.31 851 THR A N 1
ATOM 6197 C CA . THR A 1 851 ? -38.932 2.762 51.150 1.00 58.31 851 THR A CA 1
ATOM 6198 C C . THR A 1 851 ? -38.617 2.398 52.604 1.00 58.31 851 THR A C 1
ATOM 6200 O O . THR A 1 851 ? -37.736 2.991 53.220 1.00 58.31 851 THR A O 1
ATOM 6203 N N . ALA A 1 852 ? -39.358 1.464 53.211 1.00 56.94 852 ALA A N 1
ATOM 6204 C CA . ALA A 1 852 ? -39.190 1.129 54.634 1.00 56.94 852 ALA A CA 1
ATOM 6205 C C . ALA A 1 852 ? -37.778 0.612 55.008 1.00 56.94 852 ALA A C 1
ATOM 6207 O O . ALA A 1 852 ? -37.505 0.448 56.189 1.00 56.94 852 ALA A O 1
ATOM 6208 N N . SER A 1 853 ? -36.909 0.349 54.025 1.00 64.06 853 SER A N 1
ATOM 6209 C CA . SER A 1 853 ? -35.509 -0.054 54.198 1.00 64.06 853 SER A CA 1
ATOM 6210 C C . SER A 1 853 ? -34.548 1.103 54.487 1.00 64.06 853 SER A C 1
ATOM 6212 O O . SER A 1 853 ? -33.493 0.869 55.069 1.00 64.06 853 SER A O 1
ATOM 6214 N N . ASP A 1 854 ? -34.899 2.340 54.126 1.00 77.56 854 ASP A N 1
ATOM 6215 C CA . ASP A 1 854 ? -33.960 3.480 54.101 1.00 77.56 854 ASP A CA 1
ATOM 6216 C C . ASP A 1 854 ? -34.110 4.386 55.342 1.00 77.56 854 ASP A C 1
ATOM 6218 O O . ASP A 1 854 ? -33.405 5.387 55.505 1.00 77.56 854 ASP A O 1
ATOM 6222 N N . GLN A 1 855 ? -35.048 4.027 56.225 1.00 86.75 855 GLN A N 1
ATOM 6223 C CA . GLN A 1 855 ? -35.342 4.683 57.493 1.00 86.75 855 GLN A CA 1
ATOM 6224 C C . GLN A 1 855 ? -35.321 3.659 58.630 1.00 86.75 855 GLN A C 1
ATOM 6226 O O . GLN A 1 855 ? -35.949 2.605 58.538 1.00 86.75 855 GLN A O 1
ATOM 6231 N N . LEU A 1 856 ? -34.674 4.011 59.740 1.00 88.88 856 LEU A N 1
ATOM 6232 C CA . LEU A 1 856 ? -34.686 3.236 60.974 1.00 88.88 856 LEU A CA 1
ATOM 6233 C C . LEU A 1 856 ? -35.200 4.092 62.127 1.00 88.88 856 LEU A C 1
ATOM 6235 O O . LEU A 1 856 ? -34.573 5.068 62.536 1.00 88.88 856 LEU A O 1
ATOM 6239 N N . ASP A 1 857 ? -36.332 3.684 62.682 1.00 89.25 857 ASP A N 1
ATOM 6240 C CA . ASP A 1 857 ? -36.878 4.263 63.899 1.00 89.25 857 ASP A CA 1
ATOM 6241 C C . ASP A 1 857 ? -36.344 3.492 65.112 1.00 89.25 857 ASP A C 1
ATOM 6243 O O . ASP A 1 857 ? -36.646 2.309 65.288 1.00 89.25 857 ASP A O 1
ATOM 6247 N N . ILE A 1 858 ? -35.577 4.172 65.965 1.00 90.44 858 ILE A N 1
ATOM 6248 C CA . ILE A 1 858 ? -35.129 3.639 67.258 1.00 90.44 858 ILE A CA 1
ATOM 6249 C C . ILE A 1 858 ? -35.772 4.414 68.403 1.00 90.44 858 ILE A C 1
ATOM 6251 O O . ILE A 1 858 ? -36.057 5.612 68.295 1.00 90.44 858 ILE A O 1
ATOM 6255 N N . PHE A 1 859 ? -35.981 3.749 69.534 1.00 89.62 859 PHE A N 1
ATOM 6256 C CA . PHE A 1 859 ? -36.452 4.406 70.747 1.00 89.62 859 PHE A CA 1
ATOM 6257 C C . PHE A 1 859 ? -35.296 4.564 71.732 1.00 89.62 859 PHE A C 1
ATOM 6259 O O . PHE A 1 859 ? -34.837 3.592 72.328 1.00 89.62 859 PHE A O 1
ATOM 6266 N N . LEU A 1 860 ? -34.831 5.800 71.907 1.00 90.69 860 LEU A N 1
ATOM 6267 C CA . LEU A 1 860 ? -33.762 6.114 72.846 1.00 90.69 860 LEU A CA 1
ATOM 6268 C C . LEU A 1 860 ? -34.333 6.249 74.260 1.00 90.69 860 LEU A C 1
ATOM 6270 O O . LEU A 1 860 ? -35.206 7.084 74.498 1.00 90.69 860 LEU A O 1
ATOM 6274 N N . ASP A 1 861 ? -33.823 5.460 75.194 1.00 87.62 861 ASP A N 1
ATOM 6275 C CA . ASP A 1 861 ? -34.224 5.436 76.594 1.00 87.62 861 ASP A CA 1
ATOM 6276 C C . ASP A 1 861 ? -32.988 5.358 77.501 1.00 87.62 861 ASP A C 1
ATOM 6278 O O . ASP A 1 861 ? -32.538 4.298 77.939 1.00 87.62 861 ASP A O 1
ATOM 6282 N N . THR A 1 862 ? -32.399 6.523 77.778 1.00 87.25 862 THR A N 1
ATOM 6283 C CA . THR A 1 862 ? -31.219 6.632 78.652 1.00 87.25 862 THR A CA 1
ATOM 6284 C C . THR A 1 862 ? -31.578 6.680 80.141 1.00 87.25 862 THR A C 1
ATOM 6286 O O . THR A 1 862 ? -30.698 6.853 80.998 1.00 87.25 862 THR A O 1
ATOM 6289 N N . GLN A 1 863 ? -32.867 6.568 80.482 1.00 81.69 863 GLN A N 1
ATOM 6290 C CA . GLN A 1 863 ? -33.386 6.778 81.827 1.00 81.69 863 GLN A CA 1
ATOM 6291 C C . GLN A 1 863 ? -34.069 5.519 82.352 1.00 81.69 863 GLN A C 1
ATOM 6293 O O . GLN A 1 863 ? -35.187 5.206 81.991 1.00 81.69 863 GLN A O 1
ATOM 6298 N N . GLY A 1 864 ? -33.439 4.835 83.311 1.00 74.12 864 GLY A N 1
ATOM 6299 C CA . GLY A 1 864 ? -34.108 3.720 83.984 1.00 74.12 864 GLY A CA 1
ATOM 6300 C C . GLY A 1 864 ? -35.371 4.149 84.761 1.00 74.12 864 GLY A C 1
ATOM 6301 O O . GLY A 1 864 ? -35.519 5.336 85.086 1.00 74.12 864 GLY A O 1
ATOM 6302 N N . PRO A 1 865 ? -36.218 3.181 85.170 1.00 78.31 865 PRO A N 1
ATOM 6303 C CA . PRO A 1 865 ? -37.480 3.445 85.851 1.00 78.31 865 PRO A CA 1
ATOM 6304 C C . PRO A 1 865 ? -37.317 4.388 87.043 1.00 78.31 865 PRO A C 1
ATOM 6306 O O . PRO A 1 865 ? -36.538 4.145 87.974 1.00 78.31 865 PRO A O 1
ATOM 6309 N N . GLN A 1 866 ? -38.080 5.474 87.032 1.00 81.75 866 GLN A N 1
ATOM 6310 C CA . GLN A 1 866 ? -38.073 6.479 88.084 1.00 81.75 866 GLN A CA 1
ATOM 6311 C C . GLN A 1 866 ? -39.152 6.147 89.114 1.00 81.75 866 GLN A C 1
ATOM 6313 O O . GLN A 1 866 ? -40.215 5.624 88.792 1.00 81.75 866 GLN A O 1
ATOM 6318 N N . VAL A 1 867 ? -38.892 6.445 90.386 1.00 84.62 867 VAL A N 1
ATOM 6319 C CA . VAL A 1 867 ? -39.930 6.335 91.418 1.00 84.62 867 VAL A CA 1
ATOM 6320 C C . VAL A 1 867 ? -40.928 7.472 91.206 1.00 84.62 867 VAL A C 1
ATOM 6322 O O . VAL A 1 867 ? -40.578 8.635 91.406 1.00 84.62 867 VAL A O 1
ATOM 6325 N N . ASP A 1 868 ? -42.155 7.128 90.826 1.00 82.69 868 ASP A N 1
ATOM 6326 C CA . ASP A 1 868 ? -43.264 8.070 90.623 1.00 82.69 868 ASP A CA 1
ATOM 6327 C C . ASP A 1 868 ? -43.946 8.408 91.957 1.00 82.69 868 ASP A C 1
ATOM 6329 O O . ASP A 1 868 ? -44.344 9.546 92.213 1.00 82.69 868 ASP A O 1
ATOM 6333 N N . GLY A 1 869 ? -44.014 7.422 92.863 1.00 83.00 869 GLY A N 1
ATOM 6334 C CA . GLY A 1 869 ? -44.604 7.587 94.189 1.00 83.00 869 GLY A CA 1
ATOM 6335 C C . GLY A 1 869 ? -44.261 6.468 95.174 1.00 83.00 869 GLY A C 1
ATOM 6336 O O . GLY A 1 869 ? -43.937 5.346 94.795 1.00 83.00 869 GLY A O 1
ATOM 6337 N N . VAL A 1 870 ? -44.333 6.774 96.473 1.00 83.50 870 VAL A N 1
ATOM 6338 C CA . VAL A 1 870 ? -44.150 5.805 97.568 1.00 83.50 870 VAL A CA 1
ATOM 6339 C C . VAL A 1 870 ? -45.272 5.994 98.579 1.00 83.50 870 VAL A C 1
ATOM 6341 O O . VAL A 1 870 ? -45.414 7.072 99.158 1.00 83.50 870 VAL A O 1
ATOM 6344 N N . PHE A 1 871 ? -46.042 4.939 98.819 1.00 84.50 871 PHE A N 1
ATOM 6345 C CA . PHE A 1 871 ? -47.286 4.988 99.580 1.00 84.50 871 PHE A CA 1
ATOM 6346 C C . PHE A 1 871 ? -47.356 3.880 100.633 1.00 84.50 871 PHE A C 1
ATOM 6348 O O . PHE A 1 871 ? -46.757 2.818 100.484 1.00 84.50 871 PHE A O 1
ATOM 6355 N N . VAL A 1 872 ? -48.138 4.078 101.696 1.00 81.69 872 VAL A N 1
ATOM 6356 C CA . VAL A 1 872 ? -48.516 2.967 102.585 1.00 81.69 872 VAL A CA 1
ATOM 6357 C C . VAL A 1 872 ? -49.605 2.151 101.882 1.00 81.69 872 VAL A C 1
ATOM 6359 O O . VAL A 1 872 ? -50.617 2.720 101.483 1.00 81.69 872 VAL A O 1
ATOM 6362 N N . THR A 1 873 ? -49.414 0.836 101.730 1.00 79.81 873 THR A N 1
ATOM 6363 C CA . THR A 1 873 ? -50.275 -0.037 100.898 1.00 79.81 873 THR A CA 1
ATOM 6364 C C . THR A 1 873 ? -51.766 0.067 101.245 1.00 79.81 873 THR A C 1
ATOM 6366 O O . THR A 1 873 ? -52.612 0.169 100.359 1.00 79.81 873 THR A O 1
ATOM 6369 N N . ASP A 1 874 ? -52.096 0.125 102.537 1.00 79.62 874 ASP A N 1
ATOM 6370 C CA . ASP A 1 874 ? -53.481 0.225 103.021 1.00 79.62 874 ASP A CA 1
ATOM 6371 C C . ASP A 1 874 ? -53.971 1.676 103.224 1.00 79.62 874 ASP A C 1
ATOM 6373 O O . ASP A 1 874 ? -55.109 1.889 103.649 1.00 79.62 874 ASP A O 1
ATOM 6377 N N . ASP A 1 875 ? -53.130 2.679 102.942 1.00 77.31 875 ASP A N 1
ATOM 6378 C CA . ASP A 1 875 ? -53.432 4.104 103.133 1.00 77.31 875 ASP A CA 1
ATOM 6379 C C . ASP A 1 875 ? -52.634 4.986 102.151 1.00 77.31 875 ASP A C 1
ATOM 6381 O O . ASP A 1 875 ? -51.704 5.708 102.521 1.00 77.31 875 ASP A O 1
ATOM 6385 N N . ARG A 1 876 ? -52.991 4.907 100.861 1.00 79.50 876 ARG A N 1
ATOM 6386 C CA . ARG A 1 876 ? -52.305 5.624 99.768 1.00 79.50 876 ARG A CA 1
ATOM 6387 C C . ARG A 1 876 ? -52.346 7.155 99.872 1.00 79.50 876 ARG A C 1
ATOM 6389 O O . ARG A 1 876 ? -51.565 7.821 99.205 1.00 79.50 876 ARG A O 1
ATOM 6396 N N . GLU A 1 877 ? -53.237 7.726 100.683 1.00 78.44 877 GLU A N 1
ATOM 6397 C CA . GLU A 1 877 ? -53.313 9.182 100.887 1.00 78.44 877 GLU A CA 1
ATOM 6398 C C . GLU A 1 877 ? -52.359 9.677 101.989 1.00 78.44 877 GLU A C 1
ATOM 6400 O O . GLU A 1 877 ? -52.145 10.884 102.136 1.00 78.44 877 GLU A O 1
ATOM 6405 N N . TYR A 1 878 ? -51.772 8.765 102.769 1.00 77.06 878 TYR A N 1
ATOM 6406 C CA . TYR A 1 878 ? -50.846 9.115 103.833 1.00 77.06 878 TYR A CA 1
ATOM 6407 C C . TYR A 1 878 ? -49.446 9.429 103.277 1.00 77.06 878 TYR A C 1
ATOM 6409 O O . TYR A 1 878 ? -48.745 8.555 102.767 1.00 77.06 878 TYR A O 1
ATOM 6417 N N . ASP A 1 879 ? -49.011 10.684 103.437 1.00 77.00 879 ASP A N 1
ATOM 6418 C CA . ASP A 1 879 ? -47.664 11.136 103.072 1.00 77.00 879 ASP A CA 1
ATOM 6419 C C . ASP A 1 879 ? -46.604 10.507 103.994 1.00 77.00 879 ASP A C 1
ATOM 6421 O O . ASP A 1 879 ? -46.388 10.924 105.140 1.00 77.00 879 ASP A O 1
ATOM 6425 N N . LEU A 1 880 ? -45.931 9.482 103.473 1.00 74.94 880 LEU A N 1
ATOM 6426 C CA . LEU A 1 880 ? -44.873 8.749 104.162 1.00 74.94 880 LEU A CA 1
ATOM 6427 C C . LEU A 1 880 ? -43.661 9.635 104.500 1.00 74.94 880 LEU A C 1
ATOM 6429 O O . LEU A 1 880 ? -42.950 9.352 105.471 1.00 74.94 880 LEU A O 1
ATOM 6433 N N . PHE A 1 881 ? -43.444 10.710 103.739 1.00 78.25 881 PHE A N 1
ATOM 6434 C CA . PHE A 1 881 ? -42.309 11.618 103.886 1.00 78.25 881 PHE A CA 1
ATOM 6435 C C . PHE A 1 881 ? -42.645 12.900 104.663 1.00 78.25 881 PHE A C 1
ATOM 6437 O O . PHE A 1 881 ? -41.765 13.750 104.823 1.00 78.25 881 PHE A O 1
ATOM 6444 N N . ASP A 1 882 ? -43.858 13.017 105.220 1.00 74.19 882 ASP A N 1
ATOM 6445 C CA . ASP A 1 882 ? -44.260 14.153 106.057 1.00 74.19 882 ASP A CA 1
ATOM 6446 C C . ASP A 1 882 ? -43.313 14.295 107.276 1.00 74.19 882 ASP A C 1
ATOM 6448 O O . ASP A 1 882 ? -43.258 13.405 108.147 1.00 74.19 882 ASP A O 1
ATOM 6452 N N . PRO A 1 883 ? -42.538 15.394 107.381 1.00 64.12 883 PRO A N 1
ATOM 6453 C CA . PRO A 1 883 ? -41.582 15.584 108.463 1.00 64.12 883 PRO A CA 1
ATOM 6454 C C . PRO A 1 883 ? -42.284 15.649 109.826 1.00 64.12 883 PRO A C 1
ATOM 6456 O O . PRO A 1 883 ? -43.178 16.455 110.074 1.00 64.12 883 PRO A O 1
ATOM 6459 N N . LYS A 1 884 ? -41.851 14.807 110.772 1.00 70.62 884 LYS A N 1
ATOM 6460 C CA . LYS A 1 884 ? -42.512 14.702 112.082 1.00 70.62 884 LYS A CA 1
ATOM 6461 C C . LYS A 1 884 ? -42.254 15.921 112.986 1.00 70.62 884 LYS A C 1
ATOM 6463 O O . LYS A 1 884 ? -41.113 16.384 113.069 1.00 70.62 884 LYS A O 1
ATOM 6468 N N . PRO A 1 885 ? -43.263 16.367 113.770 1.00 66.25 885 PRO A N 1
ATOM 6469 C CA . PRO A 1 885 ? -44.587 15.753 113.971 1.00 66.25 885 PRO A CA 1
ATOM 6470 C C . PRO A 1 885 ? -45.570 16.022 112.815 1.00 66.25 885 PRO A C 1
ATOM 6472 O O . PRO A 1 885 ? -45.746 17.164 112.416 1.00 66.25 885 PRO A O 1
ATOM 6475 N N . SER A 1 886 ? -46.223 14.959 112.326 1.00 65.00 886 SER A N 1
ATOM 6476 C CA . SER A 1 886 ? -47.059 14.977 111.113 1.00 65.00 886 SER A CA 1
ATOM 6477 C C . SER A 1 886 ? -48.364 15.755 111.280 1.00 65.00 886 SER A C 1
ATOM 6479 O O . SER A 1 886 ? -48.978 15.730 112.352 1.00 65.00 886 SER A O 1
ATOM 6481 N N . VAL A 1 887 ? -48.795 16.414 110.203 1.00 67.00 887 VAL A N 1
ATOM 6482 C CA . VAL A 1 887 ? -50.058 17.171 110.119 1.00 67.00 887 VAL A CA 1
ATOM 6483 C C . VAL A 1 887 ? -51.221 16.347 109.554 1.00 67.00 887 VAL A C 1
ATOM 6485 O O . VAL A 1 887 ? -52.371 16.767 109.681 1.00 67.00 887 VAL A O 1
ATOM 6488 N N . ASN A 1 888 ? -50.941 15.153 109.022 1.00 62.09 888 ASN A N 1
ATOM 6489 C CA . ASN A 1 888 ? -51.905 14.291 108.327 1.00 62.09 888 ASN A CA 1
ATOM 6490 C C . ASN A 1 888 ? -52.477 13.153 109.199 1.00 62.09 888 ASN A C 1
ATOM 6492 O O . ASN A 1 888 ? -53.178 12.278 108.704 1.00 62.09 888 ASN A O 1
ATOM 6496 N N . GLY A 1 889 ? -52.234 13.174 110.515 1.00 67.38 889 GLY A N 1
ATOM 6497 C CA . GLY A 1 889 ? -52.767 12.194 111.470 1.00 67.38 889 GLY A CA 1
ATOM 6498 C C . GLY A 1 889 ? -51.688 11.358 112.161 1.00 67.38 889 GLY A C 1
ATOM 6499 O O . GLY A 1 889 ? -50.487 11.583 112.005 1.00 67.38 889 GLY A O 1
ATOM 6500 N N . PHE A 1 890 ? -52.110 10.412 113.005 1.00 66.94 890 PHE A N 1
ATOM 6501 C CA . PHE A 1 890 ? -51.182 9.437 113.586 1.00 66.94 890 PHE A CA 1
ATOM 6502 C C . PHE A 1 890 ? -50.621 8.563 112.467 1.00 66.94 890 PHE A C 1
ATOM 6504 O O . PHE A 1 890 ? -51.385 8.165 111.597 1.00 66.94 890 PHE A O 1
ATOM 6511 N N . THR A 1 891 ? -49.320 8.247 112.505 1.00 65.56 891 THR A N 1
ATOM 6512 C CA . THR A 1 891 ? -48.736 7.300 111.546 1.00 65.56 891 THR A CA 1
ATOM 6513 C C . THR A 1 891 ? -49.552 6.000 111.591 1.00 65.56 891 THR A C 1
ATOM 6515 O O . THR A 1 891 ? -49.625 5.406 112.676 1.00 65.56 891 THR A O 1
ATOM 6518 N N . PRO A 1 892 ? -50.190 5.577 110.484 1.00 70.75 892 PRO A N 1
ATOM 6519 C CA . PRO A 1 892 ? -50.892 4.303 110.427 1.00 70.75 892 PRO A CA 1
ATOM 6520 C C . PRO A 1 892 ? -49.902 3.150 110.638 1.00 70.75 892 PRO A C 1
ATOM 6522 O O . PRO A 1 892 ? -48.684 3.323 110.547 1.00 70.75 892 PRO A O 1
ATOM 6525 N N . LEU A 1 893 ? -50.409 1.972 110.996 1.00 75.31 893 LEU A N 1
ATOM 6526 C CA . LEU A 1 893 ? -49.566 0.784 111.099 1.00 75.31 893 LEU A CA 1
ATOM 6527 C C . LEU A 1 893 ? -49.077 0.437 109.683 1.00 75.31 893 LEU A C 1
ATOM 6529 O O . LEU A 1 893 ? -49.897 0.199 108.805 1.00 75.31 893 LEU A O 1
ATOM 6533 N N . VAL A 1 894 ? -47.764 0.475 109.450 1.00 73.69 894 VAL A N 1
ATOM 6534 C CA . VAL A 1 894 ? -47.177 0.196 108.131 1.00 73.69 894 VAL A CA 1
ATOM 6535 C C . VAL A 1 894 ? -46.726 -1.258 108.103 1.00 73.69 894 VAL A C 1
ATOM 6537 O O . VAL A 1 894 ? -45.632 -1.575 108.569 1.00 73.69 894 VAL A O 1
ATOM 6540 N N . ASP A 1 895 ? -47.583 -2.132 107.582 1.00 79.50 895 ASP A N 1
ATOM 6541 C CA . ASP A 1 895 ? -47.264 -3.553 107.396 1.00 79.50 895 ASP A CA 1
ATOM 6542 C C . ASP A 1 895 ? -46.664 -3.832 106.001 1.00 79.50 895 ASP A C 1
ATOM 6544 O O . ASP A 1 895 ? -45.931 -4.805 105.825 1.00 79.50 895 ASP A O 1
ATOM 6548 N N . SER A 1 896 ? -46.917 -2.946 105.027 1.00 82.56 896 SER A N 1
ATOM 6549 C CA . SER A 1 896 ? -46.307 -2.942 103.688 1.00 82.56 896 SER A CA 1
ATOM 6550 C C . SER A 1 896 ? -46.323 -1.535 103.061 1.00 82.56 896 SER A C 1
ATOM 6552 O O . SER A 1 896 ? -47.035 -0.646 103.541 1.00 82.56 896 SER A O 1
ATOM 6554 N N . ILE A 1 897 ? -45.479 -1.321 102.046 1.00 84.69 897 ILE A N 1
ATOM 6555 C CA . ILE A 1 897 ? -45.357 -0.080 101.265 1.00 84.69 897 ILE A CA 1
ATOM 6556 C C . ILE A 1 897 ? -45.534 -0.446 99.792 1.00 84.69 897 ILE A C 1
ATOM 6558 O O . ILE A 1 897 ? -44.915 -1.407 99.331 1.00 84.69 897 ILE A O 1
ATOM 6562 N N . ASP A 1 898 ? -46.308 0.361 99.072 1.00 84.56 898 ASP A N 1
ATOM 6563 C CA . ASP A 1 898 ? -46.400 0.315 97.617 1.00 84.56 898 ASP A CA 1
ATOM 6564 C C . ASP A 1 898 ? -45.445 1.363 97.036 1.00 84.56 898 ASP A C 1
ATOM 6566 O O . ASP A 1 898 ? -45.478 2.531 97.430 1.00 84.56 898 ASP A O 1
ATOM 6570 N N . ILE A 1 899 ? -44.565 0.940 96.129 1.00 85.62 899 ILE A N 1
ATOM 6571 C CA . ILE A 1 899 ? -43.687 1.829 95.362 1.00 85.62 899 ILE A CA 1
ATOM 6572 C C . ILE A 1 899 ? -44.172 1.780 93.919 1.00 85.62 899 ILE A C 1
ATOM 6574 O O . ILE A 1 899 ? -44.132 0.716 93.299 1.00 85.62 899 ILE A O 1
ATOM 6578 N N . ASP A 1 900 ? -44.619 2.925 93.417 1.00 82.31 900 ASP A N 1
ATOM 6579 C CA . ASP A 1 900 ? -45.046 3.086 92.035 1.00 82.31 900 ASP A CA 1
ATOM 6580 C C . ASP A 1 900 ? -43.835 3.568 91.217 1.00 82.31 900 ASP A C 1
ATOM 6582 O O . ASP A 1 900 ? -43.141 4.518 91.597 1.00 82.31 900 ASP A O 1
ATOM 6586 N N . PHE A 1 901 ? -43.562 2.882 90.110 1.00 82.56 901 PHE A N 1
ATOM 6587 C CA . PHE A 1 901 ? -42.505 3.232 89.164 1.00 82.56 901 PHE A CA 1
ATOM 6588 C C . PHE A 1 901 ? -43.134 3.810 87.895 1.00 82.56 901 PHE A C 1
ATOM 6590 O O . PHE A 1 901 ? -44.142 3.286 87.417 1.00 82.56 901 PHE A O 1
ATOM 6597 N N . ILE A 1 902 ? -42.528 4.866 87.353 1.00 78.94 902 ILE A N 1
ATOM 6598 C CA . ILE A 1 902 ? -42.822 5.402 86.026 1.00 78.94 902 ILE A CA 1
ATOM 6599 C C . ILE A 1 902 ? -41.569 5.297 85.169 1.00 78.94 902 ILE A C 1
ATOM 6601 O O . ILE A 1 902 ? -40.486 5.724 85.566 1.00 78.94 902 ILE A O 1
ATOM 6605 N N . ASP A 1 903 ? -41.734 4.715 83.995 1.00 77.38 903 ASP A N 1
ATOM 6606 C CA . ASP A 1 903 ? -40.699 4.638 82.977 1.00 77.38 903 ASP A CA 1
ATOM 6607 C C . ASP A 1 903 ? -40.985 5.740 81.953 1.00 77.38 903 ASP A C 1
ATOM 6609 O O . ASP A 1 903 ? -42.094 5.804 81.408 1.00 77.38 903 ASP A O 1
ATOM 6613 N N . GLN A 1 904 ? -40.060 6.688 81.795 1.00 71.44 904 GLN A N 1
ATOM 6614 C CA . GLN A 1 904 ? -40.200 7.805 80.857 1.00 71.44 904 GLN A CA 1
ATOM 6615 C C . GLN A 1 904 ? -39.038 7.764 79.866 1.00 71.44 904 GLN A C 1
ATOM 6617 O O . GLN A 1 904 ? -37.903 7.733 80.328 1.00 71.44 904 GLN A O 1
ATOM 6622 N N . PRO A 1 905 ? -39.303 7.868 78.550 1.00 70.69 905 PRO A N 1
ATOM 6623 C CA . PRO A 1 905 ? -40.576 8.247 77.931 1.00 70.69 905 PRO A CA 1
ATOM 6624 C C . PRO A 1 905 ? -41.612 7.113 77.849 1.00 70.69 905 PRO A C 1
ATOM 6626 O O . PRO A 1 905 ? -41.286 5.934 77.812 1.00 70.69 905 PRO A O 1
ATOM 6629 N N . VAL A 1 906 ? -42.899 7.482 77.797 1.00 65.69 906 VAL A N 1
ATOM 6630 C CA . VAL A 1 906 ? -44.008 6.515 77.699 1.00 65.69 906 VAL A CA 1
ATOM 6631 C C . VAL A 1 906 ? -43.947 5.789 76.351 1.00 65.69 906 VAL A C 1
ATOM 6633 O O . VAL A 1 906 ? -44.142 6.412 75.307 1.00 65.69 906 VAL A O 1
ATOM 6636 N N . ARG A 1 907 ? -43.739 4.468 76.381 1.00 63.69 907 ARG A N 1
ATOM 6637 C CA . ARG A 1 907 ? -43.797 3.585 75.204 1.00 63.69 907 ARG A CA 1
ATOM 6638 C C . ARG A 1 907 ? -45.267 3.468 74.742 1.00 63.69 907 ARG A C 1
ATOM 6640 O O . ARG A 1 907 ? -46.108 2.953 75.477 1.00 63.69 907 ARG A O 1
ATOM 6647 N N . GLY A 1 908 ? -45.625 4.045 73.589 1.00 49.56 908 GLY A N 1
ATOM 6648 C CA . GLY A 1 908 ? -46.996 4.031 73.031 1.00 49.56 908 GLY A CA 1
ATOM 6649 C C . GLY A 1 908 ? -47.423 2.662 72.462 1.00 49.56 908 GLY A C 1
ATOM 6650 O O . GLY A 1 908 ? -46.610 1.752 72.413 1.00 49.56 908 GLY A O 1
ATOM 6651 N N . GLU A 1 909 ? -48.687 2.509 72.022 1.00 41.69 909 GLU A N 1
ATOM 6652 C CA . GLU A 1 909 ? -49.378 1.246 71.622 1.00 41.69 909 GLU A CA 1
ATOM 6653 C C . GLU A 1 909 ? -48.756 0.381 70.480 1.00 41.69 909 GLU A C 1
ATOM 6655 O O . GLU A 1 909 ? -49.456 -0.433 69.881 1.00 41.69 909 GLU A O 1
ATOM 6660 N N . ALA A 1 910 ? -47.463 0.478 70.169 1.00 39.91 910 ALA A N 1
ATOM 6661 C CA . ALA A 1 910 ? -46.802 -0.370 69.168 1.00 39.91 910 ALA A CA 1
ATOM 6662 C C . ALA A 1 910 ? -46.355 -1.757 69.696 1.00 39.91 910 ALA A C 1
ATOM 6664 O O . ALA A 1 910 ? -46.094 -2.651 68.903 1.00 39.91 910 ALA A O 1
ATOM 6665 N N . ALA A 1 911 ? -46.344 -1.995 71.014 1.00 40.44 911 ALA A N 1
ATOM 6666 C CA . ALA A 1 911 ? -45.795 -3.217 71.633 1.00 40.44 911 ALA A CA 1
ATOM 6667 C C . ALA A 1 911 ? -46.800 -4.387 71.830 1.00 40.44 911 ALA A C 1
ATOM 6669 O O . ALA A 1 911 ? -46.671 -5.174 72.766 1.00 40.44 911 ALA A O 1
ATOM 6670 N N . ALA A 1 912 ? -47.859 -4.494 71.015 1.00 31.73 912 ALA A N 1
ATOM 6671 C CA . ALA A 1 912 ? -49.001 -5.388 71.289 1.00 31.73 912 ALA A CA 1
ATOM 6672 C C . ALA A 1 912 ? -49.151 -6.614 70.363 1.00 31.73 912 ALA A C 1
ATOM 6674 O O . ALA A 1 912 ? -50.229 -7.215 70.316 1.00 31.73 912 ALA A O 1
ATOM 6675 N N . VAL A 1 913 ? -48.109 -7.031 69.644 1.00 32.84 913 VAL A N 1
ATOM 6676 C CA . VAL A 1 913 ? -48.143 -8.256 68.832 1.00 32.84 913 VAL A CA 1
ATOM 6677 C C . VAL A 1 913 ? -46.931 -9.098 69.195 1.00 32.84 913 VAL A C 1
ATOM 6679 O O . VAL A 1 913 ? -45.853 -8.749 68.774 1.00 32.84 913 VAL A O 1
ATOM 6682 N N . VAL A 1 914 ? -47.119 -10.139 70.012 1.00 33.28 914 VAL A N 1
ATOM 6683 C CA . VAL A 1 914 ? -46.424 -11.453 70.038 1.00 33.28 914 VAL A CA 1
ATOM 6684 C C . VAL A 1 914 ? -46.681 -12.058 71.429 1.00 33.28 914 VAL A C 1
ATOM 6686 O O . VAL A 1 914 ? -45.885 -11.976 72.350 1.00 33.28 914 VAL A O 1
ATOM 6689 N N . ALA A 1 915 ? -47.864 -12.643 71.632 1.00 32.22 915 ALA A N 1
ATOM 6690 C CA . ALA A 1 915 ? -48.135 -13.464 72.818 1.00 32.22 915 ALA A CA 1
ATOM 6691 C C . ALA A 1 915 ? -49.171 -14.552 72.512 1.00 32.22 915 ALA A C 1
ATOM 6693 O O . ALA A 1 915 ? -50.225 -14.643 73.141 1.00 32.22 915 ALA A O 1
ATOM 6694 N N . SER A 1 916 ? -48.890 -15.401 71.524 1.00 29.47 916 SER A N 1
ATOM 6695 C CA . SER A 1 916 ? -49.516 -16.723 71.443 1.00 29.47 916 SER A CA 1
ATOM 6696 C C . SER A 1 916 ? -48.685 -17.638 70.556 1.00 29.47 916 SER A C 1
ATOM 6698 O O . SER A 1 916 ? -48.681 -17.434 69.346 1.00 29.47 916 SER A O 1
ATOM 6700 N N . ASN A 1 917 ? -48.005 -18.614 71.173 1.00 28.20 917 ASN A N 1
ATOM 6701 C CA . ASN A 1 917 ? -47.815 -20.013 70.734 1.00 28.20 917 ASN A CA 1
ATOM 6702 C C . ASN A 1 917 ? -46.491 -20.597 71.270 1.00 28.20 917 ASN A C 1
ATOM 6704 O O . ASN A 1 917 ? -45.625 -21.003 70.508 1.00 28.20 917 ASN A O 1
ATOM 6708 N N . ALA A 1 918 ? -46.337 -20.695 72.593 1.00 31.17 918 ALA A N 1
ATOM 6709 C CA . ALA A 1 918 ? -45.259 -21.485 73.190 1.00 31.17 918 ALA A CA 1
ATOM 6710 C C . ALA A 1 918 ? -45.747 -22.925 73.431 1.00 31.17 918 ALA A C 1
ATOM 6712 O O . ALA A 1 918 ? -46.371 -23.207 74.454 1.00 31.17 918 ALA A O 1
ATOM 6713 N N . ASN A 1 919 ? -45.515 -23.818 72.464 1.00 30.55 919 ASN A N 1
ATOM 6714 C CA . ASN A 1 919 ? -45.436 -25.266 72.687 1.00 30.55 919 ASN A CA 1
ATOM 6715 C C . ASN A 1 919 ? -44.780 -25.969 71.485 1.00 30.55 919 ASN A C 1
ATOM 6717 O O . ASN A 1 919 ? -45.473 -26.486 70.619 1.00 30.55 919 ASN A O 1
ATOM 6721 N N . GLU A 1 920 ? -43.446 -25.937 71.467 1.00 32.50 920 GLU A N 1
ATOM 6722 C CA . GLU A 1 920 ? -42.481 -26.987 71.076 1.00 32.50 920 GLU A CA 1
ATOM 6723 C C . GLU A 1 920 ? -41.206 -26.302 70.570 1.00 32.50 920 GLU A C 1
ATOM 6725 O O . GLU A 1 920 ? -41.147 -25.842 69.438 1.00 32.50 920 GLU A O 1
ATOM 6730 N N . LEU A 1 921 ? -40.178 -26.231 71.425 1.00 28.66 921 LEU A N 1
ATOM 6731 C CA . LEU A 1 921 ? -38.815 -25.937 70.991 1.00 28.66 921 LEU A CA 1
ATOM 6732 C C . LEU A 1 921 ? -38.004 -27.225 71.139 1.00 28.66 921 LEU A C 1
ATOM 6734 O O . LEU A 1 921 ? -37.647 -27.640 72.246 1.00 28.66 921 LEU A O 1
ATOM 6738 N N . GLN A 1 922 ? -37.782 -27.888 70.009 1.00 33.50 922 GLN A N 1
ATOM 6739 C CA . GLN A 1 922 ? -36.776 -28.926 69.869 1.00 33.50 922 GLN A CA 1
ATOM 6740 C C . GLN A 1 922 ? -35.441 -28.212 69.627 1.00 33.50 922 GLN A C 1
ATOM 6742 O O . GLN A 1 922 ? -35.320 -27.400 68.718 1.00 33.50 922 GLN A O 1
ATOM 6747 N N . LEU A 1 923 ? -34.466 -28.472 70.495 1.00 31.88 923 LEU A N 1
ATOM 6748 C CA . LEU A 1 923 ? -33.123 -27.902 70.429 1.00 31.88 923 LEU A CA 1
ATOM 6749 C C . LEU A 1 923 ? -32.439 -28.390 69.135 1.00 31.88 923 LEU A C 1
ATOM 6751 O O . LEU A 1 923 ? -32.090 -29.570 69.050 1.00 31.88 923 LEU A O 1
ATOM 6755 N N . ALA A 1 924 ? -32.282 -27.522 68.132 1.00 37.69 924 ALA A N 1
ATOM 6756 C CA . ALA A 1 924 ? -31.454 -27.807 66.964 1.00 37.69 924 ALA A CA 1
ATOM 6757 C C . ALA A 1 924 ? -29.979 -27.657 67.362 1.00 37.69 924 ALA A C 1
ATOM 6759 O O . ALA A 1 924 ? -29.553 -26.623 67.873 1.00 37.69 924 ALA A O 1
ATOM 6760 N N . VAL A 1 925 ? -29.220 -28.737 67.203 1.00 49.31 925 VAL A N 1
ATOM 6761 C CA . VAL A 1 925 ? -27.762 -28.753 67.343 1.00 49.31 925 VAL A CA 1
ATOM 6762 C C . VAL A 1 925 ? -27.196 -28.215 66.030 1.00 49.31 925 VAL A C 1
ATOM 6764 O O . VAL A 1 925 ? -27.643 -28.657 64.976 1.00 49.31 925 VAL A O 1
ATOM 6767 N N . ALA A 1 926 ? -26.254 -27.269 66.081 1.00 59.72 926 ALA A N 1
ATOM 6768 C CA . ALA A 1 926 ? -25.549 -26.816 64.882 1.00 59.72 926 ALA A CA 1
ATOM 6769 C C . ALA A 1 926 ? -24.870 -28.016 64.182 1.00 59.72 926 ALA A C 1
ATOM 6771 O O . ALA A 1 926 ? -24.277 -28.840 64.890 1.00 59.72 926 ALA A O 1
ATOM 6772 N N . PRO A 1 927 ? -24.960 -28.139 62.844 1.00 72.38 927 PRO A N 1
ATOM 6773 C CA . PRO A 1 927 ? -24.389 -29.268 62.115 1.00 72.38 927 PRO A CA 1
ATOM 6774 C C . PRO A 1 927 ? -22.860 -29.304 62.268 1.00 72.38 927 PRO A C 1
ATOM 6776 O O . PRO A 1 927 ? -22.188 -28.271 62.279 1.00 72.38 927 PRO A O 1
ATOM 6779 N N . ALA A 1 928 ? -22.305 -30.502 62.431 1.00 82.94 928 ALA A N 1
ATOM 6780 C CA . ALA A 1 928 ? -20.872 -30.768 62.448 1.00 82.94 928 ALA A CA 1
ATOM 6781 C C . ALA A 1 928 ? -20.372 -31.151 61.047 1.00 82.94 928 ALA A C 1
ATOM 6783 O O . ALA A 1 928 ? -21.132 -31.647 60.224 1.00 82.94 928 ALA A O 1
ATOM 6784 N N . ILE A 1 929 ? -19.079 -30.955 60.773 1.00 86.50 929 ILE A N 1
ATOM 6785 C CA . ILE A 1 929 ? -18.459 -31.365 59.503 1.00 86.50 929 ILE A CA 1
ATOM 6786 C C . ILE A 1 929 ? -18.798 -32.831 59.181 1.00 86.50 929 ILE A C 1
ATOM 6788 O O . ILE A 1 929 ? -18.574 -33.716 60.011 1.00 86.50 929 ILE A O 1
ATOM 6792 N N . GLY A 1 930 ? -19.315 -33.072 57.975 1.00 84.56 930 GLY A N 1
ATOM 6793 C CA . GLY A 1 930 ? -19.822 -34.362 57.505 1.00 84.56 930 GLY A CA 1
ATOM 6794 C C . GLY A 1 930 ? -21.318 -34.601 57.759 1.00 84.56 930 GLY A C 1
ATOM 6795 O O . GLY A 1 930 ? -21.849 -35.602 57.272 1.00 84.56 930 GLY A O 1
ATOM 6796 N N . ASP A 1 931 ? -22.011 -33.710 58.480 1.00 89.94 931 ASP A N 1
ATOM 6797 C CA . ASP A 1 931 ? -23.466 -33.771 58.649 1.00 89.94 931 ASP A CA 1
ATOM 6798 C C . ASP A 1 931 ? -24.180 -33.400 57.347 1.00 89.94 931 ASP A C 1
ATOM 6800 O O . ASP A 1 931 ? -23.741 -32.543 56.581 1.00 89.94 931 ASP A O 1
ATOM 6804 N N . LYS A 1 932 ? -25.313 -34.059 57.103 1.00 91.94 932 LYS A N 1
ATOM 6805 C CA . LYS A 1 932 ? -26.157 -33.796 55.940 1.00 91.94 932 LYS A CA 1
ATOM 6806 C C . LYS A 1 932 ? -26.938 -32.495 56.131 1.00 91.94 932 LYS A C 1
ATOM 6808 O O . LYS A 1 932 ? -27.627 -32.352 57.140 1.00 91.94 932 LYS A O 1
ATOM 6813 N N . LEU A 1 933 ? -26.846 -31.597 55.155 1.00 89.44 933 LEU A N 1
ATOM 6814 C CA . LEU A 1 933 ? -27.492 -30.284 55.151 1.00 89.44 933 LEU A CA 1
ATOM 6815 C C . LEU A 1 933 ? -28.835 -30.288 54.408 1.00 89.44 933 LEU A C 1
ATOM 6817 O O . LEU A 1 933 ? -29.766 -29.641 54.870 1.00 89.44 933 LEU A O 1
ATOM 6821 N N . GLY A 1 934 ? -28.958 -31.060 53.323 1.00 89.94 934 GLY A N 1
ATOM 6822 C CA . GLY A 1 934 ? -30.174 -31.112 52.503 1.00 89.94 934 GLY A CA 1
ATOM 6823 C C . GLY A 1 934 ? -30.148 -32.206 51.431 1.00 89.94 934 GLY A C 1
ATOM 6824 O O . GLY A 1 934 ? -29.140 -32.909 51.253 1.00 89.94 934 GLY A O 1
ATOM 6825 N N . GLU A 1 935 ? -31.274 -32.378 50.738 1.00 91.75 935 GLU A N 1
ATOM 6826 C CA . GLU A 1 935 ? -31.401 -33.172 49.511 1.00 91.75 935 GLU A CA 1
ATOM 6827 C C . GLU A 1 935 ? -31.972 -32.310 48.382 1.00 91.75 935 GLU A C 1
ATOM 6829 O O . GLU A 1 935 ? -33.078 -31.786 48.488 1.00 91.75 935 GLU A O 1
ATOM 6834 N N . VAL A 1 936 ? -31.266 -32.241 47.253 1.00 91.94 936 VAL A N 1
ATOM 6835 C CA . VAL A 1 936 ? -31.744 -31.522 46.068 1.00 91.94 936 VAL A CA 1
ATOM 6836 C C . VAL A 1 936 ? -32.175 -32.499 44.989 1.00 91.94 936 VAL A C 1
ATOM 6838 O O . VAL A 1 936 ? -31.336 -33.136 44.353 1.00 91.94 936 VAL A O 1
ATOM 6841 N N . ALA A 1 937 ? -33.477 -32.622 44.749 1.00 91.00 937 ALA A N 1
ATOM 6842 C CA . ALA A 1 937 ? -33.998 -33.453 43.672 1.00 91.00 937 ALA A CA 1
ATOM 6843 C C . ALA A 1 937 ? -33.759 -32.806 42.298 1.00 91.00 937 ALA A C 1
ATOM 6845 O O . ALA A 1 937 ? -33.878 -31.598 42.126 1.00 91.00 937 ALA A O 1
ATOM 6846 N N . LEU A 1 938 ? -33.470 -33.635 41.297 1.00 90.19 938 LEU A N 1
ATOM 6847 C CA . LEU A 1 938 ? -33.188 -33.294 39.904 1.00 90.19 938 LEU A CA 1
ATOM 6848 C C . LEU A 1 938 ? -34.262 -33.929 39.003 1.00 90.19 938 LEU A C 1
ATOM 6850 O O . LEU A 1 938 ? -34.080 -35.030 38.462 1.00 90.19 938 LEU A O 1
ATOM 6854 N N . PRO A 1 939 ? -35.432 -33.285 38.843 1.00 86.88 939 PRO A N 1
ATOM 6855 C CA . PRO A 1 939 ? -36.530 -33.840 38.067 1.00 86.88 939 PRO A CA 1
ATOM 6856 C C . PRO A 1 939 ? -36.102 -34.207 36.641 1.00 86.88 939 PRO A C 1
ATOM 6858 O O . PRO A 1 939 ? -35.548 -33.394 35.902 1.00 86.88 939 PRO A O 1
ATOM 6861 N N . GLY A 1 940 ? -36.393 -35.444 36.234 1.00 78.94 940 GLY A N 1
ATOM 6862 C CA . GLY A 1 940 ? -36.085 -35.938 34.888 1.00 78.94 940 GLY A CA 1
ATOM 6863 C C . GLY A 1 940 ? -34.690 -36.546 34.706 1.00 78.94 940 GLY A C 1
ATOM 6864 O O . GLY A 1 940 ? -34.446 -37.100 33.637 1.00 78.94 940 GLY A O 1
ATOM 6865 N N . ASN A 1 941 ? -33.832 -36.532 35.731 1.00 80.12 941 ASN A N 1
ATOM 6866 C CA . ASN A 1 941 ? -32.509 -37.159 35.723 1.00 80.12 941 ASN A CA 1
ATOM 6867 C C . ASN A 1 941 ? -32.468 -38.280 36.774 1.00 80.12 941 ASN A C 1
ATOM 6869 O O . ASN A 1 941 ? -32.469 -37.985 37.956 1.00 80.12 941 ASN A O 1
ATOM 6873 N N . GLY A 1 942 ? -32.517 -39.565 36.396 1.00 66.19 942 GLY A N 1
ATOM 6874 C CA . GLY A 1 942 ? -32.744 -40.649 37.375 1.00 66.19 942 GLY A CA 1
ATOM 6875 C C . GLY A 1 942 ? -32.001 -41.961 37.132 1.00 66.19 942 GLY A C 1
ATOM 6876 O O . GLY A 1 942 ? -32.456 -43.005 37.598 1.00 66.19 942 GLY A O 1
ATOM 6877 N N . SER A 1 943 ? -30.922 -41.975 36.344 1.00 65.88 943 SER A N 1
ATOM 6878 C CA . SER A 1 943 ? -30.139 -43.199 36.094 1.00 65.88 943 SER A CA 1
ATOM 6879 C C . SER A 1 943 ? -28.708 -42.900 35.644 1.00 65.88 943 SER A C 1
ATOM 6881 O O . SER A 1 943 ? -28.529 -42.254 34.618 1.00 65.88 943 SER A O 1
ATOM 6883 N N . LEU A 1 944 ? -27.721 -43.451 36.362 1.00 68.69 944 LEU A N 1
ATOM 6884 C CA . LEU A 1 944 ? -26.281 -43.482 36.048 1.00 68.69 944 LEU A CA 1
ATOM 6885 C C . LEU A 1 944 ? -25.718 -42.119 35.619 1.00 68.69 944 LEU A C 1
ATOM 6887 O O . LEU A 1 944 ? -24.959 -42.028 34.654 1.00 68.69 944 LEU A O 1
ATOM 6891 N N . SER A 1 945 ? -26.174 -41.064 36.294 1.00 77.19 945 SER A N 1
ATOM 6892 C CA . SER A 1 945 ? -25.818 -39.683 35.989 1.00 77.19 945 SER A CA 1
ATOM 6893 C C . SER A 1 945 ? -24.808 -39.166 36.999 1.00 77.19 945 SER A C 1
ATOM 6895 O O . SER A 1 945 ? -25.039 -39.286 38.203 1.00 77.19 945 SER A O 1
ATOM 6897 N N . VAL A 1 946 ? -23.743 -38.572 36.478 1.00 81.50 946 VAL A N 1
ATOM 6898 C CA . VAL A 1 946 ? -22.686 -37.839 37.188 1.00 81.50 946 VAL A CA 1
ATOM 6899 C C . VAL A 1 946 ? -22.923 -36.340 37.029 1.00 81.50 946 VAL A C 1
ATOM 6901 O O . VAL A 1 946 ? -23.753 -35.942 36.204 1.00 81.50 946 VAL A O 1
ATOM 6904 N N . GLY A 1 947 ? -22.223 -35.490 37.772 1.00 77.31 947 GLY A N 1
ATOM 6905 C CA . GLY A 1 947 ? -22.468 -34.068 37.612 1.00 77.31 947 GLY A CA 1
ATOM 6906 C C . GLY A 1 947 ? -21.503 -33.133 38.311 1.00 77.31 947 GLY A C 1
ATOM 6907 O O . GLY A 1 947 ? -20.761 -33.531 39.197 1.00 77.31 947 GLY A O 1
ATOM 6908 N N . ALA A 1 948 ? -21.594 -31.866 37.923 1.00 83.31 948 ALA A N 1
ATOM 6909 C CA . ALA A 1 948 ? -20.754 -30.769 38.378 1.00 83.31 948 ALA A CA 1
ATOM 6910 C C . ALA A 1 948 ? -21.608 -29.568 38.805 1.00 83.31 948 ALA A C 1
ATOM 6912 O O . ALA A 1 948 ? -22.819 -29.549 38.599 1.00 83.31 948 ALA A O 1
ATOM 6913 N N . SER A 1 949 ? -20.976 -28.537 39.352 1.00 84.00 949 SER A N 1
ATOM 6914 C CA . SER A 1 949 ? -21.564 -27.216 39.519 1.00 84.00 949 SER A CA 1
ATOM 6915 C C . SER A 1 949 ? -20.821 -26.240 38.614 1.00 84.00 949 SER A C 1
ATOM 6917 O O . SER A 1 949 ? -19.601 -26.329 38.460 1.00 84.00 949 SER A O 1
ATOM 6919 N N . ALA A 1 950 ? -21.560 -25.353 37.954 1.00 79.94 950 ALA A N 1
ATOM 6920 C CA . ALA A 1 950 ? -20.989 -24.264 37.178 1.00 79.94 950 ALA A CA 1
ATOM 6921 C C . ALA A 1 950 ? -21.346 -22.951 37.857 1.00 79.94 950 ALA A C 1
ATOM 6923 O O . ALA A 1 950 ? -22.507 -22.725 38.194 1.00 79.94 950 ALA A O 1
ATOM 6924 N N . ILE A 1 951 ? -20.340 -22.100 38.022 1.00 73.88 951 ILE A N 1
ATOM 6925 C CA . ILE A 1 951 ? -20.508 -20.740 38.525 1.00 73.88 951 ILE A CA 1
ATOM 6926 C C . ILE A 1 951 ? -20.124 -19.804 37.382 1.00 73.88 951 ILE A C 1
ATOM 6928 O O . ILE A 1 951 ? -18.925 -19.659 37.109 1.00 73.88 951 ILE A O 1
ATOM 6932 N N . PRO A 1 952 ? -21.095 -19.237 36.642 1.00 64.81 952 PRO A N 1
ATOM 6933 C CA . PRO A 1 952 ? -20.824 -18.174 35.690 1.00 64.81 952 PRO A CA 1
ATOM 6934 C C . PRO A 1 952 ? -20.297 -16.938 36.423 1.00 64.81 952 PRO A C 1
ATOM 6936 O O . PRO A 1 952 ? -20.344 -16.834 37.647 1.00 64.81 952 PRO A O 1
ATOM 6939 N N . ARG A 1 953 ? -19.809 -15.954 35.667 1.00 60.38 953 ARG A N 1
ATOM 6940 C CA . ARG A 1 953 ? -19.285 -14.705 36.249 1.00 60.38 953 ARG A CA 1
ATOM 6941 C C . ARG A 1 953 ? -20.319 -13.893 37.042 1.00 60.38 953 ARG A C 1
ATOM 6943 O O . ARG A 1 953 ? -19.920 -12.980 37.748 1.00 60.38 953 ARG A O 1
ATOM 6950 N N . ASP A 1 954 ? -21.604 -14.217 36.923 1.00 59.59 954 ASP A N 1
ATOM 6951 C CA . ASP A 1 954 ? -22.707 -13.597 37.665 1.00 59.59 954 ASP A CA 1
ATOM 6952 C C . ASP A 1 954 ? -22.881 -14.143 39.098 1.00 59.59 954 ASP A C 1
ATOM 6954 O O . ASP A 1 954 ? -23.771 -13.693 39.814 1.00 59.59 954 ASP A O 1
ATOM 6958 N N . GLY A 1 955 ? -22.058 -15.111 39.520 1.00 63.97 955 GLY A N 1
ATOM 6959 C CA . GLY A 1 955 ? -22.085 -15.681 40.870 1.00 63.97 955 GLY A CA 1
ATOM 6960 C C . GLY A 1 955 ? -23.198 -16.703 41.121 1.00 63.97 955 GLY A C 1
ATOM 6961 O O . GLY A 1 955 ? -23.262 -17.263 42.215 1.00 63.97 955 GLY A O 1
ATOM 6962 N N . SER A 1 956 ? -24.044 -17.000 40.129 1.00 74.12 956 SER A N 1
ATOM 6963 C CA . SER A 1 956 ? -25.096 -18.018 40.260 1.00 74.12 956 SER A CA 1
ATOM 6964 C C . SER A 1 956 ? -24.489 -19.423 40.238 1.00 74.12 956 SER A C 1
ATOM 6966 O O . SER A 1 956 ? -23.639 -19.709 39.402 1.00 74.12 956 SER A O 1
ATOM 6968 N N . VAL A 1 957 ? -24.925 -20.343 41.101 1.00 84.88 957 VAL A N 1
ATOM 6969 C CA . VAL A 1 957 ? -24.475 -21.749 41.033 1.00 84.88 957 VAL A CA 1
ATOM 6970 C C . VAL A 1 957 ? -25.534 -22.579 40.323 1.00 84.88 957 VAL A C 1
ATOM 6972 O O . VAL A 1 957 ? -26.630 -22.750 40.839 1.00 84.88 957 VAL A O 1
ATOM 6975 N N . TYR A 1 958 ? -25.201 -23.137 39.161 1.00 90.56 958 TYR A N 1
ATOM 6976 C CA . TYR A 1 958 ? -26.051 -24.107 38.468 1.00 90.56 958 TYR A CA 1
ATOM 6977 C C . TYR A 1 958 ? -25.570 -25.529 38.736 1.00 90.56 958 TYR A C 1
ATOM 6979 O O . TYR A 1 958 ? -24.368 -25.802 38.707 1.00 90.56 958 TYR A O 1
ATOM 6987 N N . TYR A 1 959 ? -26.503 -26.461 38.920 1.00 91.88 959 TYR A N 1
ATOM 6988 C CA . TYR A 1 959 ? -26.203 -27.889 39.033 1.00 91.88 959 TYR A CA 1
ATOM 6989 C C . TYR A 1 959 ? -26.292 -28.555 37.661 1.00 91.88 959 TYR A C 1
ATOM 6991 O O . TYR A 1 959 ? -27.309 -28.479 36.972 1.00 91.88 959 TYR A O 1
ATOM 6999 N N . LEU A 1 960 ? -25.220 -29.219 37.245 1.00 91.50 960 LEU A N 1
ATOM 7000 C CA . LEU A 1 960 ? -25.101 -29.884 35.954 1.00 91.50 960 LEU A CA 1
ATOM 7001 C C . LEU A 1 960 ? -25.155 -31.389 36.167 1.00 91.50 960 LEU A C 1
ATOM 7003 O O . LEU A 1 960 ? -24.317 -31.931 36.874 1.00 91.50 960 LEU A O 1
ATOM 7007 N N . ALA A 1 961 ? -26.074 -32.076 35.495 1.00 90.50 961 ALA A N 1
ATOM 7008 C CA . ALA A 1 961 ? -26.170 -33.532 35.532 1.00 90.50 961 ALA A CA 1
ATOM 7009 C C . ALA A 1 961 ? -26.034 -34.122 34.122 1.00 90.50 961 ALA A C 1
ATOM 7011 O O . ALA A 1 961 ? -26.780 -33.769 33.205 1.00 90.50 961 ALA A O 1
ATOM 7012 N N . VAL A 1 962 ? -25.084 -35.035 33.933 1.00 90.56 962 VAL A N 1
ATOM 7013 C CA . VAL A 1 962 ? -24.831 -35.722 32.661 1.00 90.56 962 VAL A CA 1
ATOM 7014 C C . VAL A 1 962 ? -25.692 -36.976 32.585 1.00 90.56 962 VAL A C 1
ATOM 7016 O O . VAL A 1 962 ? -25.513 -37.899 33.377 1.00 90.56 962 VAL A O 1
ATOM 7019 N N . ASP A 1 963 ? -26.626 -37.041 31.638 1.00 87.88 963 ASP A N 1
ATOM 7020 C CA . ASP A 1 963 ? -27.353 -38.276 31.326 1.00 87.88 963 ASP A CA 1
ATOM 7021 C C . ASP A 1 963 ? -26.582 -39.061 30.261 1.00 87.88 963 ASP A C 1
ATOM 7023 O O . ASP A 1 963 ? -26.652 -38.771 29.063 1.00 87.88 963 ASP A O 1
ATOM 7027 N N . ASN A 1 964 ? -25.875 -40.095 30.712 1.00 79.25 964 ASN A N 1
ATOM 7028 C CA . ASN A 1 964 ? -25.064 -40.971 29.870 1.00 79.25 964 ASN A CA 1
ATOM 7029 C C . ASN A 1 964 ? -25.883 -41.780 28.848 1.00 79.25 964 ASN A C 1
ATOM 7031 O O . ASN A 1 964 ? -25.351 -42.199 27.820 1.00 79.25 964 ASN A O 1
ATOM 7035 N N . ASN A 1 965 ? -27.184 -41.996 29.080 1.00 80.62 965 ASN A N 1
ATOM 7036 C CA . ASN A 1 965 ? -28.045 -42.695 28.121 1.00 80.62 965 ASN A CA 1
ATOM 7037 C C . ASN A 1 965 ? -28.521 -41.767 27.000 1.00 80.62 965 ASN A C 1
ATOM 7039 O O . ASN A 1 965 ? -28.666 -42.206 25.856 1.00 80.62 965 ASN A O 1
ATOM 7043 N N . ALA A 1 966 ? -28.796 -40.505 27.335 1.00 83.19 966 ALA A N 1
ATOM 7044 C CA . ALA A 1 966 ? -29.229 -39.487 26.381 1.00 83.19 966 ALA A CA 1
ATOM 7045 C C . ALA A 1 966 ? -28.056 -38.743 25.716 1.00 83.19 966 ALA A C 1
ATOM 7047 O O . ALA A 1 966 ? -28.261 -38.106 24.683 1.00 83.19 966 ALA A O 1
ATOM 7048 N N . ASN A 1 967 ? -26.845 -38.858 26.272 1.00 89.94 967 ASN A N 1
ATOM 7049 C CA . ASN A 1 967 ? -25.665 -38.062 25.930 1.00 89.94 967 ASN A CA 1
ATOM 7050 C C . ASN A 1 967 ? -25.956 -36.555 25.999 1.00 89.94 967 ASN A C 1
ATOM 7052 O O . ASN A 1 967 ? -25.740 -35.813 25.038 1.00 89.94 967 ASN A O 1
ATOM 7056 N N . THR A 1 968 ? -26.507 -36.118 27.131 1.00 92.00 968 THR A N 1
ATOM 7057 C CA . THR A 1 968 ? -26.892 -34.722 27.371 1.00 92.00 968 THR A CA 1
ATOM 7058 C C . THR A 1 968 ? -26.375 -34.221 28.708 1.00 92.00 968 THR A C 1
ATOM 7060 O O . THR A 1 968 ? -26.312 -34.987 29.664 1.00 92.00 968 THR A O 1
ATOM 7063 N N . ILE A 1 969 ? -26.105 -32.920 28.794 1.00 93.50 969 ILE A N 1
ATOM 7064 C CA . ILE A 1 969 ? -25.838 -32.209 30.047 1.00 93.50 969 ILE A CA 1
ATOM 7065 C C . ILE A 1 969 ? -27.103 -31.422 30.390 1.00 93.50 969 ILE A C 1
ATOM 7067 O O . ILE A 1 969 ? -27.508 -30.532 29.643 1.00 93.50 969 ILE A O 1
ATOM 7071 N N . GLN A 1 970 ? -27.768 -31.776 31.480 1.00 93.12 970 GLN A N 1
ATOM 7072 C CA . GLN A 1 970 ? -28.946 -31.075 31.983 1.00 93.12 970 GLN A CA 1
ATOM 7073 C C . GLN A 1 970 ? -28.507 -30.036 33.011 1.00 93.12 970 GLN A C 1
ATOM 7075 O O . GLN A 1 970 ? -27.742 -30.363 33.914 1.00 93.12 970 GLN A O 1
ATOM 7080 N N . ILE A 1 971 ? -28.977 -28.801 32.856 1.00 93.81 971 ILE A N 1
ATOM 7081 C CA . ILE A 1 971 ? -28.602 -27.668 33.704 1.00 93.81 971 ILE A CA 1
ATOM 7082 C C . ILE A 1 971 ? -29.798 -27.309 34.575 1.00 93.81 971 ILE A C 1
ATOM 7084 O O . ILE A 1 971 ? -30.884 -27.036 34.055 1.00 93.81 971 ILE A O 1
ATOM 7088 N N . TYR A 1 972 ? -29.590 -27.318 35.884 1.00 93.69 972 TYR A N 1
ATOM 7089 C CA . TYR A 1 972 ? -30.595 -27.064 36.903 1.00 93.69 972 TYR A CA 1
ATOM 7090 C C . TYR A 1 972 ? -30.252 -25.812 37.708 1.00 93.69 972 TYR A C 1
ATOM 7092 O O . TYR A 1 972 ? -29.098 -25.600 38.072 1.00 93.69 972 TYR A O 1
ATOM 7100 N N . ASP A 1 973 ? -31.277 -25.027 38.003 1.00 92.38 973 ASP A N 1
ATOM 7101 C CA . ASP A 1 973 ? -31.259 -23.948 38.981 1.00 92.38 973 ASP A CA 1
ATOM 7102 C C . ASP A 1 973 ? -31.632 -24.554 40.347 1.00 92.38 973 ASP A C 1
ATOM 7104 O O . ASP A 1 973 ? -32.722 -25.140 40.470 1.00 92.38 973 ASP A O 1
ATOM 7108 N N . PRO A 1 974 ? -30.716 -24.563 41.327 1.00 90.56 974 PRO A N 1
ATOM 7109 C CA . PRO A 1 974 ? -30.946 -25.190 42.622 1.00 90.56 974 PRO A CA 1
ATOM 7110 C C . PRO A 1 974 ? -31.945 -24.401 43.490 1.00 90.56 974 PRO A C 1
ATOM 7112 O O . PRO A 1 974 ? -32.168 -23.212 43.280 1.00 90.56 974 PRO A O 1
ATOM 7115 N N . PRO A 1 975 ? -32.581 -25.051 44.483 1.00 86.81 975 PRO A N 1
ATOM 7116 C CA . PRO A 1 975 ? -33.418 -24.350 45.450 1.00 86.81 975 PRO A CA 1
ATOM 7117 C C . PRO A 1 975 ? -32.573 -23.379 46.287 1.00 86.81 975 PRO A C 1
ATOM 7119 O O . PRO A 1 975 ? -31.449 -23.694 46.674 1.00 86.81 975 PRO A O 1
ATOM 7122 N N . SER A 1 976 ? -33.138 -22.210 46.596 1.00 79.19 976 SER A N 1
ATOM 7123 C CA . SER A 1 976 ? -32.434 -21.099 47.254 1.00 79.19 976 SER A CA 1
ATOM 7124 C C . SER A 1 976 ? -31.876 -21.417 48.648 1.00 79.19 976 SER A C 1
ATOM 7126 O O . SER A 1 976 ? -30.998 -20.705 49.117 1.00 79.19 976 SER A O 1
ATOM 7128 N N . ASP A 1 977 ? -32.395 -22.445 49.321 1.00 77.25 977 ASP A N 1
ATOM 7129 C CA . ASP A 1 977 ? -31.966 -22.928 50.643 1.00 77.25 977 ASP A CA 1
ATOM 7130 C C . ASP A 1 977 ? -31.203 -24.267 50.586 1.00 77.25 977 ASP A C 1
ATOM 7132 O O . ASP A 1 977 ? -30.904 -24.859 51.624 1.00 77.25 977 ASP A O 1
ATOM 7136 N N . GLY A 1 978 ? -30.911 -24.770 49.381 1.00 79.69 978 GLY A N 1
ATOM 7137 C CA . GLY A 1 978 ? -30.200 -26.032 49.190 1.00 79.69 978 GLY A CA 1
ATOM 7138 C C . GLY A 1 978 ? -31.000 -27.296 49.551 1.00 79.69 978 GLY A C 1
ATOM 7139 O O . GLY A 1 978 ? -30.420 -28.380 49.595 1.00 79.69 978 GLY A O 1
ATOM 7140 N N . ASP A 1 979 ? -32.316 -27.218 49.785 1.00 87.12 979 ASP A N 1
ATOM 7141 C CA . ASP A 1 979 ? -33.158 -28.390 50.084 1.00 87.12 979 ASP A CA 1
ATOM 7142 C C . ASP A 1 979 ? -34.472 -28.360 49.278 1.00 87.12 979 ASP A C 1
ATOM 7144 O O . ASP A 1 979 ? -35.227 -27.391 49.304 1.00 87.12 979 ASP A O 1
ATOM 7148 N N . GLY A 1 980 ? -34.775 -29.429 48.533 1.00 88.62 980 GLY A N 1
ATOM 7149 C CA . GLY A 1 980 ? -35.992 -29.534 47.712 1.00 88.62 980 GLY A CA 1
ATOM 7150 C C . GLY A 1 980 ? -35.759 -29.774 46.215 1.00 88.62 980 GLY A C 1
ATOM 7151 O O . GLY A 1 980 ? -34.737 -30.304 45.796 1.00 88.62 980 GLY A O 1
ATOM 7152 N N . ASP A 1 981 ? -36.751 -29.455 45.380 1.00 90.19 981 ASP A N 1
ATOM 7153 C CA . ASP A 1 981 ? -36.701 -29.737 43.937 1.00 90.19 981 ASP A CA 1
ATOM 7154 C C . ASP A 1 981 ? -35.956 -28.623 43.177 1.00 90.19 981 ASP A C 1
ATOM 7156 O O . ASP A 1 981 ? -36.410 -27.478 43.161 1.00 90.19 981 ASP A O 1
ATOM 7160 N N . ALA A 1 982 ? -34.872 -28.960 42.473 1.00 91.25 982 ALA A N 1
ATOM 7161 C CA . ALA A 1 982 ? -34.227 -28.051 41.526 1.00 91.25 982 ALA A CA 1
ATOM 7162 C C . ALA A 1 982 ? -35.047 -27.896 40.234 1.00 91.25 982 ALA A C 1
ATOM 7164 O O . ALA A 1 982 ? -35.763 -28.806 39.791 1.00 91.25 982 ALA A O 1
ATOM 7165 N N . VAL A 1 983 ? -34.906 -26.747 39.576 1.00 93.56 983 VAL A N 1
ATOM 7166 C CA . VAL A 1 983 ? -35.630 -26.412 38.345 1.00 93.56 983 VAL A CA 1
ATOM 7167 C C . VAL A 1 983 ? -34.746 -26.687 37.134 1.00 93.56 983 VAL A C 1
ATOM 7169 O O . VAL A 1 983 ? -33.683 -26.103 36.992 1.00 93.56 983 VAL A O 1
ATOM 7172 N N . LEU A 1 984 ? -35.186 -27.555 36.216 1.00 93.50 984 LEU A N 1
ATOM 7173 C CA . LEU A 1 984 ? -34.478 -27.765 34.948 1.00 93.50 984 LEU A CA 1
ATOM 7174 C C . LEU A 1 984 ? -34.561 -26.496 34.084 1.00 93.50 984 LEU A C 1
ATOM 7176 O O . LEU A 1 984 ? -35.646 -26.137 33.621 1.00 93.50 984 LEU A O 1
ATOM 7180 N N . VAL A 1 985 ? -33.417 -25.864 33.831 1.00 92.75 985 VAL A N 1
ATOM 7181 C CA . VAL A 1 985 ? -33.294 -24.620 33.057 1.00 92.75 985 VAL A CA 1
ATOM 7182 C C . VAL A 1 985 ? -33.059 -24.923 31.585 1.00 92.75 985 VAL A C 1
ATOM 7184 O O . VAL A 1 985 ? -33.729 -24.370 30.712 1.00 92.75 985 VAL A O 1
ATOM 7187 N N . SER A 1 986 ? -32.129 -25.831 31.285 1.00 94.12 986 SER A N 1
ATOM 7188 C CA . SER A 1 986 ? -31.775 -26.154 29.904 1.00 94.12 986 SER A CA 1
ATOM 7189 C C . SER A 1 986 ? -31.222 -27.570 29.744 1.00 94.12 986 SER A C 1
ATOM 7191 O O . SER A 1 986 ? -30.906 -28.273 30.706 1.00 94.12 986 SER A O 1
ATOM 7193 N N . THR A 1 987 ? -31.143 -28.037 28.498 1.00 94.06 987 THR A N 1
ATOM 7194 C CA . THR A 1 987 ? -30.481 -29.299 28.152 1.00 94.06 987 THR A CA 1
ATOM 7195 C C . THR A 1 987 ? -29.510 -29.069 27.002 1.00 94.06 987 THR A C 1
ATOM 7197 O O . THR A 1 987 ? -29.888 -28.596 25.931 1.00 94.06 987 THR A O 1
ATOM 7200 N N . LYS A 1 988 ? -28.249 -29.428 27.211 1.00 94.69 988 LYS A N 1
ATOM 7201 C CA . LYS A 1 988 ? -27.178 -29.319 26.225 1.00 94.69 988 LYS A CA 1
ATOM 7202 C C . LYS A 1 988 ? -26.873 -30.685 25.624 1.00 94.69 988 LYS A C 1
ATOM 7204 O O . LYS A 1 988 ? -26.852 -31.685 26.338 1.00 94.69 988 LYS A O 1
ATOM 7209 N N . THR A 1 989 ? -26.623 -30.740 24.318 1.00 95.00 989 THR A N 1
ATOM 7210 C CA . THR A 1 989 ? -26.302 -31.994 23.607 1.00 95.00 989 THR A CA 1
ATOM 7211 C C . THR A 1 989 ? -24.920 -31.913 22.956 1.00 95.00 989 THR A C 1
ATOM 7213 O O . THR A 1 989 ? -24.809 -31.320 21.881 1.00 95.00 989 THR A O 1
ATOM 7216 N N . PRO A 1 990 ? -23.868 -32.479 23.570 1.00 94.88 990 PRO A N 1
ATOM 7217 C CA . PRO A 1 990 ? -22.543 -32.558 22.957 1.00 94.88 990 PRO A CA 1
ATOM 7218 C C . PRO A 1 990 ? -22.528 -33.431 21.694 1.00 94.88 990 PRO A C 1
ATOM 7220 O O . PRO A 1 990 ? -23.260 -34.418 21.588 1.00 94.88 990 PRO A O 1
ATOM 7223 N N . ASP A 1 991 ? -21.660 -33.090 20.743 1.00 94.62 991 ASP A N 1
ATOM 7224 C CA . ASP A 1 991 ? -21.439 -33.837 19.496 1.00 94.62 991 ASP A CA 1
ATOM 7225 C C . ASP A 1 991 ? -20.508 -35.058 19.647 1.00 94.62 991 ASP A C 1
ATOM 7227 O O . ASP A 1 991 ? -20.372 -35.860 18.717 1.00 94.62 991 ASP A O 1
ATOM 7231 N N . VAL A 1 992 ? -19.915 -35.236 20.829 1.00 94.44 992 VAL A N 1
ATOM 7232 C CA . VAL A 1 992 ? -19.137 -36.414 21.236 1.00 94.44 992 VAL A CA 1
ATOM 7233 C C . VAL A 1 992 ? -19.810 -37.130 22.403 1.00 94.44 992 VAL A C 1
ATOM 7235 O O . VAL A 1 992 ? -20.615 -36.546 23.127 1.00 94.44 992 VAL A O 1
ATOM 7238 N N . THR A 1 993 ? -19.474 -38.405 22.603 1.00 93.12 993 THR A N 1
ATOM 7239 C CA . THR A 1 993 ? -19.886 -39.129 23.809 1.00 93.12 993 THR A CA 1
ATOM 7240 C C . THR A 1 993 ? -19.090 -38.621 25.003 1.00 93.12 993 THR A C 1
ATOM 7242 O O . THR A 1 993 ? -17.861 -38.600 24.949 1.00 93.12 993 THR A O 1
ATOM 7245 N N . ILE A 1 994 ? -19.788 -38.226 26.063 1.00 92.06 994 ILE A N 1
ATOM 7246 C CA . ILE A 1 994 ? -19.193 -37.816 27.337 1.00 92.06 994 ILE A CA 1
ATOM 7247 C C . ILE A 1 994 ? -19.693 -38.737 28.452 1.00 92.06 994 ILE A C 1
ATOM 7249 O O . ILE A 1 994 ? -20.811 -39.237 28.374 1.00 92.06 994 ILE A O 1
ATOM 7253 N N . SER A 1 995 ? -18.854 -38.973 29.458 1.00 89.31 995 SER A N 1
ATOM 7254 C CA . SER A 1 995 ? -19.234 -39.688 30.680 1.00 89.31 995 SER A CA 1
ATOM 7255 C C . SER A 1 995 ? -19.489 -38.730 31.828 1.00 89.31 995 SER A C 1
ATOM 7257 O O . SER A 1 995 ? -20.457 -38.921 32.543 1.00 89.31 995 SER A O 1
ATOM 7259 N N . ASN A 1 996 ? -18.626 -37.720 31.993 1.00 91.19 996 ASN A N 1
ATOM 7260 C CA . ASN A 1 996 ? -18.678 -36.732 33.070 1.00 91.19 996 ASN A CA 1
ATOM 7261 C C . ASN A 1 996 ? -18.129 -35.374 32.609 1.00 91.19 996 ASN A C 1
ATOM 7263 O O . ASN A 1 996 ? -17.429 -35.308 31.590 1.00 91.19 996 ASN A O 1
ATOM 7267 N N . VAL A 1 997 ? -18.439 -34.313 33.358 1.00 92.81 997 VAL A N 1
ATOM 7268 C CA . VAL A 1 997 ? -17.956 -32.948 33.162 1.00 92.81 997 VAL A CA 1
ATOM 7269 C C . VAL A 1 997 ? -17.434 -32.332 34.463 1.00 92.81 997 VAL A C 1
ATOM 7271 O O . VAL A 1 997 ? -17.902 -32.680 35.534 1.00 92.81 997 VAL A O 1
ATOM 7274 N N . ALA A 1 998 ? -16.505 -31.383 34.368 1.00 92.62 998 ALA A N 1
ATOM 7275 C CA . ALA A 1 998 ? -16.041 -30.552 35.477 1.00 92.62 998 ALA A CA 1
ATOM 7276 C C . ALA A 1 998 ? -15.926 -29.092 35.024 1.00 92.62 998 ALA A C 1
ATOM 7278 O O . ALA A 1 998 ? -15.460 -28.820 33.914 1.00 92.62 998 ALA A O 1
ATOM 7279 N N . TRP A 1 999 ? -16.349 -28.152 35.868 1.00 90.12 999 TRP A N 1
ATOM 7280 C CA . TRP A 1 999 ? -16.288 -26.723 35.562 1.00 90.12 999 TRP A CA 1
ATOM 7281 C C . TRP A 1 999 ? -14.881 -26.160 35.756 1.00 90.12 999 TRP A C 1
ATOM 7283 O O . TRP A 1 999 ? -14.274 -26.333 36.810 1.00 90.12 999 TRP A O 1
ATOM 7293 N N . ASP A 1 1000 ? -14.382 -25.458 34.739 1.00 89.88 1000 ASP A N 1
ATOM 7294 C CA . ASP A 1 1000 ? -13.166 -24.656 34.812 1.00 89.88 1000 ASP A CA 1
ATOM 7295 C C . ASP A 1 1000 ? -13.531 -23.166 34.738 1.00 89.88 1000 ASP A C 1
ATOM 7297 O O . ASP A 1 1000 ? -13.698 -22.624 33.637 1.00 89.88 1000 ASP A O 1
ATOM 7301 N N . PRO A 1 1001 ? -13.632 -22.479 35.891 1.00 80.94 1001 PRO A N 1
ATOM 7302 C CA . PRO A 1 1001 ? -13.966 -21.057 35.930 1.00 80.94 1001 PRO A CA 1
ATOM 730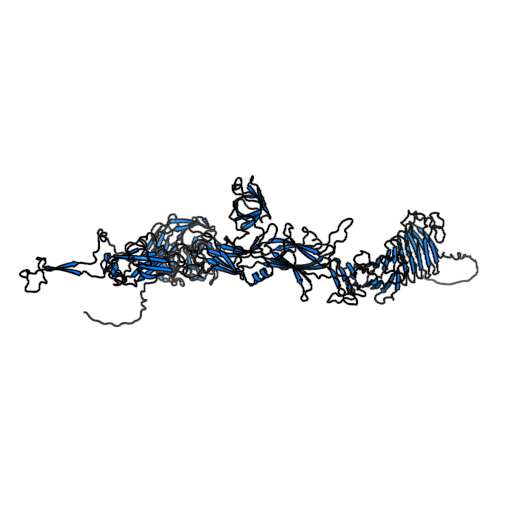3 C C . PRO A 1 1001 ? -12.866 -20.171 35.332 1.00 80.94 1001 PRO A C 1
ATOM 7305 O O . PRO A 1 1001 ? -13.149 -19.069 34.867 1.00 80.94 1001 PRO A O 1
ATOM 7308 N N . THR A 1 1002 ? -11.610 -20.634 35.297 1.00 83.12 1002 THR A N 1
ATOM 7309 C CA . THR A 1 1002 ? -10.485 -19.833 34.782 1.00 83.12 1002 THR A CA 1
ATOM 7310 C C . THR A 1 1002 ? -10.516 -19.721 33.263 1.00 83.12 1002 THR A C 1
ATOM 7312 O O . THR A 1 1002 ? -10.146 -18.689 32.699 1.00 83.12 1002 THR A O 1
ATOM 7315 N N . ARG A 1 1003 ? -10.985 -20.779 32.595 1.00 87.44 1003 ARG A N 1
ATOM 7316 C CA . ARG A 1 1003 ? -11.111 -20.852 31.134 1.00 87.44 1003 ARG A CA 1
ATOM 7317 C C . ARG A 1 1003 ? -12.545 -20.665 30.646 1.00 87.44 1003 ARG A C 1
ATOM 7319 O O . ARG A 1 1003 ? -12.734 -20.511 29.444 1.00 87.44 1003 ARG A O 1
ATOM 7326 N N . ASN A 1 1004 ? -13.524 -20.649 31.553 1.00 86.62 1004 ASN A N 1
ATOM 7327 C CA . ASN A 1 1004 ? -14.957 -20.590 31.258 1.00 86.62 1004 ASN A CA 1
ATOM 7328 C C . ASN A 1 1004 ? -15.408 -21.730 30.323 1.00 86.62 1004 ASN A C 1
ATOM 7330 O O . ASN A 1 1004 ? -16.110 -21.509 29.337 1.00 86.62 1004 ASN A O 1
ATOM 7334 N N . VAL A 1 1005 ? -14.956 -22.953 30.610 1.00 91.62 1005 VAL A N 1
ATOM 7335 C CA . VAL A 1 1005 ? -15.277 -24.164 29.837 1.00 91.62 1005 VAL A CA 1
ATOM 7336 C C . VAL A 1 1005 ? -15.624 -25.321 30.767 1.00 91.62 1005 VAL A C 1
ATOM 7338 O O . VAL A 1 1005 ? -15.228 -25.350 31.930 1.00 91.62 1005 VAL A O 1
ATOM 7341 N N . LEU A 1 1006 ? -16.321 -26.320 30.233 1.00 93.69 1006 LEU A N 1
ATOM 7342 C CA . LEU A 1 1006 ? -16.448 -27.631 30.858 1.00 93.69 1006 LEU A CA 1
ATOM 7343 C C . LEU A 1 1006 ? -15.338 -28.546 30.341 1.00 93.69 1006 LEU A C 1
ATOM 7345 O O . LEU A 1 1006 ? -15.230 -28.778 29.134 1.00 93.69 1006 LEU A O 1
ATOM 7349 N N . TRP A 1 1007 ? -14.546 -29.110 31.245 1.00 95.44 1007 TRP A N 1
ATOM 7350 C CA . TRP A 1 1007 ? -13.764 -30.307 30.946 1.00 95.44 1007 TRP A CA 1
ATOM 7351 C C . TRP A 1 1007 ? -14.714 -31.487 30.865 1.00 95.44 1007 TRP A C 1
ATOM 7353 O O . TRP A 1 1007 ? -15.544 -31.646 31.746 1.00 95.44 1007 TRP A O 1
ATOM 7363 N N . ALA A 1 1008 ? -14.602 -32.313 29.831 1.00 94.88 1008 ALA A N 1
ATOM 7364 C CA . ALA A 1 1008 ? -15.430 -33.500 29.662 1.00 94.88 1008 ALA A CA 1
ATOM 7365 C C . ALA A 1 1008 ? -14.563 -34.711 29.328 1.00 94.88 1008 ALA A C 1
ATOM 7367 O O . ALA A 1 1008 ? -13.567 -34.582 28.615 1.00 94.88 1008 ALA A O 1
ATOM 7368 N N . ALA A 1 1009 ? -14.935 -35.896 29.805 1.00 94.00 1009 ALA A N 1
ATOM 7369 C CA . ALA A 1 1009 ? -14.156 -37.108 29.555 1.00 94.00 1009 ALA A CA 1
ATOM 7370 C C . ALA A 1 1009 ? -15.037 -38.326 29.259 1.00 94.00 1009 ALA A C 1
ATOM 7372 O O . ALA A 1 1009 ? -16.108 -38.478 29.841 1.00 94.00 1009 ALA A O 1
ATOM 7373 N N . HIS A 1 1010 ? -14.569 -39.193 28.358 1.00 93.06 1010 HIS A N 1
ATOM 7374 C CA . HIS A 1 1010 ? -15.140 -40.513 28.073 1.00 93.06 1010 HIS A CA 1
ATOM 7375 C C . HIS A 1 1010 ? -14.058 -41.445 27.520 1.00 93.06 1010 HIS A C 1
ATOM 7377 O O . HIS A 1 1010 ? -13.315 -41.082 26.599 1.00 93.06 1010 HIS A O 1
ATOM 7383 N N . GLY A 1 1011 ? -13.972 -42.659 28.060 1.00 91.75 1011 GLY A N 1
ATOM 7384 C CA . GLY A 1 1011 ? -12.884 -43.585 27.768 1.00 91.75 1011 GLY A CA 1
ATOM 7385 C C . GLY A 1 1011 ? -11.529 -42.949 28.033 1.00 91.75 1011 GLY A C 1
ATOM 7386 O O . GLY A 1 1011 ? -11.316 -42.283 29.044 1.00 91.75 1011 GLY A O 1
ATOM 7387 N N . ASP A 1 1012 ? -10.612 -43.110 27.086 1.00 92.94 1012 ASP A N 1
ATOM 7388 C CA . ASP A 1 1012 ? -9.304 -42.473 27.187 1.00 92.94 1012 ASP A CA 1
ATOM 7389 C C . ASP A 1 1012 ? -9.310 -41.001 26.729 1.00 92.94 1012 ASP A C 1
ATOM 7391 O O . ASP A 1 1012 ? -8.249 -40.389 26.727 1.00 92.94 1012 ASP A O 1
ATOM 7395 N N . SER A 1 1013 ? -10.434 -40.421 26.291 1.00 95.62 1013 SER A N 1
ATOM 7396 C CA . SER A 1 1013 ? -10.457 -39.095 25.650 1.00 95.62 1013 SER A CA 1
ATOM 7397 C C . SER A 1 1013 ? -10.952 -37.994 26.583 1.00 95.62 1013 SER A C 1
ATOM 7399 O O . SER A 1 1013 ? -11.997 -38.133 27.216 1.00 95.62 1013 SER A O 1
ATOM 7401 N N . VAL A 1 1014 ? -10.221 -36.877 26.605 1.00 96.88 1014 VAL A N 1
ATOM 7402 C CA . VAL A 1 1014 ? -10.574 -35.648 27.328 1.00 96.88 1014 VAL A CA 1
ATOM 7403 C C . VAL A 1 1014 ? -10.831 -34.522 26.329 1.00 96.88 1014 VAL A C 1
ATOM 7405 O O . VAL A 1 1014 ? -10.082 -34.351 25.362 1.00 96.88 1014 VAL A O 1
ATOM 7408 N N . TYR A 1 1015 ? -11.881 -33.748 26.577 1.00 97.44 1015 TYR A N 1
ATOM 7409 C CA . TYR A 1 1015 ? -12.373 -32.653 25.750 1.00 97.44 1015 TYR A CA 1
ATOM 7410 C C . TYR A 1 1015 ? -12.575 -31.392 26.594 1.00 97.44 1015 TYR A C 1
ATOM 7412 O O . TYR A 1 1015 ? -12.752 -31.469 27.808 1.00 97.44 1015 TYR A O 1
ATOM 7420 N N . THR A 1 1016 ? -12.623 -30.240 25.933 1.00 96.81 1016 THR A N 1
ATOM 7421 C CA . THR A 1 1016 ? -13.258 -29.032 26.467 1.00 96.81 1016 THR A CA 1
ATOM 7422 C C . THR A 1 1016 ? -14.524 -28.726 25.684 1.00 96.81 1016 THR A C 1
ATOM 7424 O O . THR A 1 1016 ? -14.595 -28.953 24.473 1.00 96.81 1016 THR A O 1
ATOM 7427 N N . ILE A 1 1017 ? -15.528 -28.203 26.374 1.00 95.12 1017 ILE A N 1
ATOM 7428 C CA . ILE A 1 1017 ? -16.801 -27.778 25.802 1.00 95.12 1017 ILE A CA 1
ATOM 7429 C C . ILE A 1 1017 ? -17.066 -26.362 26.307 1.00 95.12 1017 ILE A C 1
ATOM 7431 O O . ILE A 1 1017 ? -17.091 -26.142 27.515 1.00 95.12 1017 ILE A O 1
ATOM 7435 N N . ASP A 1 1018 ? -17.261 -25.410 25.397 1.00 93.06 1018 ASP A N 1
ATOM 7436 C CA . ASP A 1 1018 ? -17.843 -24.115 25.755 1.00 93.06 1018 ASP A CA 1
ATOM 7437 C C . ASP A 1 1018 ? -19.346 -24.335 25.988 1.00 93.06 1018 ASP A C 1
ATOM 7439 O O . ASP A 1 1018 ? -20.039 -24.762 25.056 1.00 93.06 1018 ASP A O 1
ATOM 7443 N N . PRO A 1 1019 ? -19.856 -24.144 27.217 1.00 85.56 1019 PRO A N 1
ATOM 7444 C CA . PRO A 1 1019 ? -21.254 -24.417 27.508 1.00 85.56 1019 PRO A CA 1
ATOM 7445 C C . PRO A 1 1019 ? -22.209 -23.330 26.985 1.00 85.56 1019 PRO A C 1
ATOM 7447 O O . PRO A 1 1019 ? -23.426 -23.544 27.037 1.00 85.56 1019 PRO A O 1
ATOM 7450 N N . GLY A 1 1020 ? -21.687 -22.206 26.475 1.00 86.75 1020 GLY A N 1
ATOM 7451 C CA . GLY A 1 1020 ? -22.477 -21.064 26.024 1.00 86.75 1020 GLY A CA 1
ATOM 7452 C C . GLY A 1 1020 ? -23.309 -20.454 27.153 1.00 86.75 1020 GLY A C 1
ATOM 7453 O O . GLY A 1 1020 ? -22.933 -20.487 28.324 1.00 86.75 1020 GLY A O 1
ATOM 7454 N N . ASP A 1 1021 ? -24.477 -19.918 26.805 1.00 87.88 1021 ASP A N 1
ATOM 7455 C CA . ASP A 1 1021 ? -25.465 -19.472 27.791 1.00 87.88 1021 ASP A CA 1
ATOM 7456 C C . ASP A 1 1021 ? -26.101 -20.696 28.468 1.00 87.88 1021 ASP A C 1
ATOM 7458 O O . ASP A 1 1021 ? -26.831 -21.459 27.825 1.00 87.88 1021 ASP A O 1
ATOM 7462 N N . LEU A 1 1022 ? -25.842 -20.896 29.765 1.00 87.94 1022 LEU A N 1
ATOM 7463 C CA . LEU A 1 1022 ? -26.331 -22.047 30.538 1.00 87.94 1022 LEU A CA 1
ATOM 7464 C C . LEU A 1 1022 ? -27.864 -22.168 30.556 1.00 87.94 1022 LEU A C 1
ATOM 7466 O O . LEU A 1 1022 ? -28.390 -23.254 30.808 1.00 87.94 1022 LEU A O 1
ATOM 7470 N N . THR A 1 1023 ? -28.596 -21.105 30.223 1.00 88.19 1023 THR A N 1
ATOM 7471 C CA . THR A 1 1023 ? -30.063 -21.097 30.203 1.00 88.19 1023 THR A CA 1
ATOM 7472 C C . THR A 1 1023 ? -30.668 -21.552 28.868 1.00 88.19 1023 THR A C 1
ATOM 7474 O O . THR A 1 1023 ? -31.864 -21.842 28.778 1.00 88.19 1023 THR A O 1
ATOM 7477 N N . VAL A 1 1024 ? -29.854 -21.696 27.816 1.00 90.56 1024 VAL A N 1
ATOM 7478 C CA . VAL A 1 1024 ? -30.318 -22.020 26.457 1.00 90.56 1024 VAL A CA 1
ATOM 7479 C C . VAL A 1 1024 ? -30.155 -23.508 26.143 1.00 90.56 1024 VAL A C 1
ATOM 7481 O O . VAL A 1 1024 ? -29.088 -24.088 26.304 1.00 90.56 1024 VAL A O 1
ATOM 7484 N N . THR A 1 1025 ? -31.202 -24.152 25.624 1.00 94.44 1025 THR A N 1
ATOM 7485 C CA . THR A 1 1025 ? -31.127 -25.543 25.131 1.00 94.44 1025 THR A CA 1
ATOM 7486 C C . THR A 1 1025 ? -30.546 -25.574 23.718 1.00 94.44 1025 THR A C 1
ATOM 7488 O O . THR A 1 1025 ? -31.154 -25.037 22.792 1.00 94.44 1025 THR A O 1
ATOM 7491 N N . GLU A 1 1026 ? -29.402 -26.23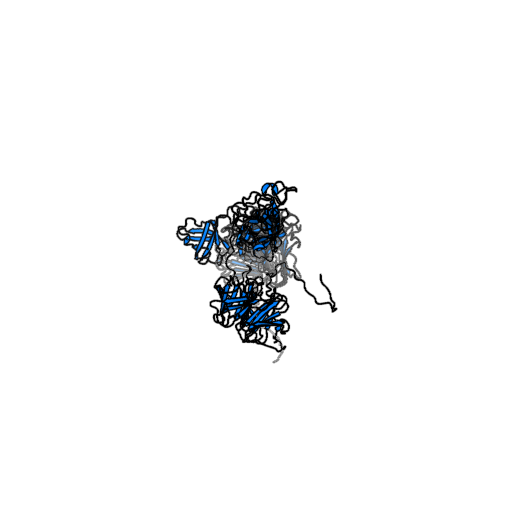2 23.531 1.00 93.06 1026 GLU A N 1
ATOM 7492 C CA . GLU A 1 1026 ? -28.691 -26.270 22.246 1.00 93.06 1026 GLU A CA 1
ATOM 7493 C C . GLU A 1 1026 ? -27.767 -27.493 22.093 1.00 93.06 1026 GLU A C 1
ATOM 7495 O O . GLU A 1 1026 ? -27.548 -28.268 23.029 1.00 93.06 1026 GLU A O 1
ATOM 7500 N N . SER A 1 1027 ? -27.225 -27.680 20.887 1.00 93.44 1027 SER A N 1
ATOM 7501 C CA . SER A 1 1027 ? -26.150 -28.642 20.633 1.00 93.44 1027 SER A CA 1
ATOM 7502 C C . SER A 1 1027 ? -24.792 -27.969 20.805 1.00 93.44 1027 SER A C 1
ATOM 7504 O O . SER A 1 1027 ? -24.586 -26.873 20.293 1.00 93.44 1027 SER A O 1
ATOM 7506 N N . LEU A 1 1028 ? -23.866 -28.645 21.480 1.00 93.50 1028 LEU A N 1
ATOM 7507 C CA . LEU A 1 1028 ? -22.528 -28.137 21.774 1.00 93.50 1028 LEU A CA 1
ATOM 7508 C C . LEU A 1 1028 ? -21.477 -28.874 20.944 1.00 93.50 1028 LEU A C 1
ATOM 7510 O O . LEU A 1 1028 ? -21.630 -30.056 20.639 1.00 93.50 1028 LEU A O 1
ATOM 7514 N N . THR A 1 1029 ? -20.403 -28.169 20.595 1.00 94.75 1029 THR A N 1
ATOM 7515 C CA . THR A 1 1029 ? -19.240 -28.749 19.909 1.00 94.75 1029 THR A CA 1
ATOM 7516 C C . THR A 1 1029 ? -18.124 -28.979 20.920 1.00 94.75 1029 THR A C 1
ATOM 7518 O O . THR A 1 1029 ? -17.675 -28.033 21.568 1.00 94.75 1029 THR A O 1
ATOM 7521 N N . ALA A 1 1030 ? -17.661 -30.219 21.051 1.00 95.69 1030 ALA A N 1
ATOM 7522 C CA . ALA A 1 1030 ? -16.560 -30.574 21.933 1.00 95.69 1030 ALA A CA 1
ATOM 7523 C C . ALA A 1 1030 ? -15.210 -30.509 21.208 1.00 95.69 1030 ALA A C 1
ATOM 7525 O O . ALA A 1 1030 ? -15.025 -31.042 20.112 1.00 95.69 1030 ALA A O 1
ATOM 7526 N N . SER A 1 1031 ? -14.226 -29.893 21.856 1.00 96.75 1031 SER A N 1
ATOM 7527 C CA . SER A 1 1031 ? -12.851 -29.795 21.368 1.00 96.75 1031 SER A CA 1
ATOM 7528 C C . SER A 1 1031 ? -11.974 -30.825 22.068 1.00 96.75 1031 SER A C 1
ATOM 7530 O O . SER A 1 1031 ? -11.762 -30.747 23.273 1.00 96.75 1031 SER A O 1
ATOM 7532 N N . PHE A 1 1032 ? -11.454 -31.803 21.325 1.00 97.44 1032 PHE A N 1
ATOM 7533 C CA . PHE A 1 1032 ? -10.536 -32.811 21.867 1.00 97.44 1032 PHE A CA 1
ATOM 7534 C C . PHE A 1 1032 ? -9.237 -32.174 22.380 1.00 97.44 1032 PHE A C 1
ATOM 7536 O O . PHE A 1 1032 ? -8.631 -31.368 21.675 1.00 97.44 1032 PHE A O 1
ATOM 7543 N N . GLN A 1 1033 ? -8.788 -32.587 23.568 1.00 96.69 1033 GLN A N 1
ATOM 7544 C CA . GLN A 1 1033 ? -7.582 -32.067 24.217 1.00 96.69 1033 GLN A CA 1
ATOM 7545 C C . GLN A 1 1033 ? -6.456 -33.102 24.246 1.00 96.69 1033 GLN A C 1
ATOM 7547 O O . GLN A 1 1033 ? -5.399 -32.886 23.652 1.00 96.69 1033 GLN A O 1
ATOM 7552 N N . PHE A 1 1034 ? -6.661 -34.241 24.912 1.00 96.62 1034 PHE A N 1
ATOM 7553 C CA . PHE A 1 1034 ? -5.637 -35.282 25.029 1.00 96.62 1034 PHE A CA 1
ATOM 7554 C C . PHE A 1 1034 ? -6.225 -36.664 25.331 1.00 96.62 1034 PHE A C 1
ATOM 7556 O O . PHE A 1 1034 ? -7.412 -36.818 25.616 1.00 96.62 1034 PHE A O 1
ATOM 7563 N N . THR A 1 1035 ? -5.360 -37.680 25.254 1.00 94.81 1035 THR A N 1
ATOM 7564 C CA . THR A 1 1035 ? -5.680 -39.069 25.595 1.00 94.81 1035 THR A CA 1
ATOM 7565 C C . THR A 1 1035 ? -4.986 -39.470 26.900 1.00 94.81 1035 THR A C 1
ATOM 7567 O O . THR A 1 1035 ? -3.770 -39.321 27.001 1.00 94.81 1035 THR A O 1
ATOM 7570 N N . THR A 1 1036 ? -5.715 -40.010 27.879 1.00 92.44 1036 THR A N 1
ATOM 7571 C CA . THR A 1 1036 ? -5.197 -40.332 29.226 1.00 92.44 1036 THR A CA 1
ATOM 7572 C C . THR A 1 1036 ? -4.309 -41.580 29.245 1.00 92.44 1036 THR A C 1
ATOM 7574 O O . THR A 1 1036 ? -3.269 -41.596 29.900 1.00 92.44 1036 THR A O 1
ATOM 7577 N N . SER A 1 1037 ? -4.681 -42.626 28.497 1.00 86.75 1037 SER A N 1
ATOM 7578 C CA . SER A 1 1037 ? -3.982 -43.926 28.431 1.00 86.75 1037 SER A CA 1
ATOM 7579 C C . SER A 1 1037 ? -3.802 -44.642 29.783 1.00 86.75 1037 SER A C 1
ATOM 7581 O O . SER A 1 1037 ? -2.909 -45.485 29.917 1.00 86.75 1037 SER A O 1
ATOM 7583 N N . VAL A 1 1038 ? -4.616 -44.322 30.793 1.00 85.69 1038 VAL A N 1
ATOM 7584 C CA . VAL A 1 1038 ? -4.508 -44.905 32.148 1.00 85.69 1038 VAL A CA 1
ATOM 7585 C C . VAL A 1 1038 ? -5.211 -46.256 32.289 1.00 85.69 1038 VAL A C 1
ATOM 7587 O O . VAL A 1 1038 ? -4.931 -46.993 33.235 1.00 85.69 1038 VAL A O 1
ATOM 7590 N N . GLY A 1 1039 ? -6.039 -46.628 31.304 1.00 78.62 1039 GLY A N 1
ATOM 7591 C CA . GLY A 1 1039 ? -6.840 -47.849 31.325 1.00 78.62 1039 GLY A CA 1
ATOM 7592 C C . GLY A 1 1039 ? -7.966 -47.794 32.364 1.00 78.62 1039 GLY A C 1
ATOM 7593 O O . GLY A 1 1039 ? -7.943 -46.995 33.292 1.00 78.62 1039 GLY A O 1
ATOM 7594 N N . GLY A 1 1040 ? -8.972 -48.651 32.208 1.00 83.38 1040 GLY A N 1
ATOM 7595 C CA . GLY A 1 1040 ? -10.192 -48.614 33.016 1.00 83.38 1040 GLY A CA 1
ATOM 7596 C C . GLY A 1 1040 ? -11.403 -48.996 32.175 1.00 83.38 1040 GLY A C 1
ATOM 7597 O O . GLY A 1 1040 ? -11.244 -49.519 31.069 1.00 83.38 1040 GLY A O 1
ATOM 7598 N N . LEU A 1 1041 ? -12.600 -48.776 32.709 1.00 84.44 1041 LEU A N 1
ATOM 7599 C CA . LEU A 1 1041 ? -13.829 -48.808 31.918 1.00 84.44 1041 LEU A CA 1
ATOM 7600 C C . LEU A 1 1041 ? -14.011 -47.473 31.181 1.00 84.44 1041 LEU A C 1
ATOM 7602 O O . LEU A 1 1041 ? -13.414 -46.471 31.560 1.00 84.44 1041 LEU A O 1
ATOM 7606 N N . ASP A 1 1042 ? -14.826 -47.466 30.122 1.00 87.00 1042 ASP A N 1
ATOM 7607 C CA . ASP A 1 1042 ? -15.034 -46.255 29.313 1.00 87.00 1042 ASP A CA 1
ATOM 7608 C C . ASP A 1 1042 ? -15.855 -45.173 30.048 1.00 87.00 1042 ASP A C 1
ATOM 7610 O O . ASP A 1 1042 ? -15.815 -43.990 29.700 1.00 87.00 1042 ASP A O 1
ATOM 7614 N N . LEU A 1 1043 ? -16.603 -45.570 31.078 1.00 87.69 1043 LEU A N 1
ATOM 7615 C CA . LEU A 1 1043 ? -17.312 -44.641 31.945 1.00 87.69 1043 LEU A CA 1
ATOM 7616 C C . LEU A 1 1043 ? -16.309 -43.950 32.882 1.00 87.69 1043 LEU A C 1
ATOM 7618 O O . LEU A 1 1043 ? -15.440 -44.603 33.455 1.00 87.69 1043 LEU A O 1
ATOM 7622 N N . ILE A 1 1044 ? -16.414 -42.627 32.991 1.00 89.81 1044 ILE A N 1
ATOM 7623 C CA . ILE A 1 1044 ? -15.639 -41.810 33.927 1.00 89.81 1044 ILE A CA 1
ATOM 7624 C C . ILE A 1 1044 ? -16.609 -41.385 35.014 1.00 89.81 1044 ILE A C 1
ATOM 7626 O O . ILE A 1 1044 ? -17.535 -40.640 34.713 1.00 89.81 1044 ILE A O 1
ATOM 7630 N N . ASP A 1 1045 ? -16.395 -41.866 36.234 1.00 81.44 1045 ASP A N 1
ATOM 7631 C CA . ASP A 1 1045 ? -17.273 -41.555 37.361 1.00 81.44 1045 ASP A CA 1
ATOM 7632 C C . ASP A 1 1045 ? -16.793 -40.284 38.058 1.00 81.44 1045 ASP A C 1
ATOM 7634 O O . ASP A 1 1045 ? -17.557 -39.354 38.237 1.00 81.44 1045 ASP A O 1
ATOM 7638 N N . GLY A 1 1046 ? -15.494 -40.172 38.352 1.00 88.50 1046 GLY A N 1
ATOM 7639 C CA . GLY A 1 1046 ? -14.941 -38.974 38.986 1.00 88.50 1046 GLY A CA 1
ATOM 7640 C C . GLY A 1 1046 ? -14.206 -38.070 38.008 1.00 88.50 1046 GLY A C 1
ATOM 7641 O O . GLY A 1 1046 ? -13.241 -38.522 37.380 1.00 88.50 1046 GLY A O 1
ATOM 7642 N N . LEU A 1 1047 ? -14.603 -36.798 37.931 1.00 92.75 1047 LEU A N 1
ATOM 7643 C CA . LEU A 1 1047 ? -13.882 -35.762 37.193 1.00 92.75 1047 LEU A CA 1
ATOM 7644 C C . LEU A 1 1047 ? -13.871 -34.448 37.983 1.00 92.75 1047 LEU A C 1
ATOM 7646 O O . LEU A 1 1047 ? -14.914 -33.862 38.229 1.00 92.75 1047 LEU A O 1
ATOM 7650 N N . ALA A 1 1048 ? -12.686 -33.948 38.324 1.00 92.94 1048 ALA A N 1
ATOM 7651 C CA . ALA A 1 1048 ? -12.535 -32.689 39.046 1.00 92.94 1048 ALA A CA 1
ATOM 7652 C C . ALA A 1 1048 ? -11.417 -31.831 38.458 1.00 92.94 1048 ALA A C 1
ATOM 7654 O O . ALA A 1 1048 ? -10.341 -32.327 38.126 1.00 92.94 1048 ALA A O 1
ATOM 7655 N N . TYR A 1 1049 ? -11.669 -30.531 38.366 1.00 91.25 1049 TYR A N 1
ATOM 7656 C CA . TYR A 1 1049 ? -10.657 -29.528 38.065 1.00 91.25 1049 TYR A CA 1
ATOM 7657 C C . TYR A 1 1049 ? -10.076 -28.989 39.377 1.00 91.25 1049 TYR A C 1
ATOM 7659 O O . TYR A 1 1049 ? -10.835 -28.625 40.273 1.00 91.25 1049 TYR A O 1
ATOM 7667 N N . ASP A 1 1050 ? -8.747 -28.948 39.492 1.00 90.25 1050 ASP A N 1
ATOM 7668 C CA . ASP A 1 1050 ? -8.064 -28.267 40.590 1.00 90.25 1050 ASP A CA 1
ATOM 7669 C C . ASP A 1 1050 ? -7.548 -26.895 40.122 1.00 90.25 1050 ASP A C 1
ATOM 7671 O O . ASP A 1 1050 ? -6.599 -26.822 39.328 1.00 90.25 1050 ASP A O 1
ATOM 7675 N N . PRO A 1 1051 ? -8.129 -25.795 40.628 1.00 82.88 1051 PRO A N 1
ATOM 7676 C CA . PRO A 1 1051 ? -7.714 -24.456 40.246 1.00 82.88 1051 PRO A CA 1
ATOM 7677 C C . PRO A 1 1051 ? -6.388 -23.983 40.856 1.00 82.88 1051 PRO A C 1
ATOM 7679 O O . PRO A 1 1051 ? -5.848 -22.972 40.404 1.00 82.88 1051 PRO A O 1
ATOM 7682 N N . PHE A 1 1052 ? -5.859 -24.644 41.889 1.00 83.69 1052 PHE A N 1
ATOM 7683 C CA . PHE A 1 1052 ? -4.647 -24.194 42.578 1.00 83.69 1052 PHE A CA 1
ATOM 7684 C C . PHE A 1 1052 ? -3.362 -24.549 41.838 1.00 83.69 1052 PHE A C 1
ATOM 7686 O O . PHE A 1 1052 ? -2.386 -23.797 41.901 1.00 83.69 1052 PHE A O 1
ATOM 7693 N N . ASP A 1 1053 ? -3.339 -25.702 41.173 1.00 86.50 1053 ASP A N 1
ATOM 7694 C CA . ASP A 1 1053 ? -2.183 -26.186 40.414 1.00 86.50 1053 ASP A CA 1
ATOM 7695 C C . ASP A 1 1053 ? -2.481 -26.448 38.928 1.00 86.50 1053 ASP A C 1
ATOM 7697 O O . ASP A 1 1053 ? -1.589 -26.897 38.200 1.00 86.50 1053 ASP A O 1
ATOM 7701 N N . ASP A 1 1054 ? -3.679 -26.062 38.469 1.00 89.62 1054 ASP A N 1
ATOM 7702 C CA . ASP A 1 1054 ? -4.135 -26.153 37.079 1.00 89.62 1054 ASP A CA 1
ATOM 7703 C C . ASP A 1 1054 ? -4.060 -27.596 36.547 1.00 89.62 1054 ASP A C 1
ATOM 7705 O O . ASP A 1 1054 ? -3.432 -27.904 35.521 1.00 89.62 1054 ASP A O 1
ATOM 7709 N N . THR A 1 1055 ? -4.667 -28.512 37.307 1.00 93.38 1055 THR A N 1
ATOM 7710 C CA . THR A 1 1055 ? -4.674 -29.951 37.018 1.00 93.38 1055 THR A CA 1
ATOM 7711 C C . THR A 1 1055 ? -6.083 -30.520 36.902 1.00 93.38 1055 THR A C 1
ATOM 7713 O O . THR A 1 1055 ? -7.052 -29.997 37.447 1.00 93.38 1055 THR A O 1
ATOM 7716 N N . LEU A 1 1056 ? -6.202 -31.622 36.160 1.00 94.81 1056 LEU A N 1
ATOM 7717 C CA . LEU A 1 1056 ? -7.433 -32.394 36.020 1.00 94.81 1056 LEU A CA 1
ATOM 7718 C C . LEU A 1 1056 ? -7.279 -33.743 36.715 1.00 94.81 1056 LEU A C 1
ATOM 7720 O O . LEU A 1 1056 ? -6.365 -34.512 36.405 1.00 94.81 1056 LEU A O 1
ATOM 7724 N N . TRP A 1 1057 ? -8.205 -34.039 37.615 1.00 94.44 1057 TRP A N 1
ATOM 7725 C CA . TRP A 1 1057 ? -8.284 -35.274 38.377 1.00 94.44 1057 TRP A CA 1
ATOM 7726 C C . TRP A 1 1057 ? -9.389 -36.149 37.809 1.00 94.44 1057 TRP A C 1
ATOM 7728 O O . TRP A 1 1057 ? -10.542 -35.738 37.744 1.00 94.44 1057 TRP A O 1
ATOM 7738 N N . LEU A 1 1058 ? -9.036 -37.358 37.383 1.00 93.31 1058 LEU A N 1
ATOM 7739 C CA . LEU A 1 1058 ? -9.953 -38.267 36.704 1.00 93.31 1058 LEU A CA 1
ATOM 7740 C C . LEU A 1 1058 ? -9.868 -39.677 37.294 1.00 93.31 1058 LEU A C 1
ATOM 7742 O O . LEU A 1 1058 ? -8.781 -40.189 37.584 1.00 93.31 1058 LEU A O 1
ATOM 7746 N N . SER A 1 1059 ? -11.019 -40.334 37.422 1.00 92.06 1059 SER A N 1
ATOM 7747 C CA . SER A 1 1059 ? -11.124 -41.741 37.804 1.00 92.06 1059 SER A CA 1
ATOM 7748 C C . SER A 1 1059 ? -12.126 -42.473 36.900 1.00 92.06 1059 SER A C 1
ATOM 7750 O O . SER A 1 1059 ? -13.304 -42.112 36.888 1.00 92.06 1059 SER A O 1
ATOM 7752 N N . PRO A 1 1060 ? -11.685 -43.490 36.134 1.00 90.19 1060 PRO A N 1
ATOM 7753 C CA . PRO A 1 1060 ? -12.602 -44.393 35.442 1.00 90.19 1060 PRO A CA 1
ATOM 7754 C C . PRO A 1 1060 ? -13.505 -45.146 36.429 1.00 90.19 1060 PRO A C 1
ATOM 7756 O O . PRO A 1 1060 ? -13.121 -45.343 37.583 1.00 90.19 1060 PRO A O 1
ATOM 7759 N N . ASP A 1 1061 ? -14.651 -45.630 35.957 1.00 84.25 1061 ASP A N 1
ATOM 7760 C CA . ASP A 1 1061 ? -15.603 -46.417 36.751 1.00 84.25 1061 ASP A CA 1
ATOM 7761 C C . ASP A 1 1061 ? -14.906 -47.605 37.439 1.00 84.25 1061 ASP A C 1
ATOM 7763 O O . ASP A 1 1061 ? -14.082 -48.314 36.837 1.00 84.25 1061 ASP A O 1
ATOM 7767 N N . VAL A 1 1062 ? -15.202 -47.768 38.733 1.00 79.94 1062 VAL A N 1
ATOM 7768 C CA . VAL A 1 1062 ? -14.595 -48.722 39.680 1.00 79.94 1062 VAL A CA 1
ATOM 7769 C C . VAL A 1 1062 ? -13.063 -48.754 39.682 1.00 79.94 1062 VAL A C 1
ATOM 7771 O O . VAL A 1 1062 ? -12.451 -49.785 39.992 1.00 79.94 1062 VAL A O 1
ATOM 7774 N N . SER A 1 1063 ? -12.408 -47.642 39.347 1.00 87.44 1063 SER A N 1
ATOM 7775 C CA . SER A 1 1063 ? -10.950 -47.593 39.280 1.00 87.44 1063 SER A CA 1
ATOM 7776 C C . SER A 1 1063 ? -10.309 -47.766 40.655 1.00 87.44 1063 SER A C 1
ATOM 7778 O O . SER A 1 1063 ? -10.773 -47.261 41.685 1.00 87.44 1063 SER A O 1
ATOM 7780 N N . THR A 1 1064 ? -9.154 -48.442 40.663 1.00 87.81 1064 THR A N 1
ATOM 7781 C CA . THR A 1 1064 ? -8.337 -48.564 41.871 1.00 87.81 1064 THR A CA 1
ATOM 7782 C C . THR A 1 1064 ? -7.533 -47.317 42.205 1.00 87.81 1064 THR A C 1
ATOM 7784 O O . THR A 1 1064 ? -6.876 -47.265 43.248 1.00 87.81 1064 THR A O 1
ATOM 7787 N N . SER A 1 1065 ? -7.537 -46.338 41.306 1.00 90.69 1065 SER A N 1
ATOM 7788 C CA . SER A 1 1065 ? -6.713 -45.145 41.400 1.00 90.69 1065 SER A CA 1
ATOM 7789 C C . SER A 1 1065 ? -7.417 -43.913 40.831 1.00 90.69 1065 SER A C 1
ATOM 7791 O O . SER A 1 1065 ? -8.288 -44.012 39.964 1.00 90.69 1065 SER A O 1
ATOM 7793 N N . VAL A 1 1066 ? -6.992 -42.749 41.309 1.00 94.12 1066 VAL A N 1
ATOM 7794 C CA . VAL A 1 1066 ? -7.316 -41.441 40.736 1.00 94.12 1066 VAL A CA 1
ATOM 7795 C C . VAL A 1 1066 ? -6.056 -40.895 40.073 1.00 94.12 1066 VAL A C 1
ATOM 7797 O O . VAL A 1 1066 ? -4.956 -41.023 40.621 1.00 94.12 1066 VAL A O 1
ATOM 7800 N N . PHE A 1 1067 ? -6.205 -40.344 38.877 1.00 95.00 1067 PHE A N 1
ATOM 7801 C CA . PHE A 1 1067 ? -5.105 -39.901 38.031 1.00 95.00 1067 PHE A CA 1
ATOM 7802 C C . PHE A 1 1067 ? -5.134 -38.386 37.885 1.00 95.00 1067 PHE A C 1
ATOM 7804 O O . PHE A 1 1067 ? -6.181 -37.815 37.596 1.00 95.00 1067 PHE A O 1
ATOM 7811 N N . GLU A 1 1068 ? -3.978 -37.759 38.057 1.00 96.00 1068 GLU A N 1
ATOM 7812 C CA . GLU A 1 1068 ? -3.795 -36.315 37.917 1.00 96.00 1068 GLU A CA 1
ATOM 7813 C C . GLU A 1 1068 ? -3.103 -36.003 36.589 1.00 96.00 1068 GLU A C 1
ATOM 7815 O O . GLU A 1 1068 ? -2.046 -36.572 36.291 1.00 96.00 1068 GLU A O 1
ATOM 7820 N N . PHE A 1 1069 ? -3.665 -35.077 35.816 1.00 96.69 1069 PHE A N 1
ATOM 7821 C CA . PHE A 1 1069 ? -3.133 -34.632 34.531 1.00 96.69 1069 PHE A CA 1
ATOM 7822 C C . PHE A 1 1069 ? -2.891 -33.125 34.503 1.00 96.69 1069 PHE A C 1
ATOM 7824 O O . PHE A 1 1069 ? -3.700 -32.352 35.003 1.00 96.69 1069 PHE A O 1
ATOM 7831 N N . GLY A 1 1070 ? -1.807 -32.697 33.854 1.00 94.88 1070 GLY A N 1
ATOM 7832 C CA . GLY A 1 1070 ? -1.554 -31.276 33.597 1.00 94.88 1070 GLY A CA 1
ATOM 7833 C C . GLY A 1 1070 ? -2.464 -30.702 32.506 1.00 94.88 1070 GLY A C 1
ATOM 7834 O O . GLY A 1 1070 ? -2.705 -31.366 31.493 1.00 94.88 1070 GLY A O 1
ATOM 7835 N N . LEU A 1 1071 ? -2.923 -29.458 32.681 1.00 93.12 1071 LEU A N 1
ATOM 7836 C CA . LEU A 1 1071 ? -3.812 -28.757 31.737 1.00 93.12 1071 LEU A CA 1
ATOM 7837 C C . LEU A 1 1071 ? -3.132 -27.640 30.921 1.00 93.12 1071 LEU A C 1
ATOM 7839 O O . LEU A 1 1071 ? -3.785 -26.931 30.153 1.00 93.12 1071 LEU A O 1
ATOM 7843 N N . GLY A 1 1072 ? -1.808 -27.510 31.019 1.00 78.38 1072 GLY A N 1
ATOM 7844 C CA . GLY A 1 1072 ? -1.035 -26.442 30.385 1.00 78.38 1072 GLY A CA 1
ATOM 7845 C C . GLY A 1 1072 ? -0.339 -25.547 31.414 1.00 78.38 1072 GLY A C 1
ATOM 7846 O O . GLY A 1 1072 ? -0.359 -25.806 32.611 1.00 78.38 1072 GLY A O 1
ATOM 7847 N N . GLY A 1 1073 ? 0.373 -24.516 30.954 1.00 78.62 1073 GLY A N 1
ATOM 7848 C CA . GLY A 1 1073 ? 1.130 -23.632 31.849 1.00 78.62 1073 GLY A CA 1
ATOM 7849 C C . GLY A 1 1073 ? 2.388 -24.291 32.434 1.00 78.62 1073 GLY A C 1
ATOM 7850 O O . GLY A 1 1073 ? 3.308 -24.640 31.691 1.00 78.62 1073 GLY A O 1
ATOM 7851 N N . ALA A 1 1074 ? 2.456 -24.418 33.766 1.00 75.69 1074 ALA A N 1
ATOM 7852 C CA . ALA A 1 1074 ? 3.607 -24.994 34.477 1.00 75.69 1074 ALA A CA 1
ATOM 7853 C C . ALA A 1 1074 ? 3.749 -26.517 34.276 1.00 75.69 1074 ALA A C 1
ATOM 7855 O O . ALA A 1 1074 ? 4.859 -27.044 34.393 1.00 75.69 1074 ALA A O 1
ATOM 7856 N N . ASN A 1 1075 ? 2.654 -27.199 33.920 1.00 81.31 1075 ASN A N 1
ATOM 7857 C CA . ASN A 1 1075 ? 2.600 -28.632 33.649 1.00 81.31 1075 ASN A CA 1
ATOM 7858 C C . ASN A 1 1075 ? 2.169 -28.877 32.186 1.00 81.31 1075 ASN A C 1
ATOM 7860 O O . ASN A 1 1075 ? 1.136 -28.365 31.758 1.00 81.31 1075 ASN A O 1
ATOM 7864 N N . PRO A 1 1076 ? 2.928 -29.645 31.383 1.00 89.50 1076 PRO A N 1
ATOM 7865 C CA . PRO A 1 1076 ? 2.541 -30.001 30.019 1.00 89.50 1076 PRO A CA 1
ATOM 7866 C C . PRO A 1 1076 ? 1.132 -30.608 29.914 1.00 89.50 1076 PRO A C 1
ATOM 7868 O O . PRO A 1 1076 ? 0.780 -31.517 30.666 1.00 89.50 1076 PRO A O 1
ATOM 7871 N N . LEU A 1 1077 ? 0.358 -30.135 28.930 1.00 94.00 1077 LEU A N 1
ATOM 7872 C CA . LEU A 1 1077 ? -1.002 -30.605 28.657 1.00 94.00 1077 LEU A CA 1
ATOM 7873 C C . LEU A 1 1077 ? -1.039 -32.129 28.443 1.00 94.00 1077 LEU A C 1
ATOM 7875 O O . LEU A 1 1077 ? -0.307 -32.665 27.607 1.00 94.00 1077 LEU A O 1
ATOM 7879 N N . GLY A 1 1078 ? -1.904 -32.814 29.193 1.00 92.25 1078 GLY A N 1
ATOM 7880 C CA . GLY A 1 1078 ? -2.121 -34.260 29.121 1.00 92.25 1078 GLY A CA 1
ATOM 7881 C C . GLY A 1 1078 ? -1.019 -35.115 29.752 1.00 92.25 1078 GLY A C 1
ATOM 7882 O O . GLY A 1 1078 ? -1.056 -36.341 29.642 1.00 92.25 1078 GLY A O 1
ATOM 7883 N N . GLN A 1 1079 ? -0.026 -34.512 30.416 1.00 94.62 1079 GLN A N 1
ATOM 7884 C CA . GLN A 1 1079 ? 0.978 -35.268 31.161 1.00 94.62 1079 GLN A CA 1
ATOM 7885 C C . GLN A 1 1079 ? 0.361 -35.849 32.436 1.00 94.62 1079 GLN A C 1
ATOM 7887 O O . GLN A 1 1079 ? -0.148 -35.094 33.254 1.00 94.62 1079 GLN A O 1
ATOM 7892 N N . LEU A 1 1080 ? 0.485 -37.164 32.644 1.00 95.44 1080 LEU A N 1
ATOM 7893 C CA . LEU A 1 1080 ? 0.174 -37.796 33.928 1.00 95.44 1080 LEU A CA 1
ATOM 7894 C C . LEU A 1 1080 ? 1.198 -37.350 34.987 1.00 95.44 1080 LEU A C 1
ATOM 7896 O O . LEU A 1 1080 ? 2.386 -37.674 34.874 1.00 95.44 1080 LEU A O 1
ATOM 7900 N N . LEU A 1 1081 ? 0.742 -36.604 35.991 1.00 94.31 1081 LEU A N 1
ATOM 7901 C CA . LEU A 1 1081 ? 1.569 -36.018 37.051 1.00 94.31 1081 LEU A CA 1
ATOM 7902 C C . LEU A 1 1081 ? 1.621 -36.912 38.292 1.00 94.31 1081 LEU A C 1
ATOM 7904 O O . LEU A 1 1081 ? 2.699 -37.116 38.855 1.00 94.31 1081 LEU A O 1
ATOM 7908 N N . ASN A 1 1082 ? 0.485 -37.504 38.669 1.00 93.88 1082 ASN A N 1
ATOM 7909 C CA . ASN A 1 1082 ? 0.377 -38.378 39.831 1.00 93.88 1082 ASN A CA 1
ATOM 7910 C C . ASN A 1 1082 ? -0.646 -39.504 39.617 1.00 93.88 1082 ASN A C 1
ATOM 7912 O O . ASN A 1 1082 ? -1.561 -39.423 38.797 1.00 93.88 1082 ASN A O 1
ATOM 7916 N N . THR A 1 1083 ? -0.480 -40.592 40.366 1.00 94.44 1083 THR A N 1
ATOM 7917 C CA . THR A 1 1083 ? -1.440 -41.697 40.451 1.00 94.44 1083 THR A CA 1
ATOM 7918 C C . THR A 1 1083 ? -1.673 -42.017 41.916 1.00 94.44 1083 THR A C 1
ATOM 7920 O O . THR A 1 1083 ? -0.819 -42.601 42.588 1.00 94.44 1083 THR A O 1
ATOM 7923 N N . VAL A 1 1084 ? -2.852 -41.658 42.406 1.00 93.12 1084 VAL A N 1
ATOM 7924 C CA . VAL A 1 1084 ? -3.242 -41.833 43.801 1.00 93.12 1084 VAL A CA 1
ATOM 7925 C C . VAL A 1 1084 ? -4.014 -43.131 43.933 1.00 93.12 1084 VAL A C 1
ATOM 7927 O O . VAL A 1 1084 ? -5.035 -43.323 43.288 1.00 93.12 1084 VAL A O 1
ATOM 7930 N N . THR A 1 1085 ? -3.531 -44.042 44.776 1.00 92.75 1085 THR A N 1
ATOM 7931 C CA . THR A 1 1085 ? -4.257 -45.268 45.137 1.00 92.75 1085 THR A CA 1
ATOM 7932 C C . THR A 1 1085 ? -4.828 -45.093 46.541 1.00 92.75 1085 THR A C 1
ATOM 7934 O O . THR A 1 1085 ? -4.052 -45.186 47.499 1.00 92.75 1085 THR A O 1
ATOM 7937 N N . PRO A 1 1086 ? -6.142 -44.842 46.688 1.00 91.81 1086 PRO A N 1
ATOM 7938 C CA . PRO A 1 1086 ? -6.759 -44.641 47.992 1.00 91.81 1086 PRO A CA 1
ATOM 7939 C C . PRO A 1 1086 ? -6.540 -45.827 48.923 1.00 91.81 1086 PRO A C 1
ATOM 7941 O O . PRO A 1 1086 ? -6.546 -46.983 48.489 1.00 91.81 1086 PRO A O 1
ATOM 7944 N N . LYS A 1 1087 ? -6.372 -45.551 50.214 1.00 89.38 1087 LYS A N 1
ATOM 7945 C CA . LYS A 1 1087 ? -6.245 -46.563 51.264 1.00 89.38 1087 LYS A CA 1
ATOM 7946 C C . LYS A 1 1087 ? -7.400 -46.465 52.252 1.00 89.38 1087 LYS A C 1
ATOM 7948 O O . LYS A 1 1087 ? -7.964 -45.397 52.478 1.00 89.38 1087 LYS A O 1
ATOM 7953 N N . ASN A 1 1088 ? -7.753 -47.592 52.857 1.00 85.56 1088 ASN A N 1
ATOM 7954 C CA . ASN A 1 1088 ? -8.698 -47.631 53.972 1.00 85.56 1088 ASN A CA 1
ATOM 7955 C C . ASN A 1 1088 ? -8.012 -47.264 55.306 1.00 85.56 1088 ASN A C 1
ATOM 7957 O O . ASN A 1 1088 ? -6.798 -47.062 55.370 1.00 85.56 1088 ASN A O 1
ATOM 7961 N N . SER A 1 1089 ? -8.777 -47.232 56.399 1.00 86.38 1089 SER A N 1
ATOM 7962 C CA . SER A 1 1089 ? -8.275 -46.926 57.751 1.00 86.38 1089 SER A CA 1
ATOM 7963 C C . SER A 1 1089 ? -7.223 -47.909 58.293 1.00 86.38 1089 SER A C 1
ATOM 7965 O O . SER A 1 1089 ? -6.588 -47.631 59.310 1.00 86.38 1089 SER A O 1
ATOM 7967 N N . LEU A 1 1090 ? -7.005 -49.045 57.618 1.00 88.62 1090 LEU A N 1
ATOM 7968 C CA . LEU A 1 1090 ? -5.952 -50.021 57.917 1.00 88.62 1090 LEU A CA 1
ATOM 7969 C C . LEU A 1 1090 ? -4.693 -49.825 57.049 1.00 88.62 1090 LEU A C 1
ATOM 7971 O O . LEU A 1 1090 ? -3.718 -50.558 57.221 1.00 88.62 1090 LEU A O 1
ATOM 7975 N N . GLY A 1 1091 ? -4.695 -48.845 56.139 1.00 83.94 1091 GLY A N 1
ATOM 7976 C CA . GLY A 1 1091 ? -3.599 -48.567 55.208 1.00 83.94 1091 GLY A CA 1
ATOM 7977 C C . GLY A 1 1091 ? -3.540 -49.516 54.006 1.00 83.94 1091 GLY A C 1
ATOM 7978 O O . GLY A 1 1091 ? -2.530 -49.543 53.302 1.00 83.94 1091 GLY A O 1
ATOM 7979 N N . GLU A 1 1092 ? -4.587 -50.308 53.768 1.00 86.19 1092 GLU A N 1
ATOM 7980 C CA . GLU A 1 1092 ? -4.680 -51.213 52.619 1.00 86.19 1092 GLU A CA 1
ATOM 7981 C C . GLU A 1 1092 ? -5.287 -50.480 51.420 1.00 86.19 1092 GLU A C 1
ATOM 7983 O O . GLU A 1 1092 ? -6.242 -49.723 51.591 1.00 86.19 1092 GLU A O 1
ATOM 7988 N N . SER A 1 1093 ? -4.752 -50.709 50.214 1.00 82.69 1093 SER A N 1
ATOM 7989 C CA . SER A 1 1093 ? -5.297 -50.144 48.973 1.00 82.69 1093 SER A CA 1
ATOM 7990 C C . SER A 1 1093 ? -6.755 -50.550 48.788 1.00 82.69 1093 SER A C 1
ATOM 7992 O O . SER A 1 1093 ? -7.084 -51.736 48.830 1.00 82.69 1093 SER A O 1
ATOM 7994 N N . ASP A 1 1094 ? -7.610 -49.564 48.560 1.00 71.81 1094 ASP A N 1
ATOM 7995 C CA . ASP A 1 1094 ? -9.051 -49.725 48.533 1.00 71.81 1094 ASP A CA 1
ATOM 7996 C C . ASP A 1 1094 ? -9.630 -48.989 47.321 1.00 71.81 1094 ASP A C 1
ATOM 7998 O O . ASP A 1 1094 ? -9.928 -47.796 47.356 1.00 71.81 1094 ASP A O 1
ATOM 8002 N N . GLY A 1 1095 ? -9.722 -49.726 46.219 1.00 65.31 1095 GLY A N 1
ATOM 8003 C CA . GLY A 1 1095 ? -9.774 -49.183 44.873 1.00 65.31 1095 GLY A CA 1
ATOM 8004 C C . GLY A 1 1095 ? -11.106 -49.356 44.143 1.00 65.31 1095 GLY A C 1
ATOM 8005 O O . GLY A 1 1095 ? -11.165 -50.078 43.157 1.00 65.31 1095 GLY A O 1
ATOM 8006 N N . GLN A 1 1096 ? -12.156 -48.722 44.649 1.00 83.19 1096 GLN A N 1
ATOM 8007 C CA . GLN A 1 1096 ? -13.475 -48.658 44.011 1.00 83.19 1096 GLN A CA 1
ATOM 8008 C C . GLN A 1 1096 ? -13.937 -47.202 44.022 1.00 83.19 1096 GLN A C 1
ATOM 8010 O O . GLN A 1 1096 ? -14.876 -46.861 44.738 1.00 83.19 1096 GLN A O 1
ATOM 8015 N N . VAL A 1 1097 ? -13.179 -46.326 43.362 1.00 88.50 1097 VAL A N 1
ATOM 8016 C CA . VAL A 1 1097 ? -13.510 -44.898 43.294 1.00 88.50 1097 VAL A CA 1
ATOM 8017 C C . VAL A 1 1097 ? -14.575 -44.694 42.230 1.00 88.50 1097 VAL A C 1
ATOM 8019 O O . VAL A 1 1097 ? -14.437 -45.216 41.128 1.00 88.50 1097 VAL A O 1
ATOM 8022 N N . SER A 1 1098 ? -15.611 -43.946 42.581 1.00 84.62 1098 SER A N 1
ATOM 8023 C CA . SER A 1 1098 ? -16.732 -43.622 41.701 1.00 84.62 1098 SER A CA 1
ATOM 8024 C C . SER A 1 1098 ? -17.148 -42.166 41.875 1.00 84.62 1098 SER A C 1
ATOM 8026 O O . SER A 1 1098 ? -18.317 -41.876 41.970 1.00 84.62 1098 SER A O 1
ATOM 8028 N N . GLY A 1 1099 ? -16.211 -41.251 42.091 1.00 89.19 1099 GLY A N 1
ATOM 8029 C CA . GLY A 1 1099 ? -16.516 -39.835 42.291 1.00 89.19 1099 GLY A CA 1
ATOM 8030 C C . GLY A 1 1099 ? -15.335 -39.135 42.927 1.00 89.19 1099 GLY A C 1
ATOM 8031 O O . GLY A 1 1099 ? -14.684 -39.717 43.804 1.00 89.19 1099 GLY A O 1
ATOM 8032 N N . VAL A 1 1100 ? -15.004 -37.936 42.460 1.00 92.06 1100 VAL A N 1
ATOM 8033 C CA . VAL A 1 1100 ? -13.766 -37.255 42.852 1.00 92.06 1100 VAL A CA 1
ATOM 8034 C C . VAL A 1 1100 ? -14.031 -35.770 43.008 1.00 92.06 1100 VAL A C 1
ATOM 8036 O O . VAL A 1 1100 ? -14.504 -35.133 42.085 1.00 92.06 1100 VAL A O 1
ATOM 8039 N N . PHE A 1 1101 ? -13.632 -35.215 44.148 1.00 91.81 1101 PHE A N 1
ATOM 8040 C CA . PHE A 1 1101 ? -13.577 -33.775 44.362 1.00 91.81 1101 PHE A CA 1
ATOM 8041 C C . PHE A 1 1101 ? -12.261 -33.398 45.039 1.00 91.81 1101 PHE A C 1
ATOM 8043 O O . PHE A 1 1101 ? -11.811 -34.072 45.975 1.00 91.81 1101 PHE A O 1
ATOM 8050 N N . VAL A 1 1102 ? -11.634 -32.324 44.565 1.00 90.81 1102 VAL A N 1
ATOM 8051 C CA . VAL A 1 1102 ? -10.366 -31.830 45.106 1.00 90.81 1102 VAL A CA 1
ATOM 8052 C C . VAL A 1 1102 ? -10.654 -30.728 46.115 1.00 90.81 1102 VAL A C 1
ATOM 8054 O O . VAL A 1 1102 ? -11.207 -29.694 45.764 1.00 90.81 1102 VAL A O 1
ATOM 8057 N N . GLY A 1 1103 ? -10.294 -30.965 47.376 1.00 85.56 1103 GLY A N 1
ATOM 8058 C CA . GLY A 1 1103 ? -10.436 -29.976 48.440 1.00 85.56 1103 GLY A CA 1
ATOM 8059 C C . GLY A 1 1103 ? -9.133 -29.231 48.716 1.00 85.56 1103 GLY A C 1
ATOM 8060 O O . GLY A 1 1103 ? -8.067 -29.542 48.180 1.00 85.56 1103 GLY A O 1
ATOM 8061 N N . THR A 1 1104 ? -9.188 -28.275 49.639 1.00 81.06 1104 THR A N 1
ATOM 8062 C CA . THR A 1 1104 ? -7.994 -27.569 50.121 1.00 81.06 1104 THR A CA 1
ATOM 8063 C C . THR A 1 1104 ? -7.156 -28.421 51.086 1.00 81.06 1104 THR A C 1
ATOM 8065 O O . THR A 1 1104 ? -7.516 -29.541 51.460 1.00 81.06 1104 THR A O 1
ATOM 8068 N N . ASN A 1 1105 ? -5.977 -27.921 51.480 1.00 80.12 1105 ASN A N 1
ATOM 8069 C CA . ASN A 1 1105 ? -5.076 -28.571 52.447 1.00 80.12 1105 ASN A CA 1
ATOM 8070 C C . ASN A 1 1105 ? -4.611 -29.997 52.065 1.00 80.12 1105 ASN A C 1
ATOM 8072 O O . ASN A 1 1105 ? -4.461 -30.854 52.937 1.00 80.12 1105 ASN A O 1
ATOM 8076 N N . ASN A 1 1106 ? -4.332 -30.247 50.777 1.00 86.62 1106 ASN A N 1
ATOM 8077 C CA . ASN A 1 1106 ? -3.858 -31.544 50.256 1.00 86.62 1106 ASN A CA 1
ATOM 8078 C C . ASN A 1 1106 ? -4.855 -32.697 50.506 1.00 86.62 1106 ASN A C 1
ATOM 8080 O O . ASN A 1 1106 ? -4.459 -33.837 50.765 1.00 86.62 1106 ASN A O 1
ATOM 8084 N N . THR A 1 1107 ? -6.157 -32.406 50.433 1.00 89.69 1107 THR A N 1
ATOM 8085 C CA . THR A 1 1107 ? -7.222 -33.398 50.620 1.00 89.69 1107 THR A CA 1
ATOM 8086 C C . THR A 1 1107 ? -7.907 -33.751 49.302 1.00 89.69 1107 THR A C 1
ATOM 8088 O O . THR A 1 1107 ? -8.137 -32.898 48.449 1.00 89.69 1107 THR A O 1
ATOM 8091 N N . LEU A 1 1108 ? -8.231 -35.032 49.136 1.00 91.88 1108 LEU A N 1
ATOM 8092 C CA . LEU A 1 1108 ? -9.057 -35.539 48.045 1.00 91.88 1108 LEU A CA 1
ATOM 8093 C C . LEU A 1 1108 ? -10.278 -36.236 48.646 1.00 91.88 1108 LEU A C 1
ATOM 8095 O O . LEU A 1 1108 ? -10.138 -37.118 49.504 1.00 91.88 1108 LEU A O 1
ATOM 8099 N N . TYR A 1 1109 ? -11.465 -35.838 48.202 1.00 93.12 1109 TYR A N 1
ATOM 8100 C CA . TYR A 1 1109 ? -12.725 -36.476 48.556 1.00 93.12 1109 TYR A CA 1
ATOM 8101 C C . TYR A 1 1109 ? -13.079 -37.481 47.470 1.00 93.12 1109 TYR A C 1
ATOM 8103 O O . TYR A 1 1109 ? -13.041 -37.162 46.283 1.00 93.12 1109 TYR A O 1
ATOM 8111 N N . ILE A 1 1110 ? -13.394 -38.708 47.878 1.00 92.19 1110 ILE A N 1
ATOM 8112 C CA . ILE A 1 1110 ? -13.738 -39.783 46.951 1.00 92.19 1110 ILE A CA 1
ATOM 8113 C C . ILE A 1 1110 ? -15.078 -40.426 47.301 1.00 92.19 1110 ILE A C 1
ATOM 8115 O O . ILE A 1 1110 ? -15.341 -40.761 48.463 1.00 92.19 1110 ILE A O 1
ATOM 8119 N N . GLY A 1 1111 ? -15.894 -40.620 46.269 1.00 90.19 1111 GLY A N 1
ATOM 8120 C CA . GLY A 1 1111 ? -17.065 -41.489 46.274 1.00 90.19 1111 GLY A CA 1
ATOM 8121 C C . GLY A 1 1111 ? -16.651 -42.947 46.086 1.00 90.19 1111 GLY A C 1
ATOM 8122 O O . GLY A 1 1111 ? -15.577 -43.245 45.548 1.00 90.19 1111 GLY A O 1
ATOM 8123 N N . ARG A 1 1112 ? -17.473 -43.871 46.584 1.00 86.88 1112 ARG A N 1
ATOM 8124 C CA . ARG A 1 1112 ? -17.157 -45.301 46.616 1.00 86.88 1112 ARG A CA 1
ATOM 8125 C C . ARG A 1 1112 ? -18.200 -46.132 45.877 1.00 86.88 1112 ARG A C 1
ATOM 8127 O O . ARG A 1 1112 ? -19.361 -46.175 46.284 1.00 86.88 1112 ARG A O 1
ATOM 8134 N N . ASP A 1 1113 ? -17.767 -46.915 44.888 1.00 80.81 1113 ASP A N 1
ATOM 8135 C CA . ASP A 1 1113 ? -18.673 -47.837 44.204 1.00 80.81 1113 ASP A CA 1
ATOM 8136 C C . ASP A 1 1113 ? -19.098 -48.961 45.159 1.00 80.81 1113 ASP A C 1
ATOM 8138 O O . ASP A 1 1113 ? -18.284 -49.628 45.809 1.00 80.81 1113 ASP A O 1
ATOM 8142 N N . GLY A 1 1114 ? -20.413 -49.156 45.263 1.00 74.56 1114 GLY A N 1
ATOM 8143 C CA . GLY A 1 1114 ? -21.028 -50.181 46.101 1.00 74.56 1114 GLY A CA 1
ATOM 8144 C C . GLY A 1 1114 ? -21.003 -49.908 47.610 1.00 74.56 1114 GLY A C 1
ATOM 8145 O O . GLY A 1 1114 ? -21.471 -50.763 48.369 1.00 74.56 1114 GLY A O 1
ATOM 8146 N N . ALA A 1 1115 ? -20.508 -48.749 48.061 1.00 80.06 1115 ALA A N 1
ATOM 8147 C CA . ALA A 1 1115 ? -20.556 -48.326 49.459 1.00 80.06 1115 ALA A CA 1
ATOM 8148 C C . ALA A 1 1115 ? -21.164 -46.923 49.580 1.00 80.06 1115 ALA A C 1
ATOM 8150 O O . ALA A 1 1115 ? -20.785 -46.008 48.862 1.00 80.06 1115 ALA A O 1
ATOM 8151 N N . ALA A 1 1116 ? -22.106 -46.756 50.505 1.00 87.12 1116 ALA A N 1
ATOM 8152 C CA . ALA A 1 1116 ? -22.793 -45.487 50.714 1.00 87.12 1116 ALA A CA 1
ATOM 8153 C C . ALA A 1 1116 ? -21.964 -44.562 51.623 1.00 87.12 1116 ALA A C 1
ATOM 8155 O O . ALA A 1 1116 ? -22.303 -44.327 52.784 1.00 87.12 1116 ALA A O 1
ATOM 8156 N N . GLU A 1 1117 ? -20.803 -44.132 51.133 1.00 90.00 1117 GLU A N 1
ATOM 8157 C CA . GLU A 1 1117 ? -19.879 -43.285 51.885 1.00 90.00 1117 GLU A CA 1
ATOM 8158 C C . GLU A 1 1117 ? -19.040 -42.365 50.992 1.00 90.00 1117 GLU A C 1
ATOM 8160 O O . GLU A 1 1117 ? -18.668 -42.717 49.871 1.00 90.00 1117 GLU A O 1
ATOM 8165 N N . ILE A 1 1118 ? -18.667 -41.220 51.564 1.00 92.12 1118 ILE A N 1
ATOM 8166 C CA . ILE A 1 1118 ? -17.621 -40.323 51.068 1.00 92.12 1118 ILE A CA 1
ATOM 8167 C C . ILE A 1 1118 ? -16.419 -40.475 51.994 1.00 92.12 1118 ILE A C 1
ATOM 8169 O O . ILE A 1 1118 ? -16.553 -40.466 53.225 1.00 92.12 1118 ILE A O 1
ATOM 8173 N N . ARG A 1 1119 ? -15.221 -40.589 51.424 1.00 90.19 1119 ARG A N 1
ATOM 8174 C CA . ARG A 1 1119 ? -13.978 -40.623 52.204 1.00 90.19 1119 ARG A CA 1
ATOM 8175 C C . ARG A 1 1119 ? -13.074 -39.464 51.860 1.00 90.19 1119 ARG A C 1
ATOM 8177 O O . ARG A 1 1119 ? -13.004 -39.047 50.711 1.00 90.19 1119 ARG A O 1
ATOM 8184 N N . ARG A 1 1120 ? -12.314 -39.038 52.863 1.00 92.00 1120 ARG A N 1
ATOM 8185 C CA . ARG A 1 1120 ? -11.241 -38.063 52.719 1.00 92.00 1120 ARG A CA 1
ATOM 8186 C C . ARG A 1 1120 ? -9.894 -38.771 52.795 1.00 92.00 1120 ARG A C 1
ATOM 8188 O O . ARG A 1 1120 ? -9.629 -39.510 53.753 1.00 92.00 1120 ARG A O 1
ATOM 8195 N N . ILE A 1 1121 ? -9.050 -38.544 51.798 1.00 92.50 1121 ILE A N 1
ATOM 8196 C CA . ILE A 1 1121 ? -7.694 -39.096 51.704 1.00 92.50 1121 ILE A CA 1
ATOM 8197 C C . ILE A 1 1121 ? -6.679 -37.991 51.401 1.00 92.50 1121 ILE A C 1
ATOM 8199 O O . ILE A 1 1121 ? -7.044 -36.893 50.987 1.00 92.50 1121 ILE A O 1
ATOM 8203 N N . ASP A 1 1122 ? -5.401 -38.285 51.608 1.00 93.12 1122 ASP A N 1
ATOM 8204 C CA . ASP A 1 1122 ? -4.305 -37.401 51.210 1.00 93.12 1122 ASP A CA 1
ATOM 8205 C C . ASP A 1 1122 ? -4.171 -37.382 49.674 1.00 93.12 1122 ASP A C 1
ATOM 8207 O O . ASP A 1 1122 ? -3.969 -38.435 49.058 1.00 93.12 1122 ASP A O 1
ATOM 8211 N N . LYS A 1 1123 ? -4.276 -36.193 49.060 1.00 90.88 1123 LYS A N 1
ATOM 8212 C CA . LYS A 1 1123 ? -4.198 -35.976 47.598 1.00 90.88 1123 LYS A CA 1
ATOM 8213 C C . LYS A 1 1123 ? -2.839 -36.402 47.020 1.00 90.88 1123 LYS A C 1
ATOM 8215 O O . LYS A 1 1123 ? -2.748 -36.767 45.855 1.00 90.88 1123 LYS A O 1
ATOM 8220 N N . THR A 1 1124 ? -1.776 -36.424 47.822 1.00 90.50 1124 THR A N 1
ATOM 8221 C CA . THR A 1 1124 ? -0.437 -36.825 47.371 1.00 90.50 1124 THR A CA 1
ATOM 8222 C C . THR A 1 1124 ? -0.206 -38.329 47.527 1.00 90.50 1124 THR A C 1
ATOM 8224 O O . THR A 1 1124 ? 0.309 -38.970 46.607 1.00 90.50 1124 THR A O 1
ATOM 8227 N N . THR A 1 1125 ? -0.547 -38.915 48.681 1.00 90.38 1125 THR A N 1
ATOM 8228 C CA . THR A 1 1125 ? -0.149 -40.300 49.023 1.00 90.38 1125 THR A CA 1
ATOM 8229 C C . THR A 1 1125 ? -1.269 -41.337 48.934 1.00 90.38 1125 THR A C 1
ATOM 8231 O O . THR A 1 1125 ? -0.983 -42.542 48.923 1.00 90.38 1125 THR A O 1
ATOM 8234 N N . GLY A 1 1126 ? -2.530 -40.898 48.896 1.00 91.19 1126 GLY A N 1
ATOM 8235 C CA . GLY A 1 1126 ? -3.717 -41.750 48.986 1.00 91.19 1126 GLY A CA 1
ATOM 8236 C C . GLY A 1 1126 ? -3.976 -42.319 50.382 1.00 91.19 1126 GLY A C 1
ATOM 8237 O O . GLY A 1 1126 ? -4.799 -43.224 50.528 1.00 91.19 1126 GLY A O 1
ATOM 8238 N N . ASP A 1 1127 ? -3.267 -41.846 51.411 1.00 93.56 1127 ASP A N 1
ATOM 8239 C CA . ASP A 1 1127 ? -3.459 -42.308 52.785 1.00 93.56 1127 ASP A CA 1
ATOM 8240 C C . ASP A 1 1127 ? -4.825 -41.877 53.336 1.00 93.56 1127 ASP A C 1
ATOM 8242 O O . ASP A 1 1127 ? -5.310 -40.780 53.068 1.00 93.56 1127 ASP A O 1
ATOM 8246 N N . PHE A 1 1128 ? -5.451 -42.751 54.126 1.00 92.75 1128 PHE A N 1
ATOM 8247 C CA . PHE A 1 1128 ? -6.740 -42.479 54.755 1.00 92.75 1128 PHE A CA 1
ATOM 8248 C C . PHE A 1 1128 ? -6.637 -41.328 55.763 1.00 92.75 1128 PHE A C 1
ATOM 8250 O O . PHE A 1 1128 ? -5.836 -41.405 56.696 1.00 92.75 1128 PHE A O 1
ATOM 8257 N N . ILE A 1 1129 ? -7.494 -40.311 55.621 1.00 91.38 1129 ILE A N 1
ATOM 8258 C CA . ILE A 1 1129 ? -7.634 -39.227 56.602 1.00 91.38 1129 ILE A CA 1
ATOM 8259 C C . ILE A 1 1129 ? -8.852 -39.493 57.490 1.00 91.38 1129 ILE A C 1
ATOM 8261 O O . ILE A 1 1129 ? -8.725 -39.571 58.713 1.00 91.38 1129 ILE A O 1
ATOM 8265 N N . SER A 1 1130 ? -10.033 -39.656 56.889 1.00 89.38 1130 SER A N 1
ATOM 8266 C CA . SER A 1 1130 ? -11.280 -39.919 57.613 1.00 89.38 1130 SER A CA 1
ATOM 8267 C C . SER A 1 1130 ? -12.357 -40.532 56.713 1.00 89.38 1130 SER A C 1
ATOM 8269 O O . SER A 1 1130 ? -12.354 -40.374 55.492 1.00 89.38 1130 SER A O 1
ATOM 8271 N N . GLN A 1 1131 ? -13.313 -41.228 57.335 1.00 88.94 1131 GLN A N 1
ATOM 8272 C CA . GLN A 1 1131 ? -14.609 -41.504 56.716 1.00 88.94 1131 GLN A CA 1
ATOM 8273 C C . GLN A 1 1131 ? -15.434 -40.230 56.906 1.00 88.94 1131 GLN A C 1
ATOM 8275 O O . GLN A 1 1131 ? -15.725 -39.878 58.047 1.00 88.94 1131 GLN A O 1
ATOM 8280 N N . PHE A 1 1132 ? -15.685 -39.500 55.820 1.00 91.50 1132 PHE A N 1
ATOM 8281 C CA . PHE A 1 1132 ? -16.181 -38.125 55.873 1.00 91.50 1132 PHE A CA 1
ATOM 8282 C C . PHE A 1 1132 ? -17.692 -38.080 56.100 1.00 91.50 1132 PHE A C 1
ATOM 8284 O O . PHE A 1 1132 ? -18.138 -37.506 57.085 1.00 91.50 1132 PHE A O 1
ATOM 8291 N N . ALA A 1 1133 ? -18.462 -38.757 55.247 1.00 92.00 1133 ALA A N 1
ATOM 8292 C CA . ALA A 1 1133 ? -19.916 -38.810 55.354 1.00 92.00 1133 ALA A CA 1
ATOM 8293 C C . ALA A 1 1133 ? -20.450 -40.191 54.962 1.00 92.00 1133 ALA A C 1
ATOM 8295 O O . ALA A 1 1133 ? -19.815 -40.933 54.209 1.00 92.00 1133 ALA A O 1
ATOM 8296 N N . THR A 1 1134 ? -21.624 -40.543 55.488 1.00 90.94 1134 THR A N 1
ATOM 8297 C CA . THR A 1 1134 ? -22.403 -41.706 55.036 1.00 90.94 1134 THR A CA 1
ATOM 8298 C C . THR A 1 1134 ? -23.541 -41.192 54.167 1.00 90.94 1134 THR A C 1
ATOM 8300 O O . THR A 1 1134 ? -24.315 -40.354 54.623 1.00 90.94 1134 THR A O 1
ATOM 8303 N N . THR A 1 1135 ? -23.644 -41.689 52.940 1.00 89.06 1135 THR A N 1
ATOM 8304 C CA . THR A 1 1135 ? -24.681 -41.292 51.980 1.00 89.06 1135 THR A CA 1
ATOM 8305 C C . THR A 1 1135 ? -25.870 -42.249 52.036 1.00 89.06 1135 THR A C 1
ATOM 8307 O O . THR A 1 1135 ? -25.812 -43.319 52.653 1.00 89.06 1135 THR A O 1
ATOM 8310 N N . SER A 1 1136 ? -26.986 -41.871 51.418 1.00 85.00 1136 SER A N 1
ATOM 8311 C CA . SER A 1 1136 ? -28.161 -42.741 51.292 1.00 85.00 1136 SER A CA 1
ATOM 8312 C C . SER A 1 1136 ? -27.990 -43.812 50.204 1.00 85.00 1136 SER A C 1
ATOM 8314 O O . SER A 1 1136 ? -28.624 -44.871 50.278 1.00 85.00 1136 SER A O 1
ATOM 8316 N N . GLY A 1 1137 ? -27.105 -43.567 49.231 1.00 81.19 1137 GLY A N 1
ATOM 8317 C CA . GLY A 1 1137 ? -26.860 -44.444 48.087 1.00 81.19 1137 GLY A CA 1
ATOM 8318 C C . GLY A 1 1137 ? -25.426 -44.388 47.538 1.00 81.19 1137 GLY A C 1
ATOM 8319 O O . GLY A 1 1137 ? -24.504 -43.954 48.228 1.00 81.19 1137 GLY A O 1
ATOM 8320 N N . ARG A 1 1138 ? -25.217 -44.912 46.326 1.00 84.44 1138 ARG A N 1
ATOM 8321 C CA . ARG A 1 1138 ? -23.903 -44.999 45.670 1.00 84.44 1138 ARG A CA 1
ATOM 8322 C C . ARG A 1 1138 ? -23.563 -43.666 45.003 1.00 84.44 1138 ARG A C 1
ATOM 8324 O O . ARG A 1 1138 ? -24.212 -43.300 44.031 1.00 84.44 1138 ARG A O 1
ATOM 8331 N N . VAL A 1 1139 ? -22.510 -43.012 45.486 1.00 87.75 1139 VAL A N 1
ATOM 8332 C CA . VAL A 1 1139 ? -21.996 -41.746 44.940 1.00 87.75 1139 VAL A CA 1
ATOM 8333 C C . VAL A 1 1139 ? -21.303 -42.001 43.600 1.00 87.75 1139 VAL A C 1
ATOM 8335 O O . VAL A 1 1139 ? -20.375 -42.804 43.583 1.00 87.75 1139 VAL A O 1
ATOM 8338 N N . GLU A 1 1140 ? -21.760 -41.352 42.526 1.00 85.56 1140 GLU A N 1
ATOM 8339 C CA . GLU A 1 1140 ? -21.162 -41.365 41.173 1.00 85.56 1140 GLU A CA 1
ATOM 8340 C C . GLU A 1 1140 ? -20.270 -40.161 40.908 1.00 85.56 1140 GLU A C 1
ATOM 8342 O O . GLU A 1 1140 ? -19.354 -40.261 40.106 1.00 85.56 1140 GLU A O 1
ATOM 8347 N N . ASP A 1 1141 ? -20.541 -39.022 41.545 1.00 90.00 1141 ASP A N 1
ATOM 8348 C CA . ASP A 1 1141 ? -19.603 -37.911 41.532 1.00 90.00 1141 ASP A CA 1
ATOM 8349 C C . ASP A 1 1141 ? -19.797 -36.970 42.718 1.00 90.00 1141 ASP A C 1
ATOM 8351 O O . ASP A 1 1141 ? -20.808 -37.027 43.433 1.00 90.00 1141 ASP A O 1
ATOM 8355 N N . LEU A 1 1142 ? -18.795 -36.125 42.933 1.00 91.44 1142 LEU A N 1
ATOM 8356 C CA . LEU A 1 1142 ? -18.734 -35.145 44.001 1.00 91.44 1142 LEU A CA 1
ATOM 8357 C C . LEU A 1 1142 ? -18.457 -33.765 43.418 1.00 91.44 1142 LEU A C 1
ATOM 8359 O O . LEU A 1 1142 ? -17.522 -33.586 42.645 1.00 91.44 1142 LEU A O 1
ATOM 8363 N N . VAL A 1 1143 ? -19.205 -32.768 43.872 1.00 89.50 1143 VAL A N 1
ATOM 8364 C CA . VAL A 1 1143 ? -18.927 -31.370 43.543 1.00 89.50 1143 VAL A CA 1
ATOM 8365 C C . VAL A 1 1143 ? -19.201 -30.465 44.735 1.00 89.50 1143 VAL A C 1
ATOM 8367 O O . VAL A 1 1143 ? -19.735 -30.928 45.735 1.00 89.50 1143 VAL A O 1
ATOM 8370 N N . CYS A 1 1144 ? -18.816 -29.195 44.678 1.00 86.88 1144 CYS A N 1
ATOM 8371 C CA . CYS A 1 1144 ? -19.050 -28.252 45.761 1.00 86.88 1144 CYS A CA 1
ATOM 8372 C C . CYS A 1 1144 ? -20.105 -27.194 45.437 1.00 86.88 1144 CYS A C 1
ATOM 8374 O O . CYS A 1 1144 ? -20.250 -26.775 44.285 1.00 86.88 1144 CYS A O 1
ATOM 8376 N N . ASP A 1 1145 ? -20.763 -26.713 46.489 1.00 87.06 1145 ASP A N 1
ATOM 8377 C CA . ASP A 1 1145 ? -21.591 -25.512 46.490 1.00 87.06 1145 ASP A CA 1
ATOM 8378 C C . ASP A 1 1145 ? -21.168 -24.599 47.658 1.00 87.06 1145 ASP A C 1
ATOM 8380 O O . ASP A 1 1145 ? -21.382 -24.955 48.825 1.00 87.06 1145 ASP A O 1
ATOM 8384 N N . PRO A 1 1146 ? -20.532 -23.449 47.362 1.00 80.38 1146 PRO A N 1
ATOM 8385 C CA . PRO A 1 1146 ? -20.151 -22.475 48.377 1.00 80.38 1146 PRO A CA 1
ATOM 8386 C C . PRO A 1 1146 ? -21.232 -21.418 48.679 1.00 80.38 1146 PRO A C 1
ATOM 8388 O O . PRO A 1 1146 ? -20.981 -20.534 49.491 1.00 80.38 1146 PRO A O 1
ATOM 8391 N N . VAL A 1 1147 ? -22.402 -21.468 48.029 1.00 80.31 1147 VAL A N 1
ATOM 8392 C CA . VAL A 1 1147 ? -23.410 -20.392 48.025 1.00 80.31 1147 VAL A CA 1
ATOM 8393 C C . VAL A 1 1147 ? -24.687 -20.787 48.767 1.00 80.31 1147 VAL A C 1
ATOM 8395 O O . VAL A 1 1147 ? -25.067 -20.126 49.730 1.00 80.31 1147 VAL A O 1
ATOM 8398 N N . HIS A 1 1148 ? -25.361 -21.867 48.364 1.00 85.38 1148 HIS A N 1
ATOM 8399 C CA . HIS A 1 1148 ? -26.753 -22.120 48.782 1.00 85.38 1148 HIS A CA 1
ATOM 8400 C C . HIS A 1 1148 ? -26.922 -22.593 50.230 1.00 85.38 1148 HIS A C 1
ATOM 8402 O O . HIS A 1 1148 ? -28.031 -22.585 50.758 1.00 85.38 1148 HIS A O 1
ATOM 8408 N N . TYR A 1 1149 ? -25.830 -22.990 50.886 1.00 83.12 1149 TYR A N 1
ATOM 8409 C CA . TYR A 1 1149 ? -25.838 -23.470 52.270 1.00 83.12 1149 TYR A CA 1
ATOM 8410 C C . TYR A 1 1149 ? -25.229 -22.459 53.251 1.00 83.12 1149 TYR A C 1
ATOM 8412 O O . TYR A 1 1149 ? -24.944 -22.823 54.396 1.00 83.12 1149 TYR A O 1
ATOM 8420 N N . ALA A 1 1150 ? -25.030 -21.202 52.828 1.00 70.94 1150 ALA A N 1
ATOM 8421 C CA . ALA A 1 1150 ? -24.445 -20.146 53.651 1.00 70.94 1150 ALA A CA 1
ATOM 8422 C C . ALA A 1 1150 ? -25.112 -20.061 55.049 1.00 70.94 1150 ALA A C 1
ATOM 8424 O O . ALA A 1 1150 ? -26.336 -20.161 55.161 1.00 70.94 1150 ALA A O 1
ATOM 8425 N N . PRO A 1 1151 ? -24.333 -19.902 56.142 1.00 71.69 1151 PRO A N 1
ATOM 8426 C CA . PRO A 1 1151 ? -22.895 -19.605 56.192 1.00 71.69 1151 PRO A CA 1
ATOM 8427 C C . PRO A 1 1151 ? -21.981 -20.837 56.033 1.00 71.69 1151 PRO A C 1
ATOM 8429 O O . PRO A 1 1151 ? -20.782 -20.756 56.298 1.00 71.69 1151 PRO A O 1
ATOM 8432 N N . TYR A 1 1152 ? -22.533 -21.993 55.670 1.00 84.31 1152 TYR A N 1
ATOM 8433 C CA . TYR A 1 1152 ? -21.787 -23.224 55.463 1.00 84.31 1152 TYR A CA 1
ATOM 8434 C C . TYR A 1 1152 ? -21.427 -23.456 53.994 1.00 84.31 1152 TYR A C 1
ATOM 8436 O O . TYR A 1 1152 ? -22.109 -23.002 53.083 1.00 84.31 1152 TYR A O 1
ATOM 8444 N N . GLU A 1 1153 ? -20.381 -24.248 53.780 1.00 88.19 1153 GLU A N 1
ATOM 8445 C CA . GLU A 1 1153 ? -20.054 -24.831 52.482 1.00 88.19 1153 GLU A CA 1
ATOM 8446 C C . GLU A 1 1153 ? -20.523 -26.288 52.439 1.00 88.19 1153 GLU A C 1
ATOM 8448 O O . GLU A 1 1153 ? -20.436 -27.006 53.446 1.00 88.19 1153 GLU A O 1
ATOM 8453 N N . ALA A 1 1154 ? -20.973 -26.749 51.271 1.00 90.44 1154 ALA A N 1
ATOM 8454 C CA . ALA A 1 1154 ? -21.424 -28.123 51.094 1.00 90.44 1154 ALA A CA 1
ATOM 8455 C C . ALA A 1 1154 ? -20.684 -28.846 49.966 1.00 90.44 1154 ALA A C 1
ATOM 8457 O O . ALA A 1 1154 ? -20.496 -28.314 48.872 1.00 90.44 1154 ALA A O 1
ATOM 8458 N N . ILE A 1 1155 ? -20.339 -30.113 50.208 1.00 91.50 1155 ILE A N 1
ATOM 8459 C CA . ILE A 1 1155 ? -20.052 -31.062 49.130 1.00 91.50 1155 ILE A CA 1
ATOM 8460 C C . ILE A 1 1155 ? -21.355 -31.764 48.742 1.00 91.50 1155 ILE A C 1
ATOM 8462 O O . ILE A 1 1155 ? -22.062 -32.323 49.584 1.00 91.50 1155 ILE A O 1
ATOM 8466 N N . LEU A 1 1156 ? -21.677 -31.717 47.459 1.00 91.44 1156 LEU A N 1
ATOM 8467 C CA . LEU A 1 1156 ? -22.829 -32.347 46.845 1.00 91.44 1156 LEU A CA 1
ATOM 8468 C C . LEU A 1 1156 ? -22.418 -33.710 46.299 1.00 91.44 1156 LEU A C 1
ATOM 8470 O O . LEU A 1 1156 ? -21.550 -33.816 45.433 1.00 91.44 1156 LEU A O 1
ATOM 8474 N N . ALA A 1 1157 ? -23.062 -34.758 46.794 1.00 91.31 1157 ALA A N 1
ATOM 8475 C CA . ALA A 1 1157 ? -22.875 -36.118 46.323 1.00 91.31 1157 ALA A CA 1
ATOM 8476 C C . ALA A 1 1157 ? -24.002 -36.505 45.371 1.00 91.31 1157 ALA A C 1
ATOM 8478 O O . ALA A 1 1157 ? -25.167 -36.572 45.773 1.00 91.31 1157 ALA A O 1
ATOM 8479 N N . LYS A 1 1158 ? -23.651 -36.777 44.113 1.00 89.12 1158 LYS A N 1
ATOM 8480 C CA . LYS A 1 1158 ? -24.597 -37.273 43.114 1.00 89.12 1158 LYS A CA 1
ATOM 8481 C C . LYS A 1 1158 ? -24.725 -38.784 43.241 1.00 89.12 1158 LYS A C 1
ATOM 8483 O O . LYS A 1 1158 ? -23.723 -39.478 43.108 1.00 89.12 1158 LYS A O 1
ATOM 8488 N N . ASP A 1 1159 ? -25.931 -39.313 43.450 1.00 83.81 1159 ASP A N 1
ATOM 8489 C CA . ASP A 1 1159 ? -26.147 -40.769 43.469 1.00 83.81 1159 ASP A CA 1
ATOM 8490 C C . ASP A 1 1159 ? -26.482 -41.361 42.086 1.00 83.81 1159 ASP A C 1
ATOM 8492 O O . ASP A 1 1159 ? -27.014 -40.700 41.189 1.00 83.81 1159 ASP A O 1
ATOM 8496 N N . ALA A 1 1160 ? -26.140 -42.640 41.927 1.00 79.38 1160 ALA A N 1
ATOM 8497 C CA . ALA A 1 1160 ? -26.217 -43.416 40.695 1.00 79.38 1160 ALA A CA 1
ATOM 8498 C C . ALA A 1 1160 ? -27.615 -43.784 40.207 1.00 79.38 1160 ALA A C 1
ATOM 8500 O O . ALA A 1 1160 ? -27.811 -44.047 39.019 1.00 79.38 1160 ALA A O 1
ATOM 8501 N N . TYR A 1 1161 ? -28.582 -43.911 41.104 1.00 78.25 1161 TYR A N 1
ATOM 8502 C CA . TYR A 1 1161 ? -29.871 -44.539 40.804 1.00 78.25 1161 TYR A CA 1
ATOM 8503 C C . TYR A 1 1161 ? -31.057 -43.672 41.198 1.00 78.25 1161 TYR A C 1
ATOM 8505 O O . TYR A 1 1161 ? -32.179 -43.922 40.749 1.00 78.25 1161 TYR A O 1
ATOM 8513 N N . ASN A 1 1162 ? -30.825 -42.676 42.039 1.00 75.44 1162 ASN A N 1
ATOM 8514 C CA . ASN A 1 1162 ? -31.767 -41.630 42.345 1.00 75.44 1162 ASN A CA 1
ATOM 8515 C C . ASN A 1 1162 ? -31.439 -40.374 41.517 1.00 75.44 1162 ASN A C 1
ATOM 8517 O O . ASN A 1 1162 ? -30.387 -40.238 40.889 1.00 75.44 1162 ASN A O 1
ATOM 8521 N N . GLY A 1 1163 ? -32.417 -39.483 41.451 1.00 82.44 1163 GLY A N 1
ATOM 8522 C CA . GLY A 1 1163 ? -32.275 -38.201 40.788 1.00 82.44 1163 GLY A CA 1
ATOM 8523 C C . GLY A 1 1163 ? -32.108 -37.098 41.798 1.00 82.44 1163 GLY A C 1
ATOM 8524 O O . GLY A 1 1163 ? -32.976 -36.242 41.843 1.00 82.44 1163 GLY A O 1
ATOM 8525 N N . LEU A 1 1164 ? -31.104 -37.167 42.672 1.00 88.12 1164 LEU A N 1
ATOM 8526 C CA . LEU A 1 1164 ? -30.843 -36.097 43.631 1.00 88.12 1164 LEU A CA 1
ATOM 8527 C C . LEU A 1 1164 ? -29.350 -35.911 43.915 1.00 88.12 1164 LEU A C 1
ATOM 8529 O O . LEU A 1 1164 ? -28.539 -36.808 43.670 1.00 88.12 1164 LEU A O 1
ATOM 8533 N N . TYR A 1 1165 ? -29.024 -34.739 44.452 1.00 91.44 1165 TYR A N 1
ATOM 8534 C CA . TYR A 1 1165 ? -27.798 -34.465 45.189 1.00 91.44 1165 TYR A CA 1
ATOM 8535 C C . TYR A 1 1165 ? -28.064 -34.556 46.693 1.00 91.44 1165 TYR A C 1
ATOM 8537 O O . TYR A 1 1165 ? -29.056 -34.023 47.184 1.00 91.44 1165 TYR A O 1
ATOM 8545 N N . GLU A 1 1166 ? -27.165 -35.198 47.435 1.00 92.00 1166 GLU A N 1
ATOM 8546 C CA . GLU A 1 1166 ? -27.111 -35.095 48.897 1.00 92.00 1166 GLU A CA 1
ATOM 8547 C C . GLU A 1 1166 ? -26.018 -34.101 49.291 1.00 92.00 1166 GLU A C 1
ATOM 8549 O O . GLU A 1 1166 ? -24.866 -34.274 48.894 1.00 92.00 1166 GLU A O 1
ATOM 8554 N N . ALA A 1 1167 ? -26.361 -33.087 50.081 1.00 93.00 1167 ALA A N 1
ATOM 8555 C CA . ALA A 1 1167 ? -25.417 -32.060 50.506 1.00 93.00 1167 ALA A CA 1
ATOM 8556 C C . ALA A 1 1167 ? -24.868 -32.346 51.904 1.00 93.00 1167 ALA A C 1
ATOM 8558 O O . ALA A 1 1167 ? -25.639 -32.594 52.834 1.00 93.00 1167 ALA A O 1
ATOM 8559 N N . PHE A 1 1168 ? -23.547 -32.286 52.069 1.00 93.81 1168 PHE A N 1
ATOM 8560 C CA . PHE A 1 1168 ? -22.869 -32.511 53.347 1.00 93.81 1168 PHE A CA 1
ATOM 8561 C C . PHE A 1 1168 ? -21.961 -31.342 53.707 1.00 93.81 1168 PHE A C 1
ATOM 8563 O O . PHE A 1 1168 ? -21.185 -30.879 52.874 1.00 93.81 1168 PHE A O 1
ATOM 8570 N N . LEU A 1 1169 ? -22.019 -30.924 54.968 1.00 91.94 1169 LEU A N 1
ATOM 8571 C CA . LEU A 1 1169 ? -21.222 -29.833 55.515 1.00 91.94 1169 LEU A CA 1
ATOM 8572 C C . LEU A 1 1169 ? -19.718 -30.124 55.414 1.00 91.94 1169 LEU A C 1
ATOM 8574 O O . LEU A 1 1169 ? -19.251 -31.116 55.978 1.00 91.94 1169 LEU A O 1
ATOM 8578 N N . VAL A 1 1170 ? -18.953 -29.241 54.774 1.00 89.00 1170 VAL A N 1
ATOM 8579 C CA . VAL A 1 1170 ? -17.476 -29.272 54.734 1.00 89.00 1170 VAL A CA 1
ATOM 8580 C C . VAL A 1 1170 ? -16.868 -28.125 55.542 1.00 89.00 1170 VAL A C 1
ATOM 8582 O O . VAL A 1 1170 ? -17.557 -27.192 55.955 1.00 89.00 1170 VAL A O 1
ATOM 8585 N N . GLU A 1 1171 ? -15.568 -28.210 55.836 1.00 86.50 1171 GLU A N 1
ATOM 8586 C CA . GLU A 1 1171 ? -14.846 -27.094 56.446 1.00 86.50 1171 GLU A CA 1
ATOM 8587 C C . GLU A 1 1171 ? -14.895 -25.853 55.538 1.00 86.50 1171 GLU A C 1
ATOM 8589 O O . GLU A 1 1171 ? -14.743 -25.980 54.326 1.00 86.50 1171 GLU A O 1
ATOM 8594 N N . SER A 1 1172 ? -15.052 -24.658 56.116 1.00 80.81 1172 SER A N 1
ATOM 8595 C CA . SER A 1 1172 ? -14.961 -23.400 55.358 1.00 80.81 1172 SER A CA 1
ATOM 8596 C C . SER A 1 1172 ? -13.619 -23.300 54.618 1.00 80.81 1172 SER A C 1
ATOM 8598 O O . SER A 1 1172 ? -12.564 -23.656 55.158 1.00 80.81 1172 SER A O 1
ATOM 8600 N N . GLY A 1 1173 ? -13.674 -22.842 53.370 1.00 76.75 1173 GLY A N 1
ATOM 8601 C CA . GLY A 1 1173 ? -12.562 -22.804 52.433 1.00 76.75 1173 GLY A CA 1
ATOM 8602 C C . GLY A 1 1173 ? -12.246 -24.154 51.789 1.00 76.75 1173 GLY A C 1
ATOM 8603 O O . GLY A 1 1173 ? -11.152 -24.306 51.248 1.00 76.75 1173 GLY A O 1
ATOM 8604 N N . THR A 1 1174 ? -13.130 -25.155 51.852 1.00 82.94 1174 THR A N 1
ATOM 8605 C CA . THR A 1 1174 ? -12.948 -26.426 51.122 1.00 82.94 1174 THR A CA 1
ATOM 8606 C C . THR A 1 1174 ? -13.304 -26.260 49.645 1.00 82.94 1174 THR A C 1
ATOM 8608 O O . THR A 1 1174 ? -12.647 -26.853 48.788 1.00 82.94 1174 THR A O 1
ATOM 8611 N N . CYS A 1 1175 ? -14.292 -25.418 49.347 1.00 79.00 1175 CYS A N 1
ATOM 8612 C CA . CYS A 1 1175 ? -14.849 -25.161 48.020 1.00 79.00 1175 CYS A CA 1
ATOM 8613 C C . CYS A 1 1175 ? -14.109 -24.016 47.318 1.00 79.00 1175 CYS A C 1
ATOM 8615 O O . CYS A 1 1175 ? -14.685 -22.983 46.985 1.00 79.00 1175 CYS A O 1
ATOM 8617 N N . ALA A 1 1176 ? -12.797 -24.153 47.150 1.00 62.91 1176 ALA A N 1
ATOM 8618 C CA . ALA A 1 1176 ? -11.983 -23.061 46.644 1.00 62.91 1176 ALA A CA 1
ATOM 8619 C C . ALA A 1 1176 ? -12.057 -22.935 45.117 1.00 62.91 1176 ALA A C 1
ATOM 8621 O O . ALA A 1 1176 ? -11.459 -23.723 44.386 1.00 62.91 1176 ALA A O 1
ATOM 8622 N N . LEU A 1 1177 ? -12.758 -21.903 44.648 1.00 63.06 1177 LEU A N 1
ATOM 8623 C CA . LEU A 1 1177 ? -12.835 -21.521 43.241 1.00 63.06 1177 LEU A CA 1
ATOM 8624 C C . LEU A 1 1177 ? -12.113 -20.175 43.034 1.00 63.06 1177 LEU A C 1
ATOM 8626 O O . LEU A 1 1177 ? -12.320 -19.238 43.802 1.00 63.06 1177 LEU A O 1
ATOM 8630 N N . PRO A 1 1178 ? -11.235 -20.043 42.026 1.00 51.81 1178 PRO A N 1
ATOM 8631 C CA . PRO A 1 1178 ? -10.492 -18.816 41.779 1.00 51.81 1178 PRO A CA 1
ATOM 8632 C C . PRO A 1 1178 ? -11.459 -17.733 41.293 1.00 51.81 1178 PRO A C 1
ATOM 8634 O O . PRO A 1 1178 ? -12.175 -17.935 40.316 1.00 51.81 1178 PRO A O 1
ATOM 8637 N N . GLY A 1 1179 ? -11.466 -16.591 41.985 1.00 47.47 1179 GLY A N 1
ATOM 8638 C CA . GLY A 1 1179 ? -12.452 -15.520 41.791 1.00 47.47 1179 GLY A CA 1
ATOM 8639 C C . GLY A 1 1179 ? -13.607 -15.537 42.798 1.00 47.47 1179 GLY A C 1
ATOM 8640 O O . GLY A 1 1179 ? -14.465 -14.668 42.726 1.00 47.47 1179 GLY A O 1
ATOM 8641 N N . PHE A 1 1180 ? -13.609 -16.482 43.743 1.00 45.28 1180 PHE A N 1
ATOM 8642 C CA . PHE A 1 1180 ? -14.563 -16.561 44.846 1.00 45.28 1180 PHE A CA 1
ATOM 8643 C C . PHE A 1 1180 ? -13.787 -16.478 46.175 1.00 45.28 1180 PHE A C 1
ATOM 8645 O O . PHE A 1 1180 ? -12.918 -17.315 46.425 1.00 45.28 1180 PHE A O 1
ATOM 8652 N N . ASP A 1 1181 ? -14.035 -15.456 47.001 1.00 41.28 1181 ASP A N 1
ATOM 8653 C CA . ASP A 1 1181 ? -13.513 -15.369 48.377 1.00 41.28 1181 ASP A CA 1
ATOM 8654 C C . ASP A 1 1181 ? -14.586 -15.912 49.334 1.00 41.28 1181 ASP A C 1
ATOM 8656 O O . ASP A 1 1181 ? -15.617 -15.264 49.510 1.00 41.28 1181 ASP A O 1
ATOM 8660 N N . PRO A 1 1182 ? -14.404 -17.103 49.933 1.00 38.62 1182 PRO A N 1
ATOM 8661 C CA . PRO A 1 1182 ? -15.399 -17.682 50.826 1.00 38.62 1182 PRO A CA 1
ATOM 8662 C C . PRO A 1 1182 ? -15.314 -17.154 52.271 1.00 38.62 1182 PRO A C 1
ATOM 8664 O O . PRO A 1 1182 ? -15.902 -17.768 53.162 1.00 38.62 1182 PRO A O 1
ATOM 8667 N N . THR A 1 1183 ? -14.590 -16.062 52.563 1.00 31.62 1183 THR A N 1
ATOM 8668 C CA . THR A 1 1183 ? -14.474 -15.563 53.946 1.00 31.62 1183 THR A CA 1
ATOM 8669 C C . THR A 1 1183 ? -15.243 -14.267 54.238 1.00 31.62 1183 THR A C 1
ATOM 8671 O O . THR A 1 1183 ? -14.939 -13.218 53.676 1.00 31.62 1183 THR A O 1
ATOM 8674 N N . PRO A 1 1184 ? -16.171 -14.297 55.217 1.00 35.19 1184 PRO A N 1
ATOM 8675 C CA . PRO A 1 1184 ? -16.584 -13.117 55.966 1.00 35.19 1184 PRO A CA 1
ATOM 8676 C C . PRO A 1 1184 ? -15.418 -12.643 56.851 1.00 35.19 1184 PRO A C 1
ATOM 8678 O O . PRO A 1 1184 ? -14.926 -13.399 57.693 1.00 35.19 1184 PRO A O 1
ATOM 8681 N N . SER A 1 1185 ? -14.985 -11.391 56.717 1.00 31.27 1185 SER A N 1
ATOM 8682 C CA . SER A 1 1185 ? -14.255 -10.679 57.779 1.00 31.27 1185 SER A CA 1
ATOM 8683 C C . SER A 1 1185 ? -15.297 -9.984 58.667 1.00 31.27 1185 SER A C 1
ATOM 8685 O O . SER A 1 1185 ? -16.033 -9.151 58.158 1.00 31.27 1185 SER A O 1
ATOM 8687 N N . ASP A 1 1186 ? -15.499 -10.260 59.956 1.00 31.58 1186 ASP A N 1
ATOM 8688 C CA . ASP A 1 1186 ? -14.605 -10.744 61.006 1.00 31.58 1186 ASP A CA 1
ATOM 8689 C C . ASP A 1 1186 ? -15.377 -11.597 62.039 1.00 31.58 1186 ASP A C 1
ATOM 8691 O O . ASP A 1 1186 ? -16.360 -11.140 62.613 1.00 31.58 1186 ASP A O 1
ATOM 8695 N N . PHE A 1 1187 ? -14.850 -12.770 62.410 1.00 28.86 1187 PHE A N 1
ATOM 8696 C CA . PHE A 1 1187 ? -14.856 -13.214 63.812 1.00 28.86 1187 PHE A CA 1
ATOM 8697 C C . PHE A 1 1187 ? -13.601 -14.047 64.110 1.00 28.86 1187 PHE A C 1
ATOM 8699 O O . PHE A 1 1187 ? -13.414 -15.167 63.636 1.00 28.86 1187 PHE A O 1
ATOM 8706 N N . LEU A 1 1188 ? -12.730 -13.487 64.950 1.00 30.81 1188 LEU A N 1
ATOM 8707 C CA . LEU A 1 1188 ? -11.577 -14.153 65.550 1.00 30.81 1188 LEU A CA 1
ATOM 8708 C C . LEU A 1 1188 ? -12.022 -15.213 66.571 1.00 30.81 1188 LEU A C 1
ATOM 8710 O O . LEU A 1 1188 ? -12.628 -14.876 67.587 1.00 30.81 1188 LEU A O 1
ATOM 8714 N N . TYR A 1 1189 ? -11.559 -16.456 66.412 1.00 25.48 1189 TYR A N 1
ATOM 8715 C CA . TYR A 1 1189 ? -11.232 -17.317 67.555 1.00 25.48 1189 TYR A CA 1
ATOM 8716 C C . TYR A 1 1189 ? -9.757 -17.750 67.484 1.00 25.48 1189 TYR A C 1
ATOM 8718 O O . TYR A 1 1189 ? -9.266 -18.122 66.418 1.00 25.48 1189 TYR A O 1
ATOM 8726 N N . PRO A 1 1190 ? -9.005 -17.673 68.599 1.00 31.33 1190 PRO A N 1
ATOM 8727 C CA . PRO A 1 1190 ? -7.558 -17.833 68.596 1.00 31.33 1190 PRO A CA 1
ATOM 8728 C C . PRO A 1 1190 ? -7.145 -19.300 68.449 1.00 31.33 1190 PRO A C 1
ATOM 8730 O O . PRO A 1 1190 ? -7.688 -20.190 69.105 1.00 31.33 1190 PRO A O 1
ATOM 8733 N N . ALA A 1 1191 ? -6.097 -19.534 67.658 1.00 28.53 1191 ALA A N 1
ATOM 8734 C CA . ALA A 1 1191 ? -5.401 -20.810 67.601 1.00 28.53 1191 ALA A CA 1
ATOM 8735 C C . ALA A 1 1191 ? -4.811 -21.170 68.977 1.00 28.53 1191 ALA A C 1
ATOM 8737 O O . ALA A 1 1191 ? -3.932 -20.484 69.508 1.00 28.53 1191 ALA A O 1
ATOM 8738 N N . VAL A 1 1192 ? -5.278 -22.281 69.545 1.00 27.55 1192 VAL A N 1
ATOM 8739 C CA . VAL A 1 1192 ? -4.678 -22.923 70.717 1.00 27.55 1192 VAL A CA 1
ATOM 8740 C C . VAL A 1 1192 ? -3.518 -23.785 70.219 1.00 27.55 1192 VAL A C 1
ATOM 8742 O O . VAL A 1 1192 ? -3.727 -24.902 69.759 1.00 27.55 1192 VAL A O 1
ATOM 8745 N N . ASN A 1 1193 ? -2.287 -23.278 70.295 1.00 28.89 1193 ASN A N 1
ATOM 8746 C CA . ASN A 1 1193 ? -1.111 -24.140 70.209 1.00 28.89 1193 ASN A CA 1
ATOM 8747 C C . ASN A 1 1193 ? -0.793 -24.685 71.603 1.00 28.89 1193 ASN A C 1
ATOM 8749 O O . ASN A 1 1193 ? -0.537 -23.934 72.547 1.00 28.89 1193 ASN A O 1
ATOM 8753 N N . GLU A 1 1194 ? -0.824 -26.013 71.710 1.00 32.72 1194 GLU A N 1
ATOM 8754 C CA . GLU A 1 1194 ? -0.333 -26.779 72.847 1.00 32.72 1194 GLU A CA 1
ATOM 8755 C C . GLU A 1 1194 ? 1.143 -26.465 73.120 1.00 32.72 1194 GLU A C 1
ATOM 8757 O O . GLU A 1 1194 ? 2.039 -26.984 72.463 1.00 32.72 1194 GLU A O 1
ATOM 8762 N N . GLU A 1 1195 ? 1.412 -25.698 74.170 1.00 29.78 1195 GLU A N 1
ATOM 8763 C CA . GLU A 1 1195 ? 2.542 -25.981 75.047 1.00 29.78 1195 GLU A CA 1
ATOM 8764 C C . GLU A 1 1195 ? 2.287 -25.315 76.402 1.00 29.78 1195 GLU A C 1
ATOM 8766 O O . GLU A 1 1195 ? 2.248 -24.095 76.506 1.00 29.78 1195 GLU A O 1
ATOM 8771 N N . ILE A 1 1196 ? 2.080 -26.111 77.454 1.00 26.42 1196 ILE A N 1
ATOM 8772 C CA . ILE A 1 1196 ? 2.857 -26.029 78.699 1.00 26.42 1196 ILE A CA 1
ATOM 8773 C C . ILE A 1 1196 ? 2.381 -27.108 79.676 1.00 26.42 1196 ILE A C 1
ATOM 8775 O O . ILE A 1 1196 ? 1.212 -27.265 80.021 1.00 26.42 1196 ILE A O 1
ATOM 8779 N N . ALA A 1 1197 ? 3.389 -27.844 80.123 1.00 28.02 1197 ALA A N 1
ATOM 8780 C CA . ALA A 1 1197 ? 3.404 -28.840 81.167 1.00 28.02 1197 ALA A CA 1
ATOM 8781 C C . ALA A 1 1197 ? 2.622 -28.471 82.445 1.00 28.02 1197 ALA A C 1
ATOM 8783 O O . ALA A 1 1197 ? 2.667 -27.348 82.936 1.00 28.02 1197 ALA A O 1
ATOM 8784 N N . THR A 1 1198 ? 2.016 -29.511 83.029 1.00 34.31 1198 THR A N 1
ATOM 8785 C CA . THR A 1 1198 ? 1.790 -29.755 84.469 1.00 34.31 1198 THR A CA 1
ATOM 8786 C C . THR A 1 1198 ? 2.215 -28.653 85.447 1.00 34.31 1198 THR A C 1
ATOM 8788 O O . THR A 1 1198 ? 3.401 -28.348 85.533 1.00 34.31 1198 THR A O 1
ATOM 8791 N N . ILE A 1 1199 ? 1.310 -28.267 86.356 1.00 26.88 1199 ILE A N 1
ATOM 8792 C CA . ILE A 1 1199 ? 1.421 -28.519 87.810 1.00 26.88 1199 ILE A CA 1
ATOM 8793 C C . ILE A 1 1199 ? 0.115 -28.112 88.517 1.00 26.88 1199 ILE A C 1
ATOM 8795 O O . ILE A 1 1199 ? -0.534 -27.128 88.190 1.00 26.88 1199 ILE A O 1
ATOM 8799 N N . ALA A 1 1200 ? -0.254 -28.940 89.490 1.00 29.62 1200 ALA A N 1
ATOM 8800 C CA . ALA A 1 1200 ? -1.445 -28.889 90.321 1.00 29.62 1200 ALA A CA 1
ATOM 8801 C C . ALA A 1 1200 ? -1.549 -27.682 91.276 1.00 29.62 1200 ALA A C 1
ATOM 8803 O O . ALA A 1 1200 ? -0.541 -27.161 91.747 1.00 29.62 1200 ALA A O 1
ATOM 8804 N N . GLY A 1 1201 ? -2.784 -27.408 91.717 1.00 27.44 1201 GLY A N 1
ATOM 8805 C CA . GLY A 1 1201 ? -3.097 -26.793 93.015 1.00 27.44 1201 GLY A CA 1
ATOM 8806 C C . GLY A 1 1201 ? -4.093 -25.634 92.906 1.00 27.44 1201 GLY A C 1
ATOM 8807 O O . GLY A 1 1201 ? -3.780 -24.617 92.314 1.00 27.44 1201 GLY A O 1
ATOM 8808 N N . HIS A 1 1202 ? -5.350 -25.806 93.319 1.00 27.02 1202 HIS A N 1
ATOM 8809 C CA . HIS A 1 1202 ? -5.865 -25.715 94.699 1.00 27.02 1202 HIS A CA 1
ATOM 8810 C C . HIS A 1 1202 ? -6.336 -24.300 95.097 1.00 27.02 1202 HIS A C 1
ATOM 8812 O O . HIS A 1 1202 ? -5.519 -23.392 95.166 1.00 27.02 1202 HIS A O 1
ATOM 8818 N N . TYR A 1 1203 ? -7.604 -24.239 95.557 1.00 25.42 1203 TYR A N 1
ATOM 8819 C CA . TYR A 1 1203 ? -8.193 -23.271 96.514 1.00 25.42 1203 TYR A CA 1
ATOM 8820 C C . TYR A 1 1203 ? -8.419 -21.827 95.999 1.00 25.42 1203 TYR A C 1
ATOM 8822 O O . TYR A 1 1203 ? -7.601 -21.304 95.269 1.00 25.42 1203 TYR A O 1
ATOM 8830 N N . GLN A 1 1204 ? -9.460 -21.064 96.355 1.00 27.41 1204 GLN A N 1
ATOM 8831 C CA . GLN A 1 1204 ? -10.662 -21.219 97.185 1.00 27.41 1204 GLN A CA 1
ATOM 8832 C C . GLN A 1 1204 ? -11.550 -19.965 96.961 1.00 27.41 1204 GLN A C 1
ATOM 8834 O O . GLN A 1 1204 ? -11.003 -18.893 96.736 1.00 27.41 1204 GLN A O 1
ATOM 8839 N N . LEU A 1 1205 ? -12.875 -20.138 97.067 1.00 35.72 1205 LEU A N 1
ATOM 8840 C CA . LEU A 1 1205 ? -13.967 -19.194 97.417 1.00 35.72 1205 LEU A CA 1
ATOM 8841 C C . LEU A 1 1205 ? -13.653 -17.696 97.634 1.00 35.72 1205 LEU A C 1
ATOM 8843 O O . LEU A 1 1205 ? -12.799 -17.384 98.463 1.00 35.72 1205 LEU A O 1
ATOM 8847 N N . VAL A 1 1206 ? -14.544 -16.825 97.133 1.00 36.59 1206 VAL A N 1
ATOM 8848 C CA . VAL A 1 1206 ? -15.448 -15.990 97.966 1.00 36.59 1206 VAL A CA 1
ATOM 8849 C C . VAL A 1 1206 ? -16.821 -15.945 97.312 1.00 36.59 1206 VAL A C 1
ATOM 8851 O O . VAL A 1 1206 ? -16.854 -15.718 96.086 1.00 36.59 1206 VAL A O 1
#

Radius of gyration: 58.33 Å; Cα contacts (8 Å, |Δi|>4): 3284; chains: 1; bounding box: 122×80×210 Å

Secondary structure (DSSP, 8-state):
--------------------------SEEEEEETTEEEEEE-SSS--EEEEE-TTSSSS-EETTEE-TT--TTT-SEEEEEESS--S--EEEEE--TT-TT-TTEEEEEEEEESS-EEEE-SSSEEEEEEEEEES--EEEEEES--EEEP-SS--EEEEEES--EEEEE--SS-EEEEEEEPPPPSSTTPPEEEEEEEEETTSPPPPEEEEE-BS-TTS-TTSTT--BS--EEEEE--SSS-EEEEE--GGGS---TTS-PPPSPPEEEEE--SBTB--EEEEE--SSPPEEEEEE-TTSS-EEEEETTSPPEEEES-SEEEEESEETTTTEESTTS--EEEEE---TTGGG-SGGG-EE--S-SEEEE--EE------SSS--PPPEEEEEEE-SSSEEEEEEEE-----S-TTS---SGGGG-EEEEEE-TTSPEEPPTTSSSPEEEE-TTS-EEEEEEEEEE-TT-EEEEEEEESSTT--EE-EEEEEEEEPPPEEEEEE-TTTS-TT-SSS-EE--SS-EEEEEE-HHHHHHHHHTT--B---TT-TTT-S---EEEE-SEE-SSSEEE-GGGTT-SS---TT-EEEESSGGGTT-EEEEEEEETTTTEEEEESPPSSPPPTT-EEEEEPPPPSS--SEEEEEEETTEEEEEEEE-SSTTEEEEEPPTTSSPSEEEEEEEEEEEEE---SS--EEE-PPPPPEEEEE--SPPPEEEBSTT-SS-SB-TTT----TT-GGGSSSSEE--SS-EEEEEEETT-EEEEEE-SSSSSS--TTTSEEEEEEE-BS--SS-SS-EEEEEEE-SS-TT-TTTTHHHH-SSEEEEEEEEEE-SS-PBPP-SS---TTSEEEEEE---PPEEEEEEETTBTTS-TT-PSSPSS-SPPP-S-EEEEEE-SS---TT-------------PPPPPTT-EEEEEE-TT--SS-EEEEE--TT---EEEEEETTTTEEEEEE--TTS-EEPEEEEEEEESS--SEEEEETTTTEEEEEETTEEEEE---STTS-EEE-EEEEEE------S-EEEEEEETTTTEEEEEETTBS-EEEEE-BTTB-TT-EEEEE--B-TTS-B---EEEEEE-STTEEEEEETTSSEEEEEETTT--EEEEEEE-SS-EEEEEEESSTTTTSEEEEEEESSSSEEEEEEE-TTSS--TT-----S---------------------

Sequence (1206 aa):
MDAKMEMKRQYATRLSVEPLEDRHMLAITSAFAAGVLTVESNDAAIDVVTIDDVNANNIIDVNGVDVAGATFAATSSIIYENAAGSGSDTVTIDPGNNDLEFDTIAVTMHAGSGGDTFTAVSVGIASVMLVGGAGADSFTGGAGDDTFVDSPGNDTYDGGAGLDTLLIRGTIAADAVDVLQQTPSATNADAYTLSVVNGPLAAPPAATTESIISTNPAVAPQDIGNRPTIERILIETLSGDDIIRVAHAEEYQDNNPINGEQPQTIAYEVDAGPPNASDRLLVQDLGVGNTVIHRVGADQRSGSVTVGTLAPVTYSNTEFVDVVPLEPLTGATGDDMMGRLVVFKNDPFEANNTFQSATFLGSDLSINVDPTIDPGGLASPFPVPGDVDFYQFVAQETGTLDFQLYFEPIGTLPNGLPGLPGSGELNATFFDNDANPIAGIGGSGALPINDASGAKIGERITIPVVRNQTYFVRVQGDSNTAINVYNFTSIVVSAPVPELVDLQAASDSGRNNTDNITNNTAPTFNIILDDDRIDEFANRNLAPDTTNDGKFFTNAILVNGAVTTANNTTDFTDGALVGAGTVPAAGQFITFLSGGNAFQTRMITAFNAATGAITVAPGFTVAPAVTDTYVVTAAAPTGIADYGVQVFNNGSPIGFAFYTGAAHLWNFTATAGTLNEGDFNHISAAVWINDGATPPVIGRHALSPALQVTLDTTAPPVSFGEAGVMDDGLHADSDTGVLADVDTINDRITGDSTPTVYGYAEADSIVQLYLDMDANGVIDIGADILLGQTVAQPYDGNLAFTTGNYEITSTVDLNDPTLILPTLGRDGLRSLLVTAQDVAGNPLPMDDTLTASDQLDIFLDTQGPQVDGVFVTDDREYDLFDPKPSVNGFTPLVDSIDIDFIDQPVRGEAAAVVASNANELQLAVAPAIGDKLGEVALPGNGSLSVGASAIPRDGSVYYLAVDNNANTIQIYDPPSDGDGDAVLVSTKTPDVTISNVAWDPTRNVLWAAHGDSVYTIDPGDLTVTESLTASFQFTTSVGGLDLIDGLAYDPFDDTLWLSPDVSTSVFEFGLGGANPLGQLLNTVTPKNSLGESDGQVSGVFVGTNNTLYIGRDGAAEIRRIDKTTGDFISQFATTSGRVEDLVCDPVHYAPYEAILAKDAYNGLYEAFLVESGTCALPGFDPTPSDFLYPAVNEEIATIAGHYQLV

Mean predicted aligned error: 20.72 Å

Foldseek 3Di:
DDDDDDDDDDDDDDPPPPPDDPPPPDQWDWADDQQEIEIEGDEAEAEEWEWEPPVVPQFTDIVNHGHPPHGLVSHQEYEYYDPDYQYAYEYEYDHDDPDQPALGYEYEEEQDHYAYEYYYAAGRHAEYEYENEHEEYEYATHAHAYEYEDYHAAYEDAPHHYAYEYEDEADQEAWEWEWEFDDWDQDQQFFGKIWIWGYHPVDTDHTYIYGFGWPGSRGTLLDLVIATNHQEYEYHNAHYQYEYEYEYDCSQDDQDPPVPGAGRAHEYEYEPHDAPHQHEYEYEPEADAFAKEWEADPVSAWTWIDGARHHIHTYGNHNYYYYPPADVPQQFHYPVSQYHYAYAYPAPQQQQQDPVSAAEQEEDQKGKGKHKWAFFDDVPPHTRFTGKHKHKYAYAAFFKKKKWKFWAQQAQIPVRGGTFWLSLAKAKWKAFPVRHTFAFAPGNGWDFDADPVRHGGTTMGMFGDFHGGMMMMMMHHPDNRRITIMMMIMHGDHAFAFADKAWQLVQQFFDGSGPQEAQPLWTKIKIFTDQVRVVVVVVSNFFEFADQCQLVFDDPQQDKFFFQAWDWQFKTFTQVLQPDPGADAAQKKKAWCDDPRHRPIFTFHHADNNTRMTGTPPGGPTTDDGGTIMTIGGHRDPPDGFKFKFKDWPNHTQGTWHDPPPRRITMDIGDRPRDDAAQRTFMKMWMKGWRRHVVIGIHTDDIYGTDTHHHHNDAKDWFQAEPPDPQGFFDQVQQPFDPVDPCRSRRLEGLQQFTKTKTKIWAQKKKWKWWDQPPPQFDDVVRIDTQFIDGFDDHPDRGTDHMGMDMDGGPDRCQPVPRHCVRPNRWFKIKMFMWIAHRNGRTDDRDDDDDPGGIDIHTHANDDWDFPDKAQPVGRPDDPPQPPPHPPDDDPPRPDMDTDTDRPPDDDDPPPDDPDDPDDDDDDDDDDFQDFQAKEFEPPAFAQKAWEWEQAPVRFTWTWIQDQVQQKIWIWRTDLQNYYYTHGQEIEHEPDRFQYWEADRVVCWIWTAFAQWIWTWNCPPSRYYYYTYTHTFDGQPPDAHRHWLEWYADPPQGWIWTDHAQFQWIWIAHCDDPGDGNDTDDIAGAADPVRHGDGGFQEWYAFPPQWIWTFGAPAQFIFIAGNHHNYGDDGRYGHPAGFNYWYWDLRSNPVFIWIWTDHRGGRITTTGTHPQRGRDDPVDDSDDPDDDDDDDDDDDDDDDDDDDDD

pLDDT: mean 82.28, std 15.49, range [25.42, 98.25]

Nearest PDB structures (foldseek):
  8xi3-assembly1_B  TM=4.197E-01  e=1.697E-05  Mus musculus
  8siu-assembly1_A  TM=5.258E-01  e=2.614E-04  Rattus norvegicus
  2zj6-assembly1_A  TM=2.781E-01  e=6.202E-02  Pseudomonas sp. MIS38
  2z8z-assembly1_A  TM=2.942E-01  e=9.166E-02  Pseudomonas sp. MIS38
  2zvd-assembly1_C  TM=2.832E-01  e=3.426E-01  Pseudomonas sp. MIS38